Protein 1CCV (pdb70)

Nearest PDB structures (foldseek):
  1ccv-assembly1_A  TM=9.725E-01  e=2.126E-10  Apis mellifera
  7wn3-assembly1_F  TM=6.258E-01  e=8.018E-03  Homo sapiens
  7wpq-assembly1_C  TM=6.206E-01  e=8.018E-03  Homo sapiens
  9gvj-assembly1_D  TM=6.297E-01  e=4.807E-02  Homo sapiens
  9gvq-assembly1_A  TM=6.297E-01  e=4.807E-02  Homo sapiens

Secondary structure (DSSP, 8-state):
----TTEEEEEEE-TT---SS-S----SSSS-EEEEEE-TT-EEETTTEEE-GGG-

Foldseek 3Di:
DPDDPQKDFDQFAAPQQAALVRPDGDHDDPGGDTGIAGHDQWHQDPVSDTHGNVVD

Solvent-accessible surface area: 4273 Å² total; per-residue (Å²): 178,173,37,28,107,59,41,50,91,58,100,76,10,44,42,51,21,42,34,32,90,116,93,164,59,186,111,58,84,192,144,69,53,124,12,35,23,26,69,184,37,42,26,75,39,96,151,58,32,12,55,72,63,142,101,106

Structure (mmCIF, N/CA/C/O backbone):
data_1CCV
#
_entry.id   1CCV
#
_cell.length_a   1.000
_cell.length_b   1.000
_cell.length_c   1.000
_cell.angle_alpha   90.00
_cell.angle_beta   90.00
_cell.angle_gamma   90.00
#
_symmetry.space_group_name_H-M   'P 1'
#
loop_
_atom_site.group_PDB
_atom_site.id
_atom_site.type_symbol
_atom_site.label_atom_id
_atom_site.label_alt_id
_atom_site.label_comp_id
_atom_site.label_asym_id
_atom_site.label_entity_id
_atom_site.label_seq_id
_atom_site.pdbx_PDB_ins_code
_atom_site.Cartn_x
_atom_site.Cartn_y
_atom_site.Cartn_z
_atom_site.occupancy
_atom_site.B_iso_or_equiv
_atom_site.auth_seq_id
_atom_site.auth_comp_id
_atom_site.auth_asym_id
_atom_site.auth_atom_id
_atom_site.pdbx_PDB_model_num
ATOM 1 N N . GLU A 1 1 ? -14.719 4.405 3.957 1.00 0.00 1 GLU A N 1
ATOM 2 C CA . GLU A 1 1 ? -13.270 4.405 3.957 1.00 0.00 1 GLU A CA 1
ATOM 3 C C . GLU A 1 1 ? -12.750 5.121 5.196 1.00 0.00 1 GLU A C 1
ATOM 4 O O . GLU A 1 1 ? -12.677 6.347 5.223 1.00 0.00 1 GLU A O 1
ATOM 18 N N . GLU A 1 2 ? -12.400 4.325 6.197 1.00 0.00 2 GLU A N 1
ATOM 19 C CA . GLU A 1 2 ? -11.887 4.872 7.442 1.00 0.00 2 GLU A CA 1
ATOM 20 C C . GLU A 1 2 ? -10.403 4.532 7.599 1.00 0.00 2 GLU A C 1
ATOM 21 O O . GLU A 1 2 ? -9.956 4.182 8.689 1.00 0.00 2 GLU A O 1
ATOM 33 N N . CYS A 1 3 ? -9.683 4.648 6.494 1.00 0.00 3 CYS A N 1
ATOM 34 C CA . CYS A 1 3 ? -8.259 4.357 6.496 1.00 0.00 3 CYS A CA 1
ATOM 35 C C . CYS A 1 3 ? -7.569 5.344 7.439 1.00 0.00 3 CYS A C 1
ATOM 36 O O . CYS A 1 3 ? -8.224 5.997 8.249 1.00 0.00 3 CYS A O 1
ATOM 43 N N . GLY A 1 4 ? -6.253 5.422 7.302 1.00 0.00 4 GLY A N 1
ATOM 44 C CA . GLY A 1 4 ? -5.465 6.318 8.132 1.00 0.00 4 GLY A CA 1
ATOM 45 C C . GLY A 1 4 ? -4.969 7.519 7.326 1.00 0.00 4 GLY A C 1
ATOM 46 O O . GLY A 1 4 ? -5.398 7.730 6.192 1.00 0.00 4 GLY A O 1
ATOM 50 N N . PRO A 1 5 ? -4.049 8.296 7.958 1.00 0.00 5 PRO A N 1
ATOM 51 C CA . PRO A 1 5 ? -3.490 9.471 7.311 1.00 0.00 5 PRO A CA 1
ATOM 52 C C . PRO A 1 5 ? -2.471 9.074 6.240 1.00 0.00 5 PRO A C 1
ATOM 53 O O . PRO A 1 5 ? -1.547 8.309 6.512 1.00 0.00 5 PRO A O 1
ATOM 64 N N . ASN A 1 6 ? -2.675 9.613 5.048 1.00 0.00 6 ASN A N 1
ATOM 65 C CA . ASN A 1 6 ? -1.785 9.325 3.935 1.00 0.00 6 ASN A CA 1
ATOM 66 C C . ASN A 1 6 ? -2.204 8.006 3.282 1.00 0.00 6 ASN A C 1
ATOM 67 O O . ASN A 1 6 ? -1.564 7.548 2.336 1.00 0.00 6 ASN A O 1
ATOM 78 N N . GLU A 1 7 ? -3.274 7.433 3.812 1.00 0.00 7 GLU A N 1
ATOM 79 C CA . GLU A 1 7 ? -3.785 6.176 3.291 1.00 0.00 7 GLU A CA 1
ATOM 80 C C . GLU A 1 7 ? -5.024 6.423 2.431 1.00 0.00 7 GLU A C 1
ATOM 81 O O . GLU A 1 7 ? -5.701 7.438 2.586 1.00 0.00 7 GLU A O 1
ATOM 93 N N . VAL A 1 8 ? -5.285 5.476 1.540 1.00 0.00 8 VAL A N 1
ATOM 94 C CA . VAL A 1 8 ? -6.432 5.578 0.654 1.00 0.00 8 VAL A CA 1
ATOM 95 C C . VAL A 1 8 ? -7.035 4.187 0.446 1.00 0.00 8 VAL A C 1
ATOM 96 O O . VAL A 1 8 ? -6.325 3.184 0.497 1.00 0.00 8 VAL A O 1
ATOM 109 N N . PHE A 1 9 ? -8.340 4.172 0.214 1.00 0.00 9 PHE A N 1
ATOM 110 C CA . PHE A 1 9 ? -9.047 2.921 -0.002 1.00 0.00 9 PHE A CA 1
ATOM 111 C C . PHE A 1 9 ? -9.334 2.704 -1.490 1.00 0.00 9 PHE A C 1
ATOM 112 O O . PHE A 1 9 ? -9.897 3.576 -2.150 1.00 0.00 9 PHE A O 1
ATOM 129 N N . ASN A 1 10 ? -8.936 1.535 -1.972 1.00 0.00 10 ASN A N 1
ATOM 130 C CA . ASN A 1 10 ? -9.145 1.193 -3.368 1.00 0.00 10 ASN A CA 1
ATOM 131 C C . ASN A 1 10 ? -9.826 -0.173 -3.458 1.00 0.00 10 ASN A C 1
ATOM 132 O O . ASN A 1 10 ? -9.422 -1.118 -2.783 1.00 0.00 10 ASN A O 1
ATOM 143 N N . THR A 1 11 ? -10.850 -0.234 -4.297 1.00 0.00 11 THR A N 1
ATOM 144 C CA . THR A 1 11 ? -11.593 -1.469 -4.484 1.00 0.00 11 THR A CA 1
ATOM 145 C C . THR A 1 11 ? -10.888 -2.366 -5.504 1.00 0.00 11 THR A C 1
ATOM 146 O O . THR A 1 11 ? -11.399 -3.426 -5.861 1.00 0.00 11 THR A O 1
ATOM 157 N N . CYS A 1 12 ? -9.726 -1.907 -5.944 1.00 0.00 12 CYS A N 1
ATOM 158 C CA . CYS A 1 12 ? -8.946 -2.655 -6.917 1.00 0.00 12 CYS A CA 1
ATOM 159 C C . CYS A 1 12 ? -7.540 -2.055 -6.968 1.00 0.00 12 CYS A C 1
ATOM 160 O O . CYS A 1 12 ? -7.224 -1.278 -7.866 1.00 0.00 12 CYS A O 1
ATOM 167 N N . GLY A 1 13 ? -6.732 -2.440 -5.990 1.00 0.00 13 GLY A N 1
ATOM 168 C CA . GLY A 1 13 ? -5.366 -1.950 -5.911 1.00 0.00 13 GLY A CA 1
ATOM 169 C C . GLY A 1 13 ? -4.370 -3.110 -5.866 1.00 0.00 13 GLY A C 1
ATOM 170 O O . GLY A 1 13 ? -4.745 -4.246 -5.579 1.00 0.00 13 GLY A O 1
ATOM 174 N N . SER A 1 14 ? -3.118 -2.785 -6.157 1.00 0.00 14 SER A N 1
ATOM 175 C CA . SER A 1 14 ? -2.065 -3.785 -6.155 1.00 0.00 14 SER A CA 1
ATOM 176 C C . SER A 1 14 ? -2.168 -4.651 -4.897 1.00 0.00 14 SER A C 1
ATOM 177 O O . SER A 1 14 ? -1.854 -4.195 -3.799 1.00 0.00 14 SER A O 1
ATOM 185 N N . ALA A 1 15 ? -2.609 -5.883 -5.100 1.00 0.00 15 ALA A N 1
ATOM 186 C CA . ALA A 1 15 ? -2.757 -6.816 -3.995 1.00 0.00 15 ALA A CA 1
ATOM 187 C C . ALA A 1 15 ? -1.399 -7.024 -3.324 1.00 0.00 15 ALA A C 1
ATOM 188 O O . ALA A 1 15 ? -1.323 -7.197 -2.108 1.00 0.00 15 ALA A O 1
ATOM 195 N N . CYS A 1 16 ? -0.359 -7.002 -4.144 1.00 0.00 16 CYS A N 1
ATOM 196 C CA . CYS A 1 16 ? 0.994 -7.187 -3.644 1.00 0.00 16 CYS A CA 1
ATOM 197 C C . CYS A 1 16 ? 1.699 -5.828 -3.654 1.00 0.00 16 CYS A C 1
ATOM 198 O O . CYS A 1 16 ? 2.908 -5.755 -3.866 1.00 0.00 16 CYS A O 1
ATOM 205 N N . ALA A 1 17 ? 0.912 -4.787 -3.422 1.00 0.00 17 ALA A N 1
ATOM 206 C CA . ALA A 1 17 ? 1.446 -3.436 -3.401 1.00 0.00 17 ALA A CA 1
ATOM 207 C C . ALA A 1 17 ? 2.782 -3.432 -2.656 1.00 0.00 17 ALA A C 1
ATOM 208 O O . ALA A 1 17 ? 3.079 -4.357 -1.903 1.00 0.00 17 ALA A O 1
ATOM 215 N N . PRO A 1 18 ? 3.573 -2.352 -2.899 1.00 0.00 18 PRO A N 1
ATOM 216 C CA . PRO A 1 18 ? 4.869 -2.215 -2.260 1.00 0.00 18 PRO A CA 1
ATOM 217 C C . PRO A 1 18 ? 4.717 -1.816 -0.791 1.00 0.00 18 PRO A C 1
ATOM 218 O O . PRO A 1 18 ? 3.655 -1.356 -0.374 1.00 0.00 18 PRO A O 1
ATOM 229 N N . THR A 1 19 ? 5.796 -2.007 -0.044 1.00 0.00 19 THR A N 1
ATOM 230 C CA . THR A 1 19 ? 5.795 -1.675 1.370 1.00 0.00 19 THR A CA 1
ATOM 231 C C . THR A 1 19 ? 7.202 -1.287 1.827 1.00 0.00 19 THR A C 1
ATOM 232 O O . THR A 1 19 ? 8.101 -1.113 1.005 1.00 0.00 19 THR A O 1
ATOM 243 N N . CYS A 1 20 ? 7.353 -1.165 3.138 1.00 0.00 20 CYS A N 1
ATOM 244 C CA . CYS A 1 20 ? 8.636 -0.802 3.715 1.00 0.00 20 CYS A CA 1
ATOM 245 C C . CYS A 1 20 ? 9.613 -1.953 3.472 1.00 0.00 20 CYS A C 1
ATOM 246 O O . CYS A 1 20 ? 10.828 -1.756 3.492 1.00 0.00 20 CYS A O 1
ATOM 253 N N . ALA A 1 21 ? 9.048 -3.131 3.251 1.00 0.00 21 ALA A N 1
ATOM 254 C CA . ALA A 1 21 ? 9.855 -4.314 3.005 1.00 0.00 21 ALA A CA 1
ATOM 255 C C . ALA A 1 21 ? 10.169 -4.411 1.511 1.00 0.00 21 ALA A C 1
ATOM 256 O O . ALA A 1 21 ? 11.330 -4.535 1.123 1.00 0.00 21 ALA A O 1
ATOM 263 N N . GLN A 1 22 ? 9.112 -4.351 0.712 1.00 0.00 22 GLN A N 1
ATOM 264 C CA . GLN A 1 22 ? 9.260 -4.431 -0.732 1.00 0.00 22 GLN A CA 1
ATOM 265 C C . GLN A 1 22 ? 8.859 -3.105 -1.380 1.00 0.00 22 GLN A C 1
ATOM 266 O O . GLN A 1 22 ? 7.679 -2.865 -1.631 1.00 0.00 22 GLN A O 1
ATOM 280 N N . PRO A 1 23 ? 9.890 -2.256 -1.640 1.00 0.00 23 PRO A N 1
ATOM 281 C CA . PRO A 1 23 ? 9.655 -0.961 -2.254 1.00 0.00 23 PRO A CA 1
ATOM 282 C C . PRO A 1 23 ? 9.354 -1.109 -3.748 1.00 0.00 23 PRO A C 1
ATOM 283 O O . PRO A 1 23 ? 9.149 -0.116 -4.445 1.00 0.00 23 PRO A O 1
ATOM 294 N N . LYS A 1 24 ? 9.338 -2.356 -4.195 1.00 0.00 24 LYS A N 1
ATOM 295 C CA . LYS A 1 24 ? 9.067 -2.647 -5.592 1.00 0.00 24 LYS A CA 1
ATOM 296 C C . LYS A 1 24 ? 7.939 -3.678 -5.684 1.00 0.00 24 LYS A C 1
ATOM 297 O O . LYS A 1 24 ? 8.108 -4.825 -5.273 1.00 0.00 24 LYS A O 1
ATOM 316 N N . THR A 1 25 ? 6.816 -3.231 -6.225 1.00 0.00 25 THR A N 1
ATOM 317 C CA . THR A 1 25 ? 5.661 -4.100 -6.378 1.00 0.00 25 THR A CA 1
ATOM 318 C C . THR A 1 25 ? 5.599 -4.663 -7.799 1.00 0.00 25 THR A C 1
ATOM 319 O O . THR A 1 25 ? 6.396 -4.283 -8.655 1.00 0.00 25 THR A O 1
ATOM 330 N N . ARG A 1 26 ? 4.646 -5.560 -8.005 1.00 0.00 26 ARG A N 1
ATOM 331 C CA . ARG A 1 26 ? 4.470 -6.178 -9.307 1.00 0.00 26 ARG A CA 1
ATOM 332 C C . ARG A 1 26 ? 3.239 -7.086 -9.304 1.00 0.00 26 ARG A C 1
ATOM 333 O O . ARG A 1 26 ? 3.294 -8.216 -9.784 1.00 0.00 26 ARG A O 1
ATOM 354 N N . ILE A 1 27 ? 2.155 -6.557 -8.753 1.00 0.00 27 ILE A N 1
ATOM 355 C CA . ILE A 1 27 ? 0.912 -7.305 -8.679 1.00 0.00 27 ILE A CA 1
ATOM 356 C C . ILE A 1 27 ? 1.150 -8.606 -7.909 1.00 0.00 27 ILE A C 1
ATOM 357 O O . ILE A 1 27 ? 2.287 -9.056 -7.779 1.00 0.00 27 ILE A O 1
ATOM 373 N N . CYS A 1 28 ? 0.058 -9.174 -7.419 1.00 0.00 28 CYS A N 1
ATOM 374 C CA . CYS A 1 28 ? 0.133 -10.414 -6.666 1.00 0.00 28 CYS A CA 1
ATOM 375 C C . CYS A 1 28 ? -0.486 -11.528 -7.512 1.00 0.00 28 CYS A C 1
ATOM 376 O O . CYS A 1 28 ? -0.051 -12.677 -7.446 1.00 0.00 28 CYS A O 1
ATOM 383 N N . THR A 1 29 ? -1.492 -11.150 -8.288 1.00 0.00 29 THR A N 1
ATOM 384 C CA . THR A 1 29 ? -2.176 -12.102 -9.146 1.00 0.00 29 THR A CA 1
ATOM 385 C C . THR A 1 29 ? -3.281 -11.406 -9.942 1.00 0.00 29 THR A C 1
ATOM 386 O O . THR A 1 29 ? -3.555 -10.226 -9.729 1.00 0.00 29 THR A O 1
ATOM 397 N N . MET A 1 30 ? -3.886 -12.166 -10.843 1.00 0.00 30 MET A N 1
ATOM 398 C CA . MET A 1 30 ? -4.955 -11.636 -11.672 1.00 0.00 30 MET A CA 1
ATOM 399 C C . MET A 1 30 ? -6.203 -11.344 -10.837 1.00 0.00 30 MET A C 1
ATOM 400 O O . MET A 1 30 ? -7.207 -12.046 -10.946 1.00 0.00 30 MET A O 1
ATOM 414 N N . GLN A 1 31 ? -6.100 -10.304 -10.020 1.00 0.00 31 GLN A N 1
ATOM 415 C CA . GLN A 1 31 ? -7.207 -9.909 -9.166 1.00 0.00 31 GLN A CA 1
ATOM 416 C C . GLN A 1 31 ? -6.781 -8.772 -8.237 1.00 0.00 31 GLN A C 1
ATOM 417 O O . GLN A 1 31 ? -5.956 -8.969 -7.346 1.00 0.00 31 GLN A O 1
ATOM 431 N N . CYS A 1 32 ? -7.363 -7.606 -8.476 1.00 0.00 32 CYS A N 1
ATOM 432 C CA . CYS A 1 32 ? -7.054 -6.436 -7.672 1.00 0.00 32 CYS A CA 1
ATOM 433 C C . CYS A 1 32 ? -7.283 -6.790 -6.201 1.00 0.00 32 CYS A C 1
ATOM 434 O O . CYS A 1 32 ? -7.683 -7.910 -5.883 1.00 0.00 32 CYS A O 1
ATOM 441 N N . ARG A 1 33 ? -7.018 -5.817 -5.343 1.00 0.00 33 ARG A N 1
ATOM 442 C CA . ARG A 1 33 ? -7.190 -6.013 -3.913 1.00 0.00 33 ARG A CA 1
ATOM 443 C C . ARG A 1 33 ? -8.035 -4.883 -3.321 1.00 0.00 33 ARG A C 1
ATOM 444 O O . ARG A 1 33 ? -7.729 -3.707 -3.513 1.00 0.00 33 ARG A O 1
ATOM 465 N N . ILE A 1 34 ? -9.082 -5.281 -2.612 1.00 0.00 34 ILE A N 1
ATOM 466 C CA . ILE A 1 34 ? -9.974 -4.316 -1.990 1.00 0.00 34 ILE A CA 1
ATOM 467 C C . ILE A 1 34 ? -9.519 -4.061 -0.552 1.00 0.00 34 ILE A C 1
ATOM 468 O O . ILE A 1 34 ? -9.503 -4.977 0.269 1.00 0.00 34 ILE A O 1
ATOM 484 N N . GLY A 1 35 ? -9.161 -2.813 -0.291 1.00 0.00 35 GLY A N 1
ATOM 485 C CA . GLY A 1 35 ? -8.707 -2.426 1.034 1.00 0.00 35 GLY A CA 1
ATOM 486 C C . GLY A 1 35 ? -7.943 -1.102 0.987 1.00 0.00 35 GLY A C 1
ATOM 487 O O . GLY A 1 35 ? -7.780 -0.513 -0.080 1.00 0.00 35 GLY A O 1
ATOM 491 N N . CYS A 1 36 ? -7.494 -0.672 2.158 1.00 0.00 36 CYS A N 1
ATOM 492 C CA . CYS A 1 36 ? -6.751 0.572 2.263 1.00 0.00 36 CYS A CA 1
ATOM 493 C C . CYS A 1 36 ? -5.293 0.293 1.894 1.00 0.00 36 CYS A C 1
ATOM 494 O O . CYS A 1 36 ? -4.795 -0.811 2.110 1.00 0.00 36 CYS A O 1
ATOM 501 N N . GLN A 1 37 ? -4.649 1.313 1.345 1.00 0.00 37 GLN A N 1
ATOM 502 C CA . GLN A 1 37 ? -3.258 1.191 0.944 1.00 0.00 37 GLN A CA 1
ATOM 503 C C . GLN A 1 37 ? -2.500 2.482 1.261 1.00 0.00 37 GLN A C 1
ATOM 504 O O . GLN A 1 37 ? -3.088 3.449 1.742 1.00 0.00 37 GLN A O 1
ATOM 518 N N . CYS A 1 38 ? -1.206 2.455 0.975 1.00 0.00 38 CYS A N 1
ATOM 519 C CA . CYS A 1 38 ? -0.361 3.611 1.223 1.00 0.00 38 CYS A CA 1
ATOM 520 C C . CYS A 1 38 ? -0.356 4.481 -0.036 1.00 0.00 38 CYS A C 1
ATOM 521 O O . CYS A 1 38 ? -0.139 3.981 -1.139 1.00 0.00 38 CYS A O 1
ATOM 528 N N . GLN A 1 39 ? -0.598 5.767 0.171 1.00 0.00 39 GLN A N 1
ATOM 529 C CA . GLN A 1 39 ? -0.624 6.710 -0.934 1.00 0.00 39 GLN A CA 1
ATOM 530 C C . GLN A 1 39 ? 0.776 6.868 -1.531 1.00 0.00 39 GLN A C 1
ATOM 531 O O . GLN A 1 39 ? 1.756 6.391 -0.959 1.00 0.00 39 GLN A O 1
ATOM 545 N N . GLU A 1 40 ? 0.826 7.534 -2.675 1.00 0.00 40 GLU A N 1
ATOM 546 C CA . GLU A 1 40 ? 2.090 7.760 -3.356 1.00 0.00 40 GLU A CA 1
ATOM 547 C C . GLU A 1 40 ? 3.009 8.627 -2.494 1.00 0.00 40 GLU A C 1
ATOM 548 O O . GLU A 1 40 ? 2.820 9.839 -2.403 1.00 0.00 40 GLU A O 1
ATOM 560 N N . GLY A 1 41 ? 3.988 7.973 -1.886 1.00 0.00 41 GLY A N 1
ATOM 561 C CA . GLY A 1 41 ? 4.938 8.669 -1.035 1.00 0.00 41 GLY A CA 1
ATOM 562 C C . GLY A 1 41 ? 4.976 8.053 0.364 1.00 0.00 41 GLY A C 1
ATOM 563 O O . GLY A 1 41 ? 5.680 8.545 1.245 1.00 0.00 41 GLY A O 1
ATOM 567 N N . PHE A 1 42 ? 4.211 6.983 0.526 1.00 0.00 42 PHE A N 1
ATOM 568 C CA . PHE A 1 42 ? 4.148 6.293 1.804 1.00 0.00 42 PHE A CA 1
ATOM 569 C C . PHE A 1 42 ? 4.295 4.782 1.619 1.00 0.00 42 PHE A C 1
ATOM 570 O O . PHE A 1 42 ? 3.932 4.243 0.574 1.00 0.00 42 PHE A O 1
ATOM 587 N N . LEU A 1 43 ? 4.828 4.141 2.648 1.00 0.00 43 LEU A N 1
ATOM 588 C CA . LEU A 1 43 ? 5.027 2.702 2.612 1.00 0.00 43 LEU A CA 1
ATOM 589 C C . LEU A 1 43 ? 4.410 2.073 3.863 1.00 0.00 43 LEU A C 1
ATOM 590 O O . LEU A 1 43 ? 4.513 2.628 4.955 1.00 0.00 43 LEU A O 1
ATOM 606 N N . ARG A 1 44 ? 3.779 0.925 3.660 1.00 0.00 44 ARG A N 1
ATOM 607 C CA . ARG A 1 44 ? 3.144 0.216 4.757 1.00 0.00 44 ARG A CA 1
ATOM 608 C C . ARG A 1 44 ? 4.185 -0.578 5.550 1.00 0.00 44 ARG A C 1
ATOM 609 O O . ARG A 1 44 ? 4.985 -1.312 4.970 1.00 0.00 44 ARG A O 1
ATOM 630 N N . ASN A 1 45 ? 4.142 -0.405 6.862 1.00 0.00 45 ASN A N 1
ATOM 631 C CA . ASN A 1 45 ? 5.072 -1.095 7.740 1.00 0.00 45 ASN A CA 1
ATOM 632 C C . ASN A 1 45 ? 4.377 -2.312 8.356 1.00 0.00 45 ASN A C 1
ATOM 633 O O . ASN A 1 45 ? 3.163 -2.302 8.555 1.00 0.00 45 ASN A O 1
ATOM 644 N N . GLY A 1 46 ? 5.176 -3.330 8.638 1.00 0.00 46 GLY A N 1
ATOM 645 C CA . GLY A 1 46 ? 4.654 -4.551 9.227 1.00 0.00 46 GLY A CA 1
ATOM 646 C C . GLY A 1 46 ? 3.490 -4.248 10.174 1.00 0.00 46 GLY A C 1
ATOM 647 O O . GLY A 1 46 ? 2.570 -5.053 10.310 1.00 0.00 46 GLY A O 1
ATOM 651 N N . GLU A 1 47 ? 3.571 -3.085 10.805 1.00 0.00 47 GLU A N 1
ATOM 652 C CA . GLU A 1 47 ? 2.536 -2.667 11.736 1.00 0.00 47 GLU A CA 1
ATOM 653 C C . GLU A 1 47 ? 1.369 -2.027 10.981 1.00 0.00 47 GLU A C 1
ATOM 654 O O . GLU A 1 47 ? 0.755 -1.080 11.468 1.00 0.00 47 GLU A O 1
ATOM 666 N N . GLY A 1 48 ? 1.099 -2.572 9.803 1.00 0.00 48 GLY A N 1
ATOM 667 C CA . GLY A 1 48 ? 0.017 -2.066 8.976 1.00 0.00 48 GLY A CA 1
ATOM 668 C C . GLY A 1 48 ? -0.090 -0.543 9.083 1.00 0.00 48 GLY A C 1
ATOM 669 O O . GLY A 1 48 ? -1.191 0.007 9.081 1.00 0.00 48 GLY A O 1
ATOM 673 N N . ALA A 1 49 ? 1.067 0.094 9.177 1.00 0.00 49 ALA A N 1
ATOM 674 C CA . ALA A 1 49 ? 1.118 1.543 9.285 1.00 0.00 49 ALA A CA 1
ATOM 675 C C . ALA A 1 49 ? 1.784 2.120 8.035 1.00 0.00 49 ALA A C 1
ATOM 676 O O . ALA A 1 49 ? 2.911 1.756 7.704 1.00 0.00 49 ALA A O 1
ATOM 683 N N . CYS A 1 50 ? 1.059 3.012 7.376 1.00 0.00 50 CYS A N 1
ATOM 684 C CA . CYS A 1 50 ? 1.565 3.644 6.170 1.00 0.00 50 CYS A CA 1
ATOM 685 C C . CYS A 1 50 ? 2.499 4.783 6.580 1.00 0.00 50 CYS A C 1
ATOM 686 O O . CYS A 1 50 ? 2.047 5.896 6.848 1.00 0.00 50 CYS A O 1
ATOM 693 N N . VAL A 1 51 ? 3.786 4.467 6.618 1.00 0.00 51 VAL A N 1
ATOM 694 C CA . VAL A 1 51 ? 4.788 5.450 6.991 1.00 0.00 51 VAL A CA 1
ATOM 695 C C . VAL A 1 51 ? 5.677 5.750 5.783 1.00 0.00 51 VAL A C 1
ATOM 696 O O . VAL A 1 51 ? 5.972 4.859 4.988 1.00 0.00 51 VAL A O 1
ATOM 709 N N . LEU A 1 52 ? 6.079 7.009 5.683 1.00 0.00 52 LEU A N 1
ATOM 710 C CA . LEU A 1 52 ? 6.929 7.438 4.584 1.00 0.00 52 LEU A CA 1
ATOM 711 C C . LEU A 1 52 ? 8.108 6.473 4.451 1.00 0.00 52 LEU A C 1
ATOM 712 O O . LEU A 1 52 ? 8.474 5.797 5.411 1.00 0.00 52 LEU A O 1
ATOM 728 N N . PRO A 1 53 ? 8.687 6.439 3.220 1.00 0.00 53 PRO A N 1
ATOM 729 C CA . PRO A 1 53 ? 9.818 5.568 2.950 1.00 0.00 53 PRO A CA 1
ATOM 730 C C . PRO A 1 53 ? 11.099 6.123 3.574 1.00 0.00 53 PRO A C 1
ATOM 731 O O . PRO A 1 53 ? 11.990 5.363 3.953 1.00 0.00 53 PRO A O 1
ATOM 742 N N . GLU A 1 54 ? 11.152 7.444 3.663 1.00 0.00 54 GLU A N 1
ATOM 743 C CA . GLU A 1 54 ? 12.310 8.110 4.235 1.00 0.00 54 GLU A CA 1
ATOM 744 C C . GLU A 1 54 ? 12.302 7.972 5.759 1.00 0.00 54 GLU A C 1
ATOM 745 O O . GLU A 1 54 ? 13.254 8.371 6.426 1.00 0.00 54 GLU A O 1
ATOM 757 N N . ASN A 1 55 ? 11.215 7.407 6.264 1.00 0.00 55 ASN A N 1
ATOM 758 C CA . ASN A 1 55 ? 11.070 7.211 7.698 1.00 0.00 55 ASN A CA 1
ATOM 759 C C . ASN A 1 55 ? 11.130 5.716 8.013 1.00 0.00 55 ASN A C 1
ATOM 760 O O . ASN A 1 55 ? 11.019 5.317 9.170 1.00 0.00 55 ASN A O 1
ATOM 771 N N . CYS A 1 56 ? 11.311 4.896 6.975 1.00 0.00 56 CYS A N 1
ATOM 772 C CA . CYS A 1 56 ? 11.390 3.458 7.137 1.00 0.00 56 CYS A CA 1
ATOM 773 C C . CYS A 1 56 ? 12.465 3.118 8.159 1.00 0.00 56 CYS A C 1
ATOM 774 O O . CYS A 1 56 ? 13.110 4.011 8.703 1.00 0.00 56 CYS A O 1
ATOM 782 N N . GLU A 1 1 ? -13.338 8.037 2.355 1.00 0.00 1 GLU A N 2
ATOM 783 C CA . GLU A 1 1 ? -12.295 7.110 2.746 1.00 0.00 1 GLU A CA 2
ATOM 784 C C . GLU A 1 1 ? -12.273 6.959 4.260 1.00 0.00 1 GLU A C 2
ATOM 785 O O . GLU A 1 1 ? -12.319 7.950 4.986 1.00 0.00 1 GLU A O 2
ATOM 799 N N . GLU A 1 2 ? -12.203 5.709 4.697 1.00 0.00 2 GLU A N 2
ATOM 800 C CA . GLU A 1 2 ? -12.176 5.418 6.120 1.00 0.00 2 GLU A CA 2
ATOM 801 C C . GLU A 1 2 ? -10.840 4.774 6.504 1.00 0.00 2 GLU A C 2
ATOM 802 O O . GLU A 1 2 ? -10.808 3.824 7.284 1.00 0.00 2 GLU A O 2
ATOM 814 N N . CYS A 1 3 ? -9.774 5.318 5.937 1.00 0.00 3 CYS A N 2
ATOM 815 C CA . CYS A 1 3 ? -8.441 4.809 6.209 1.00 0.00 3 CYS A CA 2
ATOM 816 C C . CYS A 1 3 ? -7.758 5.757 7.198 1.00 0.00 3 CYS A C 2
ATOM 817 O O . CYS A 1 3 ? -8.411 6.604 7.803 1.00 0.00 3 CYS A O 2
ATOM 824 N N . GLY A 1 4 ? -6.451 5.582 7.329 1.00 0.00 4 GLY A N 2
ATOM 825 C CA . GLY A 1 4 ? -5.672 6.410 8.232 1.00 0.00 4 GLY A CA 2
ATOM 826 C C . GLY A 1 4 ? -5.092 7.624 7.502 1.00 0.00 4 GLY A C 2
ATOM 827 O O . GLY A 1 4 ? -5.411 7.862 6.338 1.00 0.00 4 GLY A O 2
ATOM 831 N N . PRO A 1 5 ? -4.229 8.377 8.235 1.00 0.00 5 PRO A N 2
ATOM 832 C CA . PRO A 1 5 ? -3.602 9.560 7.669 1.00 0.00 5 PRO A CA 2
ATOM 833 C C . PRO A 1 5 ? -2.491 9.176 6.689 1.00 0.00 5 PRO A C 2
ATOM 834 O O . PRO A 1 5 ? -1.598 8.402 7.030 1.00 0.00 5 PRO A O 2
ATOM 845 N N . ASN A 1 6 ? -2.582 9.735 5.492 1.00 0.00 6 ASN A N 2
ATOM 846 C CA . ASN A 1 6 ? -1.595 9.461 4.461 1.00 0.00 6 ASN A CA 2
ATOM 847 C C . ASN A 1 6 ? -1.956 8.155 3.749 1.00 0.00 6 ASN A C 2
ATOM 848 O O . ASN A 1 6 ? -1.232 7.707 2.863 1.00 0.00 6 ASN A O 2
ATOM 859 N N . GLU A 1 7 ? -3.075 7.581 4.167 1.00 0.00 7 GLU A N 2
ATOM 860 C CA . GLU A 1 7 ? -3.541 6.336 3.581 1.00 0.00 7 GLU A CA 2
ATOM 861 C C . GLU A 1 7 ? -4.744 6.595 2.673 1.00 0.00 7 GLU A C 2
ATOM 862 O O . GLU A 1 7 ? -5.362 7.656 2.739 1.00 0.00 7 GLU A O 2
ATOM 874 N N . VAL A 1 8 ? -5.042 5.605 1.844 1.00 0.00 8 VAL A N 2
ATOM 875 C CA . VAL A 1 8 ? -6.161 5.711 0.923 1.00 0.00 8 VAL A CA 2
ATOM 876 C C . VAL A 1 8 ? -6.852 4.351 0.806 1.00 0.00 8 VAL A C 2
ATOM 877 O O . VAL A 1 8 ? -6.429 3.380 1.432 1.00 0.00 8 VAL A O 2
ATOM 890 N N . PHE A 1 9 ? -7.903 4.324 0.000 1.00 0.00 9 PHE A N 2
ATOM 891 C CA . PHE A 1 9 ? -8.656 3.098 -0.206 1.00 0.00 9 PHE A CA 2
ATOM 892 C C . PHE A 1 9 ? -8.863 2.827 -1.699 1.00 0.00 9 PHE A C 2
ATOM 893 O O . PHE A 1 9 ? -9.212 3.731 -2.454 1.00 0.00 9 PHE A O 2
ATOM 910 N N . ASN A 1 10 ? -8.641 1.576 -2.075 1.00 0.00 10 ASN A N 2
ATOM 911 C CA . ASN A 1 10 ? -8.798 1.173 -3.463 1.00 0.00 10 ASN A CA 2
ATOM 912 C C . ASN A 1 10 ? -9.642 -0.100 -3.526 1.00 0.00 10 ASN A C 2
ATOM 913 O O . ASN A 1 10 ? -9.359 -1.072 -2.828 1.00 0.00 10 ASN A O 2
ATOM 924 N N . THR A 1 11 ? -10.663 -0.053 -4.370 1.00 0.00 11 THR A N 2
ATOM 925 C CA . THR A 1 11 ? -11.550 -1.192 -4.535 1.00 0.00 11 THR A CA 2
ATOM 926 C C . THR A 1 11 ? -10.938 -2.211 -5.497 1.00 0.00 11 THR A C 2
ATOM 927 O O . THR A 1 11 ? -11.443 -3.324 -5.631 1.00 0.00 11 THR A O 2
ATOM 938 N N . CYS A 1 12 ? -9.857 -1.794 -6.141 1.00 0.00 12 CYS A N 2
ATOM 939 C CA . CYS A 1 12 ? -9.171 -2.658 -7.087 1.00 0.00 12 CYS A CA 2
ATOM 940 C C . CYS A 1 12 ? -7.687 -2.289 -7.083 1.00 0.00 12 CYS A C 2
ATOM 941 O O . CYS A 1 12 ? -7.194 -1.674 -8.029 1.00 0.00 12 CYS A O 2
ATOM 948 N N . GLY A 1 13 ? -7.014 -2.679 -6.010 1.00 0.00 13 GLY A N 2
ATOM 949 C CA . GLY A 1 13 ? -5.595 -2.397 -5.872 1.00 0.00 13 GLY A CA 2
ATOM 950 C C . GLY A 1 13 ? -4.762 -3.663 -6.076 1.00 0.00 13 GLY A C 2
ATOM 951 O O . GLY A 1 13 ? -5.257 -4.659 -6.602 1.00 0.00 13 GLY A O 2
ATOM 955 N N . SER A 1 14 ? -3.509 -3.584 -5.651 1.00 0.00 14 SER A N 2
ATOM 956 C CA . SER A 1 14 ? -2.603 -4.711 -5.782 1.00 0.00 14 SER A CA 2
ATOM 957 C C . SER A 1 14 ? -2.581 -5.520 -4.482 1.00 0.00 14 SER A C 2
ATOM 958 O O . SER A 1 14 ? -2.254 -4.987 -3.422 1.00 0.00 14 SER A O 2
ATOM 966 N N . ALA A 1 15 ? -2.933 -6.790 -4.607 1.00 0.00 15 ALA A N 2
ATOM 967 C CA . ALA A 1 15 ? -2.959 -7.676 -3.456 1.00 0.00 15 ALA A CA 2
ATOM 968 C C . ALA A 1 15 ? -1.554 -7.767 -2.857 1.00 0.00 15 ALA A C 2
ATOM 969 O O . ALA A 1 15 ? -1.395 -8.114 -1.686 1.00 0.00 15 ALA A O 2
ATOM 976 N N . CYS A 1 16 ? -0.570 -7.453 -3.686 1.00 0.00 16 CYS A N 2
ATOM 977 C CA . CYS A 1 16 ? 0.817 -7.496 -3.253 1.00 0.00 16 CYS A CA 2
ATOM 978 C C . CYS A 1 16 ? 1.404 -6.089 -3.383 1.00 0.00 16 CYS A C 2
ATOM 979 O O . CYS A 1 16 ? 2.563 -5.928 -3.762 1.00 0.00 16 CYS A O 2
ATOM 986 N N . ALA A 1 17 ? 0.577 -5.105 -3.060 1.00 0.00 17 ALA A N 2
ATOM 987 C CA . ALA A 1 17 ? 0.999 -3.716 -3.137 1.00 0.00 17 ALA A CA 2
ATOM 988 C C . ALA A 1 17 ? 2.398 -3.580 -2.529 1.00 0.00 17 ALA A C 2
ATOM 989 O O . ALA A 1 17 ? 2.859 -4.473 -1.820 1.00 0.00 17 ALA A O 2
ATOM 996 N N . PRO A 1 18 ? 3.047 -2.426 -2.836 1.00 0.00 18 PRO A N 2
ATOM 997 C CA . PRO A 1 18 ? 4.383 -2.161 -2.329 1.00 0.00 18 PRO A CA 2
ATOM 998 C C . PRO A 1 18 ? 4.342 -1.783 -0.848 1.00 0.00 18 PRO A C 2
ATOM 999 O O . PRO A 1 18 ? 3.353 -1.225 -0.374 1.00 0.00 18 PRO A O 2
ATOM 1010 N N . THR A 1 19 ? 5.426 -2.101 -0.157 1.00 0.00 19 THR A N 2
ATOM 1011 C CA . THR A 1 19 ? 5.527 -1.800 1.261 1.00 0.00 19 THR A CA 2
ATOM 1012 C C . THR A 1 19 ? 6.917 -1.255 1.594 1.00 0.00 19 THR A C 2
ATOM 1013 O O . THR A 1 19 ? 7.681 -0.902 0.696 1.00 0.00 19 THR A O 2
ATOM 1024 N N . CYS A 1 20 ? 7.203 -1.204 2.887 1.00 0.00 20 CYS A N 2
ATOM 1025 C CA . CYS A 1 20 ? 8.488 -0.708 3.350 1.00 0.00 20 CYS A CA 2
ATOM 1026 C C . CYS A 1 20 ? 9.587 -1.584 2.745 1.00 0.00 20 CYS A C 2
ATOM 1027 O O . CYS A 1 20 ? 10.706 -1.120 2.528 1.00 0.00 20 CYS A O 2
ATOM 1034 N N . ALA A 1 21 ? 9.230 -2.834 2.490 1.00 0.00 21 ALA A N 2
ATOM 1035 C CA . ALA A 1 21 ? 10.172 -3.778 1.914 1.00 0.00 21 ALA A CA 2
ATOM 1036 C C . ALA A 1 21 ? 10.279 -3.533 0.408 1.00 0.00 21 ALA A C 2
ATOM 1037 O O . ALA A 1 21 ? 11.333 -3.139 -0.089 1.00 0.00 21 ALA A O 2
ATOM 1044 N N . GLN A 1 22 ? 9.171 -3.777 -0.278 1.00 0.00 22 GLN A N 2
ATOM 1045 C CA . GLN A 1 22 ? 9.126 -3.586 -1.718 1.00 0.00 22 GLN A CA 2
ATOM 1046 C C . GLN A 1 22 ? 8.242 -2.388 -2.068 1.00 0.00 22 GLN A C 2
ATOM 1047 O O . GLN A 1 22 ? 7.019 -2.506 -2.111 1.00 0.00 22 GLN A O 2
ATOM 1061 N N . PRO A 1 23 ? 8.913 -1.232 -2.318 1.00 0.00 23 PRO A N 2
ATOM 1062 C CA . PRO A 1 23 ? 8.201 -0.013 -2.663 1.00 0.00 23 PRO A CA 2
ATOM 1063 C C . PRO A 1 23 ? 7.689 -0.066 -4.103 1.00 0.00 23 PRO A C 2
ATOM 1064 O O . PRO A 1 23 ? 7.096 0.895 -4.591 1.00 0.00 23 PRO A O 2
ATOM 1075 N N . LYS A 1 24 ? 7.938 -1.199 -4.743 1.00 0.00 24 LYS A N 2
ATOM 1076 C CA . LYS A 1 24 ? 7.509 -1.390 -6.119 1.00 0.00 24 LYS A CA 2
ATOM 1077 C C . LYS A 1 24 ? 6.701 -2.685 -6.221 1.00 0.00 24 LYS A C 2
ATOM 1078 O O . LYS A 1 24 ? 7.229 -3.771 -5.992 1.00 0.00 24 LYS A O 2
ATOM 1097 N N . THR A 1 25 ? 5.431 -2.526 -6.567 1.00 0.00 25 THR A N 2
ATOM 1098 C CA . THR A 1 25 ? 4.543 -3.668 -6.703 1.00 0.00 25 THR A CA 2
ATOM 1099 C C . THR A 1 25 ? 5.268 -4.828 -7.392 1.00 0.00 25 THR A C 2
ATOM 1100 O O . THR A 1 25 ? 6.292 -4.625 -8.042 1.00 0.00 25 THR A O 2
ATOM 1111 N N . ARG A 1 26 ? 4.707 -6.015 -7.226 1.00 0.00 26 ARG A N 2
ATOM 1112 C CA . ARG A 1 26 ? 5.285 -7.207 -7.824 1.00 0.00 26 ARG A CA 2
ATOM 1113 C C . ARG A 1 26 ? 4.199 -8.252 -8.084 1.00 0.00 26 ARG A C 2
ATOM 1114 O O . ARG A 1 26 ? 4.419 -9.445 -7.881 1.00 0.00 26 ARG A O 2
ATOM 1135 N N . ILE A 1 27 ? 3.049 -7.767 -8.530 1.00 0.00 27 ILE A N 2
ATOM 1136 C CA . ILE A 1 27 ? 1.928 -8.645 -8.820 1.00 0.00 27 ILE A CA 2
ATOM 1137 C C . ILE A 1 27 ? 1.623 -9.497 -7.587 1.00 0.00 27 ILE A C 2
ATOM 1138 O O . ILE A 1 27 ? 2.415 -9.544 -6.647 1.00 0.00 27 ILE A O 2
ATOM 1154 N N . CYS A 1 28 ? 0.471 -10.150 -7.630 1.00 0.00 28 CYS A N 2
ATOM 1155 C CA . CYS A 1 28 ? 0.050 -11.000 -6.529 1.00 0.00 28 CYS A CA 2
ATOM 1156 C C . CYS A 1 28 ? -0.753 -12.169 -7.102 1.00 0.00 28 CYS A C 2
ATOM 1157 O O . CYS A 1 28 ? -0.512 -13.323 -6.753 1.00 0.00 28 CYS A O 2
ATOM 1164 N N . THR A 1 29 ? -1.692 -11.829 -7.975 1.00 0.00 29 THR A N 2
ATOM 1165 C CA . THR A 1 29 ? -2.531 -12.836 -8.601 1.00 0.00 29 THR A CA 2
ATOM 1166 C C . THR A 1 29 ? -3.430 -12.197 -9.661 1.00 0.00 29 THR A C 2
ATOM 1167 O O . THR A 1 29 ? -3.271 -11.021 -9.988 1.00 0.00 29 THR A O 2
ATOM 1178 N N . MET A 1 30 ? -4.353 -12.999 -10.170 1.00 0.00 30 MET A N 2
ATOM 1179 C CA . MET A 1 30 ? -5.277 -12.527 -11.187 1.00 0.00 30 MET A CA 2
ATOM 1180 C C . MET A 1 30 ? -6.522 -11.908 -10.551 1.00 0.00 30 MET A C 2
ATOM 1181 O O . MET A 1 30 ? -7.573 -12.543 -10.486 1.00 0.00 30 MET A O 2
ATOM 1195 N N . GLN A 1 31 ? -6.364 -10.672 -10.097 1.00 0.00 31 GLN A N 2
ATOM 1196 C CA . GLN A 1 31 ? -7.462 -9.958 -9.468 1.00 0.00 31 GLN A CA 2
ATOM 1197 C C . GLN A 1 31 ? -6.937 -8.744 -8.702 1.00 0.00 31 GLN A C 2
ATOM 1198 O O . GLN A 1 31 ? -5.748 -8.665 -8.398 1.00 0.00 31 GLN A O 2
ATOM 1212 N N . CYS A 1 32 ? -7.848 -7.827 -8.412 1.00 0.00 32 CYS A N 2
ATOM 1213 C CA . CYS A 1 32 ? -7.492 -6.619 -7.688 1.00 0.00 32 CYS A CA 2
ATOM 1214 C C . CYS A 1 32 ? -7.576 -6.916 -6.189 1.00 0.00 32 CYS A C 2
ATOM 1215 O O . CYS A 1 32 ? -7.880 -8.039 -5.791 1.00 0.00 32 CYS A O 2
ATOM 1222 N N . ARG A 1 33 ? -7.302 -5.889 -5.398 1.00 0.00 33 ARG A N 2
ATOM 1223 C CA . ARG A 1 33 ? -7.343 -6.025 -3.952 1.00 0.00 33 ARG A CA 2
ATOM 1224 C C . ARG A 1 33 ? -8.099 -4.851 -3.329 1.00 0.00 33 ARG A C 2
ATOM 1225 O O . ARG A 1 33 ? -7.703 -3.697 -3.490 1.00 0.00 33 ARG A O 2
ATOM 1246 N N . ILE A 1 34 ? -9.174 -5.184 -2.632 1.00 0.00 34 ILE A N 2
ATOM 1247 C CA . ILE A 1 34 ? -9.990 -4.170 -1.984 1.00 0.00 34 ILE A CA 2
ATOM 1248 C C . ILE A 1 34 ? -9.486 -3.951 -0.557 1.00 0.00 34 ILE A C 2
ATOM 1249 O O . ILE A 1 34 ? -9.518 -4.866 0.264 1.00 0.00 34 ILE A O 2
ATOM 1265 N N . GLY A 1 35 ? -9.030 -2.732 -0.304 1.00 0.00 35 GLY A N 2
ATOM 1266 C CA . GLY A 1 35 ? -8.520 -2.382 1.010 1.00 0.00 35 GLY A CA 2
ATOM 1267 C C . GLY A 1 35 ? -7.781 -1.042 0.971 1.00 0.00 35 GLY A C 2
ATOM 1268 O O . GLY A 1 35 ? -7.619 -0.449 -0.094 1.00 0.00 35 GLY A O 2
ATOM 1272 N N . CYS A 1 36 ? -7.351 -0.606 2.146 1.00 0.00 36 CYS A N 2
ATOM 1273 C CA . CYS A 1 36 ? -6.633 0.652 2.261 1.00 0.00 36 CYS A CA 2
ATOM 1274 C C . CYS A 1 36 ? -5.158 0.393 1.946 1.00 0.00 36 CYS A C 2
ATOM 1275 O O . CYS A 1 36 ? -4.643 -0.690 2.218 1.00 0.00 36 CYS A O 2
ATOM 1282 N N . GLN A 1 37 ? -4.519 1.406 1.381 1.00 0.00 37 GLN A N 2
ATOM 1283 C CA . GLN A 1 37 ? -3.114 1.302 1.027 1.00 0.00 37 GLN A CA 2
ATOM 1284 C C . GLN A 1 37 ? -2.366 2.570 1.447 1.00 0.00 37 GLN A C 2
ATOM 1285 O O . GLN A 1 37 ? -2.951 3.469 2.049 1.00 0.00 37 GLN A O 2
ATOM 1299 N N . CYS A 1 38 ? -1.084 2.600 1.113 1.00 0.00 38 CYS A N 2
ATOM 1300 C CA . CYS A 1 38 ? -0.250 3.743 1.446 1.00 0.00 38 CYS A CA 2
ATOM 1301 C C . CYS A 1 38 ? -0.248 4.700 0.253 1.00 0.00 38 CYS A C 2
ATOM 1302 O O . CYS A 1 38 ? -0.030 4.282 -0.883 1.00 0.00 38 CYS A O 2
ATOM 1309 N N . GLN A 1 39 ? -0.492 5.967 0.552 1.00 0.00 39 GLN A N 2
ATOM 1310 C CA . GLN A 1 39 ? -0.521 6.988 -0.480 1.00 0.00 39 GLN A CA 2
ATOM 1311 C C . GLN A 1 39 ? 0.873 7.169 -1.086 1.00 0.00 39 GLN A C 2
ATOM 1312 O O . GLN A 1 39 ? 1.857 6.659 -0.552 1.00 0.00 39 GLN A O 2
ATOM 1326 N N . GLU A 1 40 ? 0.912 7.898 -2.193 1.00 0.00 40 GLU A N 2
ATOM 1327 C CA . GLU A 1 40 ? 2.169 8.153 -2.876 1.00 0.00 40 GLU A CA 2
ATOM 1328 C C . GLU A 1 40 ? 3.115 8.942 -1.970 1.00 0.00 40 GLU A C 2
ATOM 1329 O O . GLU A 1 40 ? 2.946 10.147 -1.791 1.00 0.00 40 GLU A O 2
ATOM 1341 N N . GLY A 1 41 ? 4.090 8.231 -1.423 1.00 0.00 41 GLY A N 2
ATOM 1342 C CA . GLY A 1 41 ? 5.063 8.850 -0.539 1.00 0.00 41 GLY A CA 2
ATOM 1343 C C . GLY A 1 41 ? 5.104 8.141 0.815 1.00 0.00 41 GLY A C 2
ATOM 1344 O O . GLY A 1 41 ? 5.830 8.556 1.716 1.00 0.00 41 GLY A O 2
ATOM 1348 N N . PHE A 1 42 ? 4.316 7.081 0.916 1.00 0.00 42 PHE A N 2
ATOM 1349 C CA . PHE A 1 42 ? 4.253 6.307 2.145 1.00 0.00 42 PHE A CA 2
ATOM 1350 C C . PHE A 1 42 ? 4.350 4.808 1.856 1.00 0.00 42 PHE A C 2
ATOM 1351 O O . PHE A 1 42 ? 4.000 4.359 0.766 1.00 0.00 42 PHE A O 2
ATOM 1368 N N . LEU A 1 43 ? 4.824 4.075 2.853 1.00 0.00 43 LEU A N 2
ATOM 1369 C CA . LEU A 1 43 ? 4.971 2.636 2.720 1.00 0.00 43 LEU A CA 2
ATOM 1370 C C . LEU A 1 43 ? 4.314 1.948 3.918 1.00 0.00 43 LEU A C 2
ATOM 1371 O O . LEU A 1 43 ? 4.270 2.508 5.012 1.00 0.00 43 LEU A O 2
ATOM 1387 N N . ARG A 1 44 ? 3.821 0.744 3.671 1.00 0.00 44 ARG A N 2
ATOM 1388 C CA . ARG A 1 44 ? 3.169 -0.028 4.717 1.00 0.00 44 ARG A CA 2
ATOM 1389 C C . ARG A 1 44 ? 4.208 -0.796 5.535 1.00 0.00 44 ARG A C 2
ATOM 1390 O O . ARG A 1 44 ? 5.107 -1.422 4.975 1.00 0.00 44 ARG A O 2
ATOM 1411 N N . ASN A 1 45 ? 4.051 -0.723 6.849 1.00 0.00 45 ASN A N 2
ATOM 1412 C CA . ASN A 1 45 ? 4.965 -1.404 7.750 1.00 0.00 45 ASN A CA 2
ATOM 1413 C C . ASN A 1 45 ? 4.247 -2.594 8.393 1.00 0.00 45 ASN A C 2
ATOM 1414 O O . ASN A 1 45 ? 3.045 -2.534 8.648 1.00 0.00 45 ASN A O 2
ATOM 1425 N N . GLY A 1 46 ? 5.016 -3.645 8.637 1.00 0.00 46 GLY A N 2
ATOM 1426 C CA . GLY A 1 46 ? 4.469 -4.846 9.245 1.00 0.00 46 GLY A CA 2
ATOM 1427 C C . GLY A 1 46 ? 3.394 -4.497 10.277 1.00 0.00 46 GLY A C 2
ATOM 1428 O O . GLY A 1 46 ? 2.473 -5.280 10.507 1.00 0.00 46 GLY A O 2
ATOM 1432 N N . GLU A 1 47 ? 3.548 -3.324 10.871 1.00 0.00 47 GLU A N 2
ATOM 1433 C CA . GLU A 1 47 ? 2.603 -2.864 11.874 1.00 0.00 47 GLU A CA 2
ATOM 1434 C C . GLU A 1 47 ? 1.343 -2.317 11.202 1.00 0.00 47 GLU A C 2
ATOM 1435 O O . GLU A 1 47 ? 0.710 -1.395 11.716 1.00 0.00 47 GLU A O 2
ATOM 1447 N N . GLY A 1 48 ? 1.014 -2.909 10.063 1.00 0.00 48 GLY A N 2
ATOM 1448 C CA . GLY A 1 48 ? -0.162 -2.491 9.315 1.00 0.00 48 GLY A CA 2
ATOM 1449 C C . GLY A 1 48 ? -0.323 -0.971 9.351 1.00 0.00 48 GLY A C 2
ATOM 1450 O O . GLY A 1 48 ? -1.443 -0.463 9.368 1.00 0.00 48 GLY A O 2
ATOM 1454 N N . ALA A 1 49 ? 0.811 -0.287 9.362 1.00 0.00 49 ALA A N 2
ATOM 1455 C CA . ALA A 1 49 ? 0.809 1.166 9.396 1.00 0.00 49 ALA A CA 2
ATOM 1456 C C . ALA A 1 49 ? 1.427 1.702 8.103 1.00 0.00 49 ALA A C 2
ATOM 1457 O O . ALA A 1 49 ? 2.097 0.967 7.379 1.00 0.00 49 ALA A O 2
ATOM 1464 N N . CYS A 1 50 ? 1.179 2.980 7.851 1.00 0.00 50 CYS A N 2
ATOM 1465 C CA . CYS A 1 50 ? 1.703 3.622 6.659 1.00 0.00 50 CYS A CA 2
ATOM 1466 C C . CYS A 1 50 ? 2.759 4.642 7.087 1.00 0.00 50 CYS A C 2
ATOM 1467 O O . CYS A 1 50 ? 2.426 5.742 7.525 1.00 0.00 50 CYS A O 2
ATOM 1474 N N . VAL A 1 51 ? 4.014 4.241 6.946 1.00 0.00 51 VAL A N 2
ATOM 1475 C CA . VAL A 1 51 ? 5.122 5.107 7.313 1.00 0.00 51 VAL A CA 2
ATOM 1476 C C . VAL A 1 51 ? 5.935 5.446 6.061 1.00 0.00 51 VAL A C 2
ATOM 1477 O O . VAL A 1 51 ? 6.124 4.598 5.190 1.00 0.00 51 VAL A O 2
ATOM 1490 N N . LEU A 1 52 ? 6.393 6.689 6.012 1.00 0.00 52 LEU A N 2
ATOM 1491 C CA . LEU A 1 52 ? 7.181 7.152 4.882 1.00 0.00 52 LEU A CA 2
ATOM 1492 C C . LEU A 1 52 ? 8.327 6.173 4.629 1.00 0.00 52 LEU A C 2
ATOM 1493 O O . LEU A 1 52 ? 8.735 5.442 5.531 1.00 0.00 52 LEU A O 2
ATOM 1509 N N . PRO A 1 53 ? 8.831 6.189 3.366 1.00 0.00 53 PRO A N 2
ATOM 1510 C CA . PRO A 1 53 ? 9.924 5.310 2.984 1.00 0.00 53 PRO A CA 2
ATOM 1511 C C . PRO A 1 53 ? 11.253 5.808 3.557 1.00 0.00 53 PRO A C 2
ATOM 1512 O O . PRO A 1 53 ? 12.149 5.013 3.835 1.00 0.00 53 PRO A O 2
ATOM 1523 N N . GLU A 1 54 ? 11.338 7.121 3.716 1.00 0.00 54 GLU A N 2
ATOM 1524 C CA . GLU A 1 54 ? 12.542 7.733 4.252 1.00 0.00 54 GLU A CA 2
ATOM 1525 C C . GLU A 1 54 ? 12.628 7.504 5.762 1.00 0.00 54 GLU A C 2
ATOM 1526 O O . GLU A 1 54 ? 13.631 7.841 6.389 1.00 0.00 54 GLU A O 2
ATOM 1538 N N . ASN A 1 55 ? 11.562 6.932 6.302 1.00 0.00 55 ASN A N 2
ATOM 1539 C CA . ASN A 1 55 ? 11.504 6.654 7.728 1.00 0.00 55 ASN A CA 2
ATOM 1540 C C . ASN A 1 55 ? 11.548 5.140 7.950 1.00 0.00 55 ASN A C 2
ATOM 1541 O O . ASN A 1 55 ? 11.499 4.676 9.087 1.00 0.00 55 ASN A O 2
ATOM 1552 N N . CYS A 1 56 ? 11.643 4.378 6.858 1.00 0.00 56 CYS A N 2
ATOM 1553 C CA . CYS A 1 56 ? 11.696 2.932 6.931 1.00 0.00 56 CYS A CA 2
ATOM 1554 C C . CYS A 1 56 ? 12.796 2.510 7.895 1.00 0.00 56 CYS A C 2
ATOM 1555 O O . CYS A 1 56 ? 13.477 3.357 8.469 1.00 0.00 56 CYS A O 2
ATOM 1563 N N . GLU A 1 1 ? -13.048 5.250 2.607 1.00 0.00 1 GLU A N 3
ATOM 1564 C CA . GLU A 1 1 ? -13.611 6.399 3.289 1.00 0.00 1 GLU A CA 3
ATOM 1565 C C . GLU A 1 1 ? -13.465 6.232 4.795 1.00 0.00 1 GLU A C 3
ATOM 1566 O O . GLU A 1 1 ? -14.335 6.652 5.555 1.00 0.00 1 GLU A O 3
ATOM 1580 N N . GLU A 1 2 ? -12.357 5.618 5.183 1.00 0.00 2 GLU A N 3
ATOM 1581 C CA . GLU A 1 2 ? -12.085 5.390 6.593 1.00 0.00 2 GLU A CA 3
ATOM 1582 C C . GLU A 1 2 ? -10.720 4.721 6.767 1.00 0.00 2 GLU A C 3
ATOM 1583 O O . GLU A 1 2 ? -10.632 3.612 7.293 1.00 0.00 2 GLU A O 3
ATOM 1595 N N . CYS A 1 3 ? -9.689 5.423 6.317 1.00 0.00 3 CYS A N 3
ATOM 1596 C CA . CYS A 1 3 ? -8.334 4.910 6.418 1.00 0.00 3 CYS A CA 3
ATOM 1597 C C . CYS A 1 3 ? -7.532 5.846 7.323 1.00 0.00 3 CYS A C 3
ATOM 1598 O O . CYS A 1 3 ? -8.107 6.660 8.045 1.00 0.00 3 CYS A O 3
ATOM 1605 N N . GLY A 1 4 ? -6.217 5.700 7.255 1.00 0.00 4 GLY A N 3
ATOM 1606 C CA . GLY A 1 4 ? -5.331 6.524 8.060 1.00 0.00 4 GLY A CA 3
ATOM 1607 C C . GLY A 1 4 ? -4.744 7.670 7.232 1.00 0.00 4 GLY A C 3
ATOM 1608 O O . GLY A 1 4 ? -5.148 7.885 6.090 1.00 0.00 4 GLY A O 3
ATOM 1612 N N . PRO A 1 5 ? -3.778 8.395 7.856 1.00 0.00 5 PRO A N 3
ATOM 1613 C CA . PRO A 1 5 ? -3.133 9.513 7.190 1.00 0.00 5 PRO A CA 3
ATOM 1614 C C . PRO A 1 5 ? -2.135 9.023 6.139 1.00 0.00 5 PRO A C 3
ATOM 1615 O O . PRO A 1 5 ? -1.253 8.222 6.442 1.00 0.00 5 PRO A O 3
ATOM 1626 N N . ASN A 1 6 ? -2.308 9.527 4.926 1.00 0.00 6 ASN A N 3
ATOM 1627 C CA . ASN A 1 6 ? -1.433 9.151 3.827 1.00 0.00 6 ASN A CA 3
ATOM 1628 C C . ASN A 1 6 ? -1.925 7.836 3.219 1.00 0.00 6 ASN A C 3
ATOM 1629 O O . ASN A 1 6 ? -1.309 7.310 2.291 1.00 0.00 6 ASN A O 3
ATOM 1640 N N . GLU A 1 7 ? -3.025 7.342 3.765 1.00 0.00 7 GLU A N 3
ATOM 1641 C CA . GLU A 1 7 ? -3.605 6.100 3.285 1.00 0.00 7 GLU A CA 3
ATOM 1642 C C . GLU A 1 7 ? -4.808 6.387 2.385 1.00 0.00 7 GLU A C 3
ATOM 1643 O O . GLU A 1 7 ? -5.405 7.459 2.463 1.00 0.00 7 GLU A O 3
ATOM 1655 N N . VAL A 1 8 ? -5.127 5.409 1.547 1.00 0.00 8 VAL A N 3
ATOM 1656 C CA . VAL A 1 8 ? -6.247 5.545 0.632 1.00 0.00 8 VAL A CA 3
ATOM 1657 C C . VAL A 1 8 ? -6.921 4.183 0.453 1.00 0.00 8 VAL A C 3
ATOM 1658 O O . VAL A 1 8 ? -6.278 3.144 0.592 1.00 0.00 8 VAL A O 3
ATOM 1671 N N . PHE A 1 9 ? -8.210 4.232 0.150 1.00 0.00 9 PHE A N 3
ATOM 1672 C CA . PHE A 1 9 ? -8.979 3.015 -0.049 1.00 0.00 9 PHE A CA 3
ATOM 1673 C C . PHE A 1 9 ? -9.279 2.791 -1.533 1.00 0.00 9 PHE A C 3
ATOM 1674 O O . PHE A 1 9 ? -9.763 3.694 -2.214 1.00 0.00 9 PHE A O 3
ATOM 1691 N N . ASN A 1 10 ? -8.980 1.584 -1.988 1.00 0.00 10 ASN A N 3
ATOM 1692 C CA . ASN A 1 10 ? -9.213 1.231 -3.379 1.00 0.00 10 ASN A CA 3
ATOM 1693 C C . ASN A 1 10 ? -9.922 -0.124 -3.444 1.00 0.00 10 ASN A C 3
ATOM 1694 O O . ASN A 1 10 ? -9.505 -1.078 -2.789 1.00 0.00 10 ASN A O 3
ATOM 1705 N N . THR A 1 11 ? -10.980 -0.164 -4.240 1.00 0.00 11 THR A N 3
ATOM 1706 C CA . THR A 1 11 ? -11.749 -1.385 -4.401 1.00 0.00 11 THR A CA 3
ATOM 1707 C C . THR A 1 11 ? -11.029 -2.351 -5.343 1.00 0.00 11 THR A C 3
ATOM 1708 O O . THR A 1 11 ? -11.477 -3.479 -5.543 1.00 0.00 11 THR A O 3
ATOM 1719 N N . CYS A 1 12 ? -9.926 -1.871 -5.899 1.00 0.00 12 CYS A N 3
ATOM 1720 C CA . CYS A 1 12 ? -9.138 -2.679 -6.815 1.00 0.00 12 CYS A CA 3
ATOM 1721 C C . CYS A 1 12 ? -7.690 -2.188 -6.766 1.00 0.00 12 CYS A C 3
ATOM 1722 O O . CYS A 1 12 ? -7.236 -1.486 -7.667 1.00 0.00 12 CYS A O 3
ATOM 1729 N N . GLY A 1 13 ? -7.004 -2.578 -5.700 1.00 0.00 13 GLY A N 3
ATOM 1730 C CA . GLY A 1 13 ? -5.616 -2.189 -5.521 1.00 0.00 13 GLY A CA 3
ATOM 1731 C C . GLY A 1 13 ? -4.676 -3.368 -5.779 1.00 0.00 13 GLY A C 3
ATOM 1732 O O . GLY A 1 13 ? -5.130 -4.484 -6.028 1.00 0.00 13 GLY A O 3
ATOM 1736 N N . SER A 1 14 ? -3.385 -3.081 -5.709 1.00 0.00 14 SER A N 3
ATOM 1737 C CA . SER A 1 14 ? -2.377 -4.104 -5.931 1.00 0.00 14 SER A CA 3
ATOM 1738 C C . SER A 1 14 ? -2.325 -5.056 -4.734 1.00 0.00 14 SER A C 3
ATOM 1739 O O . SER A 1 14 ? -1.851 -4.684 -3.662 1.00 0.00 14 SER A O 3
ATOM 1747 N N . ALA A 1 15 ? -2.817 -6.265 -4.960 1.00 0.00 15 ALA A N 3
ATOM 1748 C CA . ALA A 1 15 ? -2.832 -7.273 -3.912 1.00 0.00 15 ALA A CA 3
ATOM 1749 C C . ALA A 1 15 ? -1.411 -7.471 -3.381 1.00 0.00 15 ALA A C 3
ATOM 1750 O O . ALA A 1 15 ? -1.222 -7.797 -2.210 1.00 0.00 15 ALA A O 3
ATOM 1757 N N . CYS A 1 16 ? -0.448 -7.265 -4.267 1.00 0.00 16 CYS A N 3
ATOM 1758 C CA . CYS A 1 16 ? 0.950 -7.417 -3.900 1.00 0.00 16 CYS A CA 3
ATOM 1759 C C . CYS A 1 16 ? 1.599 -6.030 -3.900 1.00 0.00 16 CYS A C 3
ATOM 1760 O O . CYS A 1 16 ? 2.764 -5.887 -4.267 1.00 0.00 16 CYS A O 3
ATOM 1767 N N . ALA A 1 17 ? 0.816 -5.046 -3.482 1.00 0.00 17 ALA A N 3
ATOM 1768 C CA . ALA A 1 17 ? 1.301 -3.678 -3.428 1.00 0.00 17 ALA A CA 3
ATOM 1769 C C . ALA A 1 17 ? 2.649 -3.646 -2.704 1.00 0.00 17 ALA A C 3
ATOM 1770 O O . ALA A 1 17 ? 3.022 -4.610 -2.038 1.00 0.00 17 ALA A O 3
ATOM 1777 N N . PRO A 1 18 ? 3.359 -2.498 -2.863 1.00 0.00 18 PRO A N 3
ATOM 1778 C CA . PRO A 1 18 ? 4.656 -2.327 -2.232 1.00 0.00 18 PRO A CA 3
ATOM 1779 C C . PRO A 1 18 ? 4.508 -2.069 -0.731 1.00 0.00 18 PRO A C 3
ATOM 1780 O O . PRO A 1 18 ? 3.425 -1.722 -0.262 1.00 0.00 18 PRO A O 3
ATOM 1791 N N . THR A 1 19 ? 5.611 -2.246 -0.019 1.00 0.00 19 THR A N 3
ATOM 1792 C CA . THR A 1 19 ? 5.616 -2.035 1.418 1.00 0.00 19 THR A CA 3
ATOM 1793 C C . THR A 1 19 ? 7.010 -1.617 1.890 1.00 0.00 19 THR A C 3
ATOM 1794 O O . THR A 1 19 ? 7.947 -1.557 1.096 1.00 0.00 19 THR A O 3
ATOM 1805 N N . CYS A 1 20 ? 7.103 -1.337 3.182 1.00 0.00 20 CYS A N 3
ATOM 1806 C CA . CYS A 1 20 ? 8.366 -0.927 3.770 1.00 0.00 20 CYS A CA 3
ATOM 1807 C C . CYS A 1 20 ? 9.414 -1.995 3.453 1.00 0.00 20 CYS A C 3
ATOM 1808 O O . CYS A 1 20 ? 10.613 -1.724 3.491 1.00 0.00 20 CYS A O 3
ATOM 1815 N N . ALA A 1 21 ? 8.923 -3.187 3.147 1.00 0.00 21 ALA A N 3
ATOM 1816 C CA . ALA A 1 21 ? 9.803 -4.298 2.822 1.00 0.00 21 ALA A CA 3
ATOM 1817 C C . ALA A 1 21 ? 10.090 -4.294 1.320 1.00 0.00 21 ALA A C 3
ATOM 1818 O O . ALA A 1 21 ? 11.249 -4.303 0.906 1.00 0.00 21 ALA A O 3
ATOM 1825 N N . GLN A 1 22 ? 9.016 -4.277 0.544 1.00 0.00 22 GLN A N 3
ATOM 1826 C CA . GLN A 1 22 ? 9.139 -4.271 -0.904 1.00 0.00 22 GLN A CA 3
ATOM 1827 C C . GLN A 1 22 ? 8.620 -2.950 -1.475 1.00 0.00 22 GLN A C 3
ATOM 1828 O O . GLN A 1 22 ? 7.418 -2.788 -1.682 1.00 0.00 22 GLN A O 3
ATOM 1842 N N . PRO A 1 23 ? 9.577 -2.014 -1.719 1.00 0.00 23 PRO A N 3
ATOM 1843 C CA . PRO A 1 23 ? 9.229 -0.712 -2.261 1.00 0.00 23 PRO A CA 3
ATOM 1844 C C . PRO A 1 23 ? 8.896 -0.812 -3.751 1.00 0.00 23 PRO A C 3
ATOM 1845 O O . PRO A 1 23 ? 8.590 0.195 -4.390 1.00 0.00 23 PRO A O 3
ATOM 1856 N N . LYS A 1 24 ? 8.967 -2.032 -4.261 1.00 0.00 24 LYS A N 3
ATOM 1857 C CA . LYS A 1 24 ? 8.677 -2.275 -5.665 1.00 0.00 24 LYS A CA 3
ATOM 1858 C C . LYS A 1 24 ? 7.615 -3.369 -5.779 1.00 0.00 24 LYS A C 3
ATOM 1859 O O . LYS A 1 24 ? 7.851 -4.511 -5.388 1.00 0.00 24 LYS A O 3
ATOM 1878 N N . THR A 1 25 ? 6.468 -2.983 -6.317 1.00 0.00 25 THR A N 3
ATOM 1879 C CA . THR A 1 25 ? 5.369 -3.917 -6.489 1.00 0.00 25 THR A CA 3
ATOM 1880 C C . THR A 1 25 ? 5.321 -4.426 -7.932 1.00 0.00 25 THR A C 3
ATOM 1881 O O . THR A 1 25 ? 6.084 -3.969 -8.780 1.00 0.00 25 THR A O 3
ATOM 1892 N N . ARG A 1 26 ? 4.416 -5.365 -8.164 1.00 0.00 26 ARG A N 3
ATOM 1893 C CA . ARG A 1 26 ? 4.258 -5.941 -9.488 1.00 0.00 26 ARG A CA 3
ATOM 1894 C C . ARG A 1 26 ? 3.076 -6.912 -9.509 1.00 0.00 26 ARG A C 3
ATOM 1895 O O . ARG A 1 26 ? 3.197 -8.034 -9.998 1.00 0.00 26 ARG A O 3
ATOM 1916 N N . ILE A 1 27 ? 1.959 -6.445 -8.970 1.00 0.00 27 ILE A N 3
ATOM 1917 C CA . ILE A 1 27 ? 0.756 -7.258 -8.920 1.00 0.00 27 ILE A CA 3
ATOM 1918 C C . ILE A 1 27 ? 1.055 -8.558 -8.171 1.00 0.00 27 ILE A C 3
ATOM 1919 O O . ILE A 1 27 ? 2.214 -8.937 -8.019 1.00 0.00 27 ILE A O 3
ATOM 1935 N N . CYS A 1 28 ? -0.012 -9.204 -7.723 1.00 0.00 28 CYS A N 3
ATOM 1936 C CA . CYS A 1 28 ? 0.122 -10.454 -6.994 1.00 0.00 28 CYS A CA 3
ATOM 1937 C C . CYS A 1 28 ? -0.423 -11.584 -7.871 1.00 0.00 28 CYS A C 3
ATOM 1938 O O . CYS A 1 28 ? 0.097 -12.698 -7.849 1.00 0.00 28 CYS A O 3
ATOM 1945 N N . THR A 1 29 ? -1.462 -11.254 -8.625 1.00 0.00 29 THR A N 3
ATOM 1946 C CA . THR A 1 29 ? -2.083 -12.227 -9.509 1.00 0.00 29 THR A CA 3
ATOM 1947 C C . THR A 1 29 ? -3.168 -11.561 -10.356 1.00 0.00 29 THR A C 3
ATOM 1948 O O . THR A 1 29 ? -3.207 -10.337 -10.471 1.00 0.00 29 THR A O 3
ATOM 1959 N N . MET A 1 30 ? -4.022 -12.396 -10.929 1.00 0.00 30 MET A N 3
ATOM 1960 C CA . MET A 1 30 ? -5.105 -11.904 -11.763 1.00 0.00 30 MET A CA 3
ATOM 1961 C C . MET A 1 30 ? -6.301 -11.474 -10.912 1.00 0.00 30 MET A C 3
ATOM 1962 O O . MET A 1 30 ? -7.297 -12.193 -10.824 1.00 0.00 30 MET A O 3
ATOM 1976 N N . GLN A 1 31 ? -6.166 -10.304 -10.305 1.00 0.00 31 GLN A N 3
ATOM 1977 C CA . GLN A 1 31 ? -7.223 -9.769 -9.463 1.00 0.00 31 GLN A CA 3
ATOM 1978 C C . GLN A 1 31 ? -6.717 -8.556 -8.680 1.00 0.00 31 GLN A C 3
ATOM 1979 O O . GLN A 1 31 ? -5.511 -8.376 -8.519 1.00 0.00 31 GLN A O 3
ATOM 1993 N N . CYS A 1 32 ? -7.663 -7.756 -8.214 1.00 0.00 32 CYS A N 3
ATOM 1994 C CA . CYS A 1 32 ? -7.328 -6.564 -7.452 1.00 0.00 32 CYS A CA 3
ATOM 1995 C C . CYS A 1 32 ? -7.481 -6.888 -5.964 1.00 0.00 32 CYS A C 3
ATOM 1996 O O . CYS A 1 32 ? -7.787 -8.023 -5.599 1.00 0.00 32 CYS A O 3
ATOM 2003 N N . ARG A 1 33 ? -7.261 -5.871 -5.144 1.00 0.00 33 ARG A N 3
ATOM 2004 C CA . ARG A 1 33 ? -7.371 -6.032 -3.705 1.00 0.00 33 ARG A CA 3
ATOM 2005 C C . ARG A 1 33 ? -8.168 -4.874 -3.100 1.00 0.00 33 ARG A C 3
ATOM 2006 O O . ARG A 1 33 ? -7.762 -3.718 -3.198 1.00 0.00 33 ARG A O 3
ATOM 2027 N N . ILE A 1 34 ? -9.289 -5.227 -2.488 1.00 0.00 34 ILE A N 3
ATOM 2028 C CA . ILE A 1 34 ? -10.146 -4.233 -1.867 1.00 0.00 34 ILE A CA 3
ATOM 2029 C C . ILE A 1 34 ? -9.660 -3.962 -0.442 1.00 0.00 34 ILE A C 3
ATOM 2030 O O . ILE A 1 34 ? -9.643 -4.864 0.394 1.00 0.00 34 ILE A O 3
ATOM 2046 N N . GLY A 1 35 ? -9.275 -2.716 -0.209 1.00 0.00 35 GLY A N 3
ATOM 2047 C CA . GLY A 1 35 ? -8.789 -2.316 1.102 1.00 0.00 35 GLY A CA 3
ATOM 2048 C C . GLY A 1 35 ? -8.002 -1.007 1.019 1.00 0.00 35 GLY A C 3
ATOM 2049 O O . GLY A 1 35 ? -7.834 -0.447 -0.065 1.00 0.00 35 GLY A O 3
ATOM 2053 N N . CYS A 1 36 ? -7.540 -0.557 2.175 1.00 0.00 36 CYS A N 3
ATOM 2054 C CA . CYS A 1 36 ? -6.774 0.677 2.246 1.00 0.00 36 CYS A CA 3
ATOM 2055 C C . CYS A 1 36 ? -5.300 0.341 2.013 1.00 0.00 36 CYS A C 3
ATOM 2056 O O . CYS A 1 36 ? -4.800 -0.662 2.521 1.00 0.00 36 CYS A O 3
ATOM 2063 N N . GLN A 1 37 ? -4.645 1.198 1.244 1.00 0.00 37 GLN A N 3
ATOM 2064 C CA . GLN A 1 37 ? -3.237 1.004 0.938 1.00 0.00 37 GLN A CA 3
ATOM 2065 C C . GLN A 1 37 ? -2.443 2.269 1.271 1.00 0.00 37 GLN A C 3
ATOM 2066 O O . GLN A 1 37 ? -2.999 3.240 1.782 1.00 0.00 37 GLN A O 3
ATOM 2080 N N . CYS A 1 38 ? -1.155 2.218 0.967 1.00 0.00 38 CYS A N 3
ATOM 2081 C CA . CYS A 1 38 ? -0.279 3.347 1.227 1.00 0.00 38 CYS A CA 3
ATOM 2082 C C . CYS A 1 38 ? -0.213 4.205 -0.038 1.00 0.00 38 CYS A C 3
ATOM 2083 O O . CYS A 1 38 ? 0.183 3.725 -1.098 1.00 0.00 38 CYS A O 3
ATOM 2090 N N . GLN A 1 39 ? -0.607 5.461 0.116 1.00 0.00 39 GLN A N 3
ATOM 2091 C CA . GLN A 1 39 ? -0.599 6.390 -0.999 1.00 0.00 39 GLN A CA 3
ATOM 2092 C C . GLN A 1 39 ? 0.788 6.434 -1.644 1.00 0.00 39 GLN A C 3
ATOM 2093 O O . GLN A 1 39 ? 1.751 5.907 -1.088 1.00 0.00 39 GLN A O 3
ATOM 2107 N N . GLU A 1 40 ? 0.846 7.067 -2.807 1.00 0.00 40 GLU A N 3
ATOM 2108 C CA . GLU A 1 40 ? 2.100 7.185 -3.532 1.00 0.00 40 GLU A CA 3
ATOM 2109 C C . GLU A 1 40 ? 3.095 8.031 -2.737 1.00 0.00 40 GLU A C 3
ATOM 2110 O O . GLU A 1 40 ? 2.980 9.254 -2.691 1.00 0.00 40 GLU A O 3
ATOM 2122 N N . GLY A 1 41 ? 4.052 7.345 -2.129 1.00 0.00 41 GLY A N 3
ATOM 2123 C CA . GLY A 1 41 ? 5.068 8.019 -1.337 1.00 0.00 41 GLY A CA 3
ATOM 2124 C C . GLY A 1 41 ? 5.123 7.450 0.082 1.00 0.00 41 GLY A C 3
ATOM 2125 O O . GLY A 1 41 ? 5.893 7.925 0.916 1.00 0.00 41 GLY A O 3
ATOM 2129 N N . PHE A 1 42 ? 4.295 6.441 0.314 1.00 0.00 42 PHE A N 3
ATOM 2130 C CA . PHE A 1 42 ? 4.240 5.803 1.619 1.00 0.00 42 PHE A CA 3
ATOM 2131 C C . PHE A 1 42 ? 4.267 4.279 1.485 1.00 0.00 42 PHE A C 3
ATOM 2132 O O . PHE A 1 42 ? 3.818 3.733 0.479 1.00 0.00 42 PHE A O 3
ATOM 2149 N N . LEU A 1 43 ? 4.799 3.637 2.515 1.00 0.00 43 LEU A N 3
ATOM 2150 C CA . LEU A 1 43 ? 4.891 2.188 2.525 1.00 0.00 43 LEU A CA 3
ATOM 2151 C C . LEU A 1 43 ? 4.316 1.654 3.839 1.00 0.00 43 LEU A C 3
ATOM 2152 O O . LEU A 1 43 ? 4.494 2.266 4.892 1.00 0.00 43 LEU A O 3
ATOM 2168 N N . ARG A 1 44 ? 3.641 0.519 3.736 1.00 0.00 44 ARG A N 3
ATOM 2169 C CA . ARG A 1 44 ? 3.040 -0.103 4.904 1.00 0.00 44 ARG A CA 3
ATOM 2170 C C . ARG A 1 44 ? 4.092 -0.895 5.683 1.00 0.00 44 ARG A C 3
ATOM 2171 O O . ARG A 1 44 ? 4.830 -1.692 5.104 1.00 0.00 44 ARG A O 3
ATOM 2192 N N . ASN A 1 45 ? 4.128 -0.647 6.984 1.00 0.00 45 ASN A N 3
ATOM 2193 C CA . ASN A 1 45 ? 5.078 -1.328 7.849 1.00 0.00 45 ASN A CA 3
ATOM 2194 C C . ASN A 1 45 ? 4.396 -2.531 8.502 1.00 0.00 45 ASN A C 3
ATOM 2195 O O . ASN A 1 45 ? 3.182 -2.527 8.705 1.00 0.00 45 ASN A O 3
ATOM 2206 N N . GLY A 1 46 ? 5.205 -3.533 8.813 1.00 0.00 46 GLY A N 3
ATOM 2207 C CA . GLY A 1 46 ? 4.694 -4.740 9.439 1.00 0.00 46 GLY A CA 3
ATOM 2208 C C . GLY A 1 46 ? 3.525 -4.423 10.372 1.00 0.00 46 GLY A C 3
ATOM 2209 O O . GLY A 1 46 ? 2.609 -5.230 10.524 1.00 0.00 46 GLY A O 3
ATOM 2213 N N . GLU A 1 47 ? 3.594 -3.245 10.976 1.00 0.00 47 GLU A N 3
ATOM 2214 C CA . GLU A 1 47 ? 2.553 -2.810 11.890 1.00 0.00 47 GLU A CA 3
ATOM 2215 C C . GLU A 1 47 ? 1.400 -2.168 11.117 1.00 0.00 47 GLU A C 3
ATOM 2216 O O . GLU A 1 47 ? 0.792 -1.208 11.585 1.00 0.00 47 GLU A O 3
ATOM 2228 N N . GLY A 1 48 ? 1.134 -2.724 9.943 1.00 0.00 48 GLY A N 3
ATOM 2229 C CA . GLY A 1 48 ? 0.066 -2.216 9.099 1.00 0.00 48 GLY A CA 3
ATOM 2230 C C . GLY A 1 48 ? -0.022 -0.691 9.183 1.00 0.00 48 GLY A C 3
ATOM 2231 O O . GLY A 1 48 ? -1.116 -0.128 9.179 1.00 0.00 48 GLY A O 3
ATOM 2235 N N . ALA A 1 49 ? 1.144 -0.066 9.256 1.00 0.00 49 ALA A N 3
ATOM 2236 C CA . ALA A 1 49 ? 1.212 1.382 9.341 1.00 0.00 49 ALA A CA 3
ATOM 2237 C C . ALA A 1 49 ? 1.851 1.935 8.064 1.00 0.00 49 ALA A C 3
ATOM 2238 O O . ALA A 1 49 ? 2.981 1.581 7.730 1.00 0.00 49 ALA A O 3
ATOM 2245 N N . CYS A 1 50 ? 1.100 2.790 7.387 1.00 0.00 50 CYS A N 3
ATOM 2246 C CA . CYS A 1 50 ? 1.579 3.393 6.156 1.00 0.00 50 CYS A CA 3
ATOM 2247 C C . CYS A 1 50 ? 2.539 4.528 6.517 1.00 0.00 50 CYS A C 3
ATOM 2248 O O . CYS A 1 50 ? 2.108 5.650 6.778 1.00 0.00 50 CYS A O 3
ATOM 2255 N N . VAL A 1 51 ? 3.822 4.197 6.523 1.00 0.00 51 VAL A N 3
ATOM 2256 C CA . VAL A 1 51 ? 4.846 5.176 6.848 1.00 0.00 51 VAL A CA 3
ATOM 2257 C C . VAL A 1 51 ? 5.730 5.410 5.622 1.00 0.00 51 VAL A C 3
ATOM 2258 O O . VAL A 1 51 ? 5.977 4.489 4.844 1.00 0.00 51 VAL A O 3
ATOM 2271 N N . LEU A 1 52 ? 6.184 6.647 5.487 1.00 0.00 52 LEU A N 3
ATOM 2272 C CA . LEU A 1 52 ? 7.036 7.015 4.369 1.00 0.00 52 LEU A CA 3
ATOM 2273 C C . LEU A 1 52 ? 8.237 6.068 4.316 1.00 0.00 52 LEU A C 3
ATOM 2274 O O . LEU A 1 52 ? 8.602 5.465 5.325 1.00 0.00 52 LEU A O 3
ATOM 2290 N N . PRO A 1 53 ? 8.834 5.964 3.099 1.00 0.00 53 PRO A N 3
ATOM 2291 C CA . PRO A 1 53 ? 9.988 5.101 2.902 1.00 0.00 53 PRO A CA 3
ATOM 2292 C C . PRO A 1 53 ? 11.248 5.725 3.505 1.00 0.00 53 PRO A C 3
ATOM 2293 O O . PRO A 1 53 ? 12.151 5.010 3.938 1.00 0.00 53 PRO A O 3
ATOM 2304 N N . GLU A 1 54 ? 11.268 7.049 3.515 1.00 0.00 54 GLU A N 3
ATOM 2305 C CA . GLU A 1 54 ? 12.402 7.777 4.059 1.00 0.00 54 GLU A CA 3
ATOM 2306 C C . GLU A 1 54 ? 12.384 7.722 5.588 1.00 0.00 54 GLU A C 3
ATOM 2307 O O . GLU A 1 54 ? 13.320 8.184 6.240 1.00 0.00 54 GLU A O 3
ATOM 2319 N N . ASN A 1 55 ? 11.309 7.156 6.116 1.00 0.00 55 ASN A N 3
ATOM 2320 C CA . ASN A 1 55 ? 11.157 7.037 7.557 1.00 0.00 55 ASN A CA 3
ATOM 2321 C C . ASN A 1 55 ? 11.231 5.560 7.952 1.00 0.00 55 ASN A C 3
ATOM 2322 O O . ASN A 1 55 ? 11.122 5.223 9.129 1.00 0.00 55 ASN A O 3
ATOM 2333 N N . CYS A 1 56 ? 11.416 4.686 6.960 1.00 0.00 56 CYS A N 3
ATOM 2334 C CA . CYS A 1 56 ? 11.504 3.260 7.199 1.00 0.00 56 CYS A CA 3
ATOM 2335 C C . CYS A 1 56 ? 12.741 2.957 8.032 1.00 0.00 56 CYS A C 3
ATOM 2336 O O . CYS A 1 56 ? 13.485 3.866 8.393 1.00 0.00 56 CYS A O 3
ATOM 2344 N N . GLU A 1 1 ? -13.845 1.741 8.002 1.00 0.00 1 GLU A N 4
ATOM 2345 C CA . GLU A 1 1 ? -14.163 2.296 6.701 1.00 0.00 1 GLU A CA 4
ATOM 2346 C C . GLU A 1 1 ? -13.691 3.741 6.624 1.00 0.00 1 GLU A C 4
ATOM 2347 O O . GLU A 1 1 ? -14.505 4.660 6.556 1.00 0.00 1 GLU A O 4
ATOM 2361 N N . GLU A 1 2 ? -12.375 3.902 6.635 1.00 0.00 2 GLU A N 4
ATOM 2362 C CA . GLU A 1 2 ? -11.783 5.226 6.565 1.00 0.00 2 GLU A CA 4
ATOM 2363 C C . GLU A 1 2 ? -10.272 5.146 6.792 1.00 0.00 2 GLU A C 4
ATOM 2364 O O . GLU A 1 2 ? -9.799 5.332 7.913 1.00 0.00 2 GLU A O 4
ATOM 2376 N N . CYS A 1 3 ? -9.557 4.868 5.712 1.00 0.00 3 CYS A N 4
ATOM 2377 C CA . CYS A 1 3 ? -8.110 4.761 5.780 1.00 0.00 3 CYS A CA 4
ATOM 2378 C C . CYS A 1 3 ? -7.588 5.864 6.701 1.00 0.00 3 CYS A C 4
ATOM 2379 O O . CYS A 1 3 ? -8.257 6.877 6.903 1.00 0.00 3 CYS A O 4
ATOM 2386 N N . GLY A 1 4 ? -6.399 5.632 7.236 1.00 0.00 4 GLY A N 4
ATOM 2387 C CA . GLY A 1 4 ? -5.780 6.595 8.132 1.00 0.00 4 GLY A CA 4
ATOM 2388 C C . GLY A 1 4 ? -5.243 7.799 7.355 1.00 0.00 4 GLY A C 4
ATOM 2389 O O . GLY A 1 4 ? -5.544 7.965 6.175 1.00 0.00 4 GLY A O 4
ATOM 2393 N N . PRO A 1 5 ? -4.436 8.630 8.069 1.00 0.00 5 PRO A N 4
ATOM 2394 C CA . PRO A 1 5 ? -3.854 9.813 7.460 1.00 0.00 5 PRO A CA 4
ATOM 2395 C C . PRO A 1 5 ? -2.701 9.439 6.526 1.00 0.00 5 PRO A C 4
ATOM 2396 O O . PRO A 1 5 ? -1.808 8.684 6.909 1.00 0.00 5 PRO A O 4
ATOM 2407 N N . ASN A 1 6 ? -2.757 9.984 5.321 1.00 0.00 6 ASN A N 4
ATOM 2408 C CA . ASN A 1 6 ? -1.729 9.716 4.330 1.00 0.00 6 ASN A CA 4
ATOM 2409 C C . ASN A 1 6 ? -2.047 8.403 3.613 1.00 0.00 6 ASN A C 4
ATOM 2410 O O . ASN A 1 6 ? -1.296 7.971 2.738 1.00 0.00 6 ASN A O 4
ATOM 2421 N N . GLU A 1 7 ? -3.160 7.804 4.007 1.00 0.00 7 GLU A N 4
ATOM 2422 C CA . GLU A 1 7 ? -3.587 6.549 3.413 1.00 0.00 7 GLU A CA 4
ATOM 2423 C C . GLU A 1 7 ? -4.770 6.782 2.473 1.00 0.00 7 GLU A C 4
ATOM 2424 O O . GLU A 1 7 ? -5.395 7.841 2.505 1.00 0.00 7 GLU A O 4
ATOM 2436 N N . VAL A 1 8 ? -5.044 5.775 1.656 1.00 0.00 8 VAL A N 4
ATOM 2437 C CA . VAL A 1 8 ? -6.141 5.857 0.707 1.00 0.00 8 VAL A CA 4
ATOM 2438 C C . VAL A 1 8 ? -6.825 4.492 0.605 1.00 0.00 8 VAL A C 4
ATOM 2439 O O . VAL A 1 8 ? -6.369 3.519 1.205 1.00 0.00 8 VAL A O 4
ATOM 2452 N N . PHE A 1 9 ? -7.907 4.463 -0.158 1.00 0.00 9 PHE A N 4
ATOM 2453 C CA . PHE A 1 9 ? -8.658 3.234 -0.346 1.00 0.00 9 PHE A CA 4
ATOM 2454 C C . PHE A 1 9 ? -8.757 2.873 -1.830 1.00 0.00 9 PHE A C 4
ATOM 2455 O O . PHE A 1 9 ? -9.090 3.721 -2.658 1.00 0.00 9 PHE A O 4
ATOM 2472 N N . ASN A 1 10 ? -8.462 1.615 -2.121 1.00 0.00 10 ASN A N 4
ATOM 2473 C CA . ASN A 1 10 ? -8.515 1.133 -3.491 1.00 0.00 10 ASN A CA 4
ATOM 2474 C C . ASN A 1 10 ? -9.386 -0.123 -3.552 1.00 0.00 10 ASN A C 4
ATOM 2475 O O . ASN A 1 10 ? -9.128 -1.098 -2.848 1.00 0.00 10 ASN A O 4
ATOM 2486 N N . THR A 1 11 ? -10.403 -0.059 -4.400 1.00 0.00 11 THR A N 4
ATOM 2487 C CA . THR A 1 11 ? -11.315 -1.178 -4.563 1.00 0.00 11 THR A CA 4
ATOM 2488 C C . THR A 1 11 ? -10.690 -2.249 -5.459 1.00 0.00 11 THR A C 4
ATOM 2489 O O . THR A 1 11 ? -11.106 -3.406 -5.431 1.00 0.00 11 THR A O 4
ATOM 2500 N N . CYS A 1 12 ? -9.701 -1.825 -6.234 1.00 0.00 12 CYS A N 4
ATOM 2501 C CA . CYS A 1 12 ? -9.016 -2.734 -7.136 1.00 0.00 12 CYS A CA 4
ATOM 2502 C C . CYS A 1 12 ? -7.539 -2.335 -7.190 1.00 0.00 12 CYS A C 4
ATOM 2503 O O . CYS A 1 12 ? -7.106 -1.670 -8.130 1.00 0.00 12 CYS A O 4
ATOM 2510 N N . GLY A 1 13 ? -6.807 -2.757 -6.168 1.00 0.00 13 GLY A N 4
ATOM 2511 C CA . GLY A 1 13 ? -5.390 -2.451 -6.086 1.00 0.00 13 GLY A CA 4
ATOM 2512 C C . GLY A 1 13 ? -4.545 -3.692 -6.376 1.00 0.00 13 GLY A C 4
ATOM 2513 O O . GLY A 1 13 ? -5.081 -4.785 -6.557 1.00 0.00 13 GLY A O 4
ATOM 2517 N N . SER A 1 14 ? -3.236 -3.484 -6.411 1.00 0.00 14 SER A N 4
ATOM 2518 C CA . SER A 1 14 ? -2.311 -4.573 -6.675 1.00 0.00 14 SER A CA 4
ATOM 2519 C C . SER A 1 14 ? -2.427 -5.636 -5.580 1.00 0.00 14 SER A C 4
ATOM 2520 O O . SER A 1 14 ? -2.264 -5.334 -4.400 1.00 0.00 14 SER A O 4
ATOM 2528 N N . ALA A 1 15 ? -2.709 -6.856 -6.013 1.00 0.00 15 ALA A N 4
ATOM 2529 C CA . ALA A 1 15 ? -2.849 -7.964 -5.084 1.00 0.00 15 ALA A CA 4
ATOM 2530 C C . ALA A 1 15 ? -1.662 -7.967 -4.118 1.00 0.00 15 ALA A C 4
ATOM 2531 O O . ALA A 1 15 ? -1.761 -8.493 -3.010 1.00 0.00 15 ALA A O 4
ATOM 2538 N N . CYS A 1 16 ? -0.568 -7.374 -4.573 1.00 0.00 16 CYS A N 4
ATOM 2539 C CA . CYS A 1 16 ? 0.635 -7.303 -3.762 1.00 0.00 16 CYS A CA 4
ATOM 2540 C C . CYS A 1 16 ? 1.218 -5.893 -3.892 1.00 0.00 16 CYS A C 4
ATOM 2541 O O . CYS A 1 16 ? 2.389 -5.731 -4.231 1.00 0.00 16 CYS A O 4
ATOM 2548 N N . ALA A 1 17 ? 0.374 -4.911 -3.614 1.00 0.00 17 ALA A N 4
ATOM 2549 C CA . ALA A 1 17 ? 0.791 -3.521 -3.696 1.00 0.00 17 ALA A CA 4
ATOM 2550 C C . ALA A 1 17 ? 2.165 -3.366 -3.042 1.00 0.00 17 ALA A C 4
ATOM 2551 O O . ALA A 1 17 ? 2.638 -4.273 -2.360 1.00 0.00 17 ALA A O 4
ATOM 2558 N N . PRO A 1 18 ? 2.784 -2.178 -3.280 1.00 0.00 18 PRO A N 4
ATOM 2559 C CA . PRO A 1 18 ? 4.095 -1.892 -2.722 1.00 0.00 18 PRO A CA 4
ATOM 2560 C C . PRO A 1 18 ? 3.999 -1.583 -1.227 1.00 0.00 18 PRO A C 4
ATOM 2561 O O . PRO A 1 18 ? 2.944 -1.181 -0.739 1.00 0.00 18 PRO A O 4
ATOM 2572 N N . THR A 1 19 ? 5.115 -1.782 -0.541 1.00 0.00 19 THR A N 4
ATOM 2573 C CA . THR A 1 19 ? 5.170 -1.528 0.889 1.00 0.00 19 THR A CA 4
ATOM 2574 C C . THR A 1 19 ? 6.614 -1.287 1.331 1.00 0.00 19 THR A C 4
ATOM 2575 O O . THR A 1 19 ? 7.511 -1.162 0.499 1.00 0.00 19 THR A O 4
ATOM 2586 N N . CYS A 1 20 ? 6.795 -1.228 2.644 1.00 0.00 20 CYS A N 4
ATOM 2587 C CA . CYS A 1 20 ? 8.115 -1.004 3.208 1.00 0.00 20 CYS A CA 4
ATOM 2588 C C . CYS A 1 20 ? 9.011 -2.178 2.812 1.00 0.00 20 CYS A C 4
ATOM 2589 O O . CYS A 1 20 ? 10.227 -2.024 2.697 1.00 0.00 20 CYS A O 4
ATOM 2596 N N . ALA A 1 21 ? 8.379 -3.326 2.617 1.00 0.00 21 ALA A N 4
ATOM 2597 C CA . ALA A 1 21 ? 9.106 -4.525 2.237 1.00 0.00 21 ALA A CA 4
ATOM 2598 C C . ALA A 1 21 ? 9.340 -4.518 0.726 1.00 0.00 21 ALA A C 4
ATOM 2599 O O . ALA A 1 21 ? 10.421 -4.877 0.260 1.00 0.00 21 ALA A O 4
ATOM 2606 N N . GLN A 1 22 ? 8.311 -4.104 0.002 1.00 0.00 22 GLN A N 4
ATOM 2607 C CA . GLN A 1 22 ? 8.391 -4.044 -1.448 1.00 0.00 22 GLN A CA 4
ATOM 2608 C C . GLN A 1 22 ? 8.052 -2.637 -1.942 1.00 0.00 22 GLN A C 4
ATOM 2609 O O . GLN A 1 22 ? 6.890 -2.331 -2.204 1.00 0.00 22 GLN A O 4
ATOM 2623 N N . PRO A 1 23 ? 9.114 -1.796 -2.055 1.00 0.00 23 PRO A N 4
ATOM 2624 C CA . PRO A 1 23 ? 8.939 -0.427 -2.512 1.00 0.00 23 PRO A CA 4
ATOM 2625 C C . PRO A 1 23 ? 8.696 -0.381 -4.022 1.00 0.00 23 PRO A C 4
ATOM 2626 O O . PRO A 1 23 ? 8.550 0.697 -4.598 1.00 0.00 23 PRO A O 4
ATOM 2637 N N . LYS A 1 24 ? 8.662 -1.562 -4.621 1.00 0.00 24 LYS A N 4
ATOM 2638 C CA . LYS A 1 24 ? 8.439 -1.669 -6.052 1.00 0.00 24 LYS A CA 4
ATOM 2639 C C . LYS A 1 24 ? 7.277 -2.630 -6.313 1.00 0.00 24 LYS A C 4
ATOM 2640 O O . LYS A 1 24 ? 7.385 -3.825 -6.045 1.00 0.00 24 LYS A O 4
ATOM 2659 N N . THR A 1 25 ? 6.195 -2.072 -6.832 1.00 0.00 25 THR A N 4
ATOM 2660 C CA . THR A 1 25 ? 5.014 -2.864 -7.133 1.00 0.00 25 THR A CA 4
ATOM 2661 C C . THR A 1 25 ? 5.417 -4.229 -7.696 1.00 0.00 25 THR A C 4
ATOM 2662 O O . THR A 1 25 ? 6.380 -4.331 -8.454 1.00 0.00 25 THR A O 4
ATOM 2673 N N . ARG A 1 26 ? 4.660 -5.242 -7.303 1.00 0.00 26 ARG A N 4
ATOM 2674 C CA . ARG A 1 26 ? 4.926 -6.595 -7.760 1.00 0.00 26 ARG A CA 4
ATOM 2675 C C . ARG A 1 26 ? 3.649 -7.437 -7.698 1.00 0.00 26 ARG A C 4
ATOM 2676 O O . ARG A 1 26 ? 3.322 -7.998 -6.654 1.00 0.00 26 ARG A O 4
ATOM 2697 N N . ILE A 1 27 ? 2.963 -7.497 -8.830 1.00 0.00 27 ILE A N 4
ATOM 2698 C CA . ILE A 1 27 ? 1.730 -8.261 -8.918 1.00 0.00 27 ILE A CA 4
ATOM 2699 C C . ILE A 1 27 ? 1.929 -9.621 -8.249 1.00 0.00 27 ILE A C 4
ATOM 2700 O O . ILE A 1 27 ? 3.060 -10.072 -8.073 1.00 0.00 27 ILE A O 4
ATOM 2716 N N . CYS A 1 28 ? 0.811 -10.239 -7.891 1.00 0.00 28 CYS A N 4
ATOM 2717 C CA . CYS A 1 28 ? 0.847 -11.537 -7.244 1.00 0.00 28 CYS A CA 4
ATOM 2718 C C . CYS A 1 28 ? 0.005 -12.510 -8.071 1.00 0.00 28 CYS A C 4
ATOM 2719 O O . CYS A 1 28 ? 0.416 -13.646 -8.308 1.00 0.00 28 CYS A O 4
ATOM 2726 N N . THR A 1 29 ? -1.156 -12.030 -8.489 1.00 0.00 29 THR A N 4
ATOM 2727 C CA . THR A 1 29 ? -2.060 -12.843 -9.285 1.00 0.00 29 THR A CA 4
ATOM 2728 C C . THR A 1 29 ? -2.981 -11.952 -10.122 1.00 0.00 29 THR A C 4
ATOM 2729 O O . THR A 1 29 ? -2.907 -10.727 -10.041 1.00 0.00 29 THR A O 4
ATOM 2740 N N . MET A 1 30 ? -3.828 -12.604 -10.907 1.00 0.00 30 MET A N 4
ATOM 2741 C CA . MET A 1 30 ? -4.762 -11.886 -11.756 1.00 0.00 30 MET A CA 4
ATOM 2742 C C . MET A 1 30 ? -6.029 -11.509 -10.983 1.00 0.00 30 MET A C 4
ATOM 2743 O O . MET A 1 30 ? -7.050 -12.185 -11.092 1.00 0.00 30 MET A O 4
ATOM 2757 N N . GLN A 1 31 ? -5.919 -10.430 -10.224 1.00 0.00 31 GLN A N 4
ATOM 2758 C CA . GLN A 1 31 ? -7.041 -9.954 -9.433 1.00 0.00 31 GLN A CA 4
ATOM 2759 C C . GLN A 1 31 ? -6.621 -8.757 -8.579 1.00 0.00 31 GLN A C 4
ATOM 2760 O O . GLN A 1 31 ? -5.463 -8.652 -8.179 1.00 0.00 31 GLN A O 4
ATOM 2774 N N . CYS A 1 32 ? -7.584 -7.884 -8.325 1.00 0.00 32 CYS A N 4
ATOM 2775 C CA . CYS A 1 32 ? -7.328 -6.698 -7.525 1.00 0.00 32 CYS A CA 4
ATOM 2776 C C . CYS A 1 32 ? -7.676 -7.015 -6.069 1.00 0.00 32 CYS A C 4
ATOM 2777 O O . CYS A 1 32 ? -8.266 -8.055 -5.780 1.00 0.00 32 CYS A O 4
ATOM 2784 N N . ARG A 1 33 ? -7.294 -6.101 -5.190 1.00 0.00 33 ARG A N 4
ATOM 2785 C CA . ARG A 1 33 ? -7.559 -6.270 -3.772 1.00 0.00 33 ARG A CA 4
ATOM 2786 C C . ARG A 1 33 ? -8.171 -4.993 -3.189 1.00 0.00 33 ARG A C 4
ATOM 2787 O O . ARG A 1 33 ? -7.632 -3.904 -3.375 1.00 0.00 33 ARG A O 4
ATOM 2808 N N . ILE A 1 34 ? -9.286 -5.172 -2.497 1.00 0.00 34 ILE A N 4
ATOM 2809 C CA . ILE A 1 34 ? -9.976 -4.048 -1.887 1.00 0.00 34 ILE A CA 4
ATOM 2810 C C . ILE A 1 34 ? -9.435 -3.832 -0.472 1.00 0.00 34 ILE A C 4
ATOM 2811 O O . ILE A 1 34 ? -9.492 -4.733 0.364 1.00 0.00 34 ILE A O 4
ATOM 2827 N N . GLY A 1 35 ? -8.923 -2.631 -0.246 1.00 0.00 35 GLY A N 4
ATOM 2828 C CA . GLY A 1 35 ? -8.373 -2.284 1.053 1.00 0.00 35 GLY A CA 4
ATOM 2829 C C . GLY A 1 35 ? -7.633 -0.946 0.995 1.00 0.00 35 GLY A C 4
ATOM 2830 O O . GLY A 1 35 ? -7.366 -0.425 -0.088 1.00 0.00 35 GLY A O 4
ATOM 2834 N N . CYS A 1 36 ? -7.326 -0.425 2.174 1.00 0.00 36 CYS A N 4
ATOM 2835 C CA . CYS A 1 36 ? -6.622 0.843 2.272 1.00 0.00 36 CYS A CA 4
ATOM 2836 C C . CYS A 1 36 ? -5.140 0.593 1.988 1.00 0.00 36 CYS A C 4
ATOM 2837 O O . CYS A 1 36 ? -4.610 -0.466 2.320 1.00 0.00 36 CYS A O 4
ATOM 2844 N N . GLN A 1 37 ? -4.512 1.589 1.380 1.00 0.00 37 GLN A N 4
ATOM 2845 C CA . GLN A 1 37 ? -3.100 1.490 1.049 1.00 0.00 37 GLN A CA 4
ATOM 2846 C C . GLN A 1 37 ? -2.371 2.776 1.444 1.00 0.00 37 GLN A C 4
ATOM 2847 O O . GLN A 1 37 ? -2.971 3.680 2.024 1.00 0.00 37 GLN A O 4
ATOM 2861 N N . CYS A 1 38 ? -1.089 2.818 1.114 1.00 0.00 38 CYS A N 4
ATOM 2862 C CA . CYS A 1 38 ? -0.273 3.978 1.427 1.00 0.00 38 CYS A CA 4
ATOM 2863 C C . CYS A 1 38 ? -0.250 4.893 0.203 1.00 0.00 38 CYS A C 4
ATOM 2864 O O . CYS A 1 38 ? 0.046 4.448 -0.905 1.00 0.00 38 CYS A O 4
ATOM 2871 N N . GLN A 1 39 ? -0.567 6.158 0.443 1.00 0.00 39 GLN A N 4
ATOM 2872 C CA . GLN A 1 39 ? -0.586 7.141 -0.627 1.00 0.00 39 GLN A CA 4
ATOM 2873 C C . GLN A 1 39 ? 0.817 7.319 -1.211 1.00 0.00 39 GLN A C 4
ATOM 2874 O O . GLN A 1 39 ? 1.780 6.745 -0.706 1.00 0.00 39 GLN A O 4
ATOM 2888 N N . GLU A 1 40 ? 0.886 8.116 -2.267 1.00 0.00 40 GLU A N 4
ATOM 2889 C CA . GLU A 1 40 ? 2.156 8.376 -2.926 1.00 0.00 40 GLU A CA 4
ATOM 2890 C C . GLU A 1 40 ? 3.084 9.161 -1.997 1.00 0.00 40 GLU A C 4
ATOM 2891 O O . GLU A 1 40 ? 2.904 10.364 -1.807 1.00 0.00 40 GLU A O 4
ATOM 2903 N N . GLY A 1 41 ? 4.055 8.451 -1.444 1.00 0.00 41 GLY A N 4
ATOM 2904 C CA . GLY A 1 41 ? 5.011 9.066 -0.540 1.00 0.00 41 GLY A CA 4
ATOM 2905 C C . GLY A 1 41 ? 5.041 8.340 0.806 1.00 0.00 41 GLY A C 4
ATOM 2906 O O . GLY A 1 41 ? 5.825 8.688 1.687 1.00 0.00 41 GLY A O 4
ATOM 2910 N N . PHE A 1 42 ? 4.177 7.342 0.923 1.00 0.00 42 PHE A N 4
ATOM 2911 C CA . PHE A 1 42 ? 4.095 6.561 2.145 1.00 0.00 42 PHE A CA 4
ATOM 2912 C C . PHE A 1 42 ? 4.146 5.062 1.845 1.00 0.00 42 PHE A C 4
ATOM 2913 O O . PHE A 1 42 ? 3.749 4.629 0.764 1.00 0.00 42 PHE A O 4
ATOM 2930 N N . LEU A 1 43 ? 4.637 4.313 2.821 1.00 0.00 43 LEU A N 4
ATOM 2931 C CA . LEU A 1 43 ? 4.744 2.871 2.674 1.00 0.00 43 LEU A CA 4
ATOM 2932 C C . LEU A 1 43 ? 4.138 2.191 3.903 1.00 0.00 43 LEU A C 4
ATOM 2933 O O . LEU A 1 43 ? 4.210 2.723 5.010 1.00 0.00 43 LEU A O 4
ATOM 2949 N N . ARG A 1 44 ? 3.553 1.026 3.667 1.00 0.00 44 ARG A N 4
ATOM 2950 C CA . ARG A 1 44 ? 2.933 0.268 4.741 1.00 0.00 44 ARG A CA 4
ATOM 2951 C C . ARG A 1 44 ? 3.992 -0.528 5.507 1.00 0.00 44 ARG A C 4
ATOM 2952 O O . ARG A 1 44 ? 4.844 -1.176 4.903 1.00 0.00 44 ARG A O 4
ATOM 2973 N N . ASN A 1 45 ? 3.902 -0.452 6.826 1.00 0.00 45 ASN A N 4
ATOM 2974 C CA . ASN A 1 45 ? 4.841 -1.158 7.682 1.00 0.00 45 ASN A CA 4
ATOM 2975 C C . ASN A 1 45 ? 4.122 -2.315 8.377 1.00 0.00 45 ASN A C 4
ATOM 2976 O O . ASN A 1 45 ? 2.938 -2.214 8.694 1.00 0.00 45 ASN A O 4
ATOM 2987 N N . GLY A 1 46 ? 4.867 -3.388 8.592 1.00 0.00 46 GLY A N 4
ATOM 2988 C CA . GLY A 1 46 ? 4.316 -4.565 9.243 1.00 0.00 46 GLY A CA 4
ATOM 2989 C C . GLY A 1 46 ? 3.304 -4.171 10.322 1.00 0.00 46 GLY A C 4
ATOM 2990 O O . GLY A 1 46 ? 2.372 -4.920 10.606 1.00 0.00 46 GLY A O 4
ATOM 2994 N N . GLU A 1 47 ? 3.523 -2.995 10.891 1.00 0.00 47 GLU A N 4
ATOM 2995 C CA . GLU A 1 47 ? 2.642 -2.493 11.932 1.00 0.00 47 GLU A CA 4
ATOM 2996 C C . GLU A 1 47 ? 1.367 -1.914 11.314 1.00 0.00 47 GLU A C 4
ATOM 2997 O O . GLU A 1 47 ? 0.791 -0.966 11.845 1.00 0.00 47 GLU A O 4
ATOM 3009 N N . GLY A 1 48 ? 0.965 -2.511 10.202 1.00 0.00 48 GLY A N 4
ATOM 3010 C CA . GLY A 1 48 ? -0.232 -2.067 9.507 1.00 0.00 48 GLY A CA 4
ATOM 3011 C C . GLY A 1 48 ? -0.350 -0.542 9.535 1.00 0.00 48 GLY A C 4
ATOM 3012 O O . GLY A 1 48 ? -1.453 -0.002 9.593 1.00 0.00 48 GLY A O 4
ATOM 3016 N N . ALA A 1 49 ? 0.804 0.108 9.494 1.00 0.00 49 ALA A N 4
ATOM 3017 C CA . ALA A 1 49 ? 0.845 1.561 9.514 1.00 0.00 49 ALA A CA 4
ATOM 3018 C C . ALA A 1 49 ? 1.426 2.068 8.192 1.00 0.00 49 ALA A C 4
ATOM 3019 O O . ALA A 1 49 ? 2.089 1.322 7.474 1.00 0.00 49 ALA A O 4
ATOM 3026 N N . CYS A 1 50 ? 1.154 3.334 7.911 1.00 0.00 50 CYS A N 4
ATOM 3027 C CA . CYS A 1 50 ? 1.640 3.951 6.689 1.00 0.00 50 CYS A CA 4
ATOM 3028 C C . CYS A 1 50 ? 2.745 4.944 7.058 1.00 0.00 50 CYS A C 4
ATOM 3029 O O . CYS A 1 50 ? 2.462 6.073 7.456 1.00 0.00 50 CYS A O 4
ATOM 3036 N N . VAL A 1 51 ? 3.980 4.486 6.913 1.00 0.00 51 VAL A N 4
ATOM 3037 C CA . VAL A 1 51 ? 5.127 5.320 7.226 1.00 0.00 51 VAL A CA 4
ATOM 3038 C C . VAL A 1 51 ? 5.920 5.591 5.946 1.00 0.00 51 VAL A C 4
ATOM 3039 O O . VAL A 1 51 ? 6.032 4.720 5.084 1.00 0.00 51 VAL A O 4
ATOM 3052 N N . LEU A 1 52 ? 6.450 6.804 5.861 1.00 0.00 52 LEU A N 4
ATOM 3053 C CA . LEU A 1 52 ? 7.228 7.200 4.701 1.00 0.00 52 LEU A CA 4
ATOM 3054 C C . LEU A 1 52 ? 8.287 6.133 4.413 1.00 0.00 52 LEU A C 4
ATOM 3055 O O . LEU A 1 52 ? 8.676 5.383 5.306 1.00 0.00 52 LEU A O 4
ATOM 3071 N N . PRO A 1 53 ? 8.736 6.101 3.130 1.00 0.00 53 PRO A N 4
ATOM 3072 C CA . PRO A 1 53 ? 9.742 5.138 2.714 1.00 0.00 53 PRO A CA 4
ATOM 3073 C C . PRO A 1 53 ? 11.128 5.540 3.224 1.00 0.00 53 PRO A C 4
ATOM 3074 O O . PRO A 1 53 ? 11.974 4.682 3.474 1.00 0.00 53 PRO A O 4
ATOM 3085 N N . GLU A 1 54 ? 11.318 6.843 3.366 1.00 0.00 54 GLU A N 4
ATOM 3086 C CA . GLU A 1 54 ? 12.587 7.369 3.842 1.00 0.00 54 GLU A CA 4
ATOM 3087 C C . GLU A 1 54 ? 12.719 7.145 5.350 1.00 0.00 54 GLU A C 4
ATOM 3088 O O . GLU A 1 54 ? 13.775 7.401 5.928 1.00 0.00 54 GLU A O 4
ATOM 3100 N N . ASN A 1 55 ? 11.634 6.672 5.944 1.00 0.00 55 ASN A N 4
ATOM 3101 C CA . ASN A 1 55 ? 11.617 6.412 7.374 1.00 0.00 55 ASN A CA 4
ATOM 3102 C C . ASN A 1 55 ? 11.558 4.902 7.612 1.00 0.00 55 ASN A C 4
ATOM 3103 O O . ASN A 1 55 ? 11.539 4.452 8.757 1.00 0.00 55 ASN A O 4
ATOM 3114 N N . CYS A 1 56 ? 11.529 4.126 6.527 1.00 0.00 56 CYS A N 4
ATOM 3115 C CA . CYS A 1 56 ? 11.473 2.681 6.616 1.00 0.00 56 CYS A CA 4
ATOM 3116 C C . CYS A 1 56 ? 12.657 2.173 7.426 1.00 0.00 56 CYS A C 4
ATOM 3117 O O . CYS A 1 56 ? 13.478 2.963 7.888 1.00 0.00 56 CYS A O 4
ATOM 3125 N N . GLU A 1 1 ? -12.833 4.040 3.114 1.00 0.00 1 GLU A N 5
ATOM 3126 C CA . GLU A 1 1 ? -12.703 5.464 3.349 1.00 0.00 1 GLU A CA 5
ATOM 3127 C C . GLU A 1 1 ? -12.165 5.713 4.751 1.00 0.00 1 GLU A C 5
ATOM 3128 O O . GLU A 1 1 ? -11.819 4.772 5.462 1.00 0.00 1 GLU A O 5
ATOM 3142 N N . GLU A 1 2 ? -12.109 6.987 5.113 1.00 0.00 2 GLU A N 5
ATOM 3143 C CA . GLU A 1 2 ? -11.614 7.371 6.422 1.00 0.00 2 GLU A CA 5
ATOM 3144 C C . GLU A 1 2 ? -10.466 6.452 6.847 1.00 0.00 2 GLU A C 5
ATOM 3145 O O . GLU A 1 2 ? -10.371 6.071 8.014 1.00 0.00 2 GLU A O 5
ATOM 3157 N N . CYS A 1 3 ? -9.624 6.122 5.879 1.00 0.00 3 CYS A N 5
ATOM 3158 C CA . CYS A 1 3 ? -8.487 5.255 6.138 1.00 0.00 3 CYS A CA 5
ATOM 3159 C C . CYS A 1 3 ? -7.440 6.056 6.913 1.00 0.00 3 CYS A C 5
ATOM 3160 O O . CYS A 1 3 ? -7.571 7.268 7.070 1.00 0.00 3 CYS A O 5
ATOM 3167 N N . GLY A 1 4 ? -6.421 5.345 7.376 1.00 0.00 4 GLY A N 5
ATOM 3168 C CA . GLY A 1 4 ? -5.351 5.974 8.129 1.00 0.00 4 GLY A CA 5
ATOM 3169 C C . GLY A 1 4 ? -4.829 7.218 7.407 1.00 0.00 4 GLY A C 5
ATOM 3170 O O . GLY A 1 4 ? -5.266 7.527 6.300 1.00 0.00 4 GLY A O 5
ATOM 3174 N N . PRO A 1 5 ? -3.877 7.917 8.081 1.00 0.00 5 PRO A N 5
ATOM 3175 C CA . PRO A 1 5 ? -3.289 9.119 7.514 1.00 0.00 5 PRO A CA 5
ATOM 3176 C C . PRO A 1 5 ? -2.300 8.775 6.401 1.00 0.00 5 PRO A C 5
ATOM 3177 O O . PRO A 1 5 ? -1.377 7.988 6.607 1.00 0.00 5 PRO A O 5
ATOM 3188 N N . ASN A 1 6 ? -2.523 9.382 5.244 1.00 0.00 6 ASN A N 5
ATOM 3189 C CA . ASN A 1 6 ? -1.663 9.150 4.098 1.00 0.00 6 ASN A CA 5
ATOM 3190 C C . ASN A 1 6 ? -2.089 7.858 3.399 1.00 0.00 6 ASN A C 5
ATOM 3191 O O . ASN A 1 6 ? -1.444 7.420 2.446 1.00 0.00 6 ASN A O 5
ATOM 3202 N N . GLU A 1 7 ? -3.173 7.283 3.898 1.00 0.00 7 GLU A N 5
ATOM 3203 C CA . GLU A 1 7 ? -3.694 6.049 3.333 1.00 0.00 7 GLU A CA 5
ATOM 3204 C C . GLU A 1 7 ? -4.922 6.338 2.467 1.00 0.00 7 GLU A C 5
ATOM 3205 O O . GLU A 1 7 ? -5.554 7.383 2.610 1.00 0.00 7 GLU A O 5
ATOM 3217 N N . VAL A 1 8 ? -5.220 5.393 1.588 1.00 0.00 8 VAL A N 5
ATOM 3218 C CA . VAL A 1 8 ? -6.362 5.533 0.698 1.00 0.00 8 VAL A CA 5
ATOM 3219 C C . VAL A 1 8 ? -7.001 4.162 0.476 1.00 0.00 8 VAL A C 5
ATOM 3220 O O . VAL A 1 8 ? -6.320 3.140 0.522 1.00 0.00 8 VAL A O 5
ATOM 3233 N N . PHE A 1 9 ? -8.306 4.184 0.242 1.00 0.00 9 PHE A N 5
ATOM 3234 C CA . PHE A 1 9 ? -9.045 2.955 0.012 1.00 0.00 9 PHE A CA 5
ATOM 3235 C C . PHE A 1 9 ? -9.279 2.725 -1.482 1.00 0.00 9 PHE A C 5
ATOM 3236 O O . PHE A 1 9 ? -9.804 3.597 -2.173 1.00 0.00 9 PHE A O 5
ATOM 3253 N N . ASN A 1 10 ? -8.877 1.547 -1.938 1.00 0.00 10 ASN A N 5
ATOM 3254 C CA . ASN A 1 10 ? -9.036 1.192 -3.337 1.00 0.00 10 ASN A CA 5
ATOM 3255 C C . ASN A 1 10 ? -9.815 -0.121 -3.440 1.00 0.00 10 ASN A C 5
ATOM 3256 O O . ASN A 1 10 ? -9.498 -1.091 -2.754 1.00 0.00 10 ASN A O 5
ATOM 3267 N N . THR A 1 11 ? -10.820 -0.107 -4.305 1.00 0.00 11 THR A N 5
ATOM 3268 C CA . THR A 1 11 ? -11.648 -1.285 -4.507 1.00 0.00 11 THR A CA 5
ATOM 3269 C C . THR A 1 11 ? -10.983 -2.239 -5.501 1.00 0.00 11 THR A C 5
ATOM 3270 O O . THR A 1 11 ? -11.576 -3.245 -5.892 1.00 0.00 11 THR A O 5
ATOM 3281 N N . CYS A 1 12 ? -9.763 -1.892 -5.881 1.00 0.00 12 CYS A N 5
ATOM 3282 C CA . CYS A 1 12 ? -9.012 -2.705 -6.821 1.00 0.00 12 CYS A CA 5
ATOM 3283 C C . CYS A 1 12 ? -7.577 -2.176 -6.876 1.00 0.00 12 CYS A C 5
ATOM 3284 O O . CYS A 1 12 ? -7.206 -1.474 -7.815 1.00 0.00 12 CYS A O 5
ATOM 3291 N N . GLY A 1 13 ? -6.810 -2.533 -5.856 1.00 0.00 13 GLY A N 5
ATOM 3292 C CA . GLY A 1 13 ? -5.424 -2.103 -5.776 1.00 0.00 13 GLY A CA 5
ATOM 3293 C C . GLY A 1 13 ? -4.474 -3.300 -5.839 1.00 0.00 13 GLY A C 5
ATOM 3294 O O . GLY A 1 13 ? -4.916 -4.446 -5.872 1.00 0.00 13 GLY A O 5
ATOM 3298 N N . SER A 1 14 ? -3.186 -2.991 -5.854 1.00 0.00 14 SER A N 5
ATOM 3299 C CA . SER A 1 14 ? -2.168 -4.027 -5.913 1.00 0.00 14 SER A CA 5
ATOM 3300 C C . SER A 1 14 ? -2.218 -4.882 -4.644 1.00 0.00 14 SER A C 5
ATOM 3301 O O . SER A 1 14 ? -1.827 -4.428 -3.571 1.00 0.00 14 SER A O 5
ATOM 3309 N N . ALA A 1 15 ? -2.701 -6.105 -4.811 1.00 0.00 15 ALA A N 5
ATOM 3310 C CA . ALA A 1 15 ? -2.807 -7.026 -3.694 1.00 0.00 15 ALA A CA 5
ATOM 3311 C C . ALA A 1 15 ? -1.443 -7.153 -3.012 1.00 0.00 15 ALA A C 5
ATOM 3312 O O . ALA A 1 15 ? -1.367 -7.351 -1.801 1.00 0.00 15 ALA A O 5
ATOM 3319 N N . CYS A 1 16 ? -0.400 -7.033 -3.819 1.00 0.00 16 CYS A N 5
ATOM 3320 C CA . CYS A 1 16 ? 0.957 -7.131 -3.309 1.00 0.00 16 CYS A CA 5
ATOM 3321 C C . CYS A 1 16 ? 1.635 -5.770 -3.481 1.00 0.00 16 CYS A C 5
ATOM 3322 O O . CYS A 1 16 ? 2.799 -5.697 -3.872 1.00 0.00 16 CYS A O 5
ATOM 3329 N N . ALA A 1 17 ? 0.877 -4.726 -3.180 1.00 0.00 17 ALA A N 5
ATOM 3330 C CA . ALA A 1 17 ? 1.390 -3.371 -3.295 1.00 0.00 17 ALA A CA 5
ATOM 3331 C C . ALA A 1 17 ? 2.770 -3.295 -2.639 1.00 0.00 17 ALA A C 5
ATOM 3332 O O . ALA A 1 17 ? 3.214 -4.251 -2.006 1.00 0.00 17 ALA A O 5
ATOM 3339 N N . PRO A 1 18 ? 3.427 -2.118 -2.819 1.00 0.00 18 PRO A N 5
ATOM 3340 C CA . PRO A 1 18 ? 4.749 -1.905 -2.252 1.00 0.00 18 PRO A CA 5
ATOM 3341 C C . PRO A 1 18 ? 4.667 -1.669 -0.743 1.00 0.00 18 PRO A C 5
ATOM 3342 O O . PRO A 1 18 ? 3.674 -1.136 -0.247 1.00 0.00 18 PRO A O 5
ATOM 3353 N N . THR A 1 19 ? 5.722 -2.077 -0.054 1.00 0.00 19 THR A N 5
ATOM 3354 C CA . THR A 1 19 ? 5.780 -1.916 1.389 1.00 0.00 19 THR A CA 5
ATOM 3355 C C . THR A 1 19 ? 7.166 -1.425 1.814 1.00 0.00 19 THR A C 5
ATOM 3356 O O . THR A 1 19 ? 8.095 -1.399 1.009 1.00 0.00 19 THR A O 5
ATOM 3367 N N . CYS A 1 20 ? 7.261 -1.046 3.081 1.00 0.00 20 CYS A N 5
ATOM 3368 C CA . CYS A 1 20 ? 8.518 -0.555 3.622 1.00 0.00 20 CYS A CA 5
ATOM 3369 C C . CYS A 1 20 ? 9.596 -1.611 3.365 1.00 0.00 20 CYS A C 5
ATOM 3370 O O . CYS A 1 20 ? 10.782 -1.291 3.315 1.00 0.00 20 CYS A O 5
ATOM 3377 N N . ALA A 1 21 ? 9.143 -2.847 3.208 1.00 0.00 21 ALA A N 5
ATOM 3378 C CA . ALA A 1 21 ? 10.055 -3.951 2.957 1.00 0.00 21 ALA A CA 5
ATOM 3379 C C . ALA A 1 21 ? 10.266 -4.097 1.450 1.00 0.00 21 ALA A C 5
ATOM 3380 O O . ALA A 1 21 ? 11.389 -4.302 0.993 1.00 0.00 21 ALA A O 5
ATOM 3387 N N . GLN A 1 22 ? 9.168 -3.988 0.717 1.00 0.00 22 GLN A N 5
ATOM 3388 C CA . GLN A 1 22 ? 9.219 -4.107 -0.731 1.00 0.00 22 GLN A CA 5
ATOM 3389 C C . GLN A 1 22 ? 8.729 -2.814 -1.388 1.00 0.00 22 GLN A C 5
ATOM 3390 O O . GLN A 1 22 ? 7.582 -2.730 -1.821 1.00 0.00 22 GLN A O 5
ATOM 3404 N N . PRO A 1 23 ? 9.648 -1.813 -1.442 1.00 0.00 23 PRO A N 5
ATOM 3405 C CA . PRO A 1 23 ? 9.324 -0.529 -2.037 1.00 0.00 23 PRO A CA 5
ATOM 3406 C C . PRO A 1 23 ? 9.288 -0.627 -3.565 1.00 0.00 23 PRO A C 5
ATOM 3407 O O . PRO A 1 23 ? 10.080 0.019 -4.249 1.00 0.00 23 PRO A O 5
ATOM 3418 N N . LYS A 1 24 ? 8.362 -1.439 -4.052 1.00 0.00 24 LYS A N 5
ATOM 3419 C CA . LYS A 1 24 ? 8.213 -1.629 -5.485 1.00 0.00 24 LYS A CA 5
ATOM 3420 C C . LYS A 1 24 ? 7.007 -2.530 -5.754 1.00 0.00 24 LYS A C 5
ATOM 3421 O O . LYS A 1 24 ? 6.773 -3.494 -5.025 1.00 0.00 24 LYS A O 5
ATOM 3440 N N . THR A 1 25 ? 6.272 -2.186 -6.801 1.00 0.00 25 THR A N 5
ATOM 3441 C CA . THR A 1 25 ? 5.095 -2.952 -7.173 1.00 0.00 25 THR A CA 5
ATOM 3442 C C . THR A 1 25 ? 5.496 -4.350 -7.646 1.00 0.00 25 THR A C 5
ATOM 3443 O O . THR A 1 25 ? 6.600 -4.544 -8.154 1.00 0.00 25 THR A O 5
ATOM 3454 N N . ARG A 1 26 ? 4.580 -5.289 -7.461 1.00 0.00 26 ARG A N 5
ATOM 3455 C CA . ARG A 1 26 ? 4.825 -6.664 -7.861 1.00 0.00 26 ARG A CA 5
ATOM 3456 C C . ARG A 1 26 ? 3.548 -7.494 -7.719 1.00 0.00 26 ARG A C 5
ATOM 3457 O O . ARG A 1 26 ? 3.319 -8.113 -6.681 1.00 0.00 26 ARG A O 5
ATOM 3478 N N . ILE A 1 27 ? 2.749 -7.479 -8.776 1.00 0.00 27 ILE A N 5
ATOM 3479 C CA . ILE A 1 27 ? 1.501 -8.222 -8.782 1.00 0.00 27 ILE A CA 5
ATOM 3480 C C . ILE A 1 27 ? 1.720 -9.583 -8.119 1.00 0.00 27 ILE A C 5
ATOM 3481 O O . ILE A 1 27 ? 2.853 -10.051 -8.012 1.00 0.00 27 ILE A O 5
ATOM 3497 N N . CYS A 1 28 ? 0.618 -10.181 -7.689 1.00 0.00 28 CYS A N 5
ATOM 3498 C CA . CYS A 1 28 ? 0.675 -11.480 -7.040 1.00 0.00 28 CYS A CA 5
ATOM 3499 C C . CYS A 1 28 ? -0.288 -12.422 -7.765 1.00 0.00 28 CYS A C 5
ATOM 3500 O O . CYS A 1 28 ? 0.058 -13.568 -8.050 1.00 0.00 28 CYS A O 5
ATOM 3507 N N . THR A 1 29 ? -1.476 -11.905 -8.042 1.00 0.00 29 THR A N 5
ATOM 3508 C CA . THR A 1 29 ? -2.490 -12.686 -8.727 1.00 0.00 29 THR A CA 5
ATOM 3509 C C . THR A 1 29 ? -3.106 -11.875 -9.869 1.00 0.00 29 THR A C 5
ATOM 3510 O O . THR A 1 29 ? -2.686 -10.751 -10.134 1.00 0.00 29 THR A O 5
ATOM 3521 N N . MET A 1 30 ? -4.094 -12.478 -10.515 1.00 0.00 30 MET A N 5
ATOM 3522 C CA . MET A 1 30 ? -4.774 -11.826 -11.622 1.00 0.00 30 MET A CA 5
ATOM 3523 C C . MET A 1 30 ? -6.038 -11.110 -11.143 1.00 0.00 30 MET A C 5
ATOM 3524 O O . MET A 1 30 ? -7.052 -11.102 -11.839 1.00 0.00 30 MET A O 5
ATOM 3538 N N . GLN A 1 31 ? -5.937 -10.526 -9.958 1.00 0.00 31 GLN A N 5
ATOM 3539 C CA . GLN A 1 31 ? -7.059 -9.808 -9.380 1.00 0.00 31 GLN A CA 5
ATOM 3540 C C . GLN A 1 31 ? -6.564 -8.593 -8.593 1.00 0.00 31 GLN A C 5
ATOM 3541 O O . GLN A 1 31 ? -5.363 -8.429 -8.389 1.00 0.00 31 GLN A O 5
ATOM 3555 N N . CYS A 1 32 ? -7.516 -7.772 -8.174 1.00 0.00 32 CYS A N 5
ATOM 3556 C CA . CYS A 1 32 ? -7.191 -6.577 -7.414 1.00 0.00 32 CYS A CA 5
ATOM 3557 C C . CYS A 1 32 ? -7.394 -6.882 -5.928 1.00 0.00 32 CYS A C 5
ATOM 3558 O O . CYS A 1 32 ? -7.765 -7.997 -5.565 1.00 0.00 32 CYS A O 5
ATOM 3565 N N . ARG A 1 33 ? -7.139 -5.872 -5.109 1.00 0.00 33 ARG A N 5
ATOM 3566 C CA . ARG A 1 33 ? -7.289 -6.018 -3.671 1.00 0.00 33 ARG A CA 5
ATOM 3567 C C . ARG A 1 33 ? -8.097 -4.852 -3.100 1.00 0.00 33 ARG A C 5
ATOM 3568 O O . ARG A 1 33 ? -7.694 -3.696 -3.218 1.00 0.00 33 ARG A O 5
ATOM 3589 N N . ILE A 1 34 ? -9.223 -5.196 -2.491 1.00 0.00 34 ILE A N 5
ATOM 3590 C CA . ILE A 1 34 ? -10.091 -4.191 -1.901 1.00 0.00 34 ILE A CA 5
ATOM 3591 C C . ILE A 1 34 ? -9.660 -3.936 -0.455 1.00 0.00 34 ILE A C 5
ATOM 3592 O O . ILE A 1 34 ? -9.664 -4.852 0.367 1.00 0.00 34 ILE A O 5
ATOM 3608 N N . GLY A 1 35 ? -9.300 -2.690 -0.190 1.00 0.00 35 GLY A N 5
ATOM 3609 C CA . GLY A 1 35 ? -8.868 -2.304 1.143 1.00 0.00 35 GLY A CA 5
ATOM 3610 C C . GLY A 1 35 ? -8.037 -1.020 1.099 1.00 0.00 35 GLY A C 5
ATOM 3611 O O . GLY A 1 35 ? -7.763 -0.489 0.023 1.00 0.00 35 GLY A O 5
ATOM 3615 N N . CYS A 1 36 ? -7.657 -0.557 2.281 1.00 0.00 36 CYS A N 5
ATOM 3616 C CA . CYS A 1 36 ? -6.863 0.654 2.392 1.00 0.00 36 CYS A CA 5
ATOM 3617 C C . CYS A 1 36 ? -5.410 0.307 2.061 1.00 0.00 36 CYS A C 5
ATOM 3618 O O . CYS A 1 36 ? -4.953 -0.799 2.342 1.00 0.00 36 CYS A O 5
ATOM 3625 N N . GLN A 1 37 ? -4.724 1.275 1.470 1.00 0.00 37 GLN A N 5
ATOM 3626 C CA . GLN A 1 37 ? -3.332 1.086 1.099 1.00 0.00 37 GLN A CA 5
ATOM 3627 C C . GLN A 1 37 ? -2.526 2.351 1.401 1.00 0.00 37 GLN A C 5
ATOM 3628 O O . GLN A 1 37 ? -3.069 3.332 1.904 1.00 0.00 37 GLN A O 5
ATOM 3642 N N . CYS A 1 38 ? -1.241 2.285 1.081 1.00 0.00 38 CYS A N 5
ATOM 3643 C CA . CYS A 1 38 ? -0.354 3.413 1.313 1.00 0.00 38 CYS A CA 5
ATOM 3644 C C . CYS A 1 38 ? -0.352 4.288 0.058 1.00 0.00 38 CYS A C 5
ATOM 3645 O O . CYS A 1 38 ? -0.096 3.800 -1.043 1.00 0.00 38 CYS A O 5
ATOM 3652 N N . GLN A 1 39 ? -0.641 5.563 0.265 1.00 0.00 39 GLN A N 5
ATOM 3653 C CA . GLN A 1 39 ? -0.675 6.511 -0.837 1.00 0.00 39 GLN A CA 5
ATOM 3654 C C . GLN A 1 39 ? 0.699 6.601 -1.503 1.00 0.00 39 GLN A C 5
ATOM 3655 O O . GLN A 1 39 ? 1.684 6.088 -0.974 1.00 0.00 39 GLN A O 5
ATOM 3669 N N . GLU A 1 40 ? 0.722 7.256 -2.654 1.00 0.00 40 GLU A N 5
ATOM 3670 C CA . GLU A 1 40 ? 1.960 7.421 -3.397 1.00 0.00 40 GLU A CA 5
ATOM 3671 C C . GLU A 1 40 ? 2.952 8.267 -2.598 1.00 0.00 40 GLU A C 5
ATOM 3672 O O . GLU A 1 40 ? 2.828 9.490 -2.543 1.00 0.00 40 GLU A O 5
ATOM 3684 N N . GLY A 1 41 ? 3.913 7.584 -1.995 1.00 0.00 41 GLY A N 5
ATOM 3685 C CA . GLY A 1 41 ? 4.925 8.258 -1.201 1.00 0.00 41 GLY A CA 5
ATOM 3686 C C . GLY A 1 41 ? 5.036 7.632 0.192 1.00 0.00 41 GLY A C 5
ATOM 3687 O O . GLY A 1 41 ? 5.849 8.064 1.008 1.00 0.00 41 GLY A O 5
ATOM 3691 N N . PHE A 1 42 ? 4.209 6.624 0.420 1.00 0.00 42 PHE A N 5
ATOM 3692 C CA . PHE A 1 42 ? 4.202 5.935 1.700 1.00 0.00 42 PHE A CA 5
ATOM 3693 C C . PHE A 1 42 ? 4.286 4.419 1.506 1.00 0.00 42 PHE A C 5
ATOM 3694 O O . PHE A 1 42 ? 3.888 3.900 0.465 1.00 0.00 42 PHE A O 5
ATOM 3711 N N . LEU A 1 43 ? 4.808 3.753 2.526 1.00 0.00 43 LEU A N 5
ATOM 3712 C CA . LEU A 1 43 ? 4.950 2.309 2.481 1.00 0.00 43 LEU A CA 5
ATOM 3713 C C . LEU A 1 43 ? 4.411 1.707 3.781 1.00 0.00 43 LEU A C 5
ATOM 3714 O O . LEU A 1 43 ? 4.623 2.259 4.859 1.00 0.00 43 LEU A O 5
ATOM 3730 N N . ARG A 1 44 ? 3.726 0.583 3.636 1.00 0.00 44 ARG A N 5
ATOM 3731 C CA . ARG A 1 44 ? 3.155 -0.100 4.785 1.00 0.00 44 ARG A CA 5
ATOM 3732 C C . ARG A 1 44 ? 4.233 -0.903 5.515 1.00 0.00 44 ARG A C 5
ATOM 3733 O O . ARG A 1 44 ? 4.976 -1.661 4.893 1.00 0.00 44 ARG A O 5
ATOM 3754 N N . ASN A 1 45 ? 4.286 -0.708 6.824 1.00 0.00 45 ASN A N 5
ATOM 3755 C CA . ASN A 1 45 ? 5.262 -1.405 7.646 1.00 0.00 45 ASN A CA 5
ATOM 3756 C C . ASN A 1 45 ? 4.621 -2.665 8.234 1.00 0.00 45 ASN A C 5
ATOM 3757 O O . ASN A 1 45 ? 3.408 -2.713 8.431 1.00 0.00 45 ASN A O 5
ATOM 3768 N N . GLY A 1 46 ? 5.465 -3.650 8.497 1.00 0.00 46 GLY A N 5
ATOM 3769 C CA . GLY A 1 46 ? 4.997 -4.906 9.059 1.00 0.00 46 GLY A CA 5
ATOM 3770 C C . GLY A 1 46 ? 3.824 -4.675 10.014 1.00 0.00 46 GLY A C 5
ATOM 3771 O O . GLY A 1 46 ? 2.939 -5.523 10.131 1.00 0.00 46 GLY A O 5
ATOM 3775 N N . GLU A 1 47 ? 3.854 -3.525 10.671 1.00 0.00 47 GLU A N 5
ATOM 3776 C CA . GLU A 1 47 ? 2.804 -3.173 11.612 1.00 0.00 47 GLU A CA 5
ATOM 3777 C C . GLU A 1 47 ? 1.624 -2.535 10.876 1.00 0.00 47 GLU A C 5
ATOM 3778 O O . GLU A 1 47 ? 0.977 -1.632 11.401 1.00 0.00 47 GLU A O 5
ATOM 3790 N N . GLY A 1 48 ? 1.382 -3.030 9.671 1.00 0.00 48 GLY A N 5
ATOM 3791 C CA . GLY A 1 48 ? 0.290 -2.520 8.858 1.00 0.00 48 GLY A CA 5
ATOM 3792 C C . GLY A 1 48 ? 0.151 -1.005 9.017 1.00 0.00 48 GLY A C 5
ATOM 3793 O O . GLY A 1 48 ? -0.961 -0.480 9.052 1.00 0.00 48 GLY A O 5
ATOM 3797 N N . ALA A 1 49 ? 1.295 -0.344 9.109 1.00 0.00 49 ALA A N 5
ATOM 3798 C CA . ALA A 1 49 ? 1.316 1.101 9.264 1.00 0.00 49 ALA A CA 5
ATOM 3799 C C . ALA A 1 49 ? 1.919 1.736 8.010 1.00 0.00 49 ALA A C 5
ATOM 3800 O O . ALA A 1 49 ? 3.064 1.459 7.659 1.00 0.00 49 ALA A O 5
ATOM 3807 N N . CYS A 1 50 ? 1.120 2.577 7.368 1.00 0.00 50 CYS A N 5
ATOM 3808 C CA . CYS A 1 50 ? 1.561 3.253 6.161 1.00 0.00 50 CYS A CA 5
ATOM 3809 C C . CYS A 1 50 ? 2.478 4.408 6.565 1.00 0.00 50 CYS A C 5
ATOM 3810 O O . CYS A 1 50 ? 2.006 5.495 6.894 1.00 0.00 50 CYS A O 5
ATOM 3817 N N . VAL A 1 51 ? 3.774 4.134 6.527 1.00 0.00 51 VAL A N 5
ATOM 3818 C CA . VAL A 1 51 ? 4.763 5.137 6.885 1.00 0.00 51 VAL A CA 5
ATOM 3819 C C . VAL A 1 51 ? 5.657 5.419 5.677 1.00 0.00 51 VAL A C 5
ATOM 3820 O O . VAL A 1 51 ? 5.929 4.523 4.879 1.00 0.00 51 VAL A O 5
ATOM 3833 N N . LEU A 1 52 ? 6.093 6.667 5.582 1.00 0.00 52 LEU A N 5
ATOM 3834 C CA . LEU A 1 52 ? 6.952 7.077 4.483 1.00 0.00 52 LEU A CA 5
ATOM 3835 C C . LEU A 1 52 ? 8.174 6.159 4.428 1.00 0.00 52 LEU A C 5
ATOM 3836 O O . LEU A 1 52 ? 8.542 5.547 5.430 1.00 0.00 52 LEU A O 5
ATOM 3852 N N . PRO A 1 53 ? 8.786 6.090 3.215 1.00 0.00 53 PRO A N 5
ATOM 3853 C CA . PRO A 1 53 ? 9.959 5.257 3.015 1.00 0.00 53 PRO A CA 5
ATOM 3854 C C . PRO A 1 53 ? 11.200 5.896 3.643 1.00 0.00 53 PRO A C 5
ATOM 3855 O O . PRO A 1 53 ? 12.117 5.194 4.070 1.00 0.00 53 PRO A O 5
ATOM 3866 N N . GLU A 1 54 ? 11.189 7.221 3.680 1.00 0.00 54 GLU A N 5
ATOM 3867 C CA . GLU A 1 54 ? 12.301 7.962 4.248 1.00 0.00 54 GLU A CA 5
ATOM 3868 C C . GLU A 1 54 ? 12.267 7.883 5.777 1.00 0.00 54 GLU A C 5
ATOM 3869 O O . GLU A 1 54 ? 13.184 8.356 6.447 1.00 0.00 54 GLU A O 5
ATOM 3881 N N . ASN A 1 55 ? 11.198 7.284 6.282 1.00 0.00 55 ASN A N 5
ATOM 3882 C CA . ASN A 1 55 ? 11.032 7.138 7.718 1.00 0.00 55 ASN A CA 5
ATOM 3883 C C . ASN A 1 55 ? 11.144 5.658 8.091 1.00 0.00 55 ASN A C 5
ATOM 3884 O O . ASN A 1 55 ? 11.030 5.299 9.263 1.00 0.00 55 ASN A O 5
ATOM 3895 N N . CYS A 1 56 ? 11.368 4.805 7.090 1.00 0.00 56 CYS A N 5
ATOM 3896 C CA . CYS A 1 56 ? 11.495 3.378 7.309 1.00 0.00 56 CYS A CA 5
ATOM 3897 C C . CYS A 1 56 ? 12.570 3.116 8.354 1.00 0.00 56 CYS A C 5
ATOM 3898 O O . CYS A 1 56 ? 13.177 4.052 8.870 1.00 0.00 56 CYS A O 5
ATOM 3906 N N . GLU A 1 1 ? -12.831 8.203 2.509 1.00 0.00 1 GLU A N 6
ATOM 3907 C CA . GLU A 1 1 ? -13.000 7.187 3.529 1.00 0.00 1 GLU A CA 6
ATOM 3908 C C . GLU A 1 1 ? -12.403 7.667 4.844 1.00 0.00 1 GLU A C 6
ATOM 3909 O O . GLU A 1 1 ? -11.973 8.813 4.953 1.00 0.00 1 GLU A O 6
ATOM 3923 N N . GLU A 1 2 ? -12.394 6.766 5.816 1.00 0.00 2 GLU A N 6
ATOM 3924 C CA . GLU A 1 2 ? -11.855 7.085 7.126 1.00 0.00 2 GLU A CA 6
ATOM 3925 C C . GLU A 1 2 ? -10.647 6.197 7.434 1.00 0.00 2 GLU A C 6
ATOM 3926 O O . GLU A 1 2 ? -10.503 5.704 8.551 1.00 0.00 2 GLU A O 6
ATOM 3938 N N . CYS A 1 3 ? -9.810 6.019 6.422 1.00 0.00 3 CYS A N 6
ATOM 3939 C CA . CYS A 1 3 ? -8.620 5.200 6.569 1.00 0.00 3 CYS A CA 6
ATOM 3940 C C . CYS A 1 3 ? -7.561 6.020 7.310 1.00 0.00 3 CYS A C 6
ATOM 3941 O O . CYS A 1 3 ? -7.732 7.221 7.514 1.00 0.00 3 CYS A O 6
ATOM 3948 N N . GLY A 1 4 ? -6.490 5.338 7.689 1.00 0.00 4 GLY A N 6
ATOM 3949 C CA . GLY A 1 4 ? -5.403 5.988 8.402 1.00 0.00 4 GLY A CA 6
ATOM 3950 C C . GLY A 1 4 ? -4.930 7.237 7.657 1.00 0.00 4 GLY A C 6
ATOM 3951 O O . GLY A 1 4 ? -5.409 7.532 6.565 1.00 0.00 4 GLY A O 6
ATOM 3955 N N . PRO A 1 5 ? -3.968 7.957 8.296 1.00 0.00 5 PRO A N 6
ATOM 3956 C CA . PRO A 1 5 ? -3.422 9.168 7.706 1.00 0.00 5 PRO A CA 6
ATOM 3957 C C . PRO A 1 5 ? -2.463 8.836 6.562 1.00 0.00 5 PRO A C 6
ATOM 3958 O O . PRO A 1 5 ? -1.517 8.070 6.742 1.00 0.00 5 PRO A O 6
ATOM 3969 N N . ASN A 1 6 ? -2.741 9.429 5.409 1.00 0.00 6 ASN A N 6
ATOM 3970 C CA . ASN A 1 6 ? -1.912 9.205 4.235 1.00 0.00 6 ASN A CA 6
ATOM 3971 C C . ASN A 1 6 ? -2.345 7.906 3.552 1.00 0.00 6 ASN A C 6
ATOM 3972 O O . ASN A 1 6 ? -1.720 7.473 2.585 1.00 0.00 6 ASN A O 6
ATOM 3983 N N . GLU A 1 7 ? -3.408 7.322 4.082 1.00 0.00 7 GLU A N 6
ATOM 3984 C CA . GLU A 1 7 ? -3.932 6.082 3.535 1.00 0.00 7 GLU A CA 6
ATOM 3985 C C . GLU A 1 7 ? -5.207 6.352 2.734 1.00 0.00 7 GLU A C 6
ATOM 3986 O O . GLU A 1 7 ? -5.872 7.365 2.940 1.00 0.00 7 GLU A O 6
ATOM 3998 N N . VAL A 1 8 ? -5.513 5.424 1.838 1.00 0.00 8 VAL A N 6
ATOM 3999 C CA . VAL A 1 8 ? -6.697 5.548 1.006 1.00 0.00 8 VAL A CA 6
ATOM 4000 C C . VAL A 1 8 ? -7.325 4.166 0.811 1.00 0.00 8 VAL A C 6
ATOM 4001 O O . VAL A 1 8 ? -6.635 3.150 0.888 1.00 0.00 8 VAL A O 6
ATOM 4014 N N . PHE A 1 9 ? -8.625 4.172 0.559 1.00 0.00 9 PHE A N 6
ATOM 4015 C CA . PHE A 1 9 ? -9.354 2.932 0.352 1.00 0.00 9 PHE A CA 6
ATOM 4016 C C . PHE A 1 9 ? -9.627 2.699 -1.136 1.00 0.00 9 PHE A C 6
ATOM 4017 O O . PHE A 1 9 ? -10.154 3.576 -1.819 1.00 0.00 9 PHE A O 6
ATOM 4034 N N . ASN A 1 10 ? -9.254 1.513 -1.593 1.00 0.00 10 ASN A N 6
ATOM 4035 C CA . ASN A 1 10 ? -9.451 1.155 -2.989 1.00 0.00 10 ASN A CA 6
ATOM 4036 C C . ASN A 1 10 ? -10.179 -0.190 -3.066 1.00 0.00 10 ASN A C 6
ATOM 4037 O O . ASN A 1 10 ? -9.875 -1.108 -2.306 1.00 0.00 10 ASN A O 6
ATOM 4048 N N . THR A 1 11 ? -11.125 -0.261 -3.990 1.00 0.00 11 THR A N 6
ATOM 4049 C CA . THR A 1 11 ? -11.899 -1.476 -4.176 1.00 0.00 11 THR A CA 6
ATOM 4050 C C . THR A 1 11 ? -11.208 -2.400 -5.183 1.00 0.00 11 THR A C 6
ATOM 4051 O O . THR A 1 11 ? -11.805 -3.363 -5.657 1.00 0.00 11 THR A O 6
ATOM 4062 N N . CYS A 1 12 ? -9.959 -2.070 -5.477 1.00 0.00 12 CYS A N 6
ATOM 4063 C CA . CYS A 1 12 ? -9.180 -2.858 -6.418 1.00 0.00 12 CYS A CA 6
ATOM 4064 C C . CYS A 1 12 ? -7.777 -2.253 -6.505 1.00 0.00 12 CYS A C 6
ATOM 4065 O O . CYS A 1 12 ? -7.460 -1.546 -7.459 1.00 0.00 12 CYS A O 6
ATOM 4072 N N . GLY A 1 13 ? -6.974 -2.555 -5.494 1.00 0.00 13 GLY A N 6
ATOM 4073 C CA . GLY A 1 13 ? -5.613 -2.050 -5.444 1.00 0.00 13 GLY A CA 6
ATOM 4074 C C . GLY A 1 13 ? -4.602 -3.176 -5.669 1.00 0.00 13 GLY A C 6
ATOM 4075 O O . GLY A 1 13 ? -4.953 -4.353 -5.597 1.00 0.00 13 GLY A O 6
ATOM 4079 N N . SER A 1 14 ? -3.368 -2.776 -5.936 1.00 0.00 14 SER A N 6
ATOM 4080 C CA . SER A 1 14 ? -2.304 -3.737 -6.171 1.00 0.00 14 SER A CA 6
ATOM 4081 C C . SER A 1 14 ? -2.348 -4.837 -5.109 1.00 0.00 14 SER A C 6
ATOM 4082 O O . SER A 1 14 ? -1.933 -4.623 -3.971 1.00 0.00 14 SER A O 6
ATOM 4090 N N . ALA A 1 15 ? -2.855 -5.991 -5.519 1.00 0.00 15 ALA A N 6
ATOM 4091 C CA . ALA A 1 15 ? -2.960 -7.125 -4.617 1.00 0.00 15 ALA A CA 6
ATOM 4092 C C . ALA A 1 15 ? -1.653 -7.269 -3.833 1.00 0.00 15 ALA A C 6
ATOM 4093 O O . ALA A 1 15 ? -1.667 -7.619 -2.653 1.00 0.00 15 ALA A O 6
ATOM 4100 N N . CYS A 1 16 ? -0.555 -6.993 -4.520 1.00 0.00 16 CYS A N 6
ATOM 4101 C CA . CYS A 1 16 ? 0.758 -7.089 -3.904 1.00 0.00 16 CYS A CA 6
ATOM 4102 C C . CYS A 1 16 ? 1.441 -5.724 -4.016 1.00 0.00 16 CYS A C 6
ATOM 4103 O O . CYS A 1 16 ? 2.578 -5.630 -4.476 1.00 0.00 16 CYS A O 6
ATOM 4110 N N . ALA A 1 17 ? 0.719 -4.699 -3.587 1.00 0.00 17 ALA A N 6
ATOM 4111 C CA . ALA A 1 17 ? 1.241 -3.343 -3.633 1.00 0.00 17 ALA A CA 6
ATOM 4112 C C . ALA A 1 17 ? 2.601 -3.302 -2.934 1.00 0.00 17 ALA A C 6
ATOM 4113 O O . ALA A 1 17 ? 2.990 -4.259 -2.266 1.00 0.00 17 ALA A O 6
ATOM 4120 N N . PRO A 1 18 ? 3.307 -2.154 -3.118 1.00 0.00 18 PRO A N 6
ATOM 4121 C CA . PRO A 1 18 ? 4.616 -1.975 -2.512 1.00 0.00 18 PRO A CA 6
ATOM 4122 C C . PRO A 1 18 ? 4.493 -1.701 -1.012 1.00 0.00 18 PRO A C 6
ATOM 4123 O O . PRO A 1 18 ? 3.447 -1.259 -0.542 1.00 0.00 18 PRO A O 6
ATOM 4134 N N . THR A 1 19 ? 5.578 -1.975 -0.303 1.00 0.00 19 THR A N 6
ATOM 4135 C CA . THR A 1 19 ? 5.605 -1.764 1.134 1.00 0.00 19 THR A CA 6
ATOM 4136 C C . THR A 1 19 ? 6.975 -1.237 1.570 1.00 0.00 19 THR A C 6
ATOM 4137 O O . THR A 1 19 ? 7.844 -0.991 0.735 1.00 0.00 19 THR A O 6
ATOM 4148 N N . CYS A 1 20 ? 7.125 -1.083 2.877 1.00 0.00 20 CYS A N 6
ATOM 4149 C CA . CYS A 1 20 ? 8.375 -0.591 3.434 1.00 0.00 20 CYS A CA 6
ATOM 4150 C C . CYS A 1 20 ? 9.468 -1.618 3.138 1.00 0.00 20 CYS A C 6
ATOM 4151 O O . CYS A 1 20 ? 10.639 -1.264 3.009 1.00 0.00 20 CYS A O 6
ATOM 4158 N N . ALA A 1 21 ? 9.050 -2.872 3.040 1.00 0.00 21 ALA A N 6
ATOM 4159 C CA . ALA A 1 21 ? 9.980 -3.952 2.762 1.00 0.00 21 ALA A CA 6
ATOM 4160 C C . ALA A 1 21 ? 10.242 -4.020 1.257 1.00 0.00 21 ALA A C 6
ATOM 4161 O O . ALA A 1 21 ? 11.389 -4.135 0.827 1.00 0.00 21 ALA A O 6
ATOM 4168 N N . GLN A 1 22 ? 9.160 -3.944 0.497 1.00 0.00 22 GLN A N 6
ATOM 4169 C CA . GLN A 1 22 ? 9.258 -3.995 -0.952 1.00 0.00 22 GLN A CA 6
ATOM 4170 C C . GLN A 1 22 ? 8.765 -2.682 -1.564 1.00 0.00 22 GLN A C 6
ATOM 4171 O O . GLN A 1 22 ? 7.627 -2.597 -2.024 1.00 0.00 22 GLN A O 6
ATOM 4185 N N . PRO A 1 23 ? 9.668 -1.666 -1.550 1.00 0.00 23 PRO A N 6
ATOM 4186 C CA . PRO A 1 23 ? 9.336 -0.363 -2.098 1.00 0.00 23 PRO A CA 6
ATOM 4187 C C . PRO A 1 23 ? 9.342 -0.392 -3.627 1.00 0.00 23 PRO A C 6
ATOM 4188 O O . PRO A 1 23 ? 10.138 0.298 -4.263 1.00 0.00 23 PRO A O 6
ATOM 4199 N N . LYS A 1 24 ? 8.446 -1.200 -4.176 1.00 0.00 24 LYS A N 6
ATOM 4200 C CA . LYS A 1 24 ? 8.337 -1.330 -5.618 1.00 0.00 24 LYS A CA 6
ATOM 4201 C C . LYS A 1 24 ? 7.209 -2.306 -5.955 1.00 0.00 24 LYS A C 6
ATOM 4202 O O . LYS A 1 24 ? 7.230 -3.457 -5.523 1.00 0.00 24 LYS A O 6
ATOM 4221 N N . THR A 1 25 ? 6.251 -1.810 -6.725 1.00 0.00 25 THR A N 6
ATOM 4222 C CA . THR A 1 25 ? 5.115 -2.626 -7.125 1.00 0.00 25 THR A CA 6
ATOM 4223 C C . THR A 1 25 ? 5.579 -4.031 -7.514 1.00 0.00 25 THR A C 6
ATOM 4224 O O . THR A 1 25 ? 6.752 -4.237 -7.826 1.00 0.00 25 THR A O 6
ATOM 4235 N N . ARG A 1 26 ? 4.636 -4.960 -7.484 1.00 0.00 26 ARG A N 6
ATOM 4236 C CA . ARG A 1 26 ? 4.933 -6.340 -7.830 1.00 0.00 26 ARG A CA 6
ATOM 4237 C C . ARG A 1 26 ? 3.651 -7.175 -7.827 1.00 0.00 26 ARG A C 6
ATOM 4238 O O . ARG A 1 26 ? 3.317 -7.804 -6.823 1.00 0.00 26 ARG A O 6
ATOM 4259 N N . ILE A 1 27 ? 2.967 -7.156 -8.962 1.00 0.00 27 ILE A N 6
ATOM 4260 C CA . ILE A 1 27 ? 1.730 -7.904 -9.103 1.00 0.00 27 ILE A CA 6
ATOM 4261 C C . ILE A 1 27 ? 1.917 -9.306 -8.519 1.00 0.00 27 ILE A C 6
ATOM 4262 O O . ILE A 1 27 ? 3.045 -9.768 -8.353 1.00 0.00 27 ILE A O 6
ATOM 4278 N N . CYS A 1 28 ? 0.793 -9.943 -8.222 1.00 0.00 28 CYS A N 6
ATOM 4279 C CA . CYS A 1 28 ? 0.819 -11.282 -7.660 1.00 0.00 28 CYS A CA 6
ATOM 4280 C C . CYS A 1 28 ? -0.052 -12.187 -8.533 1.00 0.00 28 CYS A C 6
ATOM 4281 O O . CYS A 1 28 ? 0.348 -13.299 -8.873 1.00 0.00 28 CYS A O 6
ATOM 4288 N N . THR A 1 29 ? -1.227 -11.677 -8.870 1.00 0.00 29 THR A N 6
ATOM 4289 C CA . THR A 1 29 ? -2.158 -12.425 -9.698 1.00 0.00 29 THR A CA 6
ATOM 4290 C C . THR A 1 29 ? -3.070 -11.471 -10.472 1.00 0.00 29 THR A C 6
ATOM 4291 O O . THR A 1 29 ? -2.852 -10.260 -10.469 1.00 0.00 29 THR A O 6
ATOM 4302 N N . MET A 1 30 ? -4.070 -12.052 -11.118 1.00 0.00 30 MET A N 6
ATOM 4303 C CA . MET A 1 30 ? -5.014 -11.269 -11.896 1.00 0.00 30 MET A CA 6
ATOM 4304 C C . MET A 1 30 ? -6.211 -10.846 -11.041 1.00 0.00 30 MET A C 6
ATOM 4305 O O . MET A 1 30 ? -7.359 -11.058 -11.425 1.00 0.00 30 MET A O 6
ATOM 4319 N N . GLN A 1 31 ? -5.900 -10.255 -9.896 1.00 0.00 31 GLN A N 6
ATOM 4320 C CA . GLN A 1 31 ? -6.935 -9.802 -8.983 1.00 0.00 31 GLN A CA 6
ATOM 4321 C C . GLN A 1 31 ? -6.493 -8.520 -8.273 1.00 0.00 31 GLN A C 6
ATOM 4322 O O . GLN A 1 31 ? -5.316 -8.161 -8.308 1.00 0.00 31 GLN A O 6
ATOM 4336 N N . CYS A 1 32 ? -7.459 -7.865 -7.646 1.00 0.00 32 CYS A N 6
ATOM 4337 C CA . CYS A 1 32 ? -7.183 -6.632 -6.928 1.00 0.00 32 CYS A CA 6
ATOM 4338 C C . CYS A 1 32 ? -7.390 -6.889 -5.434 1.00 0.00 32 CYS A C 6
ATOM 4339 O O . CYS A 1 32 ? -7.765 -7.990 -5.036 1.00 0.00 32 CYS A O 6
ATOM 4346 N N . ARG A 1 33 ? -7.134 -5.854 -4.648 1.00 0.00 33 ARG A N 6
ATOM 4347 C CA . ARG A 1 33 ? -7.287 -5.952 -3.206 1.00 0.00 33 ARG A CA 6
ATOM 4348 C C . ARG A 1 33 ? -8.247 -4.874 -2.699 1.00 0.00 33 ARG A C 6
ATOM 4349 O O . ARG A 1 33 ? -8.061 -3.691 -2.979 1.00 0.00 33 ARG A O 6
ATOM 4370 N N . ILE A 1 34 ? -9.253 -5.322 -1.962 1.00 0.00 34 ILE A N 6
ATOM 4371 C CA . ILE A 1 34 ? -10.242 -4.411 -1.413 1.00 0.00 34 ILE A CA 6
ATOM 4372 C C . ILE A 1 34 ? -9.865 -4.063 0.028 1.00 0.00 34 ILE A C 6
ATOM 4373 O O . ILE A 1 34 ? -9.840 -4.935 0.896 1.00 0.00 34 ILE A O 6
ATOM 4389 N N . GLY A 1 35 ? -9.580 -2.786 0.240 1.00 0.00 35 GLY A N 6
ATOM 4390 C CA . GLY A 1 35 ? -9.206 -2.312 1.561 1.00 0.00 35 GLY A CA 6
ATOM 4391 C C . GLY A 1 35 ? -8.378 -1.028 1.469 1.00 0.00 35 GLY A C 6
ATOM 4392 O O . GLY A 1 35 ? -8.157 -0.505 0.378 1.00 0.00 35 GLY A O 6
ATOM 4396 N N . CYS A 1 36 ? -7.943 -0.559 2.628 1.00 0.00 36 CYS A N 6
ATOM 4397 C CA . CYS A 1 36 ? -7.144 0.653 2.692 1.00 0.00 36 CYS A CA 6
ATOM 4398 C C . CYS A 1 36 ? -5.709 0.305 2.294 1.00 0.00 36 CYS A C 6
ATOM 4399 O O . CYS A 1 36 ? -5.269 -0.829 2.473 1.00 0.00 36 CYS A O 6
ATOM 4406 N N . GLN A 1 37 ? -5.018 1.301 1.760 1.00 0.00 37 GLN A N 6
ATOM 4407 C CA . GLN A 1 37 ? -3.640 1.114 1.335 1.00 0.00 37 GLN A CA 6
ATOM 4408 C C . GLN A 1 37 ? -2.826 2.381 1.602 1.00 0.00 37 GLN A C 6
ATOM 4409 O O . GLN A 1 37 ? -3.347 3.357 2.141 1.00 0.00 37 GLN A O 6
ATOM 4423 N N . CYS A 1 38 ? -1.560 2.326 1.213 1.00 0.00 38 CYS A N 6
ATOM 4424 C CA . CYS A 1 38 ? -0.668 3.456 1.405 1.00 0.00 38 CYS A CA 6
ATOM 4425 C C . CYS A 1 38 ? -0.720 4.328 0.148 1.00 0.00 38 CYS A C 6
ATOM 4426 O O . CYS A 1 38 ? -0.505 3.839 -0.959 1.00 0.00 38 CYS A O 6
ATOM 4433 N N . GLN A 1 39 ? -1.009 5.603 0.362 1.00 0.00 39 GLN A N 6
ATOM 4434 C CA . GLN A 1 39 ? -1.092 6.547 -0.740 1.00 0.00 39 GLN A CA 6
ATOM 4435 C C . GLN A 1 39 ? 0.259 6.653 -1.450 1.00 0.00 39 GLN A C 6
ATOM 4436 O O . GLN A 1 39 ? 1.268 6.158 -0.951 1.00 0.00 39 GLN A O 6
ATOM 4450 N N . GLU A 1 40 ? 0.236 7.304 -2.603 1.00 0.00 40 GLU A N 6
ATOM 4451 C CA . GLU A 1 40 ? 1.445 7.484 -3.387 1.00 0.00 40 GLU A CA 6
ATOM 4452 C C . GLU A 1 40 ? 2.448 8.352 -2.625 1.00 0.00 40 GLU A C 6
ATOM 4453 O O . GLU A 1 40 ? 2.300 9.572 -2.568 1.00 0.00 40 GLU A O 6
ATOM 4465 N N . GLY A 1 41 ? 3.446 7.691 -2.058 1.00 0.00 41 GLY A N 6
ATOM 4466 C CA . GLY A 1 41 ? 4.472 8.387 -1.302 1.00 0.00 41 GLY A CA 6
ATOM 4467 C C . GLY A 1 41 ? 4.632 7.781 0.093 1.00 0.00 41 GLY A C 6
ATOM 4468 O O . GLY A 1 41 ? 5.450 8.245 0.885 1.00 0.00 41 GLY A O 6
ATOM 4472 N N . PHE A 1 42 ? 3.838 6.752 0.350 1.00 0.00 42 PHE A N 6
ATOM 4473 C CA . PHE A 1 42 ? 3.882 6.076 1.636 1.00 0.00 42 PHE A CA 6
ATOM 4474 C C . PHE A 1 42 ? 4.007 4.562 1.456 1.00 0.00 42 PHE A C 6
ATOM 4475 O O . PHE A 1 42 ? 3.581 4.017 0.440 1.00 0.00 42 PHE A O 6
ATOM 4492 N N . LEU A 1 43 ? 4.596 3.925 2.459 1.00 0.00 43 LEU A N 6
ATOM 4493 C CA . LEU A 1 43 ? 4.784 2.486 2.424 1.00 0.00 43 LEU A CA 6
ATOM 4494 C C . LEU A 1 43 ? 4.287 1.879 3.737 1.00 0.00 43 LEU A C 6
ATOM 4495 O O . LEU A 1 43 ? 4.531 2.428 4.811 1.00 0.00 43 LEU A O 6
ATOM 4511 N N . ARG A 1 44 ? 3.598 0.754 3.611 1.00 0.00 44 ARG A N 6
ATOM 4512 C CA . ARG A 1 44 ? 3.066 0.067 4.774 1.00 0.00 44 ARG A CA 6
ATOM 4513 C C . ARG A 1 44 ? 4.172 -0.718 5.481 1.00 0.00 44 ARG A C 6
ATOM 4514 O O . ARG A 1 44 ? 4.913 -1.465 4.842 1.00 0.00 44 ARG A O 6
ATOM 4535 N N . ASN A 1 45 ? 4.251 -0.522 6.788 1.00 0.00 45 ASN A N 6
ATOM 4536 C CA . ASN A 1 45 ? 5.255 -1.202 7.589 1.00 0.00 45 ASN A CA 6
ATOM 4537 C C . ASN A 1 45 ? 4.631 -2.438 8.241 1.00 0.00 45 ASN A C 6
ATOM 4538 O O . ASN A 1 45 ? 3.432 -2.461 8.513 1.00 0.00 45 ASN A O 6
ATOM 4549 N N . GLY A 1 46 ? 5.473 -3.434 8.472 1.00 0.00 46 GLY A N 6
ATOM 4550 C CA . GLY A 1 46 ? 5.017 -4.670 9.087 1.00 0.00 46 GLY A CA 6
ATOM 4551 C C . GLY A 1 46 ? 3.906 -4.400 10.103 1.00 0.00 46 GLY A C 6
ATOM 4552 O O . GLY A 1 46 ? 3.017 -5.230 10.290 1.00 0.00 46 GLY A O 6
ATOM 4556 N N . GLU A 1 47 ? 3.993 -3.236 10.731 1.00 0.00 47 GLU A N 6
ATOM 4557 C CA . GLU A 1 47 ? 3.004 -2.847 11.723 1.00 0.00 47 GLU A CA 6
ATOM 4558 C C . GLU A 1 47 ? 1.779 -2.234 11.040 1.00 0.00 47 GLU A C 6
ATOM 4559 O O . GLU A 1 47 ? 1.162 -1.314 11.575 1.00 0.00 47 GLU A O 6
ATOM 4571 N N . GLY A 1 48 ? 1.466 -2.769 9.869 1.00 0.00 48 GLY A N 6
ATOM 4572 C CA . GLY A 1 48 ? 0.325 -2.285 9.108 1.00 0.00 48 GLY A CA 6
ATOM 4573 C C . GLY A 1 48 ? 0.187 -0.766 9.233 1.00 0.00 48 GLY A C 6
ATOM 4574 O O . GLY A 1 48 ? -0.923 -0.245 9.312 1.00 0.00 48 GLY A O 6
ATOM 4578 N N . ALA A 1 49 ? 1.333 -0.099 9.244 1.00 0.00 49 ALA A N 6
ATOM 4579 C CA . ALA A 1 49 ? 1.353 1.349 9.357 1.00 0.00 49 ALA A CA 6
ATOM 4580 C C . ALA A 1 49 ? 1.919 1.950 8.068 1.00 0.00 49 ALA A C 6
ATOM 4581 O O . ALA A 1 49 ? 3.039 1.632 7.671 1.00 0.00 49 ALA A O 6
ATOM 4588 N N . CYS A 1 50 ? 1.118 2.804 7.450 1.00 0.00 50 CYS A N 6
ATOM 4589 C CA . CYS A 1 50 ? 1.524 3.451 6.213 1.00 0.00 50 CYS A CA 6
ATOM 4590 C C . CYS A 1 50 ? 2.467 4.603 6.562 1.00 0.00 50 CYS A C 6
ATOM 4591 O O . CYS A 1 50 ? 2.017 5.702 6.884 1.00 0.00 50 CYS A O 6
ATOM 4598 N N . VAL A 1 51 ? 3.757 4.314 6.487 1.00 0.00 51 VAL A N 6
ATOM 4599 C CA . VAL A 1 51 ? 4.768 5.313 6.791 1.00 0.00 51 VAL A CA 6
ATOM 4600 C C . VAL A 1 51 ? 5.597 5.591 5.536 1.00 0.00 51 VAL A C 6
ATOM 4601 O O . VAL A 1 51 ? 5.844 4.688 4.738 1.00 0.00 51 VAL A O 6
ATOM 4614 N N . LEU A 1 52 ? 6.007 6.844 5.402 1.00 0.00 52 LEU A N 6
ATOM 4615 C CA . LEU A 1 52 ? 6.804 7.253 4.257 1.00 0.00 52 LEU A CA 6
ATOM 4616 C C . LEU A 1 52 ? 8.006 6.316 4.118 1.00 0.00 52 LEU A C 6
ATOM 4617 O O . LEU A 1 52 ? 8.419 5.683 5.089 1.00 0.00 52 LEU A O 6
ATOM 4633 N N . PRO A 1 53 ? 8.548 6.259 2.873 1.00 0.00 53 PRO A N 6
ATOM 4634 C CA . PRO A 1 53 ? 9.695 5.411 2.594 1.00 0.00 53 PRO A CA 6
ATOM 4635 C C . PRO A 1 53 ? 10.978 6.021 3.161 1.00 0.00 53 PRO A C 6
ATOM 4636 O O . PRO A 1 53 ? 11.907 5.300 3.519 1.00 0.00 53 PRO A O 6
ATOM 4647 N N . GLU A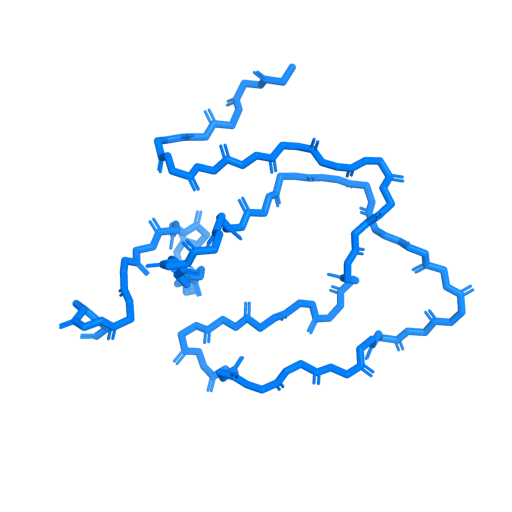 1 54 ? 10.988 7.345 3.226 1.00 0.00 54 GLU A N 6
ATOM 4648 C CA . GLU A 1 54 ? 12.141 8.060 3.744 1.00 0.00 54 GLU A CA 6
ATOM 4649 C C . GLU A 1 54 ? 12.200 7.941 5.268 1.00 0.00 54 GLU A C 6
ATOM 4650 O O . GLU A 1 54 ? 13.175 8.360 5.891 1.00 0.00 54 GLU A O 6
ATOM 4662 N N . ASN A 1 55 ? 11.143 7.367 5.826 1.00 0.00 55 ASN A N 6
ATOM 4663 C CA . ASN A 1 55 ? 11.062 7.189 7.266 1.00 0.00 55 ASN A CA 6
ATOM 4664 C C . ASN A 1 55 ? 11.160 5.698 7.596 1.00 0.00 55 ASN A C 6
ATOM 4665 O O . ASN A 1 55 ? 11.097 5.313 8.762 1.00 0.00 55 ASN A O 6
ATOM 4676 N N . CYS A 1 56 ? 11.314 4.866 6.564 1.00 0.00 56 CYS A N 6
ATOM 4677 C CA . CYS A 1 56 ? 11.421 3.432 6.741 1.00 0.00 56 CYS A CA 6
ATOM 4678 C C . CYS A 1 56 ? 12.564 3.120 7.696 1.00 0.00 56 CYS A C 6
ATOM 4679 O O . CYS A 1 56 ? 13.231 4.029 8.185 1.00 0.00 56 CYS A O 6
ATOM 4687 N N . GLU A 1 1 ? -12.090 0.605 8.381 1.00 0.00 1 GLU A N 7
ATOM 4688 C CA . GLU A 1 1 ? -12.840 1.440 7.465 1.00 0.00 1 GLU A CA 7
ATOM 4689 C C . GLU A 1 1 ? -12.356 2.880 7.559 1.00 0.00 1 GLU A C 7
ATOM 4690 O O . GLU A 1 1 ? -12.088 3.378 8.650 1.00 0.00 1 GLU A O 7
ATOM 4704 N N . GLU A 1 2 ? -12.257 3.513 6.399 1.00 0.00 2 GLU A N 7
ATOM 4705 C CA . GLU A 1 2 ? -11.808 4.893 6.336 1.00 0.00 2 GLU A CA 7
ATOM 4706 C C . GLU A 1 2 ? -10.298 4.971 6.575 1.00 0.00 2 GLU A C 7
ATOM 4707 O O . GLU A 1 2 ? -9.856 5.239 7.691 1.00 0.00 2 GLU A O 7
ATOM 4719 N N . CYS A 1 3 ? -9.549 4.732 5.508 1.00 0.00 3 CYS A N 7
ATOM 4720 C CA . CYS A 1 3 ? -8.099 4.772 5.587 1.00 0.00 3 CYS A CA 7
ATOM 4721 C C . CYS A 1 3 ? -7.698 5.968 6.453 1.00 0.00 3 CYS A C 7
ATOM 4722 O O . CYS A 1 3 ? -8.488 6.891 6.647 1.00 0.00 3 CYS A O 7
ATOM 4729 N N . GLY A 1 4 ? -6.471 5.912 6.952 1.00 0.00 4 GLY A N 7
ATOM 4730 C CA . GLY A 1 4 ? -5.956 6.979 7.793 1.00 0.00 4 GLY A CA 7
ATOM 4731 C C . GLY A 1 4 ? -5.362 8.107 6.945 1.00 0.00 4 GLY A C 7
ATOM 4732 O O . GLY A 1 4 ? -5.656 8.215 5.756 1.00 0.00 4 GLY A O 7
ATOM 4736 N N . PRO A 1 5 ? -4.516 8.939 7.609 1.00 0.00 5 PRO A N 7
ATOM 4737 C CA . PRO A 1 5 ? -3.879 10.055 6.931 1.00 0.00 5 PRO A CA 7
ATOM 4738 C C . PRO A 1 5 ? -2.746 9.571 6.024 1.00 0.00 5 PRO A C 7
ATOM 4739 O O . PRO A 1 5 ? -1.873 8.821 6.462 1.00 0.00 5 PRO A O 7
ATOM 4750 N N . ASN A 1 6 ? -2.796 10.017 4.777 1.00 0.00 6 ASN A N 7
ATOM 4751 C CA . ASN A 1 6 ? -1.785 9.637 3.806 1.00 0.00 6 ASN A CA 7
ATOM 4752 C C . ASN A 1 6 ? -2.162 8.292 3.182 1.00 0.00 6 ASN A C 7
ATOM 4753 O O . ASN A 1 6 ? -1.445 7.779 2.325 1.00 0.00 6 ASN A O 7
ATOM 4764 N N . GLU A 1 7 ? -3.286 7.759 3.639 1.00 0.00 7 GLU A N 7
ATOM 4765 C CA . GLU A 1 7 ? -3.767 6.483 3.136 1.00 0.00 7 GLU A CA 7
ATOM 4766 C C . GLU A 1 7 ? -4.993 6.690 2.246 1.00 0.00 7 GLU A C 7
ATOM 4767 O O . GLU A 1 7 ? -5.694 7.694 2.371 1.00 0.00 7 GLU A O 7
ATOM 4779 N N . VAL A 1 8 ? -5.215 5.725 1.366 1.00 0.00 8 VAL A N 7
ATOM 4780 C CA . VAL A 1 8 ? -6.345 5.789 0.454 1.00 0.00 8 VAL A CA 7
ATOM 4781 C C . VAL A 1 8 ? -6.963 4.396 0.315 1.00 0.00 8 VAL A C 7
ATOM 4782 O O . VAL A 1 8 ? -6.319 3.395 0.621 1.00 0.00 8 VAL A O 7
ATOM 4795 N N . PHE A 1 9 ? -8.205 4.380 -0.147 1.00 0.00 9 PHE A N 7
ATOM 4796 C CA . PHE A 1 9 ? -8.917 3.126 -0.330 1.00 0.00 9 PHE A CA 7
ATOM 4797 C C . PHE A 1 9 ? -9.082 2.801 -1.816 1.00 0.00 9 PHE A C 7
ATOM 4798 O O . PHE A 1 9 ? -9.525 3.643 -2.594 1.00 0.00 9 PHE A O 7
ATOM 4815 N N . ASN A 1 10 ? -8.715 1.576 -2.164 1.00 0.00 10 ASN A N 7
ATOM 4816 C CA . ASN A 1 10 ? -8.816 1.128 -3.543 1.00 0.00 10 ASN A CA 7
ATOM 4817 C C . ASN A 1 10 ? -9.590 -0.192 -3.591 1.00 0.00 10 ASN A C 7
ATOM 4818 O O . ASN A 1 10 ? -9.250 -1.140 -2.884 1.00 0.00 10 ASN A O 7
ATOM 4829 N N . THR A 1 11 ? -10.614 -0.210 -4.430 1.00 0.00 11 THR A N 7
ATOM 4830 C CA . THR A 1 11 ? -11.438 -1.398 -4.580 1.00 0.00 11 THR A CA 7
ATOM 4831 C C . THR A 1 11 ? -10.743 -2.419 -5.481 1.00 0.00 11 THR A C 7
ATOM 4832 O O . THR A 1 11 ? -11.152 -3.578 -5.545 1.00 0.00 11 THR A O 7
ATOM 4843 N N . CYS A 1 12 ? -9.703 -1.953 -6.157 1.00 0.00 12 CYS A N 7
ATOM 4844 C CA . CYS A 1 12 ? -8.947 -2.811 -7.053 1.00 0.00 12 CYS A CA 7
ATOM 4845 C C . CYS A 1 12 ? -7.504 -2.303 -7.102 1.00 0.00 12 CYS A C 7
ATOM 4846 O O . CYS A 1 12 ? -7.120 -1.602 -8.036 1.00 0.00 12 CYS A O 7
ATOM 4853 N N . GLY A 1 13 ? -6.744 -2.677 -6.083 1.00 0.00 13 GLY A N 7
ATOM 4854 C CA . GLY A 1 13 ? -5.352 -2.268 -5.997 1.00 0.00 13 GLY A CA 7
ATOM 4855 C C . GLY A 1 13 ? -4.418 -3.469 -6.151 1.00 0.00 13 GLY A C 7
ATOM 4856 O O . GLY A 1 13 ? -4.873 -4.596 -6.336 1.00 0.00 13 GLY A O 7
ATOM 4860 N N . SER A 1 14 ? -3.125 -3.187 -6.068 1.00 0.00 14 SER A N 7
ATOM 4861 C CA . SER A 1 14 ? -2.122 -4.230 -6.195 1.00 0.00 14 SER A CA 7
ATOM 4862 C C . SER A 1 14 ? -2.145 -5.132 -4.959 1.00 0.00 14 SER A C 7
ATOM 4863 O O . SER A 1 14 ? -1.770 -4.705 -3.868 1.00 0.00 14 SER A O 7
ATOM 4871 N N . ALA A 1 15 ? -2.587 -6.363 -5.172 1.00 0.00 15 ALA A N 7
ATOM 4872 C CA . ALA A 1 15 ? -2.663 -7.328 -4.089 1.00 0.00 15 ALA A CA 7
ATOM 4873 C C . ALA A 1 15 ? -1.272 -7.520 -3.483 1.00 0.00 15 ALA A C 7
ATOM 4874 O O . ALA A 1 15 ? -1.140 -8.023 -2.369 1.00 0.00 15 ALA A O 7
ATOM 4881 N N . CYS A 1 16 ? -0.268 -7.110 -4.245 1.00 0.00 16 CYS A N 7
ATOM 4882 C CA . CYS A 1 16 ? 1.109 -7.230 -3.798 1.00 0.00 16 CYS A CA 7
ATOM 4883 C C . CYS A 1 16 ? 1.752 -5.844 -3.845 1.00 0.00 16 CYS A C 7
ATOM 4884 O O . CYS A 1 16 ? 2.952 -5.719 -4.092 1.00 0.00 16 CYS A O 7
ATOM 4891 N N . ALA A 1 17 ? 0.927 -4.834 -3.604 1.00 0.00 17 ALA A N 7
ATOM 4892 C CA . ALA A 1 17 ? 1.401 -3.461 -3.615 1.00 0.00 17 ALA A CA 7
ATOM 4893 C C . ALA A 1 17 ? 2.733 -3.380 -2.866 1.00 0.00 17 ALA A C 7
ATOM 4894 O O . ALA A 1 17 ? 3.100 -4.302 -2.141 1.00 0.00 17 ALA A O 7
ATOM 4901 N N . PRO A 1 18 ? 3.439 -2.235 -3.072 1.00 0.00 18 PRO A N 7
ATOM 4902 C CA . PRO A 1 18 ? 4.721 -2.021 -2.425 1.00 0.00 18 PRO A CA 7
ATOM 4903 C C . PRO A 1 18 ? 4.539 -1.683 -0.944 1.00 0.00 18 PRO A C 7
ATOM 4904 O O . PRO A 1 18 ? 3.459 -1.263 -0.529 1.00 0.00 18 PRO A O 7
ATOM 4915 N N . THR A 1 19 ? 5.610 -1.876 -0.189 1.00 0.00 19 THR A N 7
ATOM 4916 C CA . THR A 1 19 ? 5.580 -1.596 1.237 1.00 0.00 19 THR A CA 7
ATOM 4917 C C . THR A 1 19 ? 6.980 -1.228 1.737 1.00 0.00 19 THR A C 7
ATOM 4918 O O . THR A 1 19 ? 7.907 -1.082 0.943 1.00 0.00 19 THR A O 7
ATOM 4929 N N . CYS A 1 20 ? 7.085 -1.086 3.049 1.00 0.00 20 CYS A N 7
ATOM 4930 C CA . CYS A 1 20 ? 8.355 -0.738 3.664 1.00 0.00 20 CYS A CA 7
ATOM 4931 C C . CYS A 1 20 ? 9.333 -1.892 3.435 1.00 0.00 20 CYS A C 7
ATOM 4932 O O . CYS A 1 20 ? 10.546 -1.705 3.512 1.00 0.00 20 CYS A O 7
ATOM 4939 N N . ALA A 1 21 ? 8.769 -3.057 3.159 1.00 0.00 21 ALA A N 7
ATOM 4940 C CA . ALA A 1 21 ? 9.575 -4.241 2.918 1.00 0.00 21 ALA A CA 7
ATOM 4941 C C . ALA A 1 21 ? 9.892 -4.342 1.425 1.00 0.00 21 ALA A C 7
ATOM 4942 O O . ALA A 1 21 ? 11.039 -4.574 1.044 1.00 0.00 21 ALA A O 7
ATOM 4949 N N . GLN A 1 22 ? 8.856 -4.163 0.619 1.00 0.00 22 GLN A N 7
ATOM 4950 C CA . GLN A 1 22 ? 9.010 -4.231 -0.824 1.00 0.00 22 GLN A CA 7
ATOM 4951 C C . GLN A 1 22 ? 8.624 -2.896 -1.463 1.00 0.00 22 GLN A C 7
ATOM 4952 O O . GLN A 1 22 ? 7.446 -2.637 -1.710 1.00 0.00 22 GLN A O 7
ATOM 4966 N N . PRO A 1 23 ? 9.665 -2.060 -1.719 1.00 0.00 23 PRO A N 7
ATOM 4967 C CA . PRO A 1 23 ? 9.448 -0.757 -2.324 1.00 0.00 23 PRO A CA 7
ATOM 4968 C C . PRO A 1 23 ? 9.142 -0.889 -3.817 1.00 0.00 23 PRO A C 7
ATOM 4969 O O . PRO A 1 23 ? 8.947 0.112 -4.506 1.00 0.00 23 PRO A O 7
ATOM 4980 N N . LYS A 1 24 ? 9.111 -2.132 -4.273 1.00 0.00 24 LYS A N 7
ATOM 4981 C CA . LYS A 1 24 ? 8.833 -2.410 -5.672 1.00 0.00 24 LYS A CA 7
ATOM 4982 C C . LYS A 1 24 ? 7.735 -3.472 -5.769 1.00 0.00 24 LYS A C 7
ATOM 4983 O O . LYS A 1 24 ? 7.933 -4.612 -5.353 1.00 0.00 24 LYS A O 7
ATOM 5002 N N . THR A 1 25 ? 6.605 -3.060 -6.322 1.00 0.00 25 THR A N 7
ATOM 5003 C CA . THR A 1 25 ? 5.476 -3.964 -6.480 1.00 0.00 25 THR A CA 7
ATOM 5004 C C . THR A 1 25 ? 5.467 -4.565 -7.886 1.00 0.00 25 THR A C 7
ATOM 5005 O O . THR A 1 25 ? 6.267 -4.178 -8.736 1.00 0.00 25 THR A O 7
ATOM 5016 N N . ARG A 1 26 ? 4.550 -5.500 -8.089 1.00 0.00 26 ARG A N 7
ATOM 5017 C CA . ARG A 1 26 ? 4.424 -6.157 -9.379 1.00 0.00 26 ARG A CA 7
ATOM 5018 C C . ARG A 1 26 ? 3.226 -7.108 -9.375 1.00 0.00 26 ARG A C 7
ATOM 5019 O O . ARG A 1 26 ? 3.344 -8.262 -9.790 1.00 0.00 26 ARG A O 7
ATOM 5040 N N . ILE A 1 27 ? 2.102 -6.591 -8.901 1.00 0.00 27 ILE A N 7
ATOM 5041 C CA . ILE A 1 27 ? 0.884 -7.380 -8.839 1.00 0.00 27 ILE A CA 7
ATOM 5042 C C . ILE A 1 27 ? 1.133 -8.629 -7.991 1.00 0.00 27 ILE A C 7
ATOM 5043 O O . ILE A 1 27 ? 2.279 -9.022 -7.780 1.00 0.00 27 ILE A O 7
ATOM 5059 N N . CYS A 1 28 ? 0.040 -9.217 -7.526 1.00 0.00 28 CYS A N 7
ATOM 5060 C CA . CYS A 1 28 ? 0.127 -10.414 -6.706 1.00 0.00 28 CYS A CA 7
ATOM 5061 C C . CYS A 1 28 ? -0.434 -11.589 -7.509 1.00 0.00 28 CYS A C 7
ATOM 5062 O O . CYS A 1 28 ? 0.043 -12.717 -7.381 1.00 0.00 28 CYS A O 7
ATOM 5069 N N . THR A 1 29 ? -1.437 -11.287 -8.319 1.00 0.00 29 THR A N 7
ATOM 5070 C CA . THR A 1 29 ? -2.068 -12.303 -9.143 1.00 0.00 29 THR A CA 7
ATOM 5071 C C . THR A 1 29 ? -3.062 -11.663 -10.114 1.00 0.00 29 THR A C 7
ATOM 5072 O O . THR A 1 29 ? -3.134 -10.440 -10.216 1.00 0.00 29 THR A O 7
ATOM 5083 N N . MET A 1 30 ? -3.804 -12.519 -10.800 1.00 0.00 30 MET A N 7
ATOM 5084 C CA . MET A 1 30 ? -4.793 -12.052 -11.757 1.00 0.00 30 MET A CA 7
ATOM 5085 C C . MET A 1 30 ? -6.047 -11.539 -11.046 1.00 0.00 30 MET A C 7
ATOM 5086 O O . MET A 1 30 ? -7.136 -12.080 -11.232 1.00 0.00 30 MET A O 7
ATOM 5100 N N . GLN A 1 31 ? -5.851 -10.501 -10.246 1.00 0.00 31 GLN A N 7
ATOM 5101 C CA . GLN A 1 31 ? -6.952 -9.909 -9.506 1.00 0.00 31 GLN A CA 7
ATOM 5102 C C . GLN A 1 31 ? -6.479 -8.657 -8.762 1.00 0.00 31 GLN A C 7
ATOM 5103 O O . GLN A 1 31 ? -5.281 -8.392 -8.687 1.00 0.00 31 GLN A O 7
ATOM 5117 N N . CYS A 1 32 ? -7.447 -7.923 -8.231 1.00 0.00 32 CYS A N 7
ATOM 5118 C CA . CYS A 1 32 ? -7.144 -6.707 -7.496 1.00 0.00 32 CYS A CA 7
ATOM 5119 C C . CYS A 1 32 ? -7.383 -6.974 -6.008 1.00 0.00 32 CYS A C 7
ATOM 5120 O O . CYS A 1 32 ? -7.836 -8.054 -5.632 1.00 0.00 32 CYS A O 7
ATOM 5127 N N . ARG A 1 33 ? -7.067 -5.971 -5.202 1.00 0.00 33 ARG A N 7
ATOM 5128 C CA . ARG A 1 33 ? -7.242 -6.082 -3.764 1.00 0.00 33 ARG A CA 7
ATOM 5129 C C . ARG A 1 33 ? -8.048 -4.896 -3.233 1.00 0.00 33 ARG A C 7
ATOM 5130 O O . ARG A 1 33 ? -7.718 -3.744 -3.510 1.00 0.00 33 ARG A O 7
ATOM 5151 N N . ILE A 1 34 ? -9.089 -5.218 -2.480 1.00 0.00 34 ILE A N 7
ATOM 5152 C CA . ILE A 1 34 ? -9.944 -4.193 -1.907 1.00 0.00 34 ILE A CA 7
ATOM 5153 C C . ILE A 1 34 ? -9.491 -3.896 -0.477 1.00 0.00 34 ILE A C 7
ATOM 5154 O O . ILE A 1 34 ? -9.534 -4.771 0.387 1.00 0.00 34 ILE A O 7
ATOM 5170 N N . GLY A 1 35 ? -9.065 -2.658 -0.270 1.00 0.00 35 GLY A N 7
ATOM 5171 C CA . GLY A 1 35 ? -8.603 -2.235 1.041 1.00 0.00 35 GLY A CA 7
ATOM 5172 C C . GLY A 1 35 ? -7.837 -0.915 0.952 1.00 0.00 35 GLY A C 7
ATOM 5173 O O . GLY A 1 35 ? -7.614 -0.393 -0.140 1.00 0.00 35 GLY A O 7
ATOM 5177 N N . CYS A 1 36 ? -7.454 -0.410 2.116 1.00 0.00 36 CYS A N 7
ATOM 5178 C CA . CYS A 1 36 ? -6.718 0.840 2.184 1.00 0.00 36 CYS A CA 7
ATOM 5179 C C . CYS A 1 36 ? -5.247 0.551 1.875 1.00 0.00 36 CYS A C 7
ATOM 5180 O O . CYS A 1 36 ? -4.760 -0.548 2.137 1.00 0.00 36 CYS A O 7
ATOM 5187 N N . GLN A 1 37 ? -4.582 1.554 1.322 1.00 0.00 37 GLN A N 7
ATOM 5188 C CA . GLN A 1 37 ? -3.178 1.419 0.975 1.00 0.00 37 GLN A CA 7
ATOM 5189 C C . GLN A 1 37 ? -2.428 2.718 1.276 1.00 0.00 37 GLN A C 7
ATOM 5190 O O . GLN A 1 37 ? -3.026 3.689 1.740 1.00 0.00 37 GLN A O 7
ATOM 5204 N N . CYS A 1 38 ? -1.133 2.694 1.004 1.00 0.00 38 CYS A N 7
ATOM 5205 C CA . CYS A 1 38 ? -0.296 3.858 1.240 1.00 0.00 38 CYS A CA 7
ATOM 5206 C C . CYS A 1 38 ? -0.282 4.707 -0.034 1.00 0.00 38 CYS A C 7
ATOM 5207 O O . CYS A 1 38 ? -0.103 4.183 -1.131 1.00 0.00 38 CYS A O 7
ATOM 5214 N N . GLN A 1 39 ? -0.473 6.005 0.157 1.00 0.00 39 GLN A N 7
ATOM 5215 C CA . GLN A 1 39 ? -0.485 6.931 -0.962 1.00 0.00 39 GLN A CA 7
ATOM 5216 C C . GLN A 1 39 ? 0.934 7.134 -1.499 1.00 0.00 39 GLN A C 7
ATOM 5217 O O . GLN A 1 39 ? 1.893 6.605 -0.939 1.00 0.00 39 GLN A O 7
ATOM 5231 N N . GLU A 1 40 ? 1.021 7.901 -2.575 1.00 0.00 40 GLU A N 7
ATOM 5232 C CA . GLU A 1 40 ? 2.308 8.180 -3.193 1.00 0.00 40 GLU A CA 7
ATOM 5233 C C . GLU A 1 40 ? 3.176 9.018 -2.252 1.00 0.00 40 GLU A C 7
ATOM 5234 O O . GLU A 1 40 ? 2.966 10.222 -2.114 1.00 0.00 40 GLU A O 7
ATOM 5246 N N . GLY A 1 41 ? 4.136 8.347 -1.630 1.00 0.00 41 GLY A N 7
ATOM 5247 C CA . GLY A 1 41 ? 5.037 9.015 -0.708 1.00 0.00 41 GLY A CA 7
ATOM 5248 C C . GLY A 1 41 ? 5.028 8.328 0.660 1.00 0.00 41 GLY A C 7
ATOM 5249 O O . GLY A 1 41 ? 5.739 8.748 1.573 1.00 0.00 41 GLY A O 7
ATOM 5253 N N . PHE A 1 42 ? 4.218 7.285 0.758 1.00 0.00 42 PHE A N 7
ATOM 5254 C CA . PHE A 1 42 ? 4.109 6.537 1.999 1.00 0.00 42 PHE A CA 7
ATOM 5255 C C . PHE A 1 42 ? 4.216 5.033 1.744 1.00 0.00 42 PHE A C 7
ATOM 5256 O O . PHE A 1 42 ? 3.863 4.556 0.665 1.00 0.00 42 PHE A O 7
ATOM 5273 N N . LEU A 1 43 ? 4.703 4.327 2.752 1.00 0.00 43 LEU A N 7
ATOM 5274 C CA . LEU A 1 43 ? 4.861 2.886 2.650 1.00 0.00 43 LEU A CA 7
ATOM 5275 C C . LEU A 1 43 ? 4.199 2.217 3.857 1.00 0.00 43 LEU A C 7
ATOM 5276 O O . LEU A 1 43 ? 4.138 2.802 4.938 1.00 0.00 43 LEU A O 7
ATOM 5292 N N . ARG A 1 44 ? 3.721 1.003 3.632 1.00 0.00 44 ARG A N 7
ATOM 5293 C CA . ARG A 1 44 ? 3.066 0.250 4.688 1.00 0.00 44 ARG A CA 7
ATOM 5294 C C . ARG A 1 44 ? 4.105 -0.488 5.536 1.00 0.00 44 ARG A C 7
ATOM 5295 O O . ARG A 1 44 ? 5.039 -1.082 5.003 1.00 0.00 44 ARG A O 7
ATOM 5316 N N . ASN A 1 45 ? 3.904 -0.424 6.844 1.00 0.00 45 ASN A N 7
ATOM 5317 C CA . ASN A 1 45 ? 4.813 -1.078 7.773 1.00 0.00 45 ASN A CA 7
ATOM 5318 C C . ASN A 1 45 ? 4.085 -2.233 8.463 1.00 0.00 45 ASN A C 7
ATOM 5319 O O . ASN A 1 45 ? 2.884 -2.151 8.717 1.00 0.00 45 ASN A O 7
ATOM 5330 N N . GLY A 1 46 ? 4.841 -3.282 8.748 1.00 0.00 46 GLY A N 7
ATOM 5331 C CA . GLY A 1 46 ? 4.284 -4.453 9.405 1.00 0.00 46 GLY A CA 7
ATOM 5332 C C . GLY A 1 46 ? 3.212 -4.052 10.420 1.00 0.00 46 GLY A C 7
ATOM 5333 O O . GLY A 1 46 ? 2.282 -4.814 10.678 1.00 0.00 46 GLY A O 7
ATOM 5337 N N . GLU A 1 47 ? 3.378 -2.858 10.967 1.00 0.00 47 GLU A N 7
ATOM 5338 C CA . GLU A 1 47 ? 2.435 -2.346 11.949 1.00 0.00 47 GLU A CA 7
ATOM 5339 C C . GLU A 1 47 ? 1.179 -1.817 11.254 1.00 0.00 47 GLU A C 7
ATOM 5340 O O . GLU A 1 47 ? 0.567 -0.856 11.717 1.00 0.00 47 GLU A O 7
ATOM 5352 N N . GLY A 1 48 ? 0.833 -2.467 10.152 1.00 0.00 48 GLY A N 7
ATOM 5353 C CA . GLY A 1 48 ? -0.339 -2.073 9.388 1.00 0.00 48 GLY A CA 7
ATOM 5354 C C . GLY A 1 48 ? -0.488 -0.551 9.360 1.00 0.00 48 GLY A C 7
ATOM 5355 O O . GLY A 1 48 ? -1.605 -0.034 9.343 1.00 0.00 48 GLY A O 7
ATOM 5359 N N . ALA A 1 49 ? 0.651 0.124 9.357 1.00 0.00 49 ALA A N 7
ATOM 5360 C CA . ALA A 1 49 ? 0.661 1.577 9.330 1.00 0.00 49 ALA A CA 7
ATOM 5361 C C . ALA A 1 49 ? 1.276 2.055 8.015 1.00 0.00 49 ALA A C 7
ATOM 5362 O O . ALA A 1 49 ? 1.906 1.277 7.301 1.00 0.00 49 ALA A O 7
ATOM 5369 N N . CYS A 1 50 ? 1.071 3.334 7.732 1.00 0.00 50 CYS A N 7
ATOM 5370 C CA . CYS A 1 50 ? 1.599 3.925 6.514 1.00 0.00 50 CYS A CA 7
ATOM 5371 C C . CYS A 1 50 ? 2.650 4.966 6.902 1.00 0.00 50 CYS A C 7
ATOM 5372 O O . CYS A 1 50 ? 2.310 6.093 7.262 1.00 0.00 50 CYS A O 7
ATOM 5379 N N . VAL A 1 51 ? 3.905 4.554 6.816 1.00 0.00 51 VAL A N 7
ATOM 5380 C CA . VAL A 1 51 ? 5.009 5.438 7.155 1.00 0.00 51 VAL A CA 7
ATOM 5381 C C . VAL A 1 51 ? 5.831 5.724 5.896 1.00 0.00 51 VAL A C 7
ATOM 5382 O O . VAL A 1 51 ? 6.011 4.846 5.054 1.00 0.00 51 VAL A O 7
ATOM 5395 N N . LEU A 1 52 ? 6.307 6.957 5.807 1.00 0.00 52 LEU A N 7
ATOM 5396 C CA . LEU A 1 52 ? 7.106 7.372 4.666 1.00 0.00 52 LEU A CA 7
ATOM 5397 C C . LEU A 1 52 ? 8.229 6.357 4.440 1.00 0.00 52 LEU A C 7
ATOM 5398 O O . LEU A 1 52 ? 8.618 5.640 5.361 1.00 0.00 52 LEU A O 7
ATOM 5414 N N . PRO A 1 53 ? 8.732 6.328 3.177 1.00 0.00 53 PRO A N 7
ATOM 5415 C CA . PRO A 1 53 ? 9.803 5.413 2.818 1.00 0.00 53 PRO A CA 7
ATOM 5416 C C . PRO A 1 53 ? 11.143 5.893 3.378 1.00 0.00 53 PRO A C 7
ATOM 5417 O O . PRO A 1 53 ? 12.026 5.085 3.663 1.00 0.00 53 PRO A O 7
ATOM 5428 N N . GLU A 1 54 ? 11.254 7.206 3.517 1.00 0.00 54 GLU A N 7
ATOM 5429 C CA . GLU A 1 54 ? 12.473 7.803 4.037 1.00 0.00 54 GLU A CA 7
ATOM 5430 C C . GLU A 1 54 ? 12.562 7.594 5.550 1.00 0.00 54 GLU A C 7
ATOM 5431 O O . GLU A 1 54 ? 13.586 7.891 6.162 1.00 0.00 54 GLU A O 7
ATOM 5443 N N . ASN A 1 55 ? 11.476 7.082 6.111 1.00 0.00 55 ASN A N 7
ATOM 5444 C CA . ASN A 1 55 ? 11.419 6.829 7.540 1.00 0.00 55 ASN A CA 7
ATOM 5445 C C . ASN A 1 55 ? 11.425 5.319 7.788 1.00 0.00 55 ASN A C 7
ATOM 5446 O O . ASN A 1 55 ? 11.382 4.874 8.934 1.00 0.00 55 ASN A O 7
ATOM 5457 N N . CYS A 1 56 ? 11.478 4.538 6.708 1.00 0.00 56 CYS A N 7
ATOM 5458 C CA . CYS A 1 56 ? 11.488 3.092 6.804 1.00 0.00 56 CYS A CA 7
ATOM 5459 C C . CYS A 1 56 ? 12.572 2.653 7.778 1.00 0.00 56 CYS A C 7
ATOM 5460 O O . CYS A 1 56 ? 13.275 3.488 8.343 1.00 0.00 56 CYS A O 7
ATOM 5468 N N . GLU A 1 1 ? -10.855 7.396 2.589 1.00 0.00 1 GLU A N 8
ATOM 5469 C CA . GLU A 1 1 ? -12.029 6.554 2.696 1.00 0.00 1 GLU A CA 8
ATOM 5470 C C . GLU A 1 1 ? -12.043 5.850 4.045 1.00 0.00 1 GLU A C 8
ATOM 5471 O O . GLU A 1 1 ? -11.907 4.630 4.114 1.00 0.00 1 GLU A O 8
ATOM 5485 N N . GLU A 1 2 ? -12.209 6.646 5.092 1.00 0.00 2 GLU A N 8
ATOM 5486 C CA . GLU A 1 2 ? -12.244 6.111 6.441 1.00 0.00 2 GLU A CA 8
ATOM 5487 C C . GLU A 1 2 ? -11.021 5.226 6.693 1.00 0.00 2 GLU A C 8
ATOM 5488 O O . GLU A 1 2 ? -11.136 4.157 7.290 1.00 0.00 2 GLU A O 8
ATOM 5500 N N . CYS A 1 3 ? -9.878 5.706 6.225 1.00 0.00 3 CYS A N 8
ATOM 5501 C CA . CYS A 1 3 ? -8.635 4.972 6.392 1.00 0.00 3 CYS A CA 8
ATOM 5502 C C . CYS A 1 3 ? -7.676 5.831 7.219 1.00 0.00 3 CYS A C 8
ATOM 5503 O O . CYS A 1 3 ? -7.953 7.001 7.479 1.00 0.00 3 CYS A O 8
ATOM 5510 N N . GLY A 1 4 ? -6.569 5.217 7.610 1.00 0.00 4 GLY A N 8
ATOM 5511 C CA . GLY A 1 4 ? -5.569 5.910 8.403 1.00 0.00 4 GLY A CA 8
ATOM 5512 C C . GLY A 1 4 ? -5.052 7.151 7.669 1.00 0.00 4 GLY A C 8
ATOM 5513 O O . GLY A 1 4 ? -5.466 7.429 6.545 1.00 0.00 4 GLY A O 8
ATOM 5517 N N . PRO A 1 5 ? -4.132 7.881 8.354 1.00 0.00 5 PRO A N 8
ATOM 5518 C CA . PRO A 1 5 ? -3.554 9.085 7.780 1.00 0.00 5 PRO A CA 8
ATOM 5519 C C . PRO A 1 5 ? -2.527 8.738 6.700 1.00 0.00 5 PRO A C 8
ATOM 5520 O O . PRO A 1 5 ? -1.607 7.959 6.942 1.00 0.00 5 PRO A O 8
ATOM 5531 N N . ASN A 1 6 ? -2.719 9.336 5.534 1.00 0.00 6 ASN A N 8
ATOM 5532 C CA . ASN A 1 6 ? -1.820 9.101 4.417 1.00 0.00 6 ASN A CA 8
ATOM 5533 C C . ASN A 1 6 ? -2.234 7.817 3.697 1.00 0.00 6 ASN A C 8
ATOM 5534 O O . ASN A 1 6 ? -1.573 7.389 2.752 1.00 0.00 6 ASN A O 8
ATOM 5545 N N . GLU A 1 7 ? -3.327 7.236 4.171 1.00 0.00 7 GLU A N 8
ATOM 5546 C CA . GLU A 1 7 ? -3.837 6.009 3.583 1.00 0.00 7 GLU A CA 8
ATOM 5547 C C . GLU A 1 7 ? -5.111 6.291 2.785 1.00 0.00 7 GLU A C 8
ATOM 5548 O O . GLU A 1 7 ? -5.782 7.297 3.014 1.00 0.00 7 GLU A O 8
ATOM 5560 N N . VAL A 1 8 ? -5.406 5.387 1.862 1.00 0.00 8 VAL A N 8
ATOM 5561 C CA . VAL A 1 8 ? -6.587 5.526 1.029 1.00 0.00 8 VAL A CA 8
ATOM 5562 C C . VAL A 1 8 ? -7.231 4.152 0.830 1.00 0.00 8 VAL A C 8
ATOM 5563 O O . VAL A 1 8 ? -6.586 3.126 1.031 1.00 0.00 8 VAL A O 8
ATOM 5576 N N . PHE A 1 9 ? -8.498 4.179 0.439 1.00 0.00 9 PHE A N 8
ATOM 5577 C CA . PHE A 1 9 ? -9.236 2.950 0.211 1.00 0.00 9 PHE A CA 8
ATOM 5578 C C . PHE A 1 9 ? -9.459 2.712 -1.283 1.00 0.00 9 PHE A C 8
ATOM 5579 O O . PHE A 1 9 ? -9.953 3.589 -1.988 1.00 0.00 9 PHE A O 8
ATOM 5596 N N . ASN A 1 10 ? -9.082 1.520 -1.722 1.00 0.00 10 ASN A N 8
ATOM 5597 C CA . ASN A 1 10 ? -9.234 1.155 -3.121 1.00 0.00 10 ASN A CA 8
ATOM 5598 C C . ASN A 1 10 ? -9.983 -0.175 -3.218 1.00 0.00 10 ASN A C 8
ATOM 5599 O O . ASN A 1 10 ? -9.628 -1.142 -2.546 1.00 0.00 10 ASN A O 8
ATOM 5610 N N . THR A 1 11 ? -11.005 -0.182 -4.062 1.00 0.00 11 THR A N 8
ATOM 5611 C CA . THR A 1 11 ? -11.807 -1.379 -4.256 1.00 0.00 11 THR A CA 8
ATOM 5612 C C . THR A 1 11 ? -11.081 -2.364 -5.173 1.00 0.00 11 THR A C 8
ATOM 5613 O O . THR A 1 11 ? -11.476 -3.525 -5.281 1.00 0.00 11 THR A O 8
ATOM 5624 N N . CYS A 1 12 ? -10.033 -1.865 -5.813 1.00 0.00 12 CYS A N 8
ATOM 5625 C CA . CYS A 1 12 ? -9.249 -2.688 -6.719 1.00 0.00 12 CYS A CA 8
ATOM 5626 C C . CYS A 1 12 ? -7.810 -2.166 -6.717 1.00 0.00 12 CYS A C 8
ATOM 5627 O O . CYS A 1 12 ? -7.406 -1.446 -7.629 1.00 0.00 12 CYS A O 8
ATOM 5634 N N . GLY A 1 13 ? -7.077 -2.550 -5.683 1.00 0.00 13 GLY A N 8
ATOM 5635 C CA . GLY A 1 13 ? -5.692 -2.131 -5.551 1.00 0.00 13 GLY A CA 8
ATOM 5636 C C . GLY A 1 13 ? -4.738 -3.299 -5.801 1.00 0.00 13 GLY A C 8
ATOM 5637 O O . GLY A 1 13 ? -5.176 -4.429 -6.015 1.00 0.00 13 GLY A O 8
ATOM 5641 N N . SER A 1 14 ? -3.450 -2.990 -5.765 1.00 0.00 14 SER A N 8
ATOM 5642 C CA . SER A 1 14 ? -2.430 -4.001 -5.985 1.00 0.00 14 SER A CA 8
ATOM 5643 C C . SER A 1 14 ? -2.392 -4.972 -4.803 1.00 0.00 14 SER A C 8
ATOM 5644 O O . SER A 1 14 ? -1.946 -4.614 -3.715 1.00 0.00 14 SER A O 8
ATOM 5652 N N . ALA A 1 15 ? -2.868 -6.183 -5.058 1.00 0.00 15 ALA A N 8
ATOM 5653 C CA . ALA A 1 15 ? -2.894 -7.208 -4.028 1.00 0.00 15 ALA A CA 8
ATOM 5654 C C . ALA A 1 15 ? -1.513 -7.304 -3.375 1.00 0.00 15 ALA A C 8
ATOM 5655 O O . ALA A 1 15 ? -1.406 -7.573 -2.181 1.00 0.00 15 ALA A O 8
ATOM 5662 N N . CYS A 1 16 ? -0.492 -7.079 -4.188 1.00 0.00 16 CYS A N 8
ATOM 5663 C CA . CYS A 1 16 ? 0.878 -7.137 -3.706 1.00 0.00 16 CYS A CA 8
ATOM 5664 C C . CYS A 1 16 ? 1.486 -5.739 -3.821 1.00 0.00 16 CYS A C 8
ATOM 5665 O O . CYS A 1 16 ? 2.624 -5.589 -4.262 1.00 0.00 16 CYS A O 8
ATOM 5672 N N . ALA A 1 17 ? 0.703 -4.751 -3.414 1.00 0.00 17 ALA A N 8
ATOM 5673 C CA . ALA A 1 17 ? 1.150 -3.370 -3.465 1.00 0.00 17 ALA A CA 8
ATOM 5674 C C . ALA A 1 17 ? 2.534 -3.263 -2.818 1.00 0.00 17 ALA A C 8
ATOM 5675 O O . ALA A 1 17 ? 3.023 -4.225 -2.228 1.00 0.00 17 ALA A O 8
ATOM 5682 N N . PRO A 1 18 ? 3.139 -2.053 -2.954 1.00 0.00 18 PRO A N 8
ATOM 5683 C CA . PRO A 1 18 ? 4.456 -1.808 -2.390 1.00 0.00 18 PRO A CA 8
ATOM 5684 C C . PRO A 1 18 ? 4.379 -1.638 -0.871 1.00 0.00 18 PRO A C 8
ATOM 5685 O O . PRO A 1 18 ? 3.307 -1.382 -0.325 1.00 0.00 18 PRO A O 8
ATOM 5696 N N . THR A 1 19 ? 5.529 -1.787 -0.232 1.00 0.00 19 THR A N 8
ATOM 5697 C CA . THR A 1 19 ? 5.606 -1.653 1.213 1.00 0.00 19 THR A CA 8
ATOM 5698 C C . THR A 1 19 ? 7.031 -1.301 1.641 1.00 0.00 19 THR A C 8
ATOM 5699 O O . THR A 1 19 ? 7.922 -1.178 0.803 1.00 0.00 19 THR A O 8
ATOM 5710 N N . CYS A 1 20 ? 7.202 -1.148 2.946 1.00 0.00 20 CYS A N 8
ATOM 5711 C CA . CYS A 1 20 ? 8.505 -0.813 3.496 1.00 0.00 20 CYS A CA 8
ATOM 5712 C C . CYS A 1 20 ? 9.508 -1.872 3.036 1.00 0.00 20 CYS A C 8
ATOM 5713 O O . CYS A 1 20 ? 10.703 -1.599 2.936 1.00 0.00 20 CYS A O 8
ATOM 5720 N N . ALA A 1 21 ? 8.985 -3.060 2.771 1.00 0.00 21 ALA A N 8
ATOM 5721 C CA . ALA A 1 21 ? 9.820 -4.163 2.323 1.00 0.00 21 ALA A CA 8
ATOM 5722 C C . ALA A 1 21 ? 10.017 -4.066 0.809 1.00 0.00 21 ALA A C 8
ATOM 5723 O O . ALA A 1 21 ? 11.143 -4.155 0.320 1.00 0.00 21 ALA A O 8
ATOM 5730 N N . GLN A 1 22 ? 8.907 -3.885 0.110 1.00 0.00 22 GLN A N 8
ATOM 5731 C CA . GLN A 1 22 ? 8.944 -3.777 -1.339 1.00 0.00 22 GLN A CA 8
ATOM 5732 C C . GLN A 1 22 ? 8.495 -2.380 -1.776 1.00 0.00 22 GLN A C 8
ATOM 5733 O O . GLN A 1 22 ? 7.306 -2.142 -1.979 1.00 0.00 22 GLN A O 8
ATOM 5747 N N . PRO A 1 23 ? 9.498 -1.472 -1.913 1.00 0.00 23 PRO A N 8
ATOM 5748 C CA . PRO A 1 23 ? 9.220 -0.106 -2.325 1.00 0.00 23 PRO A CA 8
ATOM 5749 C C . PRO A 1 23 ? 8.905 -0.037 -3.820 1.00 0.00 23 PRO A C 8
ATOM 5750 O O . PRO A 1 23 ? 8.665 1.043 -4.358 1.00 0.00 23 PRO A O 8
ATOM 5761 N N . LYS A 1 24 ? 8.916 -1.203 -4.450 1.00 0.00 24 LYS A N 8
ATOM 5762 C CA . LYS A 1 24 ? 8.635 -1.288 -5.872 1.00 0.00 24 LYS A CA 8
ATOM 5763 C C . LYS A 1 24 ? 7.325 -2.049 -6.084 1.00 0.00 24 LYS A C 8
ATOM 5764 O O . LYS A 1 24 ? 6.618 -2.354 -5.125 1.00 0.00 24 LYS A O 8
ATOM 5783 N N . THR A 1 25 ? 7.041 -2.335 -7.347 1.00 0.00 25 THR A N 8
ATOM 5784 C CA . THR A 1 25 ? 5.828 -3.054 -7.698 1.00 0.00 25 THR A CA 8
ATOM 5785 C C . THR A 1 25 ? 6.147 -4.517 -8.009 1.00 0.00 25 THR A C 8
ATOM 5786 O O . THR A 1 25 ? 7.162 -4.814 -8.638 1.00 0.00 25 THR A O 8
ATOM 5797 N N . ARG A 1 26 ? 5.262 -5.392 -7.558 1.00 0.00 26 ARG A N 8
ATOM 5798 C CA . ARG A 1 26 ? 5.436 -6.817 -7.780 1.00 0.00 26 ARG A CA 8
ATOM 5799 C C . ARG A 1 26 ? 4.082 -7.529 -7.750 1.00 0.00 26 ARG A C 8
ATOM 5800 O O . ARG A 1 26 ? 3.663 -8.026 -6.706 1.00 0.00 26 ARG A O 8
ATOM 5821 N N . ILE A 1 27 ? 3.437 -7.555 -8.906 1.00 0.00 27 ILE A N 8
ATOM 5822 C CA . ILE A 1 27 ? 2.138 -8.197 -9.025 1.00 0.00 27 ILE A CA 8
ATOM 5823 C C . ILE A 1 27 ? 2.168 -9.535 -8.283 1.00 0.00 27 ILE A C 8
ATOM 5824 O O . ILE A 1 27 ? 3.239 -10.091 -8.040 1.00 0.00 27 ILE A O 8
ATOM 5840 N N . CYS A 1 28 ? 0.980 -10.014 -7.945 1.00 0.00 28 CYS A N 8
ATOM 5841 C CA . CYS A 1 28 ? 0.855 -11.277 -7.236 1.00 0.00 28 CYS A CA 8
ATOM 5842 C C . CYS A 1 28 ? -0.034 -12.206 -8.064 1.00 0.00 28 CYS A C 8
ATOM 5843 O O . CYS A 1 28 ? 0.263 -13.392 -8.208 1.00 0.00 28 CYS A O 8
ATOM 5850 N N . THR A 1 29 ? -1.110 -11.634 -8.585 1.00 0.00 29 THR A N 8
ATOM 5851 C CA . THR A 1 29 ? -2.045 -12.397 -9.394 1.00 0.00 29 THR A CA 8
ATOM 5852 C C . THR A 1 29 ? -3.028 -11.459 -10.099 1.00 0.00 29 THR A C 8
ATOM 5853 O O . THR A 1 29 ? -2.980 -10.245 -9.906 1.00 0.00 29 THR A O 8
ATOM 5864 N N . MET A 1 30 ? -3.897 -12.058 -10.899 1.00 0.00 30 MET A N 8
ATOM 5865 C CA . MET A 1 30 ? -4.889 -11.292 -11.633 1.00 0.00 30 MET A CA 8
ATOM 5866 C C . MET A 1 30 ? -6.134 -11.046 -10.777 1.00 0.00 30 MET A C 8
ATOM 5867 O O . MET A 1 30 ? -7.210 -11.563 -11.075 1.00 0.00 30 MET A O 8
ATOM 5881 N N . GLN A 1 31 ? -5.946 -10.253 -9.732 1.00 0.00 31 GLN A N 8
ATOM 5882 C CA . GLN A 1 31 ? -7.039 -9.930 -8.832 1.00 0.00 31 GLN A CA 8
ATOM 5883 C C . GLN A 1 31 ? -6.667 -8.733 -7.954 1.00 0.00 31 GLN A C 8
ATOM 5884 O O . GLN A 1 31 ? -5.633 -8.746 -7.286 1.00 0.00 31 GLN A O 8
ATOM 5898 N N . CYS A 1 32 ? -7.530 -7.729 -7.982 1.00 0.00 32 CYS A N 8
ATOM 5899 C CA . CYS A 1 32 ? -7.306 -6.526 -7.196 1.00 0.00 32 CYS A CA 8
ATOM 5900 C C . CYS A 1 32 ? -7.563 -6.859 -5.725 1.00 0.00 32 CYS A C 8
ATOM 5901 O O . CYS A 1 32 ? -7.975 -7.970 -5.400 1.00 0.00 32 CYS A O 8
ATOM 5908 N N . ARG A 1 33 ? -7.308 -5.875 -4.875 1.00 0.00 33 ARG A N 8
ATOM 5909 C CA . ARG A 1 33 ? -7.506 -6.048 -3.448 1.00 0.00 33 ARG A CA 8
ATOM 5910 C C . ARG A 1 33 ? -8.327 -4.888 -2.880 1.00 0.00 33 ARG A C 8
ATOM 5911 O O . ARG A 1 33 ? -7.936 -3.728 -3.004 1.00 0.00 33 ARG A O 8
ATOM 5932 N N . ILE A 1 34 ? -9.449 -5.241 -2.271 1.00 0.00 34 ILE A N 8
ATOM 5933 C CA . ILE A 1 34 ? -10.328 -4.244 -1.684 1.00 0.00 34 ILE A CA 8
ATOM 5934 C C . ILE A 1 34 ? -9.905 -3.985 -0.237 1.00 0.00 34 ILE A C 8
ATOM 5935 O O . ILE A 1 34 ? -9.954 -4.886 0.599 1.00 0.00 34 ILE A O 8
ATOM 5951 N N . GLY A 1 35 ? -9.498 -2.749 0.015 1.00 0.00 35 GLY A N 8
ATOM 5952 C CA . GLY A 1 35 ? -9.067 -2.361 1.346 1.00 0.00 35 GLY A CA 8
ATOM 5953 C C . GLY A 1 35 ? -8.243 -1.072 1.301 1.00 0.00 35 GLY A C 8
ATOM 5954 O O . GLY A 1 35 ? -7.996 -0.526 0.228 1.00 0.00 35 GLY A O 8
ATOM 5958 N N . CYS A 1 36 ? -7.839 -0.625 2.481 1.00 0.00 36 CYS A N 8
ATOM 5959 C CA . CYS A 1 36 ? -7.047 0.589 2.591 1.00 0.00 36 CYS A CA 8
ATOM 5960 C C . CYS A 1 36 ? -5.598 0.251 2.238 1.00 0.00 36 CYS A C 8
ATOM 5961 O O . CYS A 1 36 ? -5.144 -0.869 2.467 1.00 0.00 36 CYS A O 8
ATOM 5968 N N . GLN A 1 37 ? -4.911 1.240 1.684 1.00 0.00 37 GLN A N 8
ATOM 5969 C CA . GLN A 1 37 ? -3.522 1.061 1.297 1.00 0.00 37 GLN A CA 8
ATOM 5970 C C . GLN A 1 37 ? -2.718 2.327 1.604 1.00 0.00 37 GLN A C 8
ATOM 5971 O O . GLN A 1 37 ? -3.261 3.299 2.127 1.00 0.00 37 GLN A O 8
ATOM 5985 N N . CYS A 1 38 ? -1.439 2.274 1.262 1.00 0.00 38 CYS A N 8
ATOM 5986 C CA . CYS A 1 38 ? -0.556 3.404 1.495 1.00 0.00 38 CYS A CA 8
ATOM 5987 C C . CYS A 1 38 ? -0.596 4.306 0.260 1.00 0.00 38 CYS A C 8
ATOM 5988 O O . CYS A 1 38 ? -0.460 3.831 -0.866 1.00 0.00 38 CYS A O 8
ATOM 5995 N N . GLN A 1 39 ? -0.783 5.594 0.513 1.00 0.00 39 GLN A N 8
ATOM 5996 C CA . GLN A 1 39 ? -0.843 6.568 -0.564 1.00 0.00 39 GLN A CA 8
ATOM 5997 C C . GLN A 1 39 ? 0.526 6.705 -1.231 1.00 0.00 39 GLN A C 8
ATOM 5998 O O . GLN A 1 39 ? 1.526 6.205 -0.717 1.00 0.00 39 GLN A O 8
ATOM 6012 N N . GLU A 1 40 ? 0.529 7.387 -2.367 1.00 0.00 40 GLU A N 8
ATOM 6013 C CA . GLU A 1 40 ? 1.760 7.596 -3.111 1.00 0.00 40 GLU A CA 8
ATOM 6014 C C . GLU A 1 40 ? 2.739 8.436 -2.291 1.00 0.00 40 GLU A C 8
ATOM 6015 O O . GLU A 1 40 ? 2.587 9.651 -2.188 1.00 0.00 40 GLU A O 8
ATOM 6027 N N . GLY A 1 41 ? 3.726 7.754 -1.725 1.00 0.00 41 GLY A N 8
ATOM 6028 C CA . GLY A 1 41 ? 4.730 8.421 -0.916 1.00 0.00 41 GLY A CA 8
ATOM 6029 C C . GLY A 1 41 ? 4.850 7.765 0.461 1.00 0.00 41 GLY A C 8
ATOM 6030 O O . GLY A 1 41 ? 5.647 8.198 1.292 1.00 0.00 41 GLY A O 8
ATOM 6034 N N . PHE A 1 42 ? 4.045 6.731 0.660 1.00 0.00 42 PHE A N 8
ATOM 6035 C CA . PHE A 1 42 ? 4.050 6.011 1.923 1.00 0.00 42 PHE A CA 8
ATOM 6036 C C . PHE A 1 42 ? 4.190 4.506 1.694 1.00 0.00 42 PHE A C 8
ATOM 6037 O O . PHE A 1 42 ? 3.799 3.994 0.645 1.00 0.00 42 PHE A O 8
ATOM 6054 N N . LEU A 1 43 ? 4.745 3.835 2.693 1.00 0.00 43 LEU A N 8
ATOM 6055 C CA . LEU A 1 43 ? 4.940 2.398 2.615 1.00 0.00 43 LEU A CA 8
ATOM 6056 C C . LEU A 1 43 ? 4.399 1.743 3.887 1.00 0.00 43 LEU A C 8
ATOM 6057 O O . LEU A 1 43 ? 4.606 2.253 4.987 1.00 0.00 43 LEU A O 8
ATOM 6073 N N . ARG A 1 44 ? 3.716 0.626 3.694 1.00 0.00 44 ARG A N 8
ATOM 6074 C CA . ARG A 1 44 ? 3.141 -0.104 4.812 1.00 0.00 44 ARG A CA 8
ATOM 6075 C C . ARG A 1 44 ? 4.221 -0.931 5.516 1.00 0.00 44 ARG A C 8
ATOM 6076 O O . ARG A 1 44 ? 4.956 -1.676 4.869 1.00 0.00 44 ARG A O 8
ATOM 6097 N N . ASN A 1 45 ? 4.282 -0.771 6.830 1.00 0.00 45 ASN A N 8
ATOM 6098 C CA . ASN A 1 45 ? 5.258 -1.493 7.627 1.00 0.00 45 ASN A CA 8
ATOM 6099 C C . ASN A 1 45 ? 4.618 -2.768 8.178 1.00 0.00 45 ASN A C 8
ATOM 6100 O O . ASN A 1 45 ? 3.405 -2.820 8.385 1.00 0.00 45 ASN A O 8
ATOM 6111 N N . GLY A 1 46 ? 5.459 -3.767 8.401 1.00 0.00 46 GLY A N 8
ATOM 6112 C CA . GLY A 1 46 ? 4.990 -5.039 8.923 1.00 0.00 46 GLY A CA 8
ATOM 6113 C C . GLY A 1 46 ? 3.821 -4.837 9.889 1.00 0.00 46 GLY A C 8
ATOM 6114 O O . GLY A 1 46 ? 2.931 -5.682 9.978 1.00 0.00 46 GLY A O 8
ATOM 6118 N N . GLU A 1 47 ? 3.859 -3.712 10.587 1.00 0.00 47 GLU A N 8
ATOM 6119 C CA . GLU A 1 47 ? 2.813 -3.387 11.543 1.00 0.00 47 GLU A CA 8
ATOM 6120 C C . GLU A 1 47 ? 1.633 -2.725 10.833 1.00 0.00 47 GLU A C 8
ATOM 6121 O O . GLU A 1 47 ? 0.993 -1.830 11.386 1.00 0.00 47 GLU A O 8
ATOM 6133 N N . GLY A 1 48 ? 1.378 -3.189 9.618 1.00 0.00 48 GLY A N 8
ATOM 6134 C CA . GLY A 1 48 ? 0.284 -2.651 8.826 1.00 0.00 48 GLY A CA 8
ATOM 6135 C C . GLY A 1 48 ? 0.146 -1.142 9.033 1.00 0.00 48 GLY A C 8
ATOM 6136 O O . GLY A 1 48 ? -0.965 -0.617 9.081 1.00 0.00 48 GLY A O 8
ATOM 6140 N N . ALA A 1 49 ? 1.291 -0.487 9.151 1.00 0.00 49 ALA A N 8
ATOM 6141 C CA . ALA A 1 49 ? 1.313 0.953 9.352 1.00 0.00 4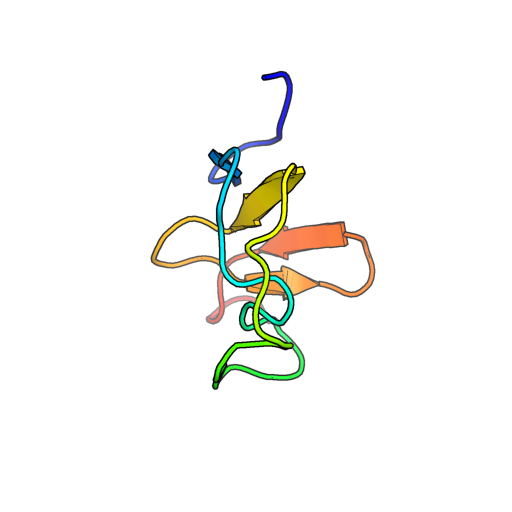9 ALA A CA 8
ATOM 6142 C C . ALA A 1 49 ? 1.904 1.627 8.111 1.00 0.00 49 ALA A C 8
ATOM 6143 O O . ALA A 1 49 ? 3.042 1.356 7.737 1.00 0.00 49 ALA A O 8
ATOM 6150 N N . CYS A 1 50 ? 1.101 2.492 7.510 1.00 0.00 50 CYS A N 8
ATOM 6151 C CA . CYS A 1 50 ? 1.530 3.209 6.320 1.00 0.00 50 CYS A CA 8
ATOM 6152 C C . CYS A 1 50 ? 2.453 4.350 6.751 1.00 0.00 50 CYS A C 8
ATOM 6153 O O . CYS A 1 50 ? 1.986 5.427 7.117 1.00 0.00 50 CYS A O 8
ATOM 6160 N N . VAL A 1 51 ? 3.748 4.074 6.697 1.00 0.00 51 VAL A N 8
ATOM 6161 C CA . VAL A 1 51 ? 4.741 5.063 7.077 1.00 0.00 51 VAL A CA 8
ATOM 6162 C C . VAL A 1 51 ? 5.618 5.392 5.867 1.00 0.00 51 VAL A C 8
ATOM 6163 O O . VAL A 1 51 ? 5.896 4.523 5.044 1.00 0.00 51 VAL A O 8
ATOM 6176 N N . LEU A 1 52 ? 6.028 6.650 5.798 1.00 0.00 52 LEU A N 8
ATOM 6177 C CA . LEU A 1 52 ? 6.868 7.104 4.703 1.00 0.00 52 LEU A CA 8
ATOM 6178 C C . LEU A 1 52 ? 8.079 6.179 4.577 1.00 0.00 52 LEU A C 8
ATOM 6179 O O . LEU A 1 52 ? 8.459 5.513 5.539 1.00 0.00 52 LEU A O 8
ATOM 6195 N N . PRO A 1 53 ? 8.667 6.166 3.352 1.00 0.00 53 PRO A N 8
ATOM 6196 C CA . PRO A 1 53 ? 9.829 5.333 3.087 1.00 0.00 53 PRO A CA 8
ATOM 6197 C C . PRO A 1 53 ? 11.087 5.928 3.723 1.00 0.00 53 PRO A C 8
ATOM 6198 O O . PRO A 1 53 ? 12.000 5.197 4.103 1.00 0.00 53 PRO A O 8
ATOM 6209 N N . GLU A 1 54 ? 11.095 7.250 3.818 1.00 0.00 54 GLU A N 8
ATOM 6210 C CA . GLU A 1 54 ? 12.225 7.951 4.402 1.00 0.00 54 GLU A CA 8
ATOM 6211 C C . GLU A 1 54 ? 12.218 7.798 5.923 1.00 0.00 54 GLU A C 8
ATOM 6212 O O . GLU A 1 54 ? 13.157 8.216 6.598 1.00 0.00 54 GLU A O 8
ATOM 6224 N N . ASN A 1 55 ? 11.145 7.198 6.421 1.00 0.00 55 ASN A N 8
ATOM 6225 C CA . ASN A 1 55 ? 11.003 6.985 7.851 1.00 0.00 55 ASN A CA 8
ATOM 6226 C C . ASN A 1 55 ? 11.104 5.487 8.152 1.00 0.00 55 ASN A C 8
ATOM 6227 O O . ASN A 1 55 ? 11.003 5.074 9.305 1.00 0.00 55 ASN A O 8
ATOM 6238 N N . CYS A 1 56 ? 11.303 4.682 7.106 1.00 0.00 56 CYS A N 8
ATOM 6239 C CA . CYS A 1 56 ? 11.414 3.244 7.253 1.00 0.00 56 CYS A CA 8
ATOM 6240 C C . CYS A 1 56 ? 12.576 2.915 8.179 1.00 0.00 56 CYS A C 8
ATOM 6241 O O . CYS A 1 56 ? 13.252 3.815 8.672 1.00 0.00 56 CYS A O 8
ATOM 6249 N N . GLU A 1 1 ? -11.193 9.216 2.728 1.00 0.00 1 GLU A N 9
ATOM 6250 C CA . GLU A 1 1 ? -11.784 7.944 3.095 1.00 0.00 1 GLU A CA 9
ATOM 6251 C C . GLU A 1 1 ? -11.748 7.771 4.606 1.00 0.00 1 GLU A C 9
ATOM 6252 O O . GLU A 1 1 ? -11.371 8.690 5.330 1.00 0.00 1 GLU A O 9
ATOM 6266 N N . GLU A 1 2 ? -12.145 6.584 5.045 1.00 0.00 2 GLU A N 9
ATOM 6267 C CA . GLU A 1 2 ? -12.159 6.278 6.465 1.00 0.00 2 GLU A CA 9
ATOM 6268 C C . GLU A 1 2 ? -10.976 5.380 6.827 1.00 0.00 2 GLU A C 9
ATOM 6269 O O . GLU A 1 2 ? -11.110 4.466 7.640 1.00 0.00 2 GLU A O 9
ATOM 6281 N N . CYS A 1 3 ? -9.841 5.671 6.207 1.00 0.00 3 CYS A N 9
ATOM 6282 C CA . CYS A 1 3 ? -8.634 4.901 6.455 1.00 0.00 3 CYS A CA 9
ATOM 6283 C C . CYS A 1 3 ? -7.660 5.775 7.246 1.00 0.00 3 CYS A C 9
ATOM 6284 O O . CYS A 1 3 ? -7.891 6.971 7.416 1.00 0.00 3 CYS A O 9
ATOM 6291 N N . GLY A 1 4 ? -6.591 5.144 7.710 1.00 0.00 4 GLY A N 9
ATOM 6292 C CA . GLY A 1 4 ? -5.580 5.850 8.480 1.00 0.00 4 GLY A CA 9
ATOM 6293 C C . GLY A 1 4 ? -5.148 7.135 7.771 1.00 0.00 4 GLY A C 9
ATOM 6294 O O . GLY A 1 4 ? -5.610 7.424 6.667 1.00 0.00 4 GLY A O 9
ATOM 6298 N N . PRO A 1 5 ? -4.247 7.892 8.452 1.00 0.00 5 PRO A N 9
ATOM 6299 C CA . PRO A 1 5 ? -3.749 9.140 7.900 1.00 0.00 5 PRO A CA 9
ATOM 6300 C C . PRO A 1 5 ? -2.737 8.878 6.780 1.00 0.00 5 PRO A C 9
ATOM 6301 O O . PRO A 1 5 ? -1.764 8.154 6.976 1.00 0.00 5 PRO A O 9
ATOM 6312 N N . ASN A 1 6 ? -3.004 9.484 5.633 1.00 0.00 6 ASN A N 9
ATOM 6313 C CA . ASN A 1 6 ? -2.129 9.326 4.482 1.00 0.00 6 ASN A CA 9
ATOM 6314 C C . ASN A 1 6 ? -2.487 8.031 3.749 1.00 0.00 6 ASN A C 9
ATOM 6315 O O . ASN A 1 6 ? -1.830 7.663 2.776 1.00 0.00 6 ASN A O 9
ATOM 6326 N N . GLU A 1 7 ? -3.527 7.376 4.244 1.00 0.00 7 GLU A N 9
ATOM 6327 C CA . GLU A 1 7 ? -3.979 6.132 3.648 1.00 0.00 7 GLU A CA 9
ATOM 6328 C C . GLU A 1 7 ? -5.246 6.368 2.822 1.00 0.00 7 GLU A C 9
ATOM 6329 O O . GLU A 1 7 ? -5.976 7.330 3.059 1.00 0.00 7 GLU A O 9
ATOM 6341 N N . VAL A 1 8 ? -5.469 5.472 1.871 1.00 0.00 8 VAL A N 9
ATOM 6342 C CA . VAL A 1 8 ? -6.635 5.571 1.010 1.00 0.00 8 VAL A CA 9
ATOM 6343 C C . VAL A 1 8 ? -7.210 4.173 0.777 1.00 0.00 8 VAL A C 9
ATOM 6344 O O . VAL A 1 8 ? -6.486 3.182 0.830 1.00 0.00 8 VAL A O 9
ATOM 6357 N N . PHE A 1 9 ? -8.511 4.140 0.524 1.00 0.00 9 PHE A N 9
ATOM 6358 C CA . PHE A 1 9 ? -9.194 2.879 0.283 1.00 0.00 9 PHE A CA 9
ATOM 6359 C C . PHE A 1 9 ? -9.468 2.680 -1.211 1.00 0.00 9 PHE A C 9
ATOM 6360 O O . PHE A 1 9 ? -10.047 3.548 -1.860 1.00 0.00 9 PHE A O 9
ATOM 6377 N N . ASN A 1 10 ? -9.036 1.532 -1.710 1.00 0.00 10 ASN A N 9
ATOM 6378 C CA . ASN A 1 10 ? -9.225 1.207 -3.114 1.00 0.00 10 ASN A CA 9
ATOM 6379 C C . ASN A 1 10 ? -9.945 -0.138 -3.229 1.00 0.00 10 ASN A C 9
ATOM 6380 O O . ASN A 1 10 ? -9.538 -1.118 -2.606 1.00 0.00 10 ASN A O 9
ATOM 6391 N N . THR A 1 11 ? -10.999 -0.142 -4.031 1.00 0.00 11 THR A N 9
ATOM 6392 C CA . THR A 1 11 ? -11.778 -1.352 -4.235 1.00 0.00 11 THR A CA 9
ATOM 6393 C C . THR A 1 11 ? -11.076 -2.278 -5.229 1.00 0.00 11 THR A C 9
ATOM 6394 O O . THR A 1 11 ? -11.513 -3.406 -5.449 1.00 0.00 11 THR A O 9
ATOM 6405 N N . CYS A 1 12 ? -9.998 -1.764 -5.805 1.00 0.00 12 CYS A N 9
ATOM 6406 C CA . CYS A 1 12 ? -9.229 -2.531 -6.772 1.00 0.00 12 CYS A CA 9
ATOM 6407 C C . CYS A 1 12 ? -7.765 -2.100 -6.671 1.00 0.00 12 CYS A C 9
ATOM 6408 O O . CYS A 1 12 ? -7.267 -1.373 -7.530 1.00 0.00 12 CYS A O 9
ATOM 6415 N N . GLY A 1 13 ? -7.116 -2.568 -5.615 1.00 0.00 13 GLY A N 9
ATOM 6416 C CA . GLY A 1 13 ? -5.717 -2.240 -5.390 1.00 0.00 13 GLY A CA 9
ATOM 6417 C C . GLY A 1 13 ? -4.810 -3.402 -5.799 1.00 0.00 13 GLY A C 9
ATOM 6418 O O . GLY A 1 13 ? -5.167 -4.198 -6.665 1.00 0.00 13 GLY A O 9
ATOM 6422 N N . SER A 1 14 ? -3.653 -3.462 -5.156 1.00 0.00 14 SER A N 9
ATOM 6423 C CA . SER A 1 14 ? -2.691 -4.513 -5.442 1.00 0.00 14 SER A CA 9
ATOM 6424 C C . SER A 1 14 ? -2.571 -5.452 -4.239 1.00 0.00 14 SER A C 9
ATOM 6425 O O . SER A 1 14 ? -2.235 -5.018 -3.139 1.00 0.00 14 SER A O 9
ATOM 6433 N N . ALA A 1 15 ? -2.853 -6.722 -4.491 1.00 0.00 15 ALA A N 9
ATOM 6434 C CA . ALA A 1 15 ? -2.780 -7.726 -3.444 1.00 0.00 15 ALA A CA 9
ATOM 6435 C C . ALA A 1 15 ? -1.351 -7.791 -2.904 1.00 0.00 15 ALA A C 9
ATOM 6436 O O . ALA A 1 15 ? -1.134 -8.168 -1.753 1.00 0.00 15 ALA A O 9
ATOM 6443 N N . CYS A 1 16 ? -0.410 -7.418 -3.759 1.00 0.00 16 CYS A N 9
ATOM 6444 C CA . CYS A 1 16 ? 0.993 -7.429 -3.381 1.00 0.00 16 CYS A CA 9
ATOM 6445 C C . CYS A 1 16 ? 1.556 -6.021 -3.583 1.00 0.00 16 CYS A C 9
ATOM 6446 O O . CYS A 1 16 ? 2.712 -5.859 -3.970 1.00 0.00 16 CYS A O 9
ATOM 6453 N N . ALA A 1 17 ? 0.712 -5.036 -3.311 1.00 0.00 17 ALA A N 9
ATOM 6454 C CA . ALA A 1 17 ? 1.110 -3.647 -3.456 1.00 0.00 17 ALA A CA 9
ATOM 6455 C C . ALA A 1 17 ? 2.498 -3.451 -2.845 1.00 0.00 17 ALA A C 9
ATOM 6456 O O . ALA A 1 17 ? 3.002 -4.330 -2.147 1.00 0.00 17 ALA A O 9
ATOM 6463 N N . PRO A 1 18 ? 3.092 -2.264 -3.134 1.00 0.00 18 PRO A N 9
ATOM 6464 C CA . PRO A 1 18 ? 4.413 -1.942 -2.620 1.00 0.00 18 PRO A CA 9
ATOM 6465 C C . PRO A 1 18 ? 4.350 -1.587 -1.132 1.00 0.00 18 PRO A C 9
ATOM 6466 O O . PRO A 1 18 ? 3.299 -1.192 -0.628 1.00 0.00 18 PRO A O 9
ATOM 6477 N N . THR A 1 19 ? 5.488 -1.740 -0.472 1.00 0.00 19 THR A N 9
ATOM 6478 C CA . THR A 1 19 ? 5.576 -1.441 0.948 1.00 0.00 19 THR A CA 9
ATOM 6479 C C . THR A 1 19 ? 7.026 -1.163 1.346 1.00 0.00 19 THR A C 9
ATOM 6480 O O . THR A 1 19 ? 7.905 -1.082 0.488 1.00 0.00 19 THR A O 9
ATOM 6491 N N . CYS A 1 20 ? 7.234 -1.024 2.647 1.00 0.00 20 CYS A N 9
ATOM 6492 C CA . CYS A 1 20 ? 8.562 -0.754 3.168 1.00 0.00 20 CYS A CA 9
ATOM 6493 C C . CYS A 1 20 ? 9.484 -1.903 2.750 1.00 0.00 20 CYS A C 9
ATOM 6494 O O . CYS A 1 20 ? 10.704 -1.754 2.742 1.00 0.00 20 CYS A O 9
ATOM 6501 N N . ALA A 1 21 ? 8.863 -3.023 2.408 1.00 0.00 21 ALA A N 9
ATOM 6502 C CA . ALA A 1 21 ? 9.612 -4.195 1.990 1.00 0.00 21 ALA A CA 9
ATOM 6503 C C . ALA A 1 21 ? 9.814 -4.151 0.474 1.00 0.00 21 ALA A C 9
ATOM 6504 O O . ALA A 1 21 ? 10.930 -4.323 -0.013 1.00 0.00 21 ALA A O 9
ATOM 6511 N N . GLN A 1 22 ? 8.716 -3.919 -0.232 1.00 0.00 22 GLN A N 9
ATOM 6512 C CA . GLN A 1 22 ? 8.758 -3.850 -1.682 1.00 0.00 22 GLN A CA 9
ATOM 6513 C C . GLN A 1 22 ? 8.310 -2.467 -2.160 1.00 0.00 22 GLN A C 9
ATOM 6514 O O . GLN A 1 22 ? 7.121 -2.235 -2.373 1.00 0.00 22 GLN A O 9
ATOM 6528 N N . PRO A 1 23 ? 9.312 -1.562 -2.321 1.00 0.00 23 PRO A N 9
ATOM 6529 C CA . PRO A 1 23 ? 9.033 -0.207 -2.771 1.00 0.00 23 PRO A CA 9
ATOM 6530 C C . PRO A 1 23 ? 8.722 -0.181 -4.268 1.00 0.00 23 PRO A C 9
ATOM 6531 O O . PRO A 1 23 ? 8.497 0.884 -4.840 1.00 0.00 23 PRO A O 9
ATOM 6542 N N . LYS A 1 24 ? 8.718 -1.366 -4.862 1.00 0.00 24 LYS A N 9
ATOM 6543 C CA . LYS A 1 24 ? 8.439 -1.492 -6.282 1.00 0.00 24 LYS A CA 9
ATOM 6544 C C . LYS A 1 24 ? 7.321 -2.516 -6.487 1.00 0.00 24 LYS A C 9
ATOM 6545 O O . LYS A 1 24 ? 7.480 -3.689 -6.156 1.00 0.00 24 LYS A O 9
ATOM 6564 N N . THR A 1 25 ? 6.215 -2.033 -7.035 1.00 0.00 25 THR A N 9
ATOM 6565 C CA . THR A 1 25 ? 5.070 -2.892 -7.289 1.00 0.00 25 THR A CA 9
ATOM 6566 C C . THR A 1 25 ? 5.533 -4.265 -7.780 1.00 0.00 25 THR A C 9
ATOM 6567 O O . THR A 1 25 ? 6.649 -4.408 -8.278 1.00 0.00 25 THR A O 9
ATOM 6578 N N . ARG A 1 26 ? 4.651 -5.242 -7.625 1.00 0.00 26 ARG A N 9
ATOM 6579 C CA . ARG A 1 26 ? 4.955 -6.599 -8.045 1.00 0.00 26 ARG A CA 9
ATOM 6580 C C . ARG A 1 26 ? 3.695 -7.466 -7.995 1.00 0.00 26 ARG A C 9
ATOM 6581 O O . ARG A 1 26 ? 3.418 -8.104 -6.980 1.00 0.00 26 ARG A O 9
ATOM 6602 N N . ILE A 1 27 ? 2.966 -7.459 -9.101 1.00 0.00 27 ILE A N 9
ATOM 6603 C CA . ILE A 1 27 ? 1.742 -8.237 -9.195 1.00 0.00 27 ILE A CA 9
ATOM 6604 C C . ILE A 1 27 ? 1.960 -9.604 -8.543 1.00 0.00 27 ILE A C 9
ATOM 6605 O O . ILE A 1 27 ? 3.098 -10.031 -8.354 1.00 0.00 27 ILE A O 9
ATOM 6621 N N . CYS A 1 28 ? 0.853 -10.254 -8.219 1.00 0.00 28 CYS A N 9
ATOM 6622 C CA . CYS A 1 28 ? 0.908 -11.566 -7.594 1.00 0.00 28 CYS A CA 9
ATOM 6623 C C . CYS A 1 28 ? -0.010 -12.509 -8.374 1.00 0.00 28 CYS A C 9
ATOM 6624 O O . CYS A 1 28 ? 0.376 -13.630 -8.698 1.00 0.00 28 CYS A O 9
ATOM 6631 N N . THR A 1 29 ? -1.209 -12.019 -8.652 1.00 0.00 29 THR A N 9
ATOM 6632 C CA . THR A 1 29 ? -2.186 -12.804 -9.387 1.00 0.00 29 THR A CA 9
ATOM 6633 C C . THR A 1 29 ? -3.124 -11.889 -10.175 1.00 0.00 29 THR A C 9
ATOM 6634 O O . THR A 1 29 ? -2.928 -10.674 -10.208 1.00 0.00 29 THR A O 9
ATOM 6645 N N . MET A 1 30 ? -4.121 -12.505 -10.792 1.00 0.00 30 MET A N 9
ATOM 6646 C CA . MET A 1 30 ? -5.089 -11.759 -11.579 1.00 0.00 30 MET A CA 9
ATOM 6647 C C . MET A 1 30 ? -6.303 -11.373 -10.730 1.00 0.00 30 MET A C 9
ATOM 6648 O O . MET A 1 30 ? -7.295 -12.098 -10.695 1.00 0.00 30 MET A O 9
ATOM 6662 N N . GLN A 1 31 ? -6.184 -10.230 -10.071 1.00 0.00 31 GLN A N 9
ATOM 6663 C CA . GLN A 1 31 ? -7.259 -9.739 -9.225 1.00 0.00 31 GLN A CA 9
ATOM 6664 C C . GLN A 1 31 ? -6.780 -8.542 -8.399 1.00 0.00 31 GLN A C 9
ATOM 6665 O O . GLN A 1 31 ? -5.668 -8.552 -7.874 1.00 0.00 31 GLN A O 9
ATOM 6679 N N . CYS A 1 32 ? -7.645 -7.543 -8.311 1.00 0.00 32 CYS A N 9
ATOM 6680 C CA . CYS A 1 32 ? -7.325 -6.341 -7.557 1.00 0.00 32 CYS A CA 9
ATOM 6681 C C . CYS A 1 32 ? -7.391 -6.677 -6.066 1.00 0.00 32 CYS A C 9
ATOM 6682 O O . CYS A 1 32 ? -7.736 -7.798 -5.695 1.00 0.00 32 CYS A O 9
ATOM 6689 N N . ARG A 1 33 ? -7.057 -5.686 -5.254 1.00 0.00 33 ARG A N 9
ATOM 6690 C CA . ARG A 1 33 ? -7.077 -5.862 -3.811 1.00 0.00 33 ARG A CA 9
ATOM 6691 C C . ARG A 1 33 ? -7.928 -4.774 -3.155 1.00 0.00 33 ARG A C 9
ATOM 6692 O O . ARG A 1 33 ? -7.597 -3.593 -3.228 1.00 0.00 33 ARG A O 9
ATOM 6713 N N . ILE A 1 34 ? -9.011 -5.213 -2.528 1.00 0.00 34 ILE A N 9
ATOM 6714 C CA . ILE A 1 34 ? -9.914 -4.291 -1.860 1.00 0.00 34 ILE A CA 9
ATOM 6715 C C . ILE A 1 34 ? -9.434 -4.066 -0.424 1.00 0.00 34 ILE A C 9
ATOM 6716 O O . ILE A 1 34 ? -9.360 -5.007 0.365 1.00 0.00 34 ILE A O 9
ATOM 6732 N N . GLY A 1 35 ? -9.119 -2.813 -0.129 1.00 0.00 35 GLY A N 9
ATOM 6733 C CA . GLY A 1 35 ? -8.649 -2.452 1.198 1.00 0.00 35 GLY A CA 9
ATOM 6734 C C . GLY A 1 35 ? -7.911 -1.112 1.172 1.00 0.00 35 GLY A C 9
ATOM 6735 O O . GLY A 1 35 ? -7.730 -0.519 0.108 1.00 0.00 35 GLY A O 9
ATOM 6739 N N . CYS A 1 36 ? -7.506 -0.672 2.354 1.00 0.00 36 CYS A N 9
ATOM 6740 C CA . CYS A 1 36 ? -6.792 0.586 2.481 1.00 0.00 36 CYS A CA 9
ATOM 6741 C C . CYS A 1 36 ? -5.339 0.360 2.061 1.00 0.00 36 CYS A C 9
ATOM 6742 O O . CYS A 1 36 ? -4.820 -0.750 2.179 1.00 0.00 36 CYS A O 9
ATOM 6749 N N . GLN A 1 37 ? -4.723 1.428 1.577 1.00 0.00 37 GLN A N 9
ATOM 6750 C CA . GLN A 1 37 ? -3.339 1.359 1.139 1.00 0.00 37 GLN A CA 9
ATOM 6751 C C . GLN A 1 37 ? -2.598 2.645 1.515 1.00 0.00 37 GLN A C 9
ATOM 6752 O O . GLN A 1 37 ? -3.179 3.547 2.117 1.00 0.00 37 GLN A O 9
ATOM 6766 N N . CYS A 1 38 ? -1.327 2.686 1.144 1.00 0.00 38 CYS A N 9
ATOM 6767 C CA . CYS A 1 38 ? -0.501 3.847 1.436 1.00 0.00 38 CYS A CA 9
ATOM 6768 C C . CYS A 1 38 ? -0.546 4.784 0.228 1.00 0.00 38 CYS A C 9
ATOM 6769 O O . CYS A 1 38 ? -0.376 4.347 -0.909 1.00 0.00 38 CYS A O 9
ATOM 6776 N N . GLN A 1 39 ? -0.778 6.057 0.515 1.00 0.00 39 GLN A N 9
ATOM 6777 C CA . GLN A 1 39 ? -0.849 7.061 -0.533 1.00 0.00 39 GLN A CA 9
ATOM 6778 C C . GLN A 1 39 ? 0.536 7.288 -1.144 1.00 0.00 39 GLN A C 9
ATOM 6779 O O . GLN A 1 39 ? 1.532 6.770 -0.642 1.00 0.00 39 GLN A O 9
ATOM 6793 N N . GLU A 1 40 ? 0.552 8.061 -2.219 1.00 0.00 40 GLU A N 9
ATOM 6794 C CA . GLU A 1 40 ? 1.799 8.364 -2.905 1.00 0.00 40 GLU A CA 9
ATOM 6795 C C . GLU A 1 40 ? 2.722 9.175 -1.993 1.00 0.00 40 GLU A C 9
ATOM 6796 O O . GLU A 1 40 ? 2.516 10.373 -1.803 1.00 0.00 40 GLU A O 9
ATOM 6808 N N . GLY A 1 41 ? 3.719 8.490 -1.453 1.00 0.00 41 GLY A N 9
ATOM 6809 C CA . GLY A 1 41 ? 4.674 9.132 -0.566 1.00 0.00 41 GLY A CA 9
ATOM 6810 C C . GLY A 1 41 ? 4.771 8.387 0.767 1.00 0.00 41 GLY A C 9
ATOM 6811 O O . GLY A 1 41 ? 5.576 8.745 1.626 1.00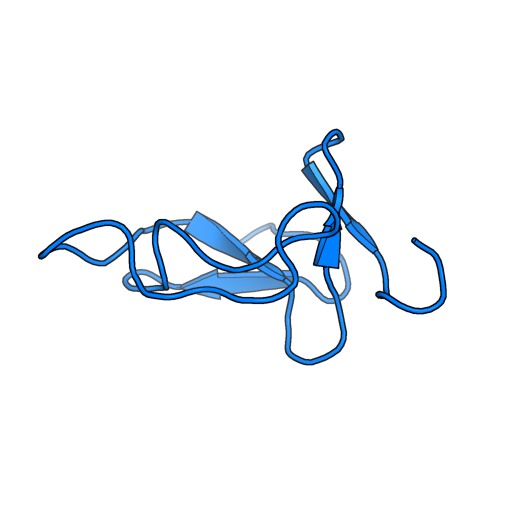 0.00 41 GLY A O 9
ATOM 6815 N N . PHE A 1 42 ? 3.939 7.365 0.899 1.00 0.00 42 PHE A N 9
ATOM 6816 C CA . PHE A 1 42 ? 3.920 6.566 2.113 1.00 0.00 42 PHE A CA 9
ATOM 6817 C C . PHE A 1 42 ? 4.063 5.078 1.792 1.00 0.00 42 PHE A C 9
ATOM 6818 O O . PHE A 1 42 ? 3.693 4.633 0.706 1.00 0.00 42 PHE A O 9
ATOM 6835 N N . LEU A 1 43 ? 4.604 4.347 2.757 1.00 0.00 43 LEU A N 9
ATOM 6836 C CA . LEU A 1 43 ? 4.800 2.916 2.592 1.00 0.00 43 LEU A CA 9
ATOM 6837 C C . LEU A 1 43 ? 4.204 2.181 3.794 1.00 0.00 43 LEU A C 9
ATOM 6838 O O . LEU A 1 43 ? 4.168 2.720 4.899 1.00 0.00 43 LEU A O 9
ATOM 6854 N N . ARG A 1 44 ? 3.752 0.962 3.537 1.00 0.00 44 ARG A N 9
ATOM 6855 C CA . ARG A 1 44 ? 3.162 0.148 4.585 1.00 0.00 44 ARG A CA 9
ATOM 6856 C C . ARG A 1 44 ? 4.251 -0.605 5.352 1.00 0.00 44 ARG A C 9
ATOM 6857 O O . ARG A 1 44 ? 5.151 -1.187 4.747 1.00 0.00 44 ARG A O 9
ATOM 6878 N N . ASN A 1 45 ? 4.134 -0.570 6.671 1.00 0.00 45 ASN A N 9
ATOM 6879 C CA . ASN A 1 45 ? 5.098 -1.242 7.526 1.00 0.00 45 ASN A CA 9
ATOM 6880 C C . ASN A 1 45 ? 4.427 -2.440 8.200 1.00 0.00 45 ASN A C 9
ATOM 6881 O O . ASN A 1 45 ? 3.238 -2.396 8.513 1.00 0.00 45 ASN A O 9
ATOM 6892 N N . GLY A 1 46 ? 5.218 -3.484 8.403 1.00 0.00 46 GLY A N 9
ATOM 6893 C CA . GLY A 1 46 ? 4.715 -4.693 9.033 1.00 0.00 46 GLY A CA 9
ATOM 6894 C C . GLY A 1 46 ? 3.682 -4.360 10.111 1.00 0.00 46 GLY A C 9
ATOM 6895 O O . GLY A 1 46 ? 2.780 -5.153 10.376 1.00 0.00 46 GLY A O 9
ATOM 6899 N N . GLU A 1 47 ? 3.848 -3.186 10.702 1.00 0.00 47 GLU A N 9
ATOM 6900 C CA . GLU A 1 47 ? 2.940 -2.739 11.745 1.00 0.00 47 GLU A CA 9
ATOM 6901 C C . GLU A 1 47 ? 1.646 -2.204 11.129 1.00 0.00 47 GLU A C 9
ATOM 6902 O O . GLU A 1 47 ? 1.036 -1.279 11.663 1.00 0.00 47 GLU A O 9
ATOM 6914 N N . GLY A 1 48 ? 1.265 -2.809 10.014 1.00 0.00 48 GLY A N 9
ATOM 6915 C CA . GLY A 1 48 ? 0.054 -2.407 9.320 1.00 0.00 48 GLY A CA 9
ATOM 6916 C C . GLY A 1 48 ? -0.125 -0.889 9.366 1.00 0.00 48 GLY A C 9
ATOM 6917 O O . GLY A 1 48 ? -1.249 -0.393 9.413 1.00 0.00 48 GLY A O 9
ATOM 6921 N N . ALA A 1 49 ? 1.002 -0.191 9.350 1.00 0.00 49 ALA A N 9
ATOM 6922 C CA . ALA A 1 49 ? 0.984 1.262 9.389 1.00 0.00 49 ALA A CA 9
ATOM 6923 C C . ALA A 1 49 ? 1.524 1.810 8.066 1.00 0.00 49 ALA A C 9
ATOM 6924 O O . ALA A 1 49 ? 2.170 1.088 7.309 1.00 0.00 49 ALA A O 9
ATOM 6931 N N . CYS A 1 50 ? 1.239 3.082 7.831 1.00 0.00 50 CYS A N 9
ATOM 6932 C CA . CYS A 1 50 ? 1.689 3.735 6.613 1.00 0.00 50 CYS A CA 9
ATOM 6933 C C . CYS A 1 50 ? 2.741 4.780 6.988 1.00 0.00 50 CYS A C 9
ATOM 6934 O O . CYS A 1 50 ? 2.401 5.888 7.400 1.00 0.00 50 CYS A O 9
ATOM 6941 N N . VAL A 1 51 ? 3.998 4.391 6.832 1.00 0.00 51 VAL A N 9
ATOM 6942 C CA . VAL A 1 51 ? 5.101 5.280 7.150 1.00 0.00 51 VAL A CA 9
ATOM 6943 C C . VAL A 1 51 ? 5.864 5.618 5.867 1.00 0.00 51 VAL A C 9
ATOM 6944 O O . VAL A 1 51 ? 6.028 4.766 4.995 1.00 0.00 51 VAL A O 9
ATOM 6957 N N . LEU A 1 52 ? 6.311 6.863 5.794 1.00 0.00 52 LEU A N 9
ATOM 6958 C CA . LEU A 1 52 ? 7.053 7.324 4.631 1.00 0.00 52 LEU A CA 9
ATOM 6959 C C . LEU A 1 52 ? 8.189 6.343 4.335 1.00 0.00 52 LEU A C 9
ATOM 6960 O O . LEU A 1 52 ? 8.634 5.616 5.223 1.00 0.00 52 LEU A O 9
ATOM 6976 N N . PRO A 1 53 ? 8.638 6.354 3.051 1.00 0.00 53 PRO A N 9
ATOM 6977 C CA . PRO A 1 53 ? 9.714 5.474 2.627 1.00 0.00 53 PRO A CA 9
ATOM 6978 C C . PRO A 1 53 ? 11.066 5.974 3.141 1.00 0.00 53 PRO A C 9
ATOM 6979 O O . PRO A 1 53 ? 11.974 5.180 3.386 1.00 0.00 53 PRO A O 9
ATOM 6990 N N . GLU A 1 54 ? 11.156 7.288 3.290 1.00 0.00 54 GLU A N 9
ATOM 6991 C CA . GLU A 1 54 ? 12.383 7.902 3.771 1.00 0.00 54 GLU A CA 9
ATOM 6992 C C . GLU A 1 54 ? 12.529 7.688 5.279 1.00 0.00 54 GLU A C 9
ATOM 6993 O O . GLU A 1 54 ? 13.558 8.028 5.861 1.00 0.00 54 GLU A O 9
ATOM 7005 N N . ASN A 1 55 ? 11.484 7.125 5.868 1.00 0.00 55 ASN A N 9
ATOM 7006 C CA . ASN A 1 55 ? 11.483 6.860 7.296 1.00 0.00 55 ASN A CA 9
ATOM 7007 C C . ASN A 1 55 ? 11.557 5.351 7.532 1.00 0.00 55 ASN A C 9
ATOM 7008 O O . ASN A 1 55 ? 11.582 4.898 8.675 1.00 0.00 55 ASN A O 9
ATOM 7019 N N . CYS A 1 56 ? 11.593 4.579 6.444 1.00 0.00 56 CYS A N 9
ATOM 7020 C CA . CYS A 1 56 ? 11.665 3.134 6.528 1.00 0.00 56 CYS A CA 9
ATOM 7021 C C . CYS A 1 56 ? 12.800 2.733 7.460 1.00 0.00 56 CYS A C 9
ATOM 7022 O O . CYS A 1 56 ? 13.488 3.593 8.006 1.00 0.00 56 CYS A O 9
ATOM 7030 N N . GLU A 1 1 ? -12.421 7.777 9.584 1.00 0.00 1 GLU A N 10
ATOM 7031 C CA . GLU A 1 1 ? -13.110 8.183 8.375 1.00 0.00 1 GLU A CA 10
ATOM 7032 C C . GLU A 1 1 ? -12.142 8.183 7.201 1.00 0.00 1 GLU A C 10
ATOM 7033 O O . GLU A 1 1 ? -11.254 9.029 7.125 1.00 0.00 1 GLU A O 10
ATOM 7047 N N . GLU A 1 2 ? -12.342 7.224 6.307 1.00 0.00 2 GLU A N 10
ATOM 7048 C CA . GLU A 1 2 ? -11.492 7.105 5.135 1.00 0.00 2 GLU A CA 10
ATOM 7049 C C . GLU A 1 2 ? -10.111 6.579 5.531 1.00 0.00 2 GLU A C 10
ATOM 7050 O O . GLU A 1 2 ? -9.155 7.344 5.626 1.00 0.00 2 GLU A O 10
ATOM 7062 N N . CYS A 1 3 ? -10.052 5.273 5.751 1.00 0.00 3 CYS A N 10
ATOM 7063 C CA . CYS A 1 3 ? -8.806 4.635 6.135 1.00 0.00 3 CYS A CA 10
ATOM 7064 C C . CYS A 1 3 ? -8.087 5.545 7.134 1.00 0.00 3 CYS A C 10
ATOM 7065 O O . CYS A 1 3 ? -8.707 6.415 7.743 1.00 0.00 3 CYS A O 10
ATOM 7072 N N . GLY A 1 4 ? -6.790 5.312 7.271 1.00 0.00 4 GLY A N 10
ATOM 7073 C CA . GLY A 1 4 ? -5.981 6.101 8.184 1.00 0.00 4 GLY A CA 10
ATOM 7074 C C . GLY A 1 4 ? -5.380 7.317 7.476 1.00 0.00 4 GLY A C 10
ATOM 7075 O O . GLY A 1 4 ? -5.706 7.591 6.323 1.00 0.00 4 GLY A O 10
ATOM 7079 N N . PRO A 1 5 ? -4.492 8.033 8.217 1.00 0.00 5 PRO A N 10
ATOM 7080 C CA . PRO A 1 5 ? -3.844 9.214 7.671 1.00 0.00 5 PRO A CA 10
ATOM 7081 C C . PRO A 1 5 ? -2.752 8.828 6.671 1.00 0.00 5 PRO A C 10
ATOM 7082 O O . PRO A 1 5 ? -1.863 8.040 6.991 1.00 0.00 5 PRO A O 10
ATOM 7093 N N . ASN A 1 6 ? -2.855 9.400 5.481 1.00 0.00 6 ASN A N 10
ATOM 7094 C CA . ASN A 1 6 ? -1.888 9.125 4.433 1.00 0.00 6 ASN A CA 10
ATOM 7095 C C . ASN A 1 6 ? -2.255 7.812 3.737 1.00 0.00 6 ASN A C 10
ATOM 7096 O O . ASN A 1 6 ? -1.534 7.351 2.853 1.00 0.00 6 ASN A O 10
ATOM 7107 N N . GLU A 1 7 ? -3.375 7.248 4.163 1.00 0.00 7 GLU A N 10
ATOM 7108 C CA . GLU A 1 7 ? -3.846 5.998 3.592 1.00 0.00 7 GLU A CA 10
ATOM 7109 C C . GLU A 1 7 ? -5.099 6.238 2.747 1.00 0.00 7 GLU A C 10
ATOM 7110 O O . GLU A 1 7 ? -5.765 7.260 2.895 1.00 0.00 7 GLU A O 10
ATOM 7122 N N . VAL A 1 8 ? -5.379 5.279 1.877 1.00 0.00 8 VAL A N 10
ATOM 7123 C CA . VAL A 1 8 ? -6.540 5.374 1.006 1.00 0.00 8 VAL A CA 10
ATOM 7124 C C . VAL A 1 8 ? -7.175 3.990 0.859 1.00 0.00 8 VAL A C 10
ATOM 7125 O O . VAL A 1 8 ? -6.668 3.009 1.400 1.00 0.00 8 VAL A O 10
ATOM 7138 N N . PHE A 1 9 ? -8.275 3.956 0.122 1.00 0.00 9 PHE A N 10
ATOM 7139 C CA . PHE A 1 9 ? -8.986 2.709 -0.104 1.00 0.00 9 PHE A CA 10
ATOM 7140 C C . PHE A 1 9 ? -9.168 2.444 -1.600 1.00 0.00 9 PHE A C 10
ATOM 7141 O O . PHE A 1 9 ? -9.583 3.331 -2.345 1.00 0.00 9 PHE A O 10
ATOM 7158 N N . ASN A 1 10 ? -8.847 1.221 -1.996 1.00 0.00 10 ASN A N 10
ATOM 7159 C CA . ASN A 1 10 ? -8.970 0.829 -3.389 1.00 0.00 10 ASN A CA 10
ATOM 7160 C C . ASN A 1 10 ? -9.689 -0.519 -3.474 1.00 0.00 10 ASN A C 10
ATOM 7161 O O . ASN A 1 10 ? -9.368 -1.446 -2.733 1.00 0.00 10 ASN A O 10
ATOM 7172 N N . THR A 1 11 ? -10.650 -0.583 -4.384 1.00 0.00 11 THR A N 10
ATOM 7173 C CA . THR A 1 11 ? -11.418 -1.802 -4.576 1.00 0.00 11 THR A CA 10
ATOM 7174 C C . THR A 1 11 ? -10.642 -2.790 -5.449 1.00 0.00 11 THR A C 10
ATOM 7175 O O . THR A 1 11 ? -10.737 -4.000 -5.257 1.00 0.00 11 THR A O 10
ATOM 7186 N N . CYS A 1 12 ? -9.891 -2.236 -6.390 1.00 0.00 12 CYS A N 10
ATOM 7187 C CA . CYS A 1 12 ? -9.099 -3.054 -7.293 1.00 0.00 12 CYS A CA 10
ATOM 7188 C C . CYS A 1 12 ? -7.680 -2.485 -7.335 1.00 0.00 12 CYS A C 10
ATOM 7189 O O . CYS A 1 12 ? -7.307 -1.808 -8.293 1.00 0.00 12 CYS A O 10
ATOM 7196 N N . GLY A 1 13 ? -6.926 -2.779 -6.287 1.00 0.00 13 GLY A N 10
ATOM 7197 C CA . GLY A 1 13 ? -5.555 -2.305 -6.192 1.00 0.00 13 GLY A CA 10
ATOM 7198 C C . GLY A 1 13 ? -4.563 -3.459 -6.347 1.00 0.00 13 GLY A C 10
ATOM 7199 O O . GLY A 1 13 ? -4.957 -4.625 -6.335 1.00 0.00 13 GLY A O 10
ATOM 7203 N N . SER A 1 14 ? -3.299 -3.095 -6.489 1.00 0.00 14 SER A N 10
ATOM 7204 C CA . SER A 1 14 ? -2.248 -4.087 -6.646 1.00 0.00 14 SER A CA 10
ATOM 7205 C C . SER A 1 14 ? -2.382 -5.167 -5.571 1.00 0.00 14 SER A C 10
ATOM 7206 O O . SER A 1 14 ? -2.031 -4.943 -4.413 1.00 0.00 14 SER A O 10
ATOM 7214 N N . ALA A 1 15 ? -2.892 -6.315 -5.991 1.00 0.00 15 ALA A N 10
ATOM 7215 C CA . ALA A 1 15 ? -3.079 -7.430 -5.079 1.00 0.00 15 ALA A CA 10
ATOM 7216 C C . ALA A 1 15 ? -1.866 -7.532 -4.150 1.00 0.00 15 ALA A C 10
ATOM 7217 O O . ALA A 1 15 ? -1.990 -7.974 -3.009 1.00 0.00 15 ALA A O 10
ATOM 7224 N N . CYS A 1 16 ? -0.723 -7.115 -4.675 1.00 0.00 16 CYS A N 10
ATOM 7225 C CA . CYS A 1 16 ? 0.510 -7.153 -3.907 1.00 0.00 16 CYS A CA 10
ATOM 7226 C C . CYS A 1 16 ? 1.201 -5.796 -4.042 1.00 0.00 16 CYS A C 10
ATOM 7227 O O . CYS A 1 16 ? 2.333 -5.715 -4.520 1.00 0.00 16 CYS A O 10
ATOM 7234 N N . ALA A 1 17 ? 0.494 -4.761 -3.611 1.00 0.00 17 ALA A N 10
ATOM 7235 C CA . ALA A 1 17 ? 1.026 -3.411 -3.677 1.00 0.00 17 ALA A CA 10
ATOM 7236 C C . ALA A 1 17 ? 2.392 -3.371 -2.989 1.00 0.00 17 ALA A C 10
ATOM 7237 O O . ALA A 1 17 ? 2.780 -4.324 -2.315 1.00 0.00 17 ALA A O 10
ATOM 7244 N N . PRO A 1 18 ? 3.103 -2.228 -3.187 1.00 0.00 18 PRO A N 10
ATOM 7245 C CA . PRO A 1 18 ? 4.417 -2.051 -2.594 1.00 0.00 18 PRO A CA 10
ATOM 7246 C C . PRO A 1 18 ? 4.308 -1.764 -1.096 1.00 0.00 18 PRO A C 10
ATOM 7247 O O . PRO A 1 18 ? 3.267 -1.311 -0.621 1.00 0.00 18 PRO A O 10
ATOM 7258 N N . THR A 1 19 ? 5.395 -2.041 -0.391 1.00 0.00 19 THR A N 10
ATOM 7259 C CA . THR A 1 19 ? 5.435 -1.817 1.044 1.00 0.00 19 THR A CA 10
ATOM 7260 C C . THR A 1 19 ? 6.831 -1.362 1.475 1.00 0.00 19 THR A C 10
ATOM 7261 O O . THR A 1 19 ? 7.694 -1.116 0.635 1.00 0.00 19 THR A O 10
ATOM 7272 N N . CYS A 1 20 ? 7.009 -1.264 2.784 1.00 0.00 20 CYS A N 10
ATOM 7273 C CA . CYS A 1 20 ? 8.284 -0.843 3.338 1.00 0.00 20 CYS A CA 10
ATOM 7274 C C . CYS A 1 20 ? 9.340 -1.882 2.953 1.00 0.00 20 CYS A C 10
ATOM 7275 O O . CYS A 1 20 ? 10.536 -1.592 2.968 1.00 0.00 20 CYS A O 10
ATOM 7282 N N . ALA A 1 21 ? 8.861 -3.071 2.617 1.00 0.00 21 ALA A N 10
ATOM 7283 C CA . ALA A 1 21 ? 9.748 -4.154 2.229 1.00 0.00 21 ALA A CA 10
ATOM 7284 C C . ALA A 1 21 ? 9.922 -4.146 0.709 1.00 0.00 21 ALA A C 10
ATOM 7285 O O . ALA A 1 21 ? 11.039 -4.256 0.208 1.00 0.00 21 ALA A O 10
ATOM 7292 N N . GLN A 1 22 ? 8.798 -4.016 0.018 1.00 0.00 22 GLN A N 10
ATOM 7293 C CA . GLN A 1 22 ? 8.814 -3.992 -1.435 1.00 0.00 22 GLN A CA 10
ATOM 7294 C C . GLN A 1 22 ? 8.272 -2.656 -1.949 1.00 0.00 22 GLN A C 10
ATOM 7295 O O . GLN A 1 22 ? 7.077 -2.527 -2.213 1.00 0.00 22 GLN A O 10
ATOM 7309 N N . PRO A 1 23 ? 9.200 -1.672 -2.078 1.00 0.00 23 PRO A N 10
ATOM 7310 C CA . PRO A 1 23 ? 8.828 -0.351 -2.557 1.00 0.00 23 PRO A CA 10
ATOM 7311 C C . PRO A 1 23 ? 8.581 -0.363 -4.067 1.00 0.00 23 PRO A C 10
ATOM 7312 O O . PRO A 1 23 ? 8.280 0.672 -4.659 1.00 0.00 23 PRO A O 10
ATOM 7323 N N . LYS A 1 24 ? 8.716 -1.547 -4.646 1.00 0.00 24 LYS A N 10
ATOM 7324 C CA . LYS A 1 24 ? 8.512 -1.709 -6.076 1.00 0.00 24 LYS A CA 10
ATOM 7325 C C . LYS A 1 24 ? 7.383 -2.714 -6.314 1.00 0.00 24 LYS A C 10
ATOM 7326 O O . LYS A 1 24 ? 7.516 -3.891 -5.981 1.00 0.00 24 LYS A O 10
ATOM 7345 N N . THR A 1 25 ? 6.300 -2.215 -6.889 1.00 0.00 25 THR A N 10
ATOM 7346 C CA . THR A 1 25 ? 5.149 -3.054 -7.175 1.00 0.00 25 THR A CA 10
ATOM 7347 C C . THR A 1 25 ? 5.603 -4.439 -7.645 1.00 0.00 25 THR A C 10
ATOM 7348 O O . THR A 1 25 ? 6.719 -4.596 -8.136 1.00 0.00 25 THR A O 10
ATOM 7359 N N . ARG A 1 26 ? 4.714 -5.406 -7.474 1.00 0.00 26 ARG A N 10
ATOM 7360 C CA . ARG A 1 26 ? 5.009 -6.771 -7.873 1.00 0.00 26 ARG A CA 10
ATOM 7361 C C . ARG A 1 26 ? 3.729 -7.608 -7.886 1.00 0.00 26 ARG A C 10
ATOM 7362 O O . ARG A 1 26 ? 3.363 -8.206 -6.876 1.00 0.00 26 ARG A O 10
ATOM 7383 N N . ILE A 1 27 ? 3.081 -7.625 -9.043 1.00 0.00 27 ILE A N 10
ATOM 7384 C CA . ILE A 1 27 ? 1.851 -8.380 -9.201 1.00 0.00 27 ILE A CA 10
ATOM 7385 C C . ILE A 1 27 ? 1.984 -9.721 -8.479 1.00 0.00 27 ILE A C 10
ATOM 7386 O O . ILE A 1 27 ? 3.093 -10.185 -8.221 1.00 0.00 27 ILE A O 10
ATOM 7402 N N . CYS A 1 28 ? 0.835 -10.310 -8.175 1.00 0.00 28 CYS A N 10
ATOM 7403 C CA . CYS A 1 28 ? 0.809 -11.589 -7.488 1.00 0.00 28 CYS A CA 10
ATOM 7404 C C . CYS A 1 28 ? -0.012 -12.569 -8.328 1.00 0.00 28 CYS A C 10
ATOM 7405 O O . CYS A 1 28 ? 0.391 -13.715 -8.526 1.00 0.00 28 CYS A O 10
ATOM 7412 N N . THR A 1 29 ? -1.150 -12.083 -8.801 1.00 0.00 29 THR A N 10
ATOM 7413 C CA . THR A 1 29 ? -2.032 -12.902 -9.616 1.00 0.00 29 THR A CA 10
ATOM 7414 C C . THR A 1 29 ? -2.885 -12.020 -10.531 1.00 0.00 29 THR A C 10
ATOM 7415 O O . THR A 1 29 ? -2.728 -10.799 -10.543 1.00 0.00 29 THR A O 10
ATOM 7426 N N . MET A 1 30 ? -3.766 -12.672 -11.274 1.00 0.00 30 MET A N 10
ATOM 7427 C CA . MET A 1 30 ? -4.643 -11.961 -12.191 1.00 0.00 30 MET A CA 10
ATOM 7428 C C . MET A 1 30 ? -5.910 -11.486 -11.478 1.00 0.00 30 MET A C 10
ATOM 7429 O O . MET A 1 30 ? -7.017 -11.876 -11.848 1.00 0.00 30 MET A O 10
ATOM 7443 N N . GLN A 1 31 ? -5.707 -10.651 -10.470 1.00 0.00 31 GLN A N 10
ATOM 7444 C CA . GLN A 1 31 ? -6.819 -10.118 -9.704 1.00 0.00 31 GLN A CA 10
ATOM 7445 C C . GLN A 1 31 ? -6.389 -8.859 -8.948 1.00 0.00 31 GLN A C 10
ATOM 7446 O O . GLN A 1 31 ? -5.196 -8.595 -8.805 1.00 0.00 31 GLN A O 10
ATOM 7460 N N . CYS A 1 32 ? -7.384 -8.118 -8.483 1.00 0.00 32 CYS A N 10
ATOM 7461 C CA . CYS A 1 32 ? -7.123 -6.894 -7.745 1.00 0.00 32 CYS A CA 10
ATOM 7462 C C . CYS A 1 32 ? -7.294 -7.186 -6.253 1.00 0.00 32 CYS A C 10
ATOM 7463 O O . CYS A 1 32 ? -7.609 -8.311 -5.869 1.00 0.00 32 CYS A O 10
ATOM 7470 N N . ARG A 1 33 ? -7.081 -6.152 -5.452 1.00 0.00 33 ARG A N 10
ATOM 7471 C CA . ARG A 1 33 ? -7.209 -6.284 -4.012 1.00 0.00 33 ARG A CA 10
ATOM 7472 C C . ARG A 1 33 ? -8.104 -5.176 -3.453 1.00 0.00 33 ARG A C 10
ATOM 7473 O O . ARG A 1 33 ? -7.964 -4.012 -3.828 1.00 0.00 33 ARG A O 10
ATOM 7494 N N . ILE A 1 34 ? -9.004 -5.575 -2.567 1.00 0.00 34 ILE A N 10
ATOM 7495 C CA . ILE A 1 34 ? -9.922 -4.630 -1.955 1.00 0.00 34 ILE A CA 10
ATOM 7496 C C . ILE A 1 34 ? -9.492 -4.370 -0.509 1.00 0.00 34 ILE A C 10
ATOM 7497 O O . ILE A 1 34 ? -9.418 -5.298 0.296 1.00 0.00 34 ILE A O 10
ATOM 7513 N N . GLY A 1 35 ? -9.219 -3.106 -0.224 1.00 0.00 35 GLY A N 10
ATOM 7514 C CA . GLY A 1 35 ? -8.798 -2.714 1.109 1.00 0.00 35 GLY A CA 10
ATOM 7515 C C . GLY A 1 35 ? -8.044 -1.382 1.077 1.00 0.00 35 GLY A C 10
ATOM 7516 O O . GLY A 1 35 ? -7.832 -0.811 0.008 1.00 0.00 35 GLY A O 10
ATOM 7520 N N . CYS A 1 36 ? -7.660 -0.927 2.260 1.00 0.00 36 CYS A N 10
ATOM 7521 C CA . CYS A 1 36 ? -6.934 0.326 2.381 1.00 0.00 36 CYS A CA 10
ATOM 7522 C C . CYS A 1 36 ? -5.463 0.062 2.058 1.00 0.00 36 CYS A C 10
ATOM 7523 O O . CYS A 1 36 ? -4.941 -1.011 2.357 1.00 0.00 36 CYS A O 10
ATOM 7530 N N . GLN A 1 37 ? -4.835 1.059 1.452 1.00 0.00 37 GLN A N 10
ATOM 7531 C CA . GLN A 1 37 ? -3.433 0.948 1.084 1.00 0.00 37 GLN A CA 10
ATOM 7532 C C . GLN A 1 37 ? -2.680 2.220 1.476 1.00 0.00 37 GLN A C 10
ATOM 7533 O O . GLN A 1 37 ? -3.265 3.141 2.043 1.00 0.00 37 GLN A O 10
ATOM 7547 N N . CYS A 1 38 ? -1.394 2.231 1.155 1.00 0.00 38 CYS A N 10
ATOM 7548 C CA . CYS A 1 38 ? -0.556 3.376 1.466 1.00 0.00 38 CYS A CA 10
ATOM 7549 C C . CYS A 1 38 ? -0.582 4.331 0.270 1.00 0.00 38 CYS A C 10
ATOM 7550 O O . CYS A 1 38 ? -0.284 3.929 -0.854 1.00 0.00 38 CYS A O 10
ATOM 7557 N N . GLN A 1 39 ? -0.942 5.573 0.553 1.00 0.00 39 GLN A N 10
ATOM 7558 C CA . GLN A 1 39 ? -1.012 6.587 -0.485 1.00 0.00 39 GLN A CA 10
ATOM 7559 C C . GLN A 1 39 ? 0.338 6.714 -1.193 1.00 0.00 39 GLN A C 10
ATOM 7560 O O . GLN A 1 39 ? 1.346 6.198 -0.715 1.00 0.00 39 GLN A O 10
ATOM 7574 N N . GLU A 1 40 ? 0.314 7.407 -2.324 1.00 0.00 40 GLU A N 10
ATOM 7575 C CA . GLU A 1 40 ? 1.523 7.608 -3.103 1.00 0.00 40 GLU A CA 10
ATOM 7576 C C . GLU A 1 40 ? 2.537 8.432 -2.307 1.00 0.00 40 GLU A C 10
ATOM 7577 O O . GLU A 1 40 ? 2.399 9.649 -2.191 1.00 0.00 40 GLU A O 10
ATOM 7589 N N . GLY A 1 41 ? 3.533 7.737 -1.779 1.00 0.00 41 GLY A N 10
ATOM 7590 C CA . GLY A 1 41 ? 4.569 8.390 -0.997 1.00 0.00 41 GLY A CA 10
ATOM 7591 C C . GLY A 1 41 ? 4.713 7.736 0.379 1.00 0.00 41 GLY A C 10
ATOM 7592 O O . GLY A 1 41 ? 5.516 8.175 1.198 1.00 0.00 41 GLY A O 10
ATOM 7596 N N . PHE A 1 42 ? 3.920 6.695 0.588 1.00 0.00 42 PHE A N 10
ATOM 7597 C CA . PHE A 1 42 ? 3.948 5.974 1.850 1.00 0.00 42 PHE A CA 10
ATOM 7598 C C . PHE A 1 42 ? 4.054 4.466 1.619 1.00 0.00 42 PHE A C 10
ATOM 7599 O O . PHE A 1 42 ? 3.635 3.964 0.577 1.00 0.00 42 PHE A O 10
ATOM 7616 N N . LEU A 1 43 ? 4.615 3.786 2.608 1.00 0.00 43 LEU A N 10
ATOM 7617 C CA . LEU A 1 43 ? 4.780 2.345 2.526 1.00 0.00 43 LEU A CA 10
ATOM 7618 C C . LEU A 1 43 ? 4.275 1.702 3.818 1.00 0.00 43 LEU A C 10
ATOM 7619 O O . LEU A 1 43 ? 4.509 2.225 4.908 1.00 0.00 43 LEU A O 10
ATOM 7635 N N . ARG A 1 44 ? 3.592 0.579 3.656 1.00 0.00 44 ARG A N 10
ATOM 7636 C CA . ARG A 1 44 ? 3.051 -0.140 4.798 1.00 0.00 44 ARG A CA 10
ATOM 7637 C C . ARG A 1 44 ? 4.154 -0.948 5.487 1.00 0.00 44 ARG A C 10
ATOM 7638 O O . ARG A 1 44 ? 4.907 -1.663 4.828 1.00 0.00 44 ARG A O 10
ATOM 7659 N N . ASN A 1 45 ? 4.211 -0.807 6.801 1.00 0.00 45 ASN A N 10
ATOM 7660 C CA . ASN A 1 45 ? 5.209 -1.515 7.587 1.00 0.00 45 ASN A CA 10
ATOM 7661 C C . ASN A 1 45 ? 4.571 -2.758 8.214 1.00 0.00 45 ASN A C 10
ATOM 7662 O O . ASN A 1 45 ? 3.373 -2.769 8.493 1.00 0.00 45 ASN A O 10
ATOM 7673 N N . GLY A 1 46 ? 5.399 -3.771 8.416 1.00 0.00 46 GLY A N 10
ATOM 7674 C CA . GLY A 1 46 ? 4.931 -5.014 9.004 1.00 0.00 46 GLY A CA 10
ATOM 7675 C C . GLY A 1 46 ? 3.826 -4.754 10.029 1.00 0.00 46 GLY A C 10
ATOM 7676 O O . GLY A 1 46 ? 2.926 -5.576 10.201 1.00 0.00 46 GLY A O 10
ATOM 7680 N N . GLU A 1 47 ? 3.929 -3.606 10.685 1.00 0.00 47 GLU A N 10
ATOM 7681 C CA . GLU A 1 47 ? 2.949 -3.228 11.688 1.00 0.00 47 GLU A CA 10
ATOM 7682 C C . GLU A 1 47 ? 1.730 -2.586 11.025 1.00 0.00 47 GLU A C 10
ATOM 7683 O O . GLU A 1 47 ? 1.133 -1.662 11.577 1.00 0.00 47 GLU A O 10
ATOM 7695 N N . GLY A 1 48 ? 1.397 -3.099 9.850 1.00 0.00 48 GLY A N 10
ATOM 7696 C CA . GLY A 1 48 ? 0.258 -2.587 9.105 1.00 0.00 48 GLY A CA 10
ATOM 7697 C C . GLY A 1 48 ? 0.137 -1.071 9.265 1.00 0.00 48 GLY A C 10
ATOM 7698 O O . GLY A 1 48 ? -0.970 -0.540 9.352 1.00 0.00 48 GLY A O 10
ATOM 7702 N N . ALA A 1 49 ? 1.288 -0.416 9.300 1.00 0.00 49 ALA A N 10
ATOM 7703 C CA . ALA A 1 49 ? 1.322 1.028 9.449 1.00 0.00 49 ALA A CA 10
ATOM 7704 C C . ALA A 1 49 ? 1.903 1.654 8.178 1.00 0.00 49 ALA A C 10
ATOM 7705 O O . ALA A 1 49 ? 3.017 1.323 7.772 1.00 0.00 49 ALA A O 10
ATOM 7712 N N . CYS A 1 50 ? 1.124 2.547 7.587 1.00 0.00 50 CYS A N 10
ATOM 7713 C CA . CYS A 1 50 ? 1.546 3.221 6.372 1.00 0.00 50 CYS A CA 10
ATOM 7714 C C . CYS A 1 50 ? 2.503 4.351 6.758 1.00 0.00 50 CYS A C 10
ATOM 7715 O O . CYS A 1 50 ? 2.067 5.440 7.128 1.00 0.00 50 CYS A O 10
ATOM 7722 N N . VAL A 1 51 ? 3.791 4.053 6.657 1.00 0.00 51 VAL A N 10
ATOM 7723 C CA . VAL A 1 51 ? 4.812 5.032 6.991 1.00 0.00 51 VAL A CA 10
ATOM 7724 C C . VAL A 1 51 ? 5.643 5.340 5.743 1.00 0.00 51 VAL A C 10
ATOM 7725 O O . VAL A 1 51 ? 5.882 4.459 4.919 1.00 0.00 51 VAL A O 10
ATOM 7738 N N . LEU A 1 52 ? 6.063 6.593 5.646 1.00 0.00 52 LEU A N 10
ATOM 7739 C CA . LEU A 1 52 ? 6.862 7.029 4.514 1.00 0.00 52 LEU A CA 10
ATOM 7740 C C . LEU A 1 52 ? 8.042 6.072 4.329 1.00 0.00 52 LEU A C 10
ATOM 7741 O O . LEU A 1 52 ? 8.450 5.395 5.273 1.00 0.00 52 LEU A O 10
ATOM 7757 N N . PRO A 1 53 ? 8.570 6.045 3.077 1.00 0.00 53 PRO A N 10
ATOM 7758 C CA . PRO A 1 53 ? 9.694 5.182 2.757 1.00 0.00 53 PRO A CA 10
ATOM 7759 C C . PRO A 1 53 ? 10.996 5.744 3.331 1.00 0.00 53 PRO A C 10
ATOM 7760 O O . PRO A 1 53 ? 11.907 4.989 3.671 1.00 0.00 53 PRO A O 10
ATOM 7771 N N . GLU A 1 54 ? 11.046 7.065 3.421 1.00 0.00 54 GLU A N 10
ATOM 7772 C CA . GLU A 1 54 ? 12.220 7.736 3.948 1.00 0.00 54 GLU A CA 10
ATOM 7773 C C . GLU A 1 54 ? 12.279 7.589 5.470 1.00 0.00 54 GLU A C 10
ATOM 7774 O O . GLU A 1 54 ? 13.258 7.986 6.098 1.00 0.00 54 GLU A O 10
ATOM 7786 N N . ASN A 1 55 ? 11.216 7.017 6.018 1.00 0.00 55 ASN A N 10
ATOM 7787 C CA . ASN A 1 55 ? 11.135 6.813 7.454 1.00 0.00 55 ASN A CA 10
ATOM 7788 C C . ASN A 1 55 ? 11.206 5.315 7.756 1.00 0.00 55 ASN A C 10
ATOM 7789 O O . ASN A 1 55 ? 11.135 4.908 8.915 1.00 0.00 55 ASN A O 10
ATOM 7800 N N . CYS A 1 56 ? 11.347 4.501 6.709 1.00 0.00 56 CYS A N 10
ATOM 7801 C CA . CYS A 1 56 ? 11.429 3.062 6.858 1.00 0.00 56 CYS A CA 10
ATOM 7802 C C . CYS A 1 56 ? 12.607 2.708 7.755 1.00 0.00 56 CYS A C 10
ATOM 7803 O O . CYS A 1 56 ? 13.316 3.594 8.227 1.00 0.00 56 CYS A O 10
ATOM 7811 N N . GLU A 1 1 ? -12.810 0.606 8.554 1.00 0.00 1 GLU A N 11
ATOM 7812 C CA . GLU A 1 1 ? -13.362 1.102 7.309 1.00 0.00 1 GLU A CA 11
ATOM 7813 C C . GLU A 1 1 ? -13.178 2.611 7.224 1.00 0.00 1 GLU A C 11
ATOM 7814 O O . GLU A 1 1 ? -14.152 3.360 7.246 1.00 0.00 1 GLU A O 11
ATOM 7828 N N . GLU A 1 2 ? -11.921 3.017 7.128 1.00 0.00 2 GLU A N 11
ATOM 7829 C CA . GLU A 1 2 ? -11.596 4.430 7.040 1.00 0.00 2 GLU A CA 11
ATOM 7830 C C . GLU A 1 2 ? -10.081 4.635 7.115 1.00 0.00 2 GLU A C 11
ATOM 7831 O O . GLU A 1 2 ? -9.540 4.906 8.185 1.00 0.00 2 GLU A O 11
ATOM 7843 N N . CYS A 1 3 ? -9.440 4.494 5.964 1.00 0.00 3 CYS A N 11
ATOM 7844 C CA . CYS A 1 3 ? -7.999 4.659 5.885 1.00 0.00 3 CYS A CA 11
ATOM 7845 C C . CYS A 1 3 ? -7.600 5.832 6.782 1.00 0.00 3 CYS A C 11
ATOM 7846 O O . CYS A 1 3 ? -8.414 6.712 7.057 1.00 0.00 3 CYS A O 11
ATOM 7853 N N . GLY A 1 4 ? -6.347 5.808 7.212 1.00 0.00 4 GLY A N 11
ATOM 7854 C CA . GLY A 1 4 ? -5.830 6.858 8.073 1.00 0.00 4 GLY A CA 11
ATOM 7855 C C . GLY A 1 4 ? -5.327 8.044 7.247 1.00 0.00 4 GLY A C 11
ATOM 7856 O O . GLY A 1 4 ? -5.643 8.160 6.065 1.00 0.00 4 GLY A O 11
ATOM 7860 N N . PRO A 1 5 ? -4.533 8.919 7.921 1.00 0.00 5 PRO A N 11
ATOM 7861 C CA . PRO A 1 5 ? -3.982 10.091 7.263 1.00 0.00 5 PRO A CA 11
ATOM 7862 C C . PRO A 1 5 ? -2.830 9.708 6.333 1.00 0.00 5 PRO A C 11
ATOM 7863 O O . PRO A 1 5 ? -1.925 8.976 6.728 1.00 0.00 5 PRO A O 11
ATOM 7874 N N . ASN A 1 6 ? -2.902 10.221 5.113 1.00 0.00 6 ASN A N 11
ATOM 7875 C CA . ASN A 1 6 ? -1.876 9.942 4.122 1.00 0.00 6 ASN A CA 11
ATOM 7876 C C . ASN A 1 6 ? -2.177 8.603 3.445 1.00 0.00 6 ASN A C 11
ATOM 7877 O O . ASN A 1 6 ? -1.423 8.157 2.582 1.00 0.00 6 ASN A O 11
ATOM 7888 N N . GLU A 1 7 ? -3.282 8.001 3.862 1.00 0.00 7 GLU A N 11
ATOM 7889 C CA . GLU A 1 7 ? -3.693 6.722 3.308 1.00 0.00 7 GLU A CA 11
ATOM 7890 C C . GLU A 1 7 ? -4.930 6.900 2.427 1.00 0.00 7 GLU A C 11
ATOM 7891 O O . GLU A 1 7 ? -5.645 7.895 2.546 1.00 0.00 7 GLU A O 11
ATOM 7903 N N . VAL A 1 8 ? -5.148 5.919 1.562 1.00 0.00 8 VAL A N 11
ATOM 7904 C CA . VAL A 1 8 ? -6.288 5.954 0.663 1.00 0.00 8 VAL A CA 11
ATOM 7905 C C . VAL A 1 8 ? -6.913 4.560 0.583 1.00 0.00 8 VAL A C 11
ATOM 7906 O O . VAL A 1 8 ? -6.423 3.619 1.208 1.00 0.00 8 VAL A O 11
ATOM 7919 N N . PHE A 1 9 ? -7.986 4.469 -0.189 1.00 0.00 9 PHE A N 11
ATOM 7920 C CA . PHE A 1 9 ? -8.683 3.206 -0.358 1.00 0.00 9 PHE A CA 11
ATOM 7921 C C . PHE A 1 9 ? -8.794 2.835 -1.838 1.00 0.00 9 PHE A C 11
ATOM 7922 O O . PHE A 1 9 ? -9.197 3.656 -2.660 1.00 0.00 9 PHE A O 11
ATOM 7939 N N . ASN A 1 10 ? -8.428 1.596 -2.133 1.00 0.00 10 ASN A N 11
ATOM 7940 C CA . ASN A 1 10 ? -8.481 1.105 -3.500 1.00 0.00 10 ASN A CA 11
ATOM 7941 C C . ASN A 1 10 ? -9.318 -0.175 -3.545 1.00 0.00 10 ASN A C 11
ATOM 7942 O O . ASN A 1 10 ? -8.992 -1.158 -2.881 1.00 0.00 10 ASN A O 11
ATOM 7953 N N . THR A 1 11 ? -10.381 -0.122 -4.336 1.00 0.00 11 THR A N 11
ATOM 7954 C CA . THR A 1 11 ? -11.266 -1.264 -4.477 1.00 0.00 11 THR A CA 11
ATOM 7955 C C . THR A 1 11 ? -10.703 -2.253 -5.500 1.00 0.00 11 THR A C 11
ATOM 7956 O O . THR A 1 11 ? -11.214 -3.364 -5.643 1.00 0.00 11 THR A O 11
ATOM 7967 N N . CYS A 1 12 ? -9.659 -1.814 -6.186 1.00 0.00 12 CYS A N 11
ATOM 7968 C CA . CYS A 1 12 ? -9.021 -2.647 -7.191 1.00 0.00 12 CYS A CA 11
ATOM 7969 C C . CYS A 1 12 ? -7.605 -2.114 -7.429 1.00 0.00 12 CYS A C 11
ATOM 7970 O O . CYS A 1 12 ? -7.340 -1.482 -8.450 1.00 0.00 12 CYS A O 11
ATOM 7977 N N . GLY A 1 13 ? -6.735 -2.389 -6.469 1.00 0.00 13 GLY A N 11
ATOM 7978 C CA . GLY A 1 13 ? -5.354 -1.945 -6.560 1.00 0.00 13 GLY A CA 11
ATOM 7979 C C . GLY A 1 13 ? -4.398 -3.138 -6.616 1.00 0.00 13 GLY A C 11
ATOM 7980 O O . GLY A 1 13 ? -4.814 -4.281 -6.434 1.00 0.00 13 GLY A O 11
ATOM 7984 N N . SER A 1 14 ? -3.134 -2.830 -6.868 1.00 0.00 14 SER A N 11
ATOM 7985 C CA . SER A 1 14 ? -2.115 -3.863 -6.950 1.00 0.00 14 SER A CA 11
ATOM 7986 C C . SER A 1 14 ? -2.368 -4.934 -5.886 1.00 0.00 14 SER A C 11
ATOM 7987 O O . SER A 1 14 ? -2.137 -4.702 -4.701 1.00 0.00 14 SER A O 11
ATOM 7995 N N . ALA A 1 15 ? -2.838 -6.082 -6.349 1.00 0.00 15 ALA A N 11
ATOM 7996 C CA . ALA A 1 15 ? -3.125 -7.189 -5.452 1.00 0.00 15 ALA A CA 11
ATOM 7997 C C . ALA A 1 15 ? -2.018 -7.287 -4.401 1.00 0.00 15 ALA A C 11
ATOM 7998 O O . ALA A 1 15 ? -2.260 -7.728 -3.278 1.00 0.00 15 ALA A O 11
ATOM 8005 N N . CYS A 1 16 ? -0.826 -6.872 -4.802 1.00 0.00 16 CYS A N 11
ATOM 8006 C CA . CYS A 1 16 ? 0.319 -6.909 -3.908 1.00 0.00 16 CYS A CA 11
ATOM 8007 C C . CYS A 1 16 ? 1.070 -5.581 -4.036 1.00 0.00 16 CYS A C 11
ATOM 8008 O O . CYS A 1 16 ? 2.253 -5.563 -4.375 1.00 0.00 16 CYS A O 11
ATOM 8015 N N . ALA A 1 17 ? 0.353 -4.503 -3.757 1.00 0.00 17 ALA A N 11
ATOM 8016 C CA . ALA A 1 17 ? 0.937 -3.175 -3.836 1.00 0.00 17 ALA A CA 11
ATOM 8017 C C . ALA A 1 17 ? 2.269 -3.162 -3.084 1.00 0.00 17 ALA A C 11
ATOM 8018 O O . ALA A 1 17 ? 2.578 -4.097 -2.346 1.00 0.00 17 ALA A O 11
ATOM 8025 N N . PRO A 1 18 ? 3.042 -2.064 -3.301 1.00 0.00 18 PRO A N 11
ATOM 8026 C CA . PRO A 1 18 ? 4.334 -1.919 -2.652 1.00 0.00 18 PRO A CA 11
ATOM 8027 C C . PRO A 1 18 ? 4.167 -1.551 -1.177 1.00 0.00 18 PRO A C 11
ATOM 8028 O O . PRO A 1 18 ? 3.097 -1.112 -0.759 1.00 0.00 18 PRO A O 11
ATOM 8039 N N . THR A 1 19 ? 5.243 -1.745 -0.427 1.00 0.00 19 THR A N 11
ATOM 8040 C CA . THR A 1 19 ? 5.229 -1.440 0.994 1.00 0.00 19 THR A CA 11
ATOM 8041 C C . THR A 1 19 ? 6.652 -1.200 1.501 1.00 0.00 19 THR A C 11
ATOM 8042 O O . THR A 1 19 ? 7.595 -1.144 0.712 1.00 0.00 19 THR A O 11
ATOM 8053 N N . CYS A 1 20 ? 6.763 -1.062 2.814 1.00 0.00 20 CYS A N 11
ATOM 8054 C CA . CYS A 1 20 ? 8.056 -0.828 3.435 1.00 0.00 20 CYS A CA 11
ATOM 8055 C C . CYS A 1 20 ? 8.975 -2.001 3.089 1.00 0.00 20 CYS A C 11
ATOM 8056 O O . CYS A 1 20 ? 10.197 -1.873 3.140 1.00 0.00 20 CYS A O 11
ATOM 8063 N N . ALA A 1 21 ? 8.352 -3.117 2.743 1.00 0.00 21 ALA A N 11
ATOM 8064 C CA . ALA A 1 21 ? 9.099 -4.312 2.387 1.00 0.00 21 ALA A CA 11
ATOM 8065 C C . ALA A 1 21 ? 9.395 -4.296 0.885 1.00 0.00 21 ALA A C 11
ATOM 8066 O O . ALA A 1 21 ? 10.542 -4.459 0.474 1.00 0.00 21 ALA A O 11
ATOM 8073 N N . GLN A 1 22 ? 8.340 -4.096 0.109 1.00 0.00 22 GLN A N 11
ATOM 8074 C CA . GLN A 1 22 ? 8.472 -4.056 -1.337 1.00 0.00 22 GLN A CA 11
ATOM 8075 C C . GLN A 1 22 ? 8.126 -2.662 -1.864 1.00 0.00 22 GLN A C 11
ATOM 8076 O O . GLN A 1 22 ? 6.961 -2.363 -2.122 1.00 0.00 22 GLN A O 11
ATOM 8090 N N . PRO A 1 23 ? 9.188 -1.824 -2.010 1.00 0.00 23 PRO A N 11
ATOM 8091 C CA . PRO A 1 23 ? 9.008 -0.468 -2.500 1.00 0.00 23 PRO A CA 11
ATOM 8092 C C . PRO A 1 23 ? 8.749 -0.460 -4.008 1.00 0.00 23 PRO A C 11
ATOM 8093 O O . PRO A 1 23 ? 8.589 0.602 -4.608 1.00 0.00 23 PRO A O 11
ATOM 8104 N N . LYS A 1 24 ? 8.716 -1.656 -4.576 1.00 0.00 24 LYS A N 11
ATOM 8105 C CA . LYS A 1 24 ? 8.480 -1.801 -6.003 1.00 0.00 24 LYS A CA 11
ATOM 8106 C C . LYS A 1 24 ? 7.317 -2.771 -6.227 1.00 0.00 24 LYS A C 11
ATOM 8107 O O . LYS A 1 24 ? 7.430 -3.959 -5.930 1.00 0.00 24 LYS A O 11
ATOM 8126 N N . THR A 1 25 ? 6.227 -2.227 -6.749 1.00 0.00 25 THR A N 11
ATOM 8127 C CA . THR A 1 25 ? 5.047 -3.029 -7.016 1.00 0.00 25 THR A CA 11
ATOM 8128 C C . THR A 1 25 ? 5.447 -4.410 -7.539 1.00 0.00 25 THR A C 11
ATOM 8129 O O . THR A 1 25 ? 6.490 -4.561 -8.172 1.00 0.00 25 THR A O 11
ATOM 8140 N N . ARG A 1 26 ? 4.595 -5.385 -7.255 1.00 0.00 26 ARG A N 11
ATOM 8141 C CA . ARG A 1 26 ? 4.846 -6.749 -7.688 1.00 0.00 26 ARG A CA 11
ATOM 8142 C C . ARG A 1 26 ? 3.547 -7.556 -7.681 1.00 0.00 26 ARG A C 11
ATOM 8143 O O . ARG A 1 26 ? 3.151 -8.093 -6.648 1.00 0.00 26 ARG A O 11
ATOM 8164 N N . ILE A 1 27 ? 2.921 -7.617 -8.847 1.00 0.00 27 ILE A N 11
ATOM 8165 C CA . ILE A 1 27 ? 1.673 -8.349 -8.989 1.00 0.00 27 ILE A CA 11
ATOM 8166 C C . ILE A 1 27 ? 1.760 -9.653 -8.192 1.00 0.00 27 ILE A C 11
ATOM 8167 O O . ILE A 1 27 ? 2.853 -10.128 -7.890 1.00 0.00 27 ILE A O 11
ATOM 8183 N N . CYS A 1 28 ? 0.592 -10.194 -7.876 1.00 0.00 28 CYS A N 11
ATOM 8184 C CA . CYS A 1 28 ? 0.523 -11.434 -7.120 1.00 0.00 28 CYS A CA 11
ATOM 8185 C C . CYS A 1 28 ? -0.258 -12.457 -7.949 1.00 0.00 28 CYS A C 11
ATOM 8186 O O . CYS A 1 28 ? 0.134 -13.619 -8.035 1.00 0.00 28 CYS A O 11
ATOM 8193 N N . THR A 1 29 ? -1.348 -11.987 -8.536 1.00 0.00 29 THR A N 11
ATOM 8194 C CA . THR A 1 29 ? -2.187 -12.846 -9.353 1.00 0.00 29 THR A CA 11
ATOM 8195 C C . THR A 1 29 ? -3.093 -12.006 -10.257 1.00 0.00 29 THR A C 11
ATOM 8196 O O . THR A 1 29 ? -2.978 -10.782 -10.290 1.00 0.00 29 THR A O 11
ATOM 8207 N N . MET A 1 30 ? -3.975 -12.697 -10.965 1.00 0.00 30 MET A N 11
ATOM 8208 C CA . MET A 1 30 ? -4.900 -12.029 -11.865 1.00 0.00 30 MET A CA 11
ATOM 8209 C C . MET A 1 30 ? -6.136 -11.534 -11.111 1.00 0.00 30 MET A C 11
ATOM 8210 O O . MET A 1 30 ? -7.173 -12.197 -11.111 1.00 0.00 30 MET A O 11
ATOM 8224 N N . GLN A 1 31 ? -5.986 -10.375 -10.489 1.00 0.00 31 GLN A N 11
ATOM 8225 C CA . GLN A 1 31 ? -7.079 -9.785 -9.734 1.00 0.00 31 GLN A CA 11
ATOM 8226 C C . GLN A 1 31 ? -6.588 -8.557 -8.963 1.00 0.00 31 GLN A C 11
ATOM 8227 O O . GLN A 1 31 ? -5.387 -8.390 -8.753 1.00 0.00 31 GLN A O 11
ATOM 8241 N N . CYS A 1 32 ? -7.542 -7.729 -8.562 1.00 0.00 32 CYS A N 11
ATOM 8242 C CA . CYS A 1 32 ? -7.221 -6.523 -7.819 1.00 0.00 32 CYS A CA 11
ATOM 8243 C C . CYS A 1 32 ? -7.353 -6.829 -6.326 1.00 0.00 32 CYS A C 11
ATOM 8244 O O . CYS A 1 32 ? -7.747 -7.930 -5.947 1.00 0.00 32 CYS A O 11
ATOM 8251 N N . ARG A 1 33 ? -7.014 -5.834 -5.519 1.00 0.00 33 ARG A N 11
ATOM 8252 C CA . ARG A 1 33 ? -7.089 -5.983 -4.074 1.00 0.00 33 ARG A CA 11
ATOM 8253 C C . ARG A 1 33 ? -7.858 -4.812 -3.459 1.00 0.00 33 ARG A C 11
ATOM 8254 O O . ARG A 1 33 ? -7.601 -3.655 -3.789 1.00 0.00 33 ARG A O 11
ATOM 8275 N N . ILE A 1 34 ? -8.786 -5.153 -2.577 1.00 0.00 34 ILE A N 11
ATOM 8276 C CA . ILE A 1 34 ? -9.592 -4.143 -1.913 1.00 0.00 34 ILE A CA 11
ATOM 8277 C C . ILE A 1 34 ? -9.035 -3.893 -0.510 1.00 0.00 34 ILE A C 11
ATOM 8278 O O . ILE A 1 34 ? -8.967 -4.809 0.308 1.00 0.00 34 ILE A O 11
ATOM 8294 N N . GLY A 1 35 ? -8.649 -2.647 -0.274 1.00 0.00 35 GLY A N 11
ATOM 8295 C CA . GLY A 1 35 ? -8.100 -2.265 1.015 1.00 0.00 35 GLY A CA 11
ATOM 8296 C C . GLY A 1 35 ? -7.423 -0.895 0.939 1.00 0.00 35 GLY A C 11
ATOM 8297 O O . GLY A 1 35 ? -7.170 -0.383 -0.151 1.00 0.00 35 GLY A O 11
ATOM 8301 N N . CYS A 1 36 ? -7.151 -0.338 2.110 1.00 0.00 36 CYS A N 11
ATOM 8302 C CA . CYS A 1 36 ? -6.509 0.963 2.190 1.00 0.00 36 CYS A CA 11
ATOM 8303 C C . CYS A 1 36 ? -5.029 0.790 1.838 1.00 0.00 36 CYS A C 11
ATOM 8304 O O . CYS A 1 36 ? -4.396 -0.175 2.260 1.00 0.00 36 CYS A O 11
ATOM 8311 N N . GLN A 1 37 ? -4.522 1.743 1.069 1.00 0.00 37 GLN A N 11
ATOM 8312 C CA . GLN A 1 37 ? -3.131 1.709 0.655 1.00 0.00 37 GLN A CA 11
ATOM 8313 C C . GLN A 1 37 ? -2.406 2.971 1.129 1.00 0.00 37 GLN A C 11
ATOM 8314 O O . GLN A 1 37 ? -3.005 3.830 1.774 1.00 0.00 37 GLN A O 11
ATOM 8328 N N . CYS A 1 38 ? -1.127 3.043 0.789 1.00 0.00 38 CYS A N 11
ATOM 8329 C CA . CYS A 1 38 ? -0.314 4.185 1.172 1.00 0.00 38 CYS A CA 11
ATOM 8330 C C . CYS A 1 38 ? -0.263 5.154 -0.011 1.00 0.00 38 CYS A C 11
ATOM 8331 O O . CYS A 1 38 ? 0.054 4.758 -1.131 1.00 0.00 38 CYS A O 11
ATOM 8338 N N . GLN A 1 39 ? -0.581 6.408 0.280 1.00 0.00 39 GLN A N 11
ATOM 8339 C CA . GLN A 1 39 ? -0.576 7.437 -0.745 1.00 0.00 39 GLN A CA 11
ATOM 8340 C C . GLN A 1 39 ? 0.826 7.587 -1.341 1.00 0.00 39 GLN A C 11
ATOM 8341 O O . GLN A 1 39 ? 1.777 6.974 -0.859 1.00 0.00 39 GLN A O 11
ATOM 8355 N N . GLU A 1 40 ? 0.909 8.405 -2.380 1.00 0.00 40 GLU A N 11
ATOM 8356 C CA . GLU A 1 40 ? 2.178 8.644 -3.044 1.00 0.00 40 GLU A CA 11
ATOM 8357 C C . GLU A 1 40 ? 3.134 9.393 -2.113 1.00 0.00 40 GLU A C 11
ATOM 8358 O O . GLU A 1 40 ? 3.007 10.603 -1.931 1.00 0.00 40 GLU A O 11
ATOM 8370 N N . GLY A 1 41 ? 4.068 8.643 -1.548 1.00 0.00 41 GLY A N 11
ATOM 8371 C CA . GLY A 1 41 ? 5.046 9.221 -0.640 1.00 0.00 41 GLY A CA 11
ATOM 8372 C C . GLY A 1 41 ? 5.052 8.483 0.699 1.00 0.00 41 GLY A C 11
ATOM 8373 O O . GLY A 1 41 ? 5.831 8.815 1.591 1.00 0.00 41 GLY A O 11
ATOM 8377 N N . PHE A 1 42 ? 4.174 7.495 0.799 1.00 0.00 42 PHE A N 11
ATOM 8378 C CA . PHE A 1 42 ? 4.069 6.708 2.015 1.00 0.00 42 PHE A CA 11
ATOM 8379 C C . PHE A 1 42 ? 4.123 5.210 1.706 1.00 0.00 42 PHE A C 11
ATOM 8380 O O . PHE A 1 42 ? 3.750 4.785 0.614 1.00 0.00 42 PHE A O 11
ATOM 8397 N N . LEU A 1 43 ? 4.588 4.451 2.688 1.00 0.00 43 LEU A N 11
ATOM 8398 C CA . LEU A 1 43 ? 4.695 3.011 2.533 1.00 0.00 43 LEU A CA 11
ATOM 8399 C C . LEU A 1 43 ? 4.036 2.324 3.730 1.00 0.00 43 LEU A C 11
ATOM 8400 O O . LEU A 1 43 ? 4.016 2.873 4.832 1.00 0.00 43 LEU A O 11
ATOM 8416 N N . ARG A 1 44 ? 3.512 1.134 3.475 1.00 0.00 44 ARG A N 11
ATOM 8417 C CA . ARG A 1 44 ? 2.854 0.366 4.519 1.00 0.00 44 ARG A CA 11
ATOM 8418 C C . ARG A 1 44 ? 3.882 -0.453 5.303 1.00 0.00 44 ARG A C 11
ATOM 8419 O O . ARG A 1 44 ? 4.733 -1.116 4.714 1.00 0.00 44 ARG A O 11
ATOM 8440 N N . ASN A 1 45 ? 3.768 -0.379 6.622 1.00 0.00 45 ASN A N 11
ATOM 8441 C CA . ASN A 1 45 ? 4.677 -1.103 7.494 1.00 0.00 45 ASN A CA 11
ATOM 8442 C C . ASN A 1 45 ? 3.923 -2.256 8.162 1.00 0.00 45 ASN A C 11
ATOM 8443 O O . ASN A 1 45 ? 2.733 -2.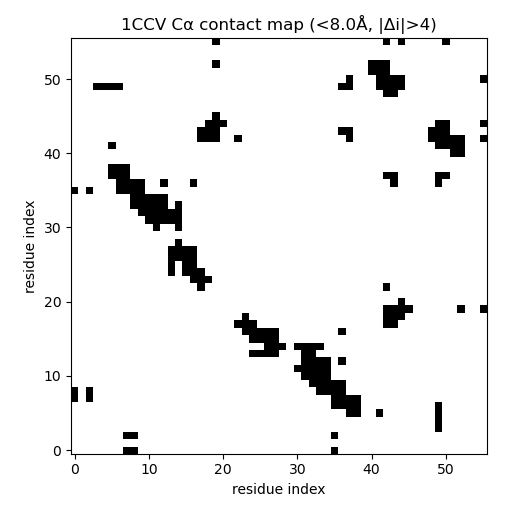140 8.449 1.00 0.00 45 ASN A O 11
ATOM 8454 N N . GLY A 1 46 ? 4.648 -3.341 8.388 1.00 0.00 46 GLY A N 11
ATOM 8455 C CA . GLY A 1 46 ? 4.063 -4.514 9.017 1.00 0.00 46 GLY A CA 11
ATOM 8456 C C . GLY A 1 46 ? 3.046 -4.112 10.088 1.00 0.00 46 GLY A C 11
ATOM 8457 O O . GLY A 1 46 ? 2.102 -4.852 10.360 1.00 0.00 46 GLY A O 11
ATOM 8461 N N . GLU A 1 47 ? 3.274 -2.942 10.665 1.00 0.00 47 GLU A N 11
ATOM 8462 C CA . GLU A 1 47 ? 2.390 -2.433 11.699 1.00 0.00 47 GLU A CA 11
ATOM 8463 C C . GLU A 1 47 ? 1.128 -1.833 11.072 1.00 0.00 47 GLU A C 11
ATOM 8464 O O . GLU A 1 47 ? 0.556 -0.885 11.606 1.00 0.00 47 GLU A O 11
ATOM 8476 N N . GLY A 1 48 ? 0.733 -2.412 9.947 1.00 0.00 48 GLY A N 11
ATOM 8477 C CA . GLY A 1 48 ? -0.449 -1.947 9.243 1.00 0.00 48 GLY A CA 11
ATOM 8478 C C . GLY A 1 48 ? -0.545 -0.421 9.280 1.00 0.00 48 GLY A C 11
ATOM 8479 O O . GLY A 1 48 ? -1.641 0.134 9.340 1.00 0.00 48 GLY A O 11
ATOM 8483 N N . ALA A 1 49 ? 0.618 0.215 9.244 1.00 0.00 49 ALA A N 11
ATOM 8484 C CA . ALA A 1 49 ? 0.678 1.666 9.272 1.00 0.00 49 ALA A CA 11
ATOM 8485 C C . ALA A 1 49 ? 1.276 2.173 7.959 1.00 0.00 49 ALA A C 11
ATOM 8486 O O . ALA A 1 49 ? 1.937 1.424 7.243 1.00 0.00 49 ALA A O 11
ATOM 8493 N N . CYS A 1 50 ? 1.024 3.445 7.682 1.00 0.00 50 CYS A N 11
ATOM 8494 C CA . CYS A 1 50 ? 1.527 4.061 6.468 1.00 0.00 50 CYS A CA 11
ATOM 8495 C C . CYS A 1 50 ? 2.616 5.064 6.855 1.00 0.00 50 CYS A C 11
ATOM 8496 O O . CYS A 1 50 ? 2.315 6.198 7.229 1.00 0.00 50 CYS A O 11
ATOM 8503 N N . VAL A 1 51 ? 3.857 4.613 6.752 1.00 0.00 51 VAL A N 11
ATOM 8504 C CA . VAL A 1 51 ? 4.992 5.458 7.087 1.00 0.00 51 VAL A CA 11
ATOM 8505 C C . VAL A 1 51 ? 5.821 5.714 5.828 1.00 0.00 51 VAL A C 11
ATOM 8506 O O . VAL A 1 51 ? 5.953 4.834 4.977 1.00 0.00 51 VAL A O 11
ATOM 8519 N N . LEU A 1 52 ? 6.357 6.923 5.747 1.00 0.00 52 LEU A N 11
ATOM 8520 C CA . LEU A 1 52 ? 7.171 7.307 4.605 1.00 0.00 52 LEU A CA 11
ATOM 8521 C C . LEU A 1 52 ? 8.225 6.227 4.350 1.00 0.00 52 LEU A C 11
ATOM 8522 O O . LEU A 1 52 ? 8.582 5.476 5.256 1.00 0.00 52 LEU A O 11
ATOM 8538 N N . PRO A 1 53 ? 8.707 6.184 3.079 1.00 0.00 53 PRO A N 11
ATOM 8539 C CA . PRO A 1 53 ? 9.714 5.209 2.694 1.00 0.00 53 PRO A CA 11
ATOM 8540 C C . PRO A 1 53 ? 11.090 5.597 3.240 1.00 0.00 53 PRO A C 11
ATOM 8541 O O . PRO A 1 53 ? 11.919 4.731 3.515 1.00 0.00 53 PRO A O 11
ATOM 8552 N N . GLU A 1 54 ? 11.290 6.900 3.378 1.00 0.00 54 GLU A N 11
ATOM 8553 C CA . GLU A 1 54 ? 12.551 7.413 3.886 1.00 0.00 54 GLU A CA 11
ATOM 8554 C C . GLU A 1 54 ? 12.641 7.199 5.398 1.00 0.00 54 GLU A C 11
ATOM 8555 O O . GLU A 1 54 ? 13.682 7.449 6.003 1.00 0.00 54 GLU A O 11
ATOM 8567 N N . ASN A 1 55 ? 11.534 6.741 5.966 1.00 0.00 55 ASN A N 11
ATOM 8568 C CA . ASN A 1 55 ? 11.475 6.492 7.396 1.00 0.00 55 ASN A CA 11
ATOM 8569 C C . ASN A 1 55 ? 11.396 4.984 7.643 1.00 0.00 55 ASN A C 11
ATOM 8570 O O . ASN A 1 55 ? 11.348 4.542 8.790 1.00 0.00 55 ASN A O 11
ATOM 8581 N N . CYS A 1 56 ? 11.381 4.201 6.562 1.00 0.00 56 CYS A N 11
ATOM 8582 C CA . CYS A 1 56 ? 11.310 2.757 6.660 1.00 0.00 56 CYS A CA 11
ATOM 8583 C C . CYS A 1 56 ? 12.410 2.253 7.582 1.00 0.00 56 CYS A C 11
ATOM 8584 O O . CYS A 1 56 ? 13.187 3.044 8.112 1.00 0.00 56 CYS A O 11
ATOM 8592 N N . GLU A 1 1 ? -13.777 4.100 7.421 1.00 0.00 1 GLU A N 12
ATOM 8593 C CA . GLU A 1 1 ? -13.595 5.410 8.013 1.00 0.00 1 GLU A CA 12
ATOM 8594 C C . GLU A 1 1 ? -12.494 6.163 7.280 1.00 0.00 1 GLU A C 12
ATOM 8595 O O . GLU A 1 1 ? -11.527 6.608 7.895 1.00 0.00 1 GLU A O 12
ATOM 8609 N N . GLU A 1 2 ? -12.674 6.285 5.972 1.00 0.00 2 GLU A N 12
ATOM 8610 C CA . GLU A 1 2 ? -11.705 6.983 5.146 1.00 0.00 2 GLU A CA 12
ATOM 8611 C C . GLU A 1 2 ? -10.284 6.554 5.517 1.00 0.00 2 GLU A C 12
ATOM 8612 O O . GLU A 1 2 ? -9.390 7.391 5.642 1.00 0.00 2 GLU A O 12
ATOM 8624 N N . CYS A 1 3 ? -10.119 5.249 5.682 1.00 0.00 3 CYS A N 12
ATOM 8625 C CA . CYS A 1 3 ? -8.821 4.698 6.036 1.00 0.00 3 CYS A CA 12
ATOM 8626 C C . CYS A 1 3 ? -8.164 5.633 7.052 1.00 0.00 3 CYS A C 12
ATOM 8627 O O . CYS A 1 3 ? -8.846 6.414 7.715 1.00 0.00 3 CYS A O 12
ATOM 8634 N N . GLY A 1 4 ? -6.847 5.521 7.146 1.00 0.00 4 GLY A N 12
ATOM 8635 C CA . GLY A 1 4 ? -6.089 6.348 8.070 1.00 0.00 4 GLY A CA 12
ATOM 8636 C C . GLY A 1 4 ? -5.511 7.574 7.363 1.00 0.00 4 GLY A C 12
ATOM 8637 O O . GLY A 1 4 ? -5.809 7.821 6.195 1.00 0.00 4 GLY A O 12
ATOM 8641 N N . PRO A 1 5 ? -4.669 8.330 8.119 1.00 0.00 5 PRO A N 12
ATOM 8642 C CA . PRO A 1 5 ? -4.044 9.525 7.577 1.00 0.00 5 PRO A CA 12
ATOM 8643 C C . PRO A 1 5 ? -2.911 9.162 6.615 1.00 0.00 5 PRO A C 12
ATOM 8644 O O . PRO A 1 5 ? -2.006 8.409 6.972 1.00 0.00 5 PRO A O 12
ATOM 8655 N N . ASN A 1 6 ? -2.997 9.716 5.414 1.00 0.00 6 ASN A N 12
ATOM 8656 C CA . ASN A 1 6 ? -1.989 9.460 4.400 1.00 0.00 6 ASN A CA 12
ATOM 8657 C C . ASN A 1 6 ? -2.307 8.141 3.691 1.00 0.00 6 ASN A C 12
ATOM 8658 O O . ASN A 1 6 ? -1.551 7.697 2.830 1.00 0.00 6 ASN A O 12
ATOM 8669 N N . GLU A 1 7 ? -3.427 7.551 4.082 1.00 0.00 7 GLU A N 12
ATOM 8670 C CA . GLU A 1 7 ? -3.855 6.292 3.497 1.00 0.00 7 GLU A CA 12
ATOM 8671 C C . GLU A 1 7 ? -5.056 6.516 2.575 1.00 0.00 7 GLU A C 12
ATOM 8672 O O . GLU A 1 7 ? -5.704 7.559 2.636 1.00 0.00 7 GLU A O 12
ATOM 8684 N N . VAL A 1 8 ? -5.314 5.518 1.742 1.00 0.00 8 VAL A N 12
ATOM 8685 C CA . VAL A 1 8 ? -6.425 5.593 0.808 1.00 0.00 8 VAL A CA 12
ATOM 8686 C C . VAL A 1 8 ? -7.071 4.212 0.678 1.00 0.00 8 VAL A C 12
ATOM 8687 O O . VAL A 1 8 ? -6.599 3.245 1.274 1.00 0.00 8 VAL A O 12
ATOM 8700 N N . PHE A 1 9 ? -8.138 4.165 -0.105 1.00 0.00 9 PHE A N 12
ATOM 8701 C CA . PHE A 1 9 ? -8.853 2.918 -0.320 1.00 0.00 9 PHE A CA 12
ATOM 8702 C C . PHE A 1 9 ? -9.055 2.653 -1.814 1.00 0.00 9 PHE A C 12
ATOM 8703 O O . PHE A 1 9 ? -9.410 3.561 -2.566 1.00 0.00 9 PHE A O 12
ATOM 8720 N N . ASN A 1 10 ? -8.822 1.408 -2.199 1.00 0.00 10 ASN A N 12
ATOM 8721 C CA . ASN A 1 10 ? -8.975 1.012 -3.590 1.00 0.00 10 ASN A CA 12
ATOM 8722 C C . ASN A 1 10 ? -9.710 -0.329 -3.656 1.00 0.00 10 ASN A C 12
ATOM 8723 O O . ASN A 1 10 ? -9.358 -1.269 -2.946 1.00 0.00 10 ASN A O 12
ATOM 8734 N N . THR A 1 11 ? -10.717 -0.372 -4.517 1.00 0.00 11 THR A N 12
ATOM 8735 C CA . THR A 1 11 ? -11.504 -1.583 -4.685 1.00 0.00 11 THR A CA 12
ATOM 8736 C C . THR A 1 11 ? -10.794 -2.552 -5.633 1.00 0.00 11 THR A C 12
ATOM 8737 O O . THR A 1 11 ? -11.157 -3.724 -5.713 1.00 0.00 11 THR A O 12
ATOM 8748 N N . CYS A 1 12 ? -9.793 -2.027 -6.325 1.00 0.00 12 CYS A N 12
ATOM 8749 C CA . CYS A 1 12 ? -9.030 -2.832 -7.264 1.00 0.00 12 CYS A CA 12
ATOM 8750 C C . CYS A 1 12 ? -7.592 -2.309 -7.287 1.00 0.00 12 CYS A C 12
ATOM 8751 O O . CYS A 1 12 ? -7.212 -1.567 -8.191 1.00 0.00 12 CYS A O 12
ATOM 8758 N N . GLY A 1 13 ? -6.832 -2.715 -6.281 1.00 0.00 13 GLY A N 12
ATOM 8759 C CA . GLY A 1 13 ? -5.445 -2.295 -6.173 1.00 0.00 13 GLY A CA 12
ATOM 8760 C C . GLY A 1 13 ? -4.498 -3.488 -6.327 1.00 0.00 13 GLY A C 12
ATOM 8761 O O . GLY A 1 13 ? -4.935 -4.638 -6.318 1.00 0.00 13 GLY A O 12
ATOM 8765 N N . SER A 1 14 ? -3.219 -3.173 -6.464 1.00 0.00 14 SER A N 12
ATOM 8766 C CA . SER A 1 14 ? -2.207 -4.204 -6.619 1.00 0.00 14 SER A CA 12
ATOM 8767 C C . SER A 1 14 ? -2.364 -5.261 -5.525 1.00 0.00 14 SER A C 12
ATOM 8768 O O . SER A 1 14 ? -2.056 -5.005 -4.361 1.00 0.00 14 SER A O 12
ATOM 8776 N N . ALA A 1 15 ? -2.844 -6.426 -5.934 1.00 0.00 15 ALA A N 12
ATOM 8777 C CA . ALA A 1 15 ? -3.046 -7.522 -5.003 1.00 0.00 15 ALA A CA 12
ATOM 8778 C C . ALA A 1 15 ? -1.861 -7.591 -4.039 1.00 0.00 15 ALA A C 12
ATOM 8779 O O . ALA A 1 15 ? -2.018 -7.988 -2.885 1.00 0.00 15 ALA A O 12
ATOM 8786 N N . CYS A 1 16 ? -0.702 -7.197 -4.546 1.00 0.00 16 CYS A N 12
ATOM 8787 C CA . CYS A 1 16 ? 0.509 -7.209 -3.743 1.00 0.00 16 CYS A CA 12
ATOM 8788 C C . CYS A 1 16 ? 1.225 -5.872 -3.936 1.00 0.00 16 CYS A C 12
ATOM 8789 O O . CYS A 1 16 ? 2.382 -5.837 -4.356 1.00 0.00 16 CYS A O 12
ATOM 8796 N N . ALA A 1 17 ? 0.511 -4.802 -3.621 1.00 0.00 17 ALA A N 12
ATOM 8797 C CA . ALA A 1 17 ? 1.064 -3.464 -3.755 1.00 0.00 17 ALA A CA 12
ATOM 8798 C C . ALA A 1 17 ? 2.417 -3.405 -3.043 1.00 0.00 17 ALA A C 12
ATOM 8799 O O . ALA A 1 17 ? 2.777 -4.321 -2.306 1.00 0.00 17 ALA A O 12
ATOM 8806 N N . PRO A 1 18 ? 3.150 -2.286 -3.294 1.00 0.00 18 PRO A N 12
ATOM 8807 C CA . PRO A 1 18 ? 4.454 -2.094 -2.685 1.00 0.00 18 PRO A CA 12
ATOM 8808 C C . PRO A 1 18 ? 4.322 -1.718 -1.208 1.00 0.00 18 PRO A C 12
ATOM 8809 O O . PRO A 1 18 ? 3.271 -1.244 -0.777 1.00 0.00 18 PRO A O 12
ATOM 8820 N N . THR A 1 19 ? 5.401 -1.940 -0.474 1.00 0.00 19 THR A N 12
ATOM 8821 C CA . THR A 1 19 ? 5.418 -1.631 0.947 1.00 0.00 19 THR A CA 12
ATOM 8822 C C . THR A 1 19 ? 6.839 -1.299 1.402 1.00 0.00 19 THR A C 12
ATOM 8823 O O . THR A 1 19 ? 7.723 -1.068 0.576 1.00 0.00 19 THR A O 12
ATOM 8834 N N . CYS A 1 20 ? 7.018 -1.285 2.714 1.00 0.00 20 CYS A N 12
ATOM 8835 C CA . CYS A 1 20 ? 8.317 -0.985 3.291 1.00 0.00 20 CYS A CA 12
ATOM 8836 C C . CYS A 1 20 ? 9.279 -2.116 2.922 1.00 0.00 20 CYS A C 12
ATOM 8837 O O . CYS A 1 20 ? 10.496 -1.939 2.959 1.00 0.00 20 CYS A O 12
ATOM 8844 N N . ALA A 1 21 ? 8.697 -3.255 2.576 1.00 0.00 21 ALA A N 12
ATOM 8845 C CA . ALA A 1 21 ? 9.488 -4.416 2.201 1.00 0.00 21 ALA A CA 12
ATOM 8846 C C . ALA A 1 21 ? 9.732 -4.395 0.691 1.00 0.00 21 ALA A C 12
ATOM 8847 O O . ALA A 1 21 ? 10.870 -4.519 0.240 1.00 0.00 21 ALA A O 12
ATOM 8854 N N . GLN A 1 22 ? 8.644 -4.237 -0.050 1.00 0.00 22 GLN A N 12
ATOM 8855 C CA . GLN A 1 22 ? 8.725 -4.198 -1.500 1.00 0.00 22 GLN A CA 12
ATOM 8856 C C . GLN A 1 22 ? 8.284 -2.829 -2.021 1.00 0.00 22 GLN A C 12
ATOM 8857 O O . GLN A 1 22 ? 7.096 -2.595 -2.234 1.00 0.00 22 GLN A O 12
ATOM 8871 N N . PRO A 1 23 ? 9.292 -1.935 -2.214 1.00 0.00 23 PRO A N 12
ATOM 8872 C CA . PRO A 1 23 ? 9.019 -0.595 -2.706 1.00 0.00 23 PRO A CA 12
ATOM 8873 C C . PRO A 1 23 ? 8.699 -0.614 -4.202 1.00 0.00 23 PRO A C 12
ATOM 8874 O O . PRO A 1 23 ? 8.470 0.434 -4.805 1.00 0.00 23 PRO A O 12
ATOM 8885 N N . LYS A 1 24 ? 8.696 -1.816 -4.758 1.00 0.00 24 LYS A N 12
ATOM 8886 C CA . LYS A 1 24 ? 8.409 -1.984 -6.173 1.00 0.00 24 LYS A CA 12
ATOM 8887 C C . LYS A 1 24 ? 7.266 -2.987 -6.341 1.00 0.00 24 LYS A C 12
ATOM 8888 O O . LYS A 1 24 ? 7.400 -4.154 -5.976 1.00 0.00 24 LYS A O 12
ATOM 8907 N N . THR A 1 25 ? 6.167 -2.496 -6.894 1.00 0.00 25 THR A N 12
ATOM 8908 C CA . THR A 1 25 ? 5.000 -3.333 -7.115 1.00 0.00 25 THR A CA 12
ATOM 8909 C C . THR A 1 25 ? 5.428 -4.746 -7.518 1.00 0.00 25 THR A C 12
ATOM 8910 O O . THR A 1 25 ? 6.507 -4.936 -8.075 1.00 0.00 25 THR A O 12
ATOM 8921 N N . ARG A 1 26 ? 4.559 -5.701 -7.217 1.00 0.00 26 ARG A N 12
ATOM 8922 C CA . ARG A 1 26 ? 4.832 -7.091 -7.541 1.00 0.00 26 ARG A CA 12
ATOM 8923 C C . ARG A 1 26 ? 3.539 -7.907 -7.517 1.00 0.00 26 ARG A C 12
ATOM 8924 O O . ARG A 1 26 ? 3.142 -8.416 -6.471 1.00 0.00 26 ARG A O 12
ATOM 8945 N N . ILE A 1 27 ? 2.915 -8.003 -8.683 1.00 0.00 27 ILE A N 12
ATOM 8946 C CA . ILE A 1 27 ? 1.674 -8.747 -8.808 1.00 0.00 27 ILE A CA 12
ATOM 8947 C C . ILE A 1 27 ? 1.775 -10.039 -7.994 1.00 0.00 27 ILE A C 12
ATOM 8948 O O . ILE A 1 27 ? 2.872 -10.482 -7.660 1.00 0.00 27 ILE A O 12
ATOM 8964 N N . CYS A 1 28 ? 0.614 -10.606 -7.701 1.00 0.00 28 CYS A N 12
ATOM 8965 C CA . CYS A 1 28 ? 0.557 -11.839 -6.932 1.00 0.00 28 CYS A CA 12
ATOM 8966 C C . CYS A 1 28 ? -0.313 -12.840 -7.694 1.00 0.00 28 CYS A C 12
ATOM 8967 O O . CYS A 1 28 ? 0.053 -14.006 -7.834 1.00 0.00 28 CYS A O 12
ATOM 8974 N N . THR A 1 29 ? -1.449 -12.348 -8.166 1.00 0.00 29 THR A N 12
ATOM 8975 C CA . THR A 1 29 ? -2.375 -13.186 -8.911 1.00 0.00 29 THR A CA 12
ATOM 8976 C C . THR A 1 29 ? -3.312 -12.322 -9.758 1.00 0.00 29 THR A C 12
ATOM 8977 O O . THR A 1 29 ? -3.434 -11.121 -9.526 1.00 0.00 29 THR A O 12
ATOM 8988 N N . MET A 1 30 ? -3.949 -12.969 -10.723 1.00 0.00 30 MET A N 12
ATOM 8989 C CA . MET A 1 30 ? -4.871 -12.276 -11.605 1.00 0.00 30 MET A CA 12
ATOM 8990 C C . MET A 1 30 ? -6.134 -11.849 -10.855 1.00 0.00 30 MET A C 12
ATOM 8991 O O . MET A 1 30 ? -7.106 -12.601 -10.791 1.00 0.00 30 MET A O 12
ATOM 9005 N N . GLN A 1 31 ? -6.080 -10.647 -10.304 1.00 0.00 31 GLN A N 12
ATOM 9006 C CA . GLN A 1 31 ? -7.206 -10.111 -9.559 1.00 0.00 31 GLN A CA 12
ATOM 9007 C C . GLN A 1 31 ? -6.754 -8.952 -8.670 1.00 0.00 31 GLN A C 12
ATOM 9008 O O . GLN A 1 31 ? -5.739 -9.054 -7.981 1.00 0.00 31 GLN A O 12
ATOM 9022 N N . CYS A 1 32 ? -7.526 -7.877 -8.713 1.00 0.00 32 CYS A N 12
ATOM 9023 C CA . CYS A 1 32 ? -7.217 -6.701 -7.918 1.00 0.00 32 CYS A CA 12
ATOM 9024 C C . CYS A 1 32 ? -7.432 -7.046 -6.442 1.00 0.00 32 CYS A C 12
ATOM 9025 O O . CYS A 1 32 ? -7.821 -8.166 -6.114 1.00 0.00 32 CYS A O 12
ATOM 9032 N N . ARG A 1 33 ? -7.167 -6.064 -5.594 1.00 0.00 33 ARG A N 12
ATOM 9033 C CA . ARG A 1 33 ? -7.327 -6.252 -4.162 1.00 0.00 33 ARG A CA 12
ATOM 9034 C C . ARG A 1 33 ? -8.109 -5.083 -3.558 1.00 0.00 33 ARG A C 12
ATOM 9035 O O . ARG A 1 33 ? -7.805 -3.922 -3.830 1.00 0.00 33 ARG A O 12
ATOM 9056 N N . ILE A 1 34 ? -9.099 -5.429 -2.749 1.00 0.00 34 ILE A N 12
ATOM 9057 C CA . ILE A 1 34 ? -9.926 -4.424 -2.105 1.00 0.00 34 ILE A CA 12
ATOM 9058 C C . ILE A 1 34 ? -9.416 -4.184 -0.682 1.00 0.00 34 ILE A C 12
ATOM 9059 O O . ILE A 1 34 ? -9.413 -5.099 0.141 1.00 0.00 34 ILE A O 12
ATOM 9075 N N . GLY A 1 35 ? -8.996 -2.952 -0.439 1.00 0.00 35 GLY A N 12
ATOM 9076 C CA . GLY A 1 35 ? -8.484 -2.583 0.871 1.00 0.00 35 GLY A CA 12
ATOM 9077 C C . GLY A 1 35 ? -7.812 -1.208 0.828 1.00 0.00 35 GLY A C 12
ATOM 9078 O O . GLY A 1 35 ? -7.692 -0.605 -0.237 1.00 0.00 35 GLY A O 12
ATOM 9082 N N . CYS A 1 36 ? -7.393 -0.753 2.000 1.00 0.00 36 CYS A N 12
ATOM 9083 C CA . CYS A 1 36 ? -6.736 0.539 2.110 1.00 0.00 36 CYS A CA 12
ATOM 9084 C C . CYS A 1 36 ? -5.247 0.347 1.817 1.00 0.00 36 CYS A C 12
ATOM 9085 O O . CYS A 1 36 ? -4.656 -0.657 2.212 1.00 0.00 36 CYS A O 12
ATOM 9092 N N . GLN A 1 37 ? -4.681 1.325 1.126 1.00 0.00 37 GLN A N 12
ATOM 9093 C CA . GLN A 1 37 ? -3.272 1.278 0.776 1.00 0.00 37 GLN A CA 12
ATOM 9094 C C . GLN A 1 37 ? -2.563 2.547 1.253 1.00 0.00 37 GLN A C 12
ATOM 9095 O O . GLN A 1 37 ? -3.165 3.383 1.924 1.00 0.00 37 GLN A O 12
ATOM 9109 N N . CYS A 1 38 ? -1.294 2.650 0.886 1.00 0.00 38 CYS A N 12
ATOM 9110 C CA . CYS A 1 38 ? -0.496 3.803 1.269 1.00 0.00 38 CYS A CA 12
ATOM 9111 C C . CYS A 1 38 ? -0.519 4.807 0.114 1.00 0.00 38 CYS A C 12
ATOM 9112 O O . CYS A 1 38 ? -0.308 4.437 -1.039 1.00 0.00 38 CYS A O 12
ATOM 9119 N N . GLN A 1 39 ? -0.776 6.058 0.466 1.00 0.00 39 GLN A N 12
ATOM 9120 C CA . GLN A 1 39 ? -0.828 7.118 -0.527 1.00 0.00 39 GLN A CA 12
ATOM 9121 C C . GLN A 1 39 ? 0.553 7.329 -1.150 1.00 0.00 39 GLN A C 12
ATOM 9122 O O . GLN A 1 39 ? 1.549 6.808 -0.654 1.00 0.00 39 GLN A O 12
ATOM 9136 N N . GLU A 1 40 ? 0.568 8.097 -2.231 1.00 0.00 40 GLU A N 12
ATOM 9137 C CA . GLU A 1 40 ? 1.810 8.383 -2.930 1.00 0.00 40 GLU A CA 12
ATOM 9138 C C . GLU A 1 40 ? 2.765 9.154 -2.016 1.00 0.00 40 GLU A C 12
ATOM 9139 O O . GLU A 1 40 ? 2.600 10.356 -1.811 1.00 0.00 40 GLU A O 12
ATOM 9151 N N . GLY A 1 41 ? 3.744 8.430 -1.492 1.00 0.00 41 GLY A N 12
ATOM 9152 C CA . GLY A 1 41 ? 4.727 9.029 -0.606 1.00 0.00 41 GLY A CA 12
ATOM 9153 C C . GLY A 1 41 ? 4.790 8.282 0.728 1.00 0.00 41 GLY A C 12
ATOM 9154 O O . GLY A 1 41 ? 5.551 8.659 1.618 1.00 0.00 41 GLY A O 12
ATOM 9158 N N . PHE A 1 42 ? 3.983 7.237 0.823 1.00 0.00 42 PHE A N 12
ATOM 9159 C CA . PHE A 1 42 ? 3.938 6.433 2.034 1.00 0.00 42 PHE A CA 12
ATOM 9160 C C . PHE A 1 42 ? 4.044 4.943 1.705 1.00 0.00 42 PHE A C 12
ATOM 9161 O O . PHE A 1 42 ? 3.676 4.516 0.612 1.00 0.00 42 PHE A O 12
ATOM 9178 N N . LEU A 1 43 ? 4.550 4.191 2.673 1.00 0.00 43 LEU A N 12
ATOM 9179 C CA . LEU A 1 43 ? 4.709 2.757 2.500 1.00 0.00 43 LEU A CA 12
ATOM 9180 C C . LEU A 1 43 ? 4.100 2.033 3.702 1.00 0.00 43 LEU A C 12
ATOM 9181 O O . LEU A 1 43 ? 4.117 2.551 4.818 1.00 0.00 43 LEU A O 12
ATOM 9197 N N . ARG A 1 44 ? 3.577 0.845 3.435 1.00 0.00 44 ARG A N 12
ATOM 9198 C CA . ARG A 1 44 ? 2.965 0.044 4.480 1.00 0.00 44 ARG A CA 12
ATOM 9199 C C . ARG A 1 44 ? 4.033 -0.739 5.244 1.00 0.00 44 ARG A C 12
ATOM 9200 O O . ARG A 1 44 ? 4.930 -1.324 4.640 1.00 0.00 44 ARG A O 12
ATOM 9221 N N . ASN A 1 45 ? 3.902 -0.724 6.562 1.00 0.00 45 ASN A N 12
ATOM 9222 C CA . ASN A 1 45 ? 4.846 -1.425 7.417 1.00 0.00 45 ASN A CA 12
ATOM 9223 C C . ASN A 1 45 ? 4.141 -2.608 8.084 1.00 0.00 45 ASN A C 12
ATOM 9224 O O . ASN A 1 45 ? 2.954 -2.533 8.396 1.00 0.00 45 ASN A O 12
ATOM 9235 N N . GLY A 1 46 ? 4.903 -3.673 8.285 1.00 0.00 46 GLY A N 12
ATOM 9236 C CA . GLY A 1 46 ? 4.368 -4.870 8.910 1.00 0.00 46 GLY A CA 12
ATOM 9237 C C . GLY A 1 46 ? 3.340 -4.514 9.987 1.00 0.00 46 GLY A C 12
ATOM 9238 O O . GLY A 1 46 ? 2.417 -5.282 10.247 1.00 0.00 46 GLY A O 12
ATOM 9242 N N . GLU A 1 47 ? 3.537 -3.347 10.583 1.00 0.00 47 GLU A N 12
ATOM 9243 C CA . GLU A 1 47 ? 2.639 -2.879 11.625 1.00 0.00 47 GLU A CA 12
ATOM 9244 C C . GLU A 1 47 ? 1.364 -2.304 11.009 1.00 0.00 47 GLU A C 12
ATOM 9245 O O . GLU A 1 47 ? 0.779 -1.362 11.544 1.00 0.00 47 GLU A O 12
ATOM 9257 N N . GLY A 1 48 ? 0.967 -2.894 9.891 1.00 0.00 48 GLY A N 12
ATOM 9258 C CA . GLY A 1 48 ? -0.229 -2.451 9.194 1.00 0.00 48 GLY A CA 12
ATOM 9259 C C . GLY A 1 48 ? -0.368 -0.929 9.254 1.00 0.00 48 GLY A C 12
ATOM 9260 O O . GLY A 1 48 ? -1.479 -0.405 9.318 1.00 0.00 48 GLY A O 12
ATOM 9264 N N . ALA A 1 49 ? 0.777 -0.262 9.231 1.00 0.00 49 ALA A N 12
ATOM 9265 C CA . ALA A 1 49 ? 0.797 1.191 9.281 1.00 0.00 49 ALA A CA 12
ATOM 9266 C C . ALA A 1 49 ? 1.374 1.734 7.971 1.00 0.00 49 ALA A C 12
ATOM 9267 O O . ALA A 1 49 ? 2.041 1.009 7.235 1.00 0.00 49 ALA A O 12
ATOM 9274 N N . CYS A 1 50 ? 1.094 3.005 7.723 1.00 0.00 50 CYS A N 12
ATOM 9275 C CA . CYS A 1 50 ? 1.576 3.654 6.515 1.00 0.00 50 CYS A CA 12
ATOM 9276 C C . CYS A 1 50 ? 2.649 4.670 6.911 1.00 0.00 50 CYS A C 12
ATOM 9277 O O . CYS A 1 50 ? 2.331 5.780 7.333 1.00 0.00 50 CYS A O 12
ATOM 9284 N N . VAL A 1 51 ? 3.898 4.252 6.760 1.00 0.00 51 VAL A N 12
ATOM 9285 C CA . VAL A 1 51 ? 5.020 5.113 7.098 1.00 0.00 51 VAL A CA 12
ATOM 9286 C C . VAL A 1 51 ? 5.795 5.455 5.824 1.00 0.00 51 VAL A C 12
ATOM 9287 O O . VAL A 1 51 ? 5.941 4.615 4.937 1.00 0.00 51 VAL A O 12
ATOM 9300 N N . LEU A 1 52 ? 6.272 6.691 5.774 1.00 0.00 52 LEU A N 12
ATOM 9301 C CA . LEU A 1 52 ? 7.028 7.153 4.623 1.00 0.00 52 LEU A CA 12
ATOM 9302 C C . LEU A 1 52 ? 8.136 6.148 4.306 1.00 0.00 52 LEU A C 12
ATOM 9303 O O . LEU A 1 52 ? 8.559 5.391 5.179 1.00 0.00 52 LEU A O 12
ATOM 9319 N N . PRO A 1 53 ? 8.586 6.172 3.023 1.00 0.00 53 PRO A N 12
ATOM 9320 C CA . PRO A 1 53 ? 9.636 5.270 2.582 1.00 0.00 53 PRO A CA 12
ATOM 9321 C C . PRO A 1 53 ? 11.001 5.722 3.105 1.00 0.00 53 PRO A C 12
ATOM 9322 O O . PRO A 1 53 ? 11.885 4.896 3.334 1.00 0.00 53 PRO A O 12
ATOM 9333 N N . GLU A 1 54 ? 11.131 7.029 3.278 1.00 0.00 54 GLU A N 12
ATOM 9334 C CA . GLU A 1 54 ? 12.374 7.598 3.770 1.00 0.00 54 GLU A CA 12
ATOM 9335 C C . GLU A 1 54 ? 12.512 7.350 5.274 1.00 0.00 54 GLU A C 12
ATOM 9336 O O . GLU A 1 54 ? 13.549 7.655 5.863 1.00 0.00 54 GLU A O 12
ATOM 9348 N N . ASN A 1 55 ? 11.454 6.800 5.851 1.00 0.00 55 ASN A N 12
ATOM 9349 C CA . ASN A 1 55 ? 11.446 6.508 7.274 1.00 0.00 55 ASN A CA 12
ATOM 9350 C C . ASN A 1 55 ? 11.464 4.992 7.479 1.00 0.00 55 ASN A C 12
ATOM 9351 O O . ASN A 1 55 ? 11.460 4.515 8.613 1.00 0.00 55 ASN A O 12
ATOM 9362 N N . CYS A 1 56 ? 11.488 4.241 6.376 1.00 0.00 56 CYS A N 12
ATOM 9363 C CA . CYS A 1 56 ? 11.510 2.794 6.431 1.00 0.00 56 CYS A CA 12
ATOM 9364 C C . CYS A 1 56 ? 12.635 2.336 7.349 1.00 0.00 56 CYS A C 12
ATOM 9365 O O . CYS A 1 56 ? 13.355 3.160 7.908 1.00 0.00 56 CYS A O 12
ATOM 9373 N N . GLU A 1 1 ? -12.656 2.733 3.940 1.00 0.00 1 GLU A N 13
ATOM 9374 C CA . GLU A 1 1 ? -12.784 4.129 3.573 1.00 0.00 1 GLU A CA 13
ATOM 9375 C C . GLU A 1 1 ? -12.140 5.007 4.638 1.00 0.00 1 GLU A C 13
ATOM 9376 O O . GLU A 1 1 ? -11.744 4.517 5.693 1.00 0.00 1 GLU A O 13
ATOM 9390 N N . GLU A 1 2 ? -12.055 6.292 4.326 1.00 0.00 2 GLU A N 13
ATOM 9391 C CA . GLU A 1 2 ? -11.466 7.248 5.249 1.00 0.00 2 GLU A CA 13
ATOM 9392 C C . GLU A 1 2 ? -10.282 6.615 5.983 1.00 0.00 2 GLU A C 13
ATOM 9393 O O . GLU A 1 2 ? -10.101 6.832 7.180 1.00 0.00 2 GLU A O 13
ATOM 9405 N N . CYS A 1 3 ? -9.505 5.845 5.234 1.00 0.00 3 CYS A N 13
ATOM 9406 C CA . CYS A 1 3 ? -8.343 5.178 5.799 1.00 0.00 3 CYS A CA 13
ATOM 9407 C C . CYS A 1 3 ? -7.567 6.196 6.639 1.00 0.00 3 CYS A C 13
ATOM 9408 O O . CYS A 1 3 ? -7.854 7.391 6.592 1.00 0.00 3 CYS A O 13
ATOM 9415 N N . GLY A 1 4 ? -6.601 5.683 7.387 1.00 0.00 4 GLY A N 13
ATOM 9416 C CA . GLY A 1 4 ? -5.782 6.533 8.235 1.00 0.00 4 GLY A CA 13
ATOM 9417 C C . GLY A 1 4 ? -5.164 7.678 7.431 1.00 0.00 4 GLY A C 13
ATOM 9418 O O . GLY A 1 4 ? -5.528 7.898 6.277 1.00 0.00 4 GLY A O 13
ATOM 9422 N N . PRO A 1 5 ? -4.215 8.397 8.090 1.00 0.00 5 PRO A N 13
ATOM 9423 C CA . PRO A 1 5 ? -3.543 9.514 7.448 1.00 0.00 5 PRO A CA 13
ATOM 9424 C C . PRO A 1 5 ? -2.514 9.024 6.429 1.00 0.00 5 PRO A C 13
ATOM 9425 O O . PRO A 1 5 ? -1.640 8.224 6.760 1.00 0.00 5 PRO A O 13
ATOM 9436 N N . ASN A 1 6 ? -2.651 9.523 5.209 1.00 0.00 6 ASN A N 13
ATOM 9437 C CA . ASN A 1 6 ? -1.744 9.146 4.139 1.00 0.00 6 ASN A CA 13
ATOM 9438 C C . ASN A 1 6 ? -2.197 7.813 3.538 1.00 0.00 6 ASN A C 13
ATOM 9439 O O . ASN A 1 6 ? -1.554 7.285 2.631 1.00 0.00 6 ASN A O 13
ATOM 9450 N N . GLU A 1 7 ? -3.303 7.307 4.066 1.00 0.00 7 GLU A N 13
ATOM 9451 C CA . GLU A 1 7 ? -3.850 6.048 3.593 1.00 0.00 7 GLU A CA 13
ATOM 9452 C C . GLU A 1 7 ? -5.057 6.300 2.687 1.00 0.00 7 GLU A C 13
ATOM 9453 O O . GLU A 1 7 ? -5.692 7.350 2.772 1.00 0.00 7 GLU A O 13
ATOM 9465 N N . VAL A 1 8 ? -5.339 5.320 1.843 1.00 0.00 8 VAL A N 13
ATOM 9466 C CA . VAL A 1 8 ? -6.459 5.422 0.923 1.00 0.00 8 VAL A CA 13
ATOM 9467 C C . VAL A 1 8 ? -7.075 4.036 0.719 1.00 0.00 8 VAL A C 13
ATOM 9468 O O . VAL A 1 8 ? -6.366 3.030 0.736 1.00 0.00 8 VAL A O 13
ATOM 9481 N N . PHE A 1 9 ? -8.386 4.028 0.533 1.00 0.00 9 PHE A N 13
ATOM 9482 C CA . PHE A 1 9 ? -9.105 2.782 0.325 1.00 0.00 9 PHE A CA 13
ATOM 9483 C C . PHE A 1 9 ? -9.227 2.461 -1.165 1.00 0.00 9 PHE A C 13
ATOM 9484 O O . PHE A 1 9 ? -9.731 3.273 -1.940 1.00 0.00 9 PHE A O 13
ATOM 9501 N N . ASN A 1 10 ? -8.759 1.274 -1.523 1.00 0.00 10 ASN A N 13
ATOM 9502 C CA . ASN A 1 10 ? -8.810 0.837 -2.907 1.00 0.00 10 ASN A CA 13
ATOM 9503 C C . ASN A 1 10 ? -9.625 -0.456 -2.999 1.00 0.00 10 ASN A C 13
ATOM 9504 O O . ASN A 1 10 ? -9.284 -1.456 -2.368 1.00 0.00 10 ASN A O 13
ATOM 9515 N N . THR A 1 11 ? -10.687 -0.393 -3.789 1.00 0.00 11 THR A N 13
ATOM 9516 C CA . THR A 1 11 ? -11.552 -1.546 -3.971 1.00 0.00 11 THR A CA 13
ATOM 9517 C C . THR A 1 11 ? -10.892 -2.567 -4.900 1.00 0.00 11 THR A C 13
ATOM 9518 O O . THR A 1 11 ? -11.262 -3.741 -4.902 1.00 0.00 11 THR A O 13
ATOM 9529 N N . CYS A 1 12 ? -9.928 -2.083 -5.670 1.00 0.00 12 CYS A N 13
ATOM 9530 C CA . CYS A 1 12 ? -9.215 -2.940 -6.602 1.00 0.00 12 CYS A CA 13
ATOM 9531 C C . CYS A 1 12 ? -7.768 -2.451 -6.691 1.00 0.00 12 CYS A C 13
ATOM 9532 O O . CYS A 1 12 ? -7.402 -1.753 -7.636 1.00 0.00 12 CYS A O 13
ATOM 9539 N N . GLY A 1 13 ? -6.984 -2.834 -5.694 1.00 0.00 13 GLY A N 13
ATOM 9540 C CA . GLY A 1 13 ? -5.585 -2.444 -5.648 1.00 0.00 13 GLY A CA 13
ATOM 9541 C C . GLY A 1 13 ? -4.673 -3.645 -5.905 1.00 0.00 13 GLY A C 13
ATOM 9542 O O . GLY A 1 13 ? -5.142 -4.778 -6.002 1.00 0.00 13 GLY A O 13
ATOM 9546 N N . SER A 1 14 ? -3.383 -3.356 -6.006 1.00 0.00 14 SER A N 13
ATOM 9547 C CA . SER A 1 14 ? -2.400 -4.397 -6.250 1.00 0.00 14 SER A CA 13
ATOM 9548 C C . SER A 1 14 ? -2.446 -5.433 -5.124 1.00 0.00 14 SER A C 13
ATOM 9549 O O . SER A 1 14 ? -1.969 -5.177 -4.020 1.00 0.00 14 SER A O 13
ATOM 9557 N N . ALA A 1 15 ? -3.023 -6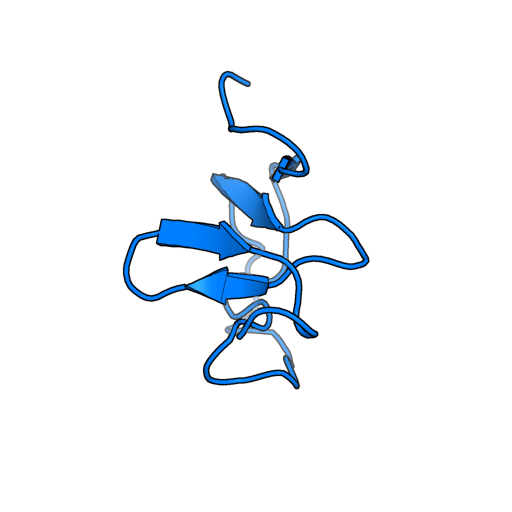.582 -5.444 1.00 0.00 15 ALA A N 13
ATOM 9558 C CA . ALA A 1 15 ? -3.138 -7.657 -4.473 1.00 0.00 15 ALA A CA 13
ATOM 9559 C C . ALA A 1 15 ? -1.838 -7.755 -3.672 1.00 0.00 15 ALA A C 13
ATOM 9560 O O . ALA A 1 15 ? -1.850 -8.160 -2.511 1.00 0.00 15 ALA A O 13
ATOM 9567 N N . CYS A 1 16 ? -0.748 -7.376 -4.324 1.00 0.00 16 CYS A N 13
ATOM 9568 C CA . CYS A 1 16 ? 0.557 -7.416 -3.685 1.00 0.00 16 CYS A CA 13
ATOM 9569 C C . CYS A 1 16 ? 1.255 -6.078 -3.936 1.00 0.00 16 CYS A C 13
ATOM 9570 O O . CYS A 1 16 ? 2.346 -6.039 -4.504 1.00 0.00 16 CYS A O 13
ATOM 9577 N N . ALA A 1 17 ? 0.599 -5.013 -3.499 1.00 0.00 17 ALA A N 13
ATOM 9578 C CA . ALA A 1 17 ? 1.142 -3.676 -3.671 1.00 0.00 17 ALA A CA 13
ATOM 9579 C C . ALA A 1 17 ? 2.471 -3.573 -2.921 1.00 0.00 17 ALA A C 13
ATOM 9580 O O . ALA A 1 17 ? 2.824 -4.462 -2.146 1.00 0.00 17 ALA A O 13
ATOM 9587 N N . PRO A 1 18 ? 3.194 -2.451 -3.184 1.00 0.00 18 PRO A N 13
ATOM 9588 C CA . PRO A 1 18 ? 4.476 -2.218 -2.543 1.00 0.00 18 PRO A CA 13
ATOM 9589 C C . PRO A 1 18 ? 4.293 -1.800 -1.083 1.00 0.00 18 PRO A C 13
ATOM 9590 O O . PRO A 1 18 ? 3.208 -1.376 -0.686 1.00 0.00 18 PRO A O 13
ATOM 9601 N N . THR A 1 19 ? 5.370 -1.936 -0.322 1.00 0.00 19 THR A N 13
ATOM 9602 C CA . THR A 1 19 ? 5.340 -1.577 1.087 1.00 0.00 19 THR A CA 13
ATOM 9603 C C . THR A 1 19 ? 6.757 -1.306 1.597 1.00 0.00 19 THR A C 13
ATOM 9604 O O . THR A 1 19 ? 7.715 -1.335 0.825 1.00 0.00 19 THR A O 13
ATOM 9615 N N . CYS A 1 20 ? 6.845 -1.048 2.893 1.00 0.00 20 CYS A N 13
ATOM 9616 C CA . CYS A 1 20 ? 8.129 -0.770 3.515 1.00 0.00 20 CYS A CA 13
ATOM 9617 C C . CYS A 1 20 ? 9.071 -1.937 3.212 1.00 0.00 20 CYS A C 13
ATOM 9618 O O . CYS A 1 20 ? 10.286 -1.757 3.148 1.00 0.00 20 CYS A O 13
ATOM 9625 N N . ALA A 1 21 ? 8.475 -3.106 3.033 1.00 0.00 21 ALA A N 13
ATOM 9626 C CA . ALA A 1 21 ? 9.246 -4.302 2.738 1.00 0.00 21 ALA A CA 13
ATOM 9627 C C . ALA A 1 21 ? 9.565 -4.341 1.241 1.00 0.00 21 ALA A C 13
ATOM 9628 O O . ALA A 1 21 ? 10.716 -4.535 0.854 1.00 0.00 21 ALA A O 13
ATOM 9635 N N . GLN A 1 22 ? 8.525 -4.155 0.443 1.00 0.00 22 GLN A N 13
ATOM 9636 C CA . GLN A 1 22 ? 8.679 -4.167 -1.002 1.00 0.00 22 GLN A CA 13
ATOM 9637 C C . GLN A 1 22 ? 8.341 -2.794 -1.583 1.00 0.00 22 GLN A C 13
ATOM 9638 O O . GLN A 1 22 ? 7.186 -2.523 -1.912 1.00 0.00 22 GLN A O 13
ATOM 9652 N N . PRO A 1 23 ? 9.394 -1.941 -1.697 1.00 0.00 23 PRO A N 13
ATOM 9653 C CA . PRO A 1 23 ? 9.217 -0.601 -2.233 1.00 0.00 23 PRO A CA 13
ATOM 9654 C C . PRO A 1 23 ? 9.041 -0.638 -3.753 1.00 0.00 23 PRO A C 13
ATOM 9655 O O . PRO A 1 23 ? 8.901 0.404 -4.390 1.00 0.00 23 PRO A O 13
ATOM 9666 N N . LYS A 1 24 ? 9.052 -1.850 -4.287 1.00 0.00 24 LYS A N 13
ATOM 9667 C CA . LYS A 1 24 ? 8.894 -2.037 -5.721 1.00 0.00 24 LYS A CA 13
ATOM 9668 C C . LYS A 1 24 ? 7.699 -2.956 -5.981 1.00 0.00 24 LYS A C 13
ATOM 9669 O O . LYS A 1 24 ? 7.729 -4.134 -5.627 1.00 0.00 24 LYS A O 13
ATOM 9688 N N . THR A 1 25 ? 6.678 -2.384 -6.601 1.00 0.00 25 THR A N 13
ATOM 9689 C CA . THR A 1 25 ? 5.475 -3.137 -6.914 1.00 0.00 25 THR A CA 13
ATOM 9690 C C . THR A 1 25 ? 5.839 -4.534 -7.420 1.00 0.00 25 THR A C 13
ATOM 9691 O O . THR A 1 25 ? 6.921 -4.738 -7.970 1.00 0.00 25 THR A O 13
ATOM 9702 N N . ARG A 1 26 ? 4.915 -5.462 -7.216 1.00 0.00 26 ARG A N 13
ATOM 9703 C CA . ARG A 1 26 ? 5.125 -6.834 -7.645 1.00 0.00 26 ARG A CA 13
ATOM 9704 C C . ARG A 1 26 ? 3.801 -7.603 -7.629 1.00 0.00 26 ARG A C 13
ATOM 9705 O O . ARG A 1 26 ? 3.471 -8.254 -6.638 1.00 0.00 26 ARG A O 13
ATOM 9726 N N . ILE A 1 27 ? 3.082 -7.504 -8.735 1.00 0.00 27 ILE A N 13
ATOM 9727 C CA . ILE A 1 27 ? 1.802 -8.181 -8.860 1.00 0.00 27 ILE A CA 13
ATOM 9728 C C . ILE A 1 27 ? 1.930 -9.606 -8.319 1.00 0.00 27 ILE A C 13
ATOM 9729 O O . ILE A 1 27 ? 3.034 -10.143 -8.227 1.00 0.00 27 ILE A O 13
ATOM 9745 N N . CYS A 1 28 ? 0.787 -10.180 -7.974 1.00 0.00 28 CYS A N 13
ATOM 9746 C CA . CYS A 1 28 ? 0.758 -11.533 -7.444 1.00 0.00 28 CYS A CA 13
ATOM 9747 C C . CYS A 1 28 ? 0.029 -12.427 -8.450 1.00 0.00 28 CYS A C 13
ATOM 9748 O O . CYS A 1 28 ? 0.399 -13.584 -8.639 1.00 0.00 28 CYS A O 13
ATOM 9755 N N . THR A 1 29 ? -0.993 -11.855 -9.070 1.00 0.00 29 THR A N 13
ATOM 9756 C CA . THR A 1 29 ? -1.776 -12.586 -10.052 1.00 0.00 29 THR A CA 13
ATOM 9757 C C . THR A 1 29 ? -2.815 -11.667 -10.698 1.00 0.00 29 THR A C 13
ATOM 9758 O O . THR A 1 29 ? -2.700 -10.445 -10.622 1.00 0.00 29 THR A O 13
ATOM 9769 N N . MET A 1 30 ? -3.806 -12.289 -11.316 1.00 0.00 30 MET A N 13
ATOM 9770 C CA . MET A 1 30 ? -4.865 -11.542 -11.975 1.00 0.00 30 MET A CA 13
ATOM 9771 C C . MET A 1 30 ? -6.039 -11.302 -11.024 1.00 0.00 30 MET A C 13
ATOM 9772 O O . MET A 1 30 ? -6.941 -12.132 -10.923 1.00 0.00 30 MET A O 13
ATOM 9786 N N . GLN A 1 31 ? -5.990 -10.162 -10.350 1.00 0.00 31 GLN A N 13
ATOM 9787 C CA . GLN A 1 31 ? -7.039 -9.803 -9.411 1.00 0.00 31 GLN A CA 13
ATOM 9788 C C . GLN A 1 31 ? -6.642 -8.549 -8.629 1.00 0.00 31 GLN A C 13
ATOM 9789 O O . GLN A 1 31 ? -5.490 -8.119 -8.679 1.00 0.00 31 GLN A O 13
ATOM 9803 N N . CYS A 1 32 ? -7.617 -7.998 -7.921 1.00 0.00 32 CYS A N 13
ATOM 9804 C CA . CYS A 1 32 ? -7.383 -6.804 -7.127 1.00 0.00 32 CYS A CA 13
ATOM 9805 C C . CYS A 1 32 ? -7.666 -7.139 -5.661 1.00 0.00 32 CYS A C 13
ATOM 9806 O O . CYS A 1 32 ? -8.154 -8.224 -5.351 1.00 0.00 32 CYS A O 13
ATOM 9813 N N . ARG A 1 33 ? -7.347 -6.186 -4.799 1.00 0.00 33 ARG A N 13
ATOM 9814 C CA . ARG A 1 33 ? -7.560 -6.365 -3.372 1.00 0.00 33 ARG A CA 13
ATOM 9815 C C . ARG A 1 33 ? -8.279 -5.149 -2.784 1.00 0.00 33 ARG A C 13
ATOM 9816 O O . ARG A 1 33 ? -7.868 -4.012 -3.011 1.00 0.00 33 ARG A O 13
ATOM 9837 N N . ILE A 1 34 ? -9.339 -5.430 -2.042 1.00 0.00 34 ILE A N 13
ATOM 9838 C CA . ILE A 1 34 ? -10.120 -4.373 -1.421 1.00 0.00 34 ILE A CA 13
ATOM 9839 C C . ILE A 1 34 ? -9.618 -4.146 0.005 1.00 0.00 34 ILE A C 13
ATOM 9840 O O . ILE A 1 34 ? -9.655 -5.055 0.833 1.00 0.00 34 ILE A O 13
ATOM 9856 N N . GLY A 1 35 ? -9.156 -2.926 0.249 1.00 0.00 35 GLY A N 13
ATOM 9857 C CA . GLY A 1 35 ? -8.647 -2.568 1.561 1.00 0.00 35 GLY A CA 13
ATOM 9858 C C . GLY A 1 35 ? -7.851 -1.263 1.503 1.00 0.00 35 GLY A C 13
ATOM 9859 O O . GLY A 1 35 ? -7.522 -0.781 0.419 1.00 0.00 35 GLY A O 13
ATOM 9863 N N . CYS A 1 36 ? -7.563 -0.730 2.680 1.00 0.00 36 CYS A N 13
ATOM 9864 C CA . CYS A 1 36 ? -6.809 0.511 2.776 1.00 0.00 36 CYS A CA 13
ATOM 9865 C C . CYS A 1 36 ? -5.360 0.224 2.382 1.00 0.00 36 CYS A C 13
ATOM 9866 O O . CYS A 1 36 ? -4.843 -0.860 2.646 1.00 0.00 36 CYS A O 13
ATOM 9873 N N . GLN A 1 37 ? -4.744 1.214 1.753 1.00 0.00 37 GLN A N 13
ATOM 9874 C CA . GLN A 1 37 ? -3.364 1.082 1.318 1.00 0.00 37 GLN A CA 13
ATOM 9875 C C . GLN A 1 37 ? -2.587 2.366 1.622 1.00 0.00 37 GLN A C 13
ATOM 9876 O O . GLN A 1 37 ? -3.130 3.299 2.212 1.00 0.00 37 GLN A O 13
ATOM 9890 N N . CYS A 1 38 ? -1.330 2.370 1.204 1.00 0.00 38 CYS A N 13
ATOM 9891 C CA . CYS A 1 38 ? -0.473 3.524 1.423 1.00 0.00 38 CYS A CA 13
ATOM 9892 C C . CYS A 1 38 ? -0.495 4.386 0.159 1.00 0.00 38 CYS A C 13
ATOM 9893 O O . CYS A 1 38 ? -0.288 3.883 -0.943 1.00 0.00 38 CYS A O 13
ATOM 9900 N N . GLN A 1 39 ? -0.748 5.671 0.364 1.00 0.00 39 GLN A N 13
ATOM 9901 C CA . GLN A 1 39 ? -0.799 6.608 -0.746 1.00 0.00 39 GLN A CA 13
ATOM 9902 C C . GLN A 1 39 ? 0.594 6.790 -1.352 1.00 0.00 39 GLN A C 13
ATOM 9903 O O . GLN A 1 39 ? 1.580 6.296 -0.809 1.00 0.00 39 GLN A O 13
ATOM 9917 N N . GLU A 1 40 ? 0.629 7.502 -2.469 1.00 0.00 40 GLU A N 13
ATOM 9918 C CA . GLU A 1 40 ? 1.885 7.756 -3.154 1.00 0.00 40 GLU A CA 13
ATOM 9919 C C . GLU A 1 40 ? 2.801 8.618 -2.283 1.00 0.00 40 GLU A C 13
ATOM 9920 O O . GLU A 1 40 ? 2.591 9.824 -2.159 1.00 0.00 40 GLU A O 13
ATOM 9932 N N . GLY A 1 41 ? 3.796 7.965 -1.702 1.00 0.00 41 GLY A N 13
ATOM 9933 C CA . GLY A 1 41 ? 4.745 8.656 -0.845 1.00 0.00 41 GLY A CA 13
ATOM 9934 C C . GLY A 1 41 ? 4.839 7.983 0.526 1.00 0.00 41 GLY A C 13
ATOM 9935 O O . GLY A 1 41 ? 5.630 8.397 1.372 1.00 0.00 41 GLY A O 13
ATOM 9939 N N . PHE A 1 42 ? 4.021 6.954 0.702 1.00 0.00 42 PHE A N 13
ATOM 9940 C CA . PHE A 1 42 ? 4.002 6.220 1.954 1.00 0.00 42 PHE A CA 13
ATOM 9941 C C . PHE A 1 42 ? 4.140 4.715 1.710 1.00 0.00 42 PHE A C 13
ATOM 9942 O O . PHE A 1 42 ? 3.776 4.221 0.644 1.00 0.00 42 PHE A O 13
ATOM 9959 N N . LEU A 1 43 ? 4.667 4.031 2.715 1.00 0.00 43 LEU A N 13
ATOM 9960 C CA . LEU A 1 43 ? 4.856 2.593 2.622 1.00 0.00 43 LEU A CA 13
ATOM 9961 C C . LEU A 1 43 ? 4.241 1.922 3.851 1.00 0.00 43 LEU A C 13
ATOM 9962 O O . LEU A 1 43 ? 4.232 2.496 4.939 1.00 0.00 43 LEU A O 13
ATOM 9978 N N . ARG A 1 44 ? 3.740 0.713 3.637 1.00 0.00 44 ARG A N 13
ATOM 9979 C CA . ARG A 1 44 ? 3.123 -0.043 4.714 1.00 0.00 44 ARG A CA 13
ATOM 9980 C C . ARG A 1 44 ? 4.187 -0.815 5.496 1.00 0.00 44 ARG A C 13
ATOM 9981 O O . ARG A 1 44 ? 5.037 -1.479 4.905 1.00 0.00 44 ARG A O 13
ATOM 10002 N N . ASN A 1 45 ? 4.106 -0.701 6.814 1.00 0.00 45 ASN A N 13
ATOM 10003 C CA . ASN A 1 45 ? 5.051 -1.379 7.684 1.00 0.00 45 ASN A CA 13
ATOM 10004 C C . ASN A 1 45 ? 4.348 -2.544 8.384 1.00 0.00 45 ASN A C 13
ATOM 10005 O O . ASN A 1 45 ? 3.159 -2.463 8.691 1.00 0.00 45 ASN A O 13
ATOM 10016 N N . GLY A 1 46 ? 5.113 -3.603 8.615 1.00 0.00 46 GLY A N 13
ATOM 10017 C CA . GLY A 1 46 ? 4.577 -4.783 9.273 1.00 0.00 46 GLY A CA 13
ATOM 10018 C C . GLY A 1 46 ? 3.549 -4.398 10.336 1.00 0.00 46 GLY A C 13
ATOM 10019 O O . GLY A 1 46 ? 2.624 -5.161 10.616 1.00 0.00 46 GLY A O 13
ATOM 10023 N N . GLU A 1 47 ? 3.741 -3.215 10.901 1.00 0.00 47 GLU A N 13
ATOM 10024 C CA . GLU A 1 47 ? 2.840 -2.721 11.928 1.00 0.00 47 GLU A CA 13
ATOM 10025 C C . GLU A 1 47 ? 1.564 -2.163 11.292 1.00 0.00 47 GLU A C 13
ATOM 10026 O O . GLU A 1 47 ? 0.971 -1.217 11.808 1.00 0.00 47 GLU A O 13
ATOM 10038 N N . GLY A 1 48 ? 1.180 -2.774 10.181 1.00 0.00 48 GLY A N 13
ATOM 10039 C CA . GLY A 1 48 ? -0.014 -2.352 9.469 1.00 0.00 48 GLY A CA 13
ATOM 10040 C C . GLY A 1 48 ? -0.155 -0.829 9.490 1.00 0.00 48 GLY A C 13
ATOM 10041 O O . GLY A 1 48 ? -1.267 -0.304 9.540 1.00 0.00 48 GLY A O 13
ATOM 10045 N N . ALA A 1 49 ? 0.989 -0.160 9.452 1.00 0.00 49 ALA A N 13
ATOM 10046 C CA . ALA A 1 49 ? 1.007 1.293 9.465 1.00 0.00 49 ALA A CA 13
ATOM 10047 C C . ALA A 1 49 ? 1.559 1.803 8.132 1.00 0.00 49 ALA A C 13
ATOM 10048 O O . ALA A 1 49 ? 2.266 1.082 7.431 1.00 0.00 49 ALA A O 13
ATOM 10055 N N . CYS A 1 50 ? 1.215 3.045 7.823 1.00 0.00 50 CYS A N 13
ATOM 10056 C CA . CYS A 1 50 ? 1.665 3.661 6.587 1.00 0.00 50 CYS A CA 13
ATOM 10057 C C . CYS A 1 50 ? 2.726 4.709 6.931 1.00 0.00 50 CYS A C 13
ATOM 10058 O O . CYS A 1 50 ? 2.392 5.833 7.307 1.00 0.00 50 CYS A O 13
ATOM 10065 N N . VAL A 1 51 ? 3.979 4.306 6.792 1.00 0.00 51 VAL A N 13
ATOM 10066 C CA . VAL A 1 51 ? 5.089 5.198 7.084 1.00 0.00 51 VAL A CA 13
ATOM 10067 C C . VAL A 1 51 ? 5.872 5.470 5.797 1.00 0.00 51 VAL A C 13
ATOM 10068 O O . VAL A 1 51 ? 6.042 4.576 4.970 1.00 0.00 51 VAL A O 13
ATOM 10081 N N . LEU A 1 52 ? 6.323 6.709 5.669 1.00 0.00 52 LEU A N 13
ATOM 10082 C CA . LEU A 1 52 ? 7.082 7.111 4.497 1.00 0.00 52 LEU A CA 13
ATOM 10083 C C . LEU A 1 52 ? 8.208 6.104 4.253 1.00 0.00 52 LEU A C 13
ATOM 10084 O O . LEU A 1 52 ? 8.631 5.406 5.174 1.00 0.00 52 LEU A O 13
ATOM 10100 N N . PRO A 1 53 ? 8.674 6.059 2.976 1.00 0.00 53 PRO A N 13
ATOM 10101 C CA . PRO A 1 53 ? 9.741 5.149 2.601 1.00 0.00 53 PRO A CA 13
ATOM 10102 C C . PRO A 1 53 ? 11.094 5.650 3.112 1.00 0.00 53 PRO A C 13
ATOM 10103 O O . PRO A 1 53 ? 11.989 4.854 3.392 1.00 0.00 53 PRO A O 13
ATOM 10114 N N . GLU A 1 54 ? 11.199 6.967 3.218 1.00 0.00 54 GLU A N 13
ATOM 10115 C CA . GLU A 1 54 ? 12.428 7.584 3.692 1.00 0.00 54 GLU A CA 13
ATOM 10116 C C . GLU A 1 54 ? 12.556 7.414 5.207 1.00 0.00 54 GLU A C 13
ATOM 10117 O O . GLU A 1 54 ? 13.588 7.753 5.787 1.00 0.00 54 GLU A O 13
ATOM 10129 N N . ASN A 1 55 ? 11.497 6.889 5.805 1.00 0.00 55 ASN A N 13
ATOM 10130 C CA . ASN A 1 55 ? 11.479 6.670 7.240 1.00 0.00 55 ASN A CA 13
ATOM 10131 C C . ASN A 1 55 ? 11.515 5.166 7.524 1.00 0.00 55 ASN A C 13
ATOM 10132 O O . ASN A 1 55 ? 11.504 4.749 8.681 1.00 0.00 55 ASN A O 13
ATOM 10143 N N . CYS A 1 56 ? 11.558 4.359 6.462 1.00 0.00 56 CYS A N 13
ATOM 10144 C CA . CYS A 1 56 ? 11.597 2.917 6.593 1.00 0.00 56 CYS A CA 13
ATOM 10145 C C . CYS A 1 56 ? 12.841 2.509 7.370 1.00 0.00 56 CYS A C 13
ATOM 10146 O O . CYS A 1 56 ? 13.626 3.362 7.778 1.00 0.00 56 CYS A O 13
ATOM 10154 N N . GLU A 1 1 ? -13.410 3.217 7.385 1.00 0.00 1 GLU A N 14
ATOM 10155 C CA . GLU A 1 1 ? -13.362 4.495 8.067 1.00 0.00 1 GLU A CA 14
ATOM 10156 C C . GLU A 1 1 ? -12.352 5.409 7.387 1.00 0.00 1 GLU A C 14
ATOM 10157 O O . GLU A 1 1 ? -11.345 5.780 7.986 1.00 0.00 1 GLU A O 14
ATOM 10171 N N . GLU A 1 2 ? -12.654 5.750 6.143 1.00 0.00 2 GLU A N 14
ATOM 10172 C CA . GLU A 1 2 ? -11.783 6.619 5.372 1.00 0.00 2 GLU A CA 14
ATOM 10173 C C . GLU A 1 2 ? -10.317 6.270 5.638 1.00 0.00 2 GLU A C 14
ATOM 10174 O O . GLU A 1 2 ? -9.476 7.159 5.764 1.00 0.00 2 GLU A O 14
ATOM 10186 N N . CYS A 1 3 ? -10.054 4.973 5.714 1.00 0.00 3 CYS A N 14
ATOM 10187 C CA . CYS A 1 3 ? -8.704 4.497 5.962 1.00 0.00 3 CYS A CA 14
ATOM 10188 C C . CYS A 1 3 ? -8.054 5.412 7.003 1.00 0.00 3 CYS A C 14
ATOM 10189 O O . CYS A 1 3 ? -8.749 6.103 7.746 1.00 0.00 3 CYS A O 14
ATOM 10196 N N . GLY A 1 4 ? -6.730 5.386 7.021 1.00 0.00 4 GLY A N 14
ATOM 10197 C CA . GLY A 1 4 ? -5.979 6.205 7.958 1.00 0.00 4 GLY A CA 14
ATOM 10198 C C . GLY A 1 4 ? -5.387 7.431 7.261 1.00 0.00 4 GLY A C 14
ATOM 10199 O O . GLY A 1 4 ? -5.699 7.704 6.102 1.00 0.00 4 GLY A O 14
ATOM 10203 N N . PRO A 1 5 ? -4.521 8.160 8.017 1.00 0.00 5 PRO A N 14
ATOM 10204 C CA . PRO A 1 5 ? -3.883 9.352 7.484 1.00 0.00 5 PRO A CA 14
ATOM 10205 C C . PRO A 1 5 ? -2.771 8.984 6.500 1.00 0.00 5 PRO A C 14
ATOM 10206 O O . PRO A 1 5 ? -1.885 8.193 6.824 1.00 0.00 5 PRO A O 14
ATOM 10217 N N . ASN A 1 6 ? -2.851 9.576 5.318 1.00 0.00 6 ASN A N 14
ATOM 10218 C CA . ASN A 1 6 ? -1.861 9.320 4.284 1.00 0.00 6 ASN A CA 14
ATOM 10219 C C . ASN A 1 6 ? -2.207 8.015 3.564 1.00 0.00 6 ASN A C 14
ATOM 10220 O O . ASN A 1 6 ? -1.476 7.581 2.675 1.00 0.00 6 ASN A O 14
ATOM 10231 N N . GLU A 1 7 ? -3.321 7.427 3.975 1.00 0.00 7 GLU A N 14
ATOM 10232 C CA . GLU A 1 7 ? -3.772 6.181 3.379 1.00 0.00 7 GLU A CA 14
ATOM 10233 C C . GLU A 1 7 ? -4.968 6.435 2.459 1.00 0.00 7 GLU A C 14
ATOM 10234 O O . GLU A 1 7 ? -5.640 7.458 2.578 1.00 0.00 7 GLU A O 14
ATOM 10246 N N . VAL A 1 8 ? -5.197 5.485 1.565 1.00 0.00 8 VAL A N 14
ATOM 10247 C CA . VAL A 1 8 ? -6.300 5.593 0.625 1.00 0.00 8 VAL A CA 14
ATOM 10248 C C . VAL A 1 8 ? -6.968 4.225 0.470 1.00 0.00 8 VAL A C 14
ATOM 10249 O O . VAL A 1 8 ? -6.518 3.240 1.055 1.00 0.00 8 VAL A O 14
ATOM 10262 N N . PHE A 1 9 ? -8.031 4.207 -0.321 1.00 0.00 9 PHE A N 14
ATOM 10263 C CA . PHE A 1 9 ? -8.765 2.976 -0.560 1.00 0.00 9 PHE A CA 14
ATOM 10264 C C . PHE A 1 9 ? -8.964 2.739 -2.058 1.00 0.00 9 PHE A C 14
ATOM 10265 O O . PHE A 1 9 ? -9.335 3.654 -2.791 1.00 0.00 9 PHE A O 14
ATOM 10282 N N . ASN A 1 10 ? -8.709 1.505 -2.467 1.00 0.00 10 ASN A N 14
ATOM 10283 C CA . ASN A 1 10 ? -8.854 1.136 -3.865 1.00 0.00 10 ASN A CA 14
ATOM 10284 C C . ASN A 1 10 ? -9.611 -0.191 -3.962 1.00 0.00 10 ASN A C 14
ATOM 10285 O O . ASN A 1 10 ? -9.309 -1.137 -3.236 1.00 0.00 10 ASN A O 14
ATOM 10296 N N . THR A 1 11 ? -10.582 -0.218 -4.863 1.00 0.00 11 THR A N 14
ATOM 10297 C CA . THR A 1 11 ? -11.385 -1.412 -5.063 1.00 0.00 11 THR A CA 14
ATOM 10298 C C . THR A 1 11 ? -10.696 -2.358 -6.048 1.00 0.00 11 THR A C 14
ATOM 10299 O O . THR A 1 11 ? -11.209 -3.438 -6.339 1.00 0.00 11 THR A O 14
ATOM 10310 N N . CYS A 1 12 ? -9.544 -1.921 -6.533 1.00 0.00 12 CYS A N 14
ATOM 10311 C CA . CYS A 1 12 ? -8.779 -2.716 -7.479 1.00 0.00 12 CYS A CA 14
ATOM 10312 C C . CYS A 1 12 ? -7.340 -2.199 -7.487 1.00 0.00 12 CYS A C 14
ATOM 10313 O O . CYS A 1 12 ? -6.944 -1.465 -8.392 1.00 0.00 12 CYS A O 14
ATOM 10320 N N . GLY A 1 13 ? -6.593 -2.601 -6.469 1.00 0.00 13 GLY A N 14
ATOM 10321 C CA . GLY A 1 13 ? -5.205 -2.188 -6.347 1.00 0.00 13 GLY A CA 14
ATOM 10322 C C . GLY A 1 13 ? -4.270 -3.398 -6.346 1.00 0.00 13 GLY A C 14
ATOM 10323 O O . GLY A 1 13 ? -4.718 -4.534 -6.186 1.00 0.00 13 GLY A O 14
ATOM 10327 N N . SER A 1 14 ? -2.989 -3.117 -6.525 1.00 0.00 14 SER A N 14
ATOM 10328 C CA . SER A 1 14 ? -1.987 -4.169 -6.547 1.00 0.00 14 SER A CA 14
ATOM 10329 C C . SER A 1 14 ? -2.109 -5.033 -5.291 1.00 0.00 14 SER A C 14
ATOM 10330 O O . SER A 1 14 ? -1.739 -4.604 -4.200 1.00 0.00 14 SER A O 14
ATOM 10338 N N . ALA A 1 15 ? -2.628 -6.237 -5.488 1.00 0.00 15 ALA A N 14
ATOM 10339 C CA . ALA A 1 15 ? -2.803 -7.165 -4.385 1.00 0.00 15 ALA A CA 14
ATOM 10340 C C . ALA A 1 15 ? -1.478 -7.317 -3.637 1.00 0.00 15 ALA A C 14
ATOM 10341 O O . ALA A 1 15 ? -1.467 -7.543 -2.427 1.00 0.00 15 ALA A O 14
ATOM 10348 N N . CYS A 1 16 ? -0.394 -7.187 -4.386 1.00 0.00 16 CYS A N 14
ATOM 10349 C CA . CYS A 1 16 ? 0.935 -7.307 -3.809 1.00 0.00 16 CYS A CA 14
ATOM 10350 C C . CYS A 1 16 ? 1.649 -5.963 -3.963 1.00 0.00 16 CYS A C 14
ATOM 10351 O O . CYS A 1 16 ? 2.834 -5.919 -4.287 1.00 0.00 16 CYS A O 14
ATOM 10358 N N . ALA A 1 17 ? 0.897 -4.899 -3.721 1.00 0.00 17 ALA A N 14
ATOM 10359 C CA . ALA A 1 17 ? 1.443 -3.556 -3.828 1.00 0.00 17 ALA A CA 14
ATOM 10360 C C . ALA A 1 17 ? 2.780 -3.495 -3.088 1.00 0.00 17 ALA A C 14
ATOM 10361 O O . ALA A 1 17 ? 3.151 -4.436 -2.387 1.00 0.00 17 ALA A O 14
ATOM 10368 N N . PRO A 1 18 ? 3.487 -2.347 -3.271 1.00 0.00 18 PRO A N 14
ATOM 10369 C CA . PRO A 1 18 ? 4.774 -2.150 -2.629 1.00 0.00 18 PRO A CA 14
ATOM 10370 C C . PRO A 1 18 ? 4.604 -1.846 -1.140 1.00 0.00 18 PRO A C 14
ATOM 10371 O O . PRO A 1 18 ? 3.506 -1.515 -0.692 1.00 0.00 18 PRO A O 14
ATOM 10382 N N . THR A 1 19 ? 5.704 -1.969 -0.413 1.00 0.00 19 THR A N 14
ATOM 10383 C CA . THR A 1 19 ? 5.690 -1.711 1.017 1.00 0.00 19 THR A CA 14
ATOM 10384 C C . THR A 1 19 ? 7.092 -1.344 1.507 1.00 0.00 19 THR A C 14
ATOM 10385 O O . THR A 1 19 ? 8.011 -1.184 0.706 1.00 0.00 19 THR A O 14
ATOM 10396 N N . CYS A 1 20 ? 7.211 -1.219 2.820 1.00 0.00 20 CYS A N 14
ATOM 10397 C CA . CYS A 1 20 ? 8.486 -0.874 3.426 1.00 0.00 20 CYS A CA 14
ATOM 10398 C C . CYS A 1 20 ? 9.451 -2.041 3.216 1.00 0.00 20 CYS A C 14
ATOM 10399 O O . CYS A 1 20 ? 10.668 -1.859 3.236 1.00 0.00 20 CYS A O 14
ATOM 10406 N N . ALA A 1 21 ? 8.873 -3.217 3.019 1.00 0.00 21 ALA A N 14
ATOM 10407 C CA . ALA A 1 21 ? 9.667 -4.416 2.805 1.00 0.00 21 ALA A CA 14
ATOM 10408 C C . ALA A 1 21 ? 10.060 -4.505 1.329 1.00 0.00 21 ALA A C 14
ATOM 10409 O O . ALA A 1 21 ? 11.183 -4.885 1.004 1.00 0.00 21 ALA A O 14
ATOM 10416 N N . GLN A 1 22 ? 9.112 -4.146 0.474 1.00 0.00 22 GLN A N 14
ATOM 10417 C CA . GLN A 1 22 ? 9.346 -4.181 -0.959 1.00 0.00 22 GLN A CA 14
ATOM 10418 C C . GLN A 1 22 ? 8.942 -2.850 -1.596 1.00 0.00 22 GLN A C 14
ATOM 10419 O O . GLN A 1 22 ? 7.785 -2.662 -1.971 1.00 0.00 22 GLN A O 14
ATOM 10433 N N . PRO A 1 23 ? 9.944 -1.936 -1.698 1.00 0.00 23 PRO A N 14
ATOM 10434 C CA . PRO A 1 23 ? 9.703 -0.626 -2.283 1.00 0.00 23 PRO A CA 14
ATOM 10435 C C . PRO A 1 23 ? 9.585 -0.719 -3.806 1.00 0.00 23 PRO A C 14
ATOM 10436 O O . PRO A 1 23 ? 10.363 -0.104 -4.532 1.00 0.00 23 PRO A O 14
ATOM 10447 N N . LYS A 1 24 ? 8.602 -1.493 -4.243 1.00 0.00 24 LYS A N 14
ATOM 10448 C CA . LYS A 1 24 ? 8.368 -1.673 -5.667 1.00 0.00 24 LYS A CA 14
ATOM 10449 C C . LYS A 1 24 ? 7.189 -2.625 -5.870 1.00 0.00 24 LYS A C 14
ATOM 10450 O O . LYS A 1 24 ? 7.021 -3.581 -5.113 1.00 0.00 24 LYS A O 14
ATOM 10469 N N . THR A 1 25 ? 6.402 -2.333 -6.894 1.00 0.00 25 THR A N 14
ATOM 10470 C CA . THR A 1 25 ? 5.244 -3.151 -7.206 1.00 0.00 25 THR A CA 14
ATOM 10471 C C . THR A 1 25 ? 5.681 -4.549 -7.651 1.00 0.00 25 THR A C 14
ATOM 10472 O O . THR A 1 25 ? 6.840 -4.756 -8.004 1.00 0.00 25 THR A O 14
ATOM 10483 N N . ARG A 1 26 ? 4.729 -5.469 -7.617 1.00 0.00 26 ARG A N 14
ATOM 10484 C CA . ARG A 1 26 ? 5.002 -6.842 -8.011 1.00 0.00 26 ARG A CA 14
ATOM 10485 C C . ARG A 1 26 ? 3.714 -7.667 -7.991 1.00 0.00 26 ARG A C 14
ATOM 10486 O O . ARG A 1 26 ? 3.452 -8.392 -7.034 1.00 0.00 26 ARG A O 14
ATOM 10507 N N . ILE A 1 27 ? 2.942 -7.526 -9.059 1.00 0.00 27 ILE A N 14
ATOM 10508 C CA . ILE A 1 27 ? 1.687 -8.249 -9.176 1.00 0.00 27 ILE A CA 14
ATOM 10509 C C . ILE A 1 27 ? 1.865 -9.664 -8.621 1.00 0.00 27 ILE A C 14
ATOM 10510 O O . ILE A 1 27 ? 2.983 -10.172 -8.555 1.00 0.00 27 ILE A O 14
ATOM 10526 N N . CYS A 1 28 ? 0.746 -10.259 -8.238 1.00 0.00 28 CYS A N 14
ATOM 10527 C CA . CYS A 1 28 ? 0.765 -11.606 -7.691 1.00 0.00 28 CYS A CA 14
ATOM 10528 C C . CYS A 1 28 ? -0.133 -12.490 -8.560 1.00 0.00 28 CYS A C 14
ATOM 10529 O O . CYS A 1 28 ? 0.231 -13.618 -8.889 1.00 0.00 28 CYS A O 14
ATOM 10536 N N . THR A 1 29 ? -1.290 -11.944 -8.907 1.00 0.00 29 THR A N 14
ATOM 10537 C CA . THR A 1 29 ? -2.242 -12.668 -9.731 1.00 0.00 29 THR A CA 14
ATOM 10538 C C . THR A 1 29 ? -3.084 -11.692 -10.556 1.00 0.00 29 THR A C 14
ATOM 10539 O O . THR A 1 29 ? -3.095 -10.492 -10.285 1.00 0.00 29 THR A O 14
ATOM 10550 N N . MET A 1 30 ? -3.769 -12.243 -11.547 1.00 0.00 30 MET A N 14
ATOM 10551 C CA . MET A 1 30 ? -4.613 -11.437 -12.412 1.00 0.00 30 MET A CA 14
ATOM 10552 C C . MET A 1 30 ? -5.909 -11.041 -11.702 1.00 0.00 30 MET A C 14
ATOM 10553 O O . MET A 1 30 ? -7.000 -11.303 -12.203 1.00 0.00 30 MET A O 14
ATOM 10567 N N . GLN A 1 31 ? -5.745 -10.416 -10.545 1.00 0.00 31 GLN A N 14
ATOM 10568 C CA . GLN A 1 31 ? -6.887 -9.980 -9.761 1.00 0.00 31 GLN A CA 14
ATOM 10569 C C . GLN A 1 31 ? -6.488 -8.831 -8.833 1.00 0.00 31 GLN A C 14
ATOM 10570 O O . GLN A 1 31 ? -5.551 -8.962 -8.046 1.00 0.00 31 GLN A O 14
ATOM 10584 N N . CYS A 1 32 ? -7.218 -7.732 -8.955 1.00 0.00 32 CYS A N 14
ATOM 10585 C CA . CYS A 1 32 ? -6.950 -6.561 -8.138 1.00 0.00 32 CYS A CA 14
ATOM 10586 C C . CYS A 1 32 ? -7.227 -6.923 -6.677 1.00 0.00 32 CYS A C 14
ATOM 10587 O O . CYS A 1 32 ? -7.627 -8.047 -6.376 1.00 0.00 32 CYS A O 14
ATOM 10594 N N . ARG A 1 33 ? -7.003 -5.950 -5.807 1.00 0.00 33 ARG A N 14
ATOM 10595 C CA . ARG A 1 33 ? -7.223 -6.151 -4.385 1.00 0.00 33 ARG A CA 14
ATOM 10596 C C . ARG A 1 33 ? -8.020 -4.983 -3.801 1.00 0.00 33 ARG A C 14
ATOM 10597 O O . ARG A 1 33 ? -7.672 -3.823 -4.011 1.00 0.00 33 ARG A O 14
ATOM 10618 N N . ILE A 1 34 ? -9.074 -5.331 -3.077 1.00 0.00 34 ILE A N 14
ATOM 10619 C CA . ILE A 1 34 ? -9.923 -4.327 -2.461 1.00 0.00 34 ILE A CA 14
ATOM 10620 C C . ILE A 1 34 ? -9.470 -4.098 -1.018 1.00 0.00 34 ILE A C 14
ATOM 10621 O O . ILE A 1 34 ? -9.503 -5.017 -0.199 1.00 0.00 34 ILE A O 14
ATOM 10637 N N . GLY A 1 35 ? -9.059 -2.867 -0.749 1.00 0.00 35 GLY A N 14
ATOM 10638 C CA . GLY A 1 35 ? -8.598 -2.507 0.582 1.00 0.00 35 GLY A CA 14
ATOM 10639 C C . GLY A 1 35 ? -7.871 -1.161 0.563 1.00 0.00 35 GLY A C 14
ATOM 10640 O O . GLY A 1 35 ? -7.702 -0.556 -0.493 1.00 0.00 35 GLY A O 14
ATOM 10644 N N . CYS A 1 36 ? -7.460 -0.732 1.748 1.00 0.00 36 CYS A N 14
ATOM 10645 C CA . CYS A 1 36 ? -6.753 0.532 1.882 1.00 0.00 36 CYS A CA 14
ATOM 10646 C C . CYS A 1 36 ? -5.274 0.289 1.581 1.00 0.00 36 CYS A C 14
ATOM 10647 O O . CYS A 1 36 ? -4.748 -0.788 1.857 1.00 0.00 36 CYS A O 14
ATOM 10654 N N . GLN A 1 37 ? -4.641 1.309 1.019 1.00 0.00 37 GLN A N 14
ATOM 10655 C CA . GLN A 1 37 ? -3.231 1.220 0.678 1.00 0.00 37 GLN A CA 14
ATOM 10656 C C . GLN A 1 37 ? -2.495 2.482 1.132 1.00 0.00 37 GLN A C 14
ATOM 10657 O O . GLN A 1 37 ? -3.092 3.368 1.742 1.00 0.00 37 GLN A O 14
ATOM 10671 N N . CYS A 1 38 ? -1.208 2.524 0.816 1.00 0.00 38 CYS A N 14
ATOM 10672 C CA . CYS A 1 38 ? -0.384 3.662 1.184 1.00 0.00 38 CYS A CA 14
ATOM 10673 C C . CYS A 1 38 ? -0.373 4.645 0.012 1.00 0.00 38 CYS A C 14
ATOM 10674 O O . CYS A 1 38 ? -0.092 4.262 -1.122 1.00 0.00 38 CYS A O 14
ATOM 10681 N N . GLN A 1 39 ? -0.683 5.895 0.327 1.00 0.00 39 GLN A N 14
ATOM 10682 C CA . GLN A 1 39 ? -0.712 6.936 -0.687 1.00 0.00 39 GLN A CA 14
ATOM 10683 C C . GLN A 1 39 ? 0.681 7.132 -1.286 1.00 0.00 39 GLN A C 14
ATOM 10684 O O . GLN A 1 39 ? 1.664 6.604 -0.767 1.00 0.00 39 GLN A O 14
ATOM 10698 N N . GLU A 1 40 ? 0.722 7.893 -2.370 1.00 0.00 40 GLU A N 14
ATOM 10699 C CA . GLU A 1 40 ? 1.980 8.166 -3.046 1.00 0.00 40 GLU A CA 14
ATOM 10700 C C . GLU A 1 40 ? 2.917 8.950 -2.126 1.00 0.00 40 GLU A C 14
ATOM 10701 O O . GLU A 1 40 ? 2.743 10.153 -1.937 1.00 0.00 40 GLU A O 14
ATOM 10713 N N . GLY A 1 41 ? 3.891 8.237 -1.579 1.00 0.00 41 GLY A N 14
ATOM 10714 C CA . GLY A 1 41 ? 4.856 8.852 -0.685 1.00 0.00 41 GLY A CA 14
ATOM 10715 C C . GLY A 1 41 ? 4.898 8.124 0.661 1.00 0.00 41 GLY A C 14
ATOM 10716 O O . GLY A 1 41 ? 5.630 8.524 1.565 1.00 0.00 41 GLY A O 14
ATOM 10720 N N . PHE A 1 42 ? 4.103 7.069 0.751 1.00 0.00 42 PHE A N 14
ATOM 10721 C CA . PHE A 1 42 ? 4.041 6.280 1.970 1.00 0.00 42 PHE A CA 14
ATOM 10722 C C . PHE A 1 42 ? 4.150 4.785 1.664 1.00 0.00 42 PHE A C 14
ATOM 10723 O O . PHE A 1 42 ? 3.817 4.349 0.562 1.00 0.00 42 PHE A O 14
ATOM 10740 N N . LEU A 1 43 ? 4.616 4.043 2.656 1.00 0.00 43 LEU A N 14
ATOM 10741 C CA . LEU A 1 43 ? 4.773 2.606 2.506 1.00 0.00 43 LEU A CA 14
ATOM 10742 C C . LEU A 1 43 ? 4.136 1.899 3.704 1.00 0.00 43 LEU A C 14
ATOM 10743 O O . LEU A 1 43 ? 4.052 2.467 4.792 1.00 0.00 43 LEU A O 14
ATOM 10759 N N . ARG A 1 44 ? 3.701 0.672 3.464 1.00 0.00 44 ARG A N 14
ATOM 10760 C CA . ARG A 1 44 ? 3.074 -0.118 4.511 1.00 0.00 44 ARG A CA 14
ATOM 10761 C C . ARG A 1 44 ? 4.136 -0.836 5.344 1.00 0.00 44 ARG A C 14
ATOM 10762 O O . ARG A 1 44 ? 5.092 -1.385 4.799 1.00 0.00 44 ARG A O 14
ATOM 10783 N N . ASN A 1 45 ? 3.934 -0.810 6.652 1.00 0.00 45 ASN A N 14
ATOM 10784 C CA . ASN A 1 45 ? 4.863 -1.450 7.568 1.00 0.00 45 ASN A CA 14
ATOM 10785 C C . ASN A 1 45 ? 4.178 -2.649 8.228 1.00 0.00 45 ASN A C 14
ATOM 10786 O O . ASN A 1 45 ? 2.974 -2.620 8.474 1.00 0.00 45 ASN A O 14
ATOM 10797 N N . GLY A 1 46 ? 4.975 -3.672 8.495 1.00 0.00 46 GLY A N 14
ATOM 10798 C CA . GLY A 1 46 ? 4.460 -4.877 9.122 1.00 0.00 46 GLY A CA 14
ATOM 10799 C C . GLY A 1 46 ? 3.372 -4.543 10.144 1.00 0.00 46 GLY A C 14
ATOM 10800 O O . GLY A 1 46 ? 2.474 -5.347 10.387 1.00 0.00 46 GLY A O 14
ATOM 10804 N N . GLU A 1 47 ? 3.488 -3.352 10.715 1.00 0.00 47 GLU A N 14
ATOM 10805 C CA . GLU A 1 47 ? 2.524 -2.901 11.705 1.00 0.00 47 GLU A CA 14
ATOM 10806 C C . GLU A 1 47 ? 1.252 -2.402 11.018 1.00 0.00 47 GLU A C 14
ATOM 10807 O O . GLU A 1 47 ? 0.598 -1.480 11.507 1.00 0.00 47 GLU A O 14
ATOM 10819 N N . GLY A 1 48 ? 0.937 -3.033 9.896 1.00 0.00 48 GLY A N 14
ATOM 10820 C CA . GLY A 1 48 ? -0.247 -2.664 9.138 1.00 0.00 48 GLY A CA 14
ATOM 10821 C C . GLY A 1 48 ? -0.457 -1.149 9.150 1.00 0.00 48 GLY A C 14
ATOM 10822 O O . GLY A 1 48 ? -1.591 -0.675 9.159 1.00 0.00 48 GLY A O 14
ATOM 10826 N N . ALA A 1 49 ? 0.656 -0.430 9.151 1.00 0.00 49 ALA A N 14
ATOM 10827 C CA . ALA A 1 49 ? 0.609 1.022 9.162 1.00 0.00 49 ALA A CA 14
ATOM 10828 C C . ALA A 1 49 ? 1.237 1.559 7.874 1.00 0.00 49 ALA A C 14
ATOM 10829 O O . ALA A 1 49 ? 1.937 0.832 7.171 1.00 0.00 49 ALA A O 14
ATOM 10836 N N . CYS A 1 50 ? 0.963 2.827 7.605 1.00 0.00 50 CYS A N 14
ATOM 10837 C CA . CYS A 1 50 ? 1.493 3.469 6.413 1.00 0.00 50 CYS A CA 14
ATOM 10838 C C . CYS A 1 50 ? 2.513 4.523 6.848 1.00 0.00 50 CYS A C 14
ATOM 10839 O O . CYS A 1 50 ? 2.139 5.617 7.269 1.00 0.00 50 CYS A O 14
ATOM 10846 N N . VAL A 1 51 ? 3.781 4.157 6.732 1.00 0.00 51 VAL A N 14
ATOM 10847 C CA . VAL A 1 51 ? 4.857 5.058 7.108 1.00 0.00 51 VAL A CA 14
ATOM 10848 C C . VAL A 1 51 ? 5.686 5.400 5.869 1.00 0.00 51 VAL A C 14
ATOM 10849 O O . VAL A 1 51 ? 5.878 4.557 4.993 1.00 0.00 51 VAL A O 14
ATOM 10862 N N . LEU A 1 52 ? 6.157 6.638 5.834 1.00 0.00 52 LEU A N 14
ATOM 10863 C CA . LEU A 1 52 ? 6.962 7.103 4.717 1.00 0.00 52 LEU A CA 14
ATOM 10864 C C . LEU A 1 52 ? 8.106 6.116 4.474 1.00 0.00 52 LEU A C 14
ATOM 10865 O O . LEU A 1 52 ? 8.505 5.387 5.381 1.00 0.00 52 LEU A O 14
ATOM 10881 N N . PRO A 1 53 ? 8.614 6.125 3.213 1.00 0.00 53 PRO A N 14
ATOM 10882 C CA . PRO A 1 53 ? 9.704 5.240 2.838 1.00 0.00 53 PRO A CA 14
ATOM 10883 C C . PRO A 1 53 ? 11.033 5.734 3.413 1.00 0.00 53 PRO A C 14
ATOM 10884 O O . PRO A 1 53 ? 11.924 4.936 3.700 1.00 0.00 53 PRO A O 14
ATOM 10895 N N . GLU A 1 54 ? 11.124 7.046 3.565 1.00 0.00 54 GLU A N 14
ATOM 10896 C CA . GLU A 1 54 ? 12.328 7.655 4.101 1.00 0.00 54 GLU A CA 14
ATOM 10897 C C . GLU A 1 54 ? 12.406 7.438 5.615 1.00 0.00 54 GLU A C 14
ATOM 10898 O O . GLU A 1 54 ? 13.409 7.773 6.243 1.00 0.00 54 GLU A O 14
ATOM 10910 N N . ASN A 1 55 ? 11.334 6.878 6.155 1.00 0.00 55 ASN A N 14
ATOM 10911 C CA . ASN A 1 55 ? 11.269 6.611 7.582 1.00 0.00 55 ASN A CA 14
ATOM 10912 C C . ASN A 1 55 ? 11.309 5.099 7.816 1.00 0.00 55 ASN A C 14
ATOM 10913 O O . ASN A 1 55 ? 11.281 4.643 8.959 1.00 0.00 55 ASN A O 14
ATOM 10924 N N . CYS A 1 56 ? 11.374 4.328 6.729 1.00 0.00 56 CYS A N 14
ATOM 10925 C CA . CYS A 1 56 ? 11.417 2.882 6.813 1.00 0.00 56 CYS A CA 14
ATOM 10926 C C . CYS A 1 56 ? 12.389 2.463 7.906 1.00 0.00 56 CYS A C 14
ATOM 10927 O O . CYS A 1 56 ? 12.993 3.311 8.559 1.00 0.00 56 CYS A O 14
ATOM 10935 N N . GLU A 1 1 ? -10.501 9.600 2.735 1.00 0.00 1 GLU A N 15
ATOM 10936 C CA . GLU A 1 1 ? -11.304 8.400 2.858 1.00 0.00 1 GLU A CA 15
ATOM 10937 C C . GLU A 1 1 ? -11.491 8.049 4.327 1.00 0.00 1 GLU A C 15
ATOM 10938 O O . GLU A 1 1 ? -11.231 8.871 5.203 1.00 0.00 1 GLU A O 15
ATOM 10952 N N . GLU A 1 2 ? -11.943 6.823 4.554 1.00 0.00 2 GLU A N 15
ATOM 10953 C CA . GLU A 1 2 ? -12.167 6.351 5.911 1.00 0.00 2 GLU A CA 15
ATOM 10954 C C . GLU A 1 2 ? -11.052 5.390 6.329 1.00 0.00 2 GLU A C 15
ATOM 10955 O O . GLU A 1 2 ? -11.310 4.387 6.992 1.00 0.00 2 GLU A O 15
ATOM 10967 N N . CYS A 1 3 ? -9.839 5.730 5.924 1.00 0.00 3 CYS A N 15
ATOM 10968 C CA . CYS A 1 3 ? -8.683 4.910 6.247 1.00 0.00 3 CYS A CA 15
ATOM 10969 C C . CYS A 1 3 ? -7.729 5.742 7.106 1.00 0.00 3 CYS A C 15
ATOM 10970 O O . CYS A 1 3 ? -7.902 6.952 7.238 1.00 0.00 3 CYS A O 15
ATOM 10977 N N . GLY A 1 4 ? -6.744 5.059 7.670 1.00 0.00 4 GLY A N 15
ATOM 10978 C CA . GLY A 1 4 ? -5.762 5.720 8.514 1.00 0.00 4 GLY A CA 15
ATOM 10979 C C . GLY A 1 4 ? -5.220 6.982 7.839 1.00 0.00 4 GLY A C 15
ATOM 10980 O O . GLY A 1 4 ? -5.598 7.299 6.712 1.00 0.00 4 GLY A O 15
ATOM 10984 N N . PRO A 1 5 ? -4.319 7.685 8.576 1.00 0.00 5 PRO A N 15
ATOM 10985 C CA . PRO A 1 5 ? -3.720 8.904 8.060 1.00 0.00 5 PRO A CA 15
ATOM 10986 C C . PRO A 1 5 ? -2.662 8.591 7.002 1.00 0.00 5 PRO A C 15
ATOM 10987 O O . PRO A 1 5 ? -1.745 7.809 7.248 1.00 0.00 5 PRO A O 15
ATOM 10998 N N . ASN A 1 6 ? -2.822 9.217 5.846 1.00 0.00 6 ASN A N 15
ATOM 10999 C CA . ASN A 1 6 ? -1.892 9.015 4.749 1.00 0.00 6 ASN A CA 15
ATOM 11000 C C . ASN A 1 6 ? -2.274 7.742 3.990 1.00 0.00 6 ASN A C 15
ATOM 11001 O O . ASN A 1 6 ? -1.583 7.343 3.054 1.00 0.00 6 ASN A O 15
ATOM 11012 N N . GLU A 1 7 ? -3.373 7.142 4.422 1.00 0.00 7 GLU A N 15
ATOM 11013 C CA . GLU A 1 7 ? -3.855 5.922 3.794 1.00 0.00 7 GLU A CA 15
ATOM 11014 C C . GLU A 1 7 ? -5.106 6.212 2.964 1.00 0.00 7 GLU A C 15
ATOM 11015 O O . GLU A 1 7 ? -5.755 7.240 3.151 1.00 0.00 7 GLU A O 15
ATOM 11027 N N . VAL A 1 8 ? -5.407 5.286 2.064 1.00 0.00 8 VAL A N 15
ATOM 11028 C CA . VAL A 1 8 ? -6.569 5.429 1.205 1.00 0.00 8 VAL A CA 15
ATOM 11029 C C . VAL A 1 8 ? -7.234 4.063 1.023 1.00 0.00 8 VAL A C 15
ATOM 11030 O O . VAL A 1 8 ? -6.739 3.055 1.525 1.00 0.00 8 VAL A O 15
ATOM 11043 N N . PHE A 1 9 ? -8.347 4.074 0.302 1.00 0.00 9 PHE A N 15
ATOM 11044 C CA . PHE A 1 9 ? -9.085 2.848 0.048 1.00 0.00 9 PHE A CA 15
ATOM 11045 C C . PHE A 1 9 ? -9.272 2.622 -1.454 1.00 0.00 9 PHE A C 15
ATOM 11046 O O . PHE A 1 9 ? -9.654 3.538 -2.180 1.00 0.00 9 PHE A O 15
ATOM 11063 N N . ASN A 1 10 ? -8.992 1.397 -1.875 1.00 0.00 10 ASN A N 15
ATOM 11064 C CA . ASN A 1 10 ? -9.124 1.039 -3.277 1.00 0.00 10 ASN A CA 15
ATOM 11065 C C . ASN A 1 10 ? -9.895 -0.277 -3.392 1.00 0.00 10 ASN A C 15
ATOM 11066 O O . ASN A 1 10 ? -9.588 -1.244 -2.695 1.00 0.00 10 ASN A O 15
ATOM 11077 N N . THR A 1 11 ? -10.881 -0.274 -4.277 1.00 0.00 11 THR A N 15
ATOM 11078 C CA . THR A 1 11 ? -11.697 -1.457 -4.491 1.00 0.00 11 THR A CA 15
ATOM 11079 C C . THR A 1 11 ? -10.988 -2.431 -5.435 1.00 0.00 11 THR A C 15
ATOM 11080 O O . THR A 1 11 ? -11.403 -3.580 -5.572 1.00 0.00 11 THR A O 15
ATOM 11091 N N . CYS A 1 12 ? -9.929 -1.934 -6.058 1.00 0.00 12 CYS A N 15
ATOM 11092 C CA . CYS A 1 12 ? -9.157 -2.747 -6.984 1.00 0.00 12 CYS A CA 15
ATOM 11093 C C . CYS A 1 12 ? -7.698 -2.289 -6.922 1.00 0.00 12 CYS A C 15
ATOM 11094 O O . CYS A 1 12 ? -7.210 -1.632 -7.841 1.00 0.00 12 CYS A O 15
ATOM 11101 N N . GLY A 1 13 ? -7.042 -2.656 -5.832 1.00 0.00 13 GLY A N 15
ATOM 11102 C CA . GLY A 1 13 ? -5.648 -2.293 -5.638 1.00 0.00 13 GLY A CA 15
ATOM 11103 C C . GLY A 1 13 ? -4.737 -3.508 -5.806 1.00 0.00 13 GLY A C 15
ATOM 11104 O O . GLY A 1 13 ? -5.208 -4.609 -6.091 1.00 0.00 13 GLY A O 15
ATOM 11108 N N . SER A 1 14 ? -3.446 -3.271 -5.621 1.00 0.00 14 SER A N 15
ATOM 11109 C CA . SER A 1 14 ? -2.462 -4.333 -5.747 1.00 0.00 14 SER A CA 15
ATOM 11110 C C . SER A 1 14 ? -2.488 -5.222 -4.501 1.00 0.00 14 SER A C 15
ATOM 11111 O O . SER A 1 14 ? -2.163 -4.770 -3.405 1.00 0.00 14 SER A O 15
ATOM 11119 N N . ALA A 1 15 ? -2.880 -6.470 -4.713 1.00 0.00 15 ALA A N 15
ATOM 11120 C CA . ALA A 1 15 ? -2.953 -7.426 -3.621 1.00 0.00 15 ALA A CA 15
ATOM 11121 C C . ALA A 1 15 ? -1.580 -7.539 -2.955 1.00 0.00 15 ALA A C 15
ATOM 11122 O O . ALA A 1 15 ? -1.484 -7.863 -1.772 1.00 0.00 15 ALA A O 15
ATOM 11129 N N . CYS A 1 16 ? -0.551 -7.264 -3.744 1.00 0.00 16 CYS A N 15
ATOM 11130 C CA . CYS A 1 16 ? 0.812 -7.331 -3.245 1.00 0.00 16 CYS A CA 15
ATOM 11131 C C . CYS A 1 16 ? 1.440 -5.942 -3.377 1.00 0.00 16 CYS A C 15
ATOM 11132 O O . CYS A 1 16 ? 2.606 -5.818 -3.754 1.00 0.00 16 CYS A O 15
ATOM 11139 N N . ALA A 1 17 ? 0.641 -4.934 -3.062 1.00 0.00 17 ALA A N 15
ATOM 11140 C CA . ALA A 1 17 ? 1.105 -3.558 -3.142 1.00 0.00 17 ALA A CA 15
ATOM 11141 C C . ALA A 1 17 ? 2.498 -3.457 -2.517 1.00 0.00 17 ALA A C 15
ATOM 11142 O O . ALA A 1 17 ? 2.958 -4.392 -1.862 1.00 0.00 17 ALA A O 15
ATOM 11149 N N . PRO A 1 18 ? 3.147 -2.284 -2.746 1.00 0.00 18 PRO A N 15
ATOM 11150 C CA . PRO A 1 18 ? 4.478 -2.049 -2.214 1.00 0.00 18 PRO A CA 15
ATOM 11151 C C . PRO A 1 18 ? 4.424 -1.765 -0.710 1.00 0.00 18 PRO A C 15
ATOM 11152 O O . PRO A 1 18 ? 3.372 -1.415 -0.179 1.00 0.00 18 PRO A O 15
ATOM 11163 N N . THR A 1 19 ? 5.572 -1.927 -0.069 1.00 0.00 19 THR A N 15
ATOM 11164 C CA . THR A 1 19 ? 5.670 -1.694 1.362 1.00 0.00 19 THR A CA 15
ATOM 11165 C C . THR A 1 19 ? 7.095 -1.287 1.740 1.00 0.00 19 THR A C 15
ATOM 11166 O O . THR A 1 19 ? 7.968 -1.194 0.877 1.00 0.00 19 THR A O 15
ATOM 11177 N N . CYS A 1 20 ? 7.288 -1.055 3.030 1.00 0.00 20 CYS A N 15
ATOM 11178 C CA . CYS A 1 20 ? 8.593 -0.661 3.532 1.00 0.00 20 CYS A CA 15
ATOM 11179 C C . CYS A 1 20 ? 9.613 -1.721 3.109 1.00 0.00 20 CYS A C 15
ATOM 11180 O O . CYS A 1 20 ? 10.812 -1.456 3.080 1.00 0.00 20 CYS A O 15
ATOM 11187 N N . ALA A 1 21 ? 9.096 -2.898 2.791 1.00 0.00 21 ALA A N 15
ATOM 11188 C CA . ALA A 1 21 ? 9.944 -4.000 2.370 1.00 0.00 21 ALA A CA 15
ATOM 11189 C C . ALA A 1 21 ? 10.071 -3.986 0.844 1.00 0.00 21 ALA A C 15
ATOM 11190 O O . ALA A 1 21 ? 11.174 -4.084 0.309 1.00 0.00 21 ALA A O 15
ATOM 11197 N N . GLN A 1 22 ? 8.927 -3.865 0.189 1.00 0.00 22 GLN A N 15
ATOM 11198 C CA . GLN A 1 22 ? 8.895 -3.837 -1.264 1.00 0.00 22 GLN A CA 15
ATOM 11199 C C . GLN A 1 22 ? 8.372 -2.487 -1.758 1.00 0.00 22 GLN A C 15
ATOM 11200 O O . GLN A 1 22 ? 7.172 -2.320 -1.966 1.00 0.00 22 GLN A O 15
ATOM 11214 N N . PRO A 1 23 ? 9.325 -1.531 -1.936 1.00 0.00 23 PRO A N 15
ATOM 11215 C CA . PRO A 1 23 ? 8.972 -0.202 -2.402 1.00 0.00 23 PRO A CA 15
ATOM 11216 C C . PRO A 1 23 ? 8.654 -0.211 -3.898 1.00 0.00 23 PRO A C 15
ATOM 11217 O O . PRO A 1 23 ? 8.353 0.830 -4.480 1.00 0.00 23 PRO A O 15
ATOM 11228 N N . LYS A 1 24 ? 8.728 -1.400 -4.478 1.00 0.00 24 LYS A N 15
ATOM 11229 C CA . LYS A 1 24 ? 8.451 -1.559 -5.897 1.00 0.00 24 LYS A CA 15
ATOM 11230 C C . LYS A 1 24 ? 7.289 -2.538 -6.078 1.00 0.00 24 LYS A C 15
ATOM 11231 O O . LYS A 1 24 ? 7.415 -3.720 -5.763 1.00 0.00 24 LYS A O 15
ATOM 11250 N N . THR A 1 25 ? 6.184 -2.009 -6.584 1.00 0.00 25 THR A N 15
ATOM 11251 C CA . THR A 1 25 ? 5.001 -2.822 -6.810 1.00 0.00 25 THR A CA 15
ATOM 11252 C C . THR A 1 25 ? 5.391 -4.176 -7.408 1.00 0.00 25 THR A C 15
ATOM 11253 O O . THR A 1 25 ? 6.495 -4.335 -7.926 1.00 0.00 25 THR A O 15
ATOM 11264 N N . ARG A 1 26 ? 4.463 -5.115 -7.315 1.00 0.00 26 ARG A N 15
ATOM 11265 C CA . ARG A 1 26 ? 4.693 -6.451 -7.839 1.00 0.00 26 ARG A CA 15
ATOM 11266 C C . ARG A 1 26 ? 3.405 -7.273 -7.788 1.00 0.00 26 ARG A C 15
ATOM 11267 O O . ARG A 1 26 ? 3.048 -7.810 -6.742 1.00 0.00 26 ARG A O 15
ATOM 11288 N N . ILE A 1 27 ? 2.740 -7.344 -8.933 1.00 0.00 27 ILE A N 15
ATOM 11289 C CA . ILE A 1 27 ? 1.499 -8.090 -9.031 1.00 0.00 27 ILE A CA 15
ATOM 11290 C C . ILE A 1 27 ? 1.678 -9.460 -8.375 1.00 0.00 27 ILE A C 15
ATOM 11291 O O . ILE A 1 27 ? 2.781 -10.005 -8.356 1.00 0.00 27 ILE A O 15
ATOM 11307 N N . CYS A 1 28 ? 0.576 -9.979 -7.852 1.00 0.00 28 CYS A N 15
ATOM 11308 C CA . CYS A 1 28 ? 0.599 -11.276 -7.196 1.00 0.00 28 CYS A CA 15
ATOM 11309 C C . CYS A 1 28 ? -0.291 -12.232 -7.993 1.00 0.00 28 CYS A C 15
ATOM 11310 O O . CYS A 1 28 ? 0.019 -13.416 -8.114 1.00 0.00 28 CYS A O 15
ATOM 11317 N N . THR A 1 29 ? -1.377 -11.682 -8.513 1.00 0.00 29 THR A N 15
ATOM 11318 C CA . THR A 1 29 ? -2.315 -12.473 -9.295 1.00 0.00 29 THR A CA 15
ATOM 11319 C C . THR A 1 29 ? -3.112 -11.573 -10.239 1.00 0.00 29 THR A C 15
ATOM 11320 O O . THR A 1 29 ? -2.913 -10.360 -10.263 1.00 0.00 29 THR A O 15
ATOM 11331 N N . MET A 1 30 ? -3.998 -12.204 -10.997 1.00 0.00 30 MET A N 15
ATOM 11332 C CA . MET A 1 30 ? -4.828 -11.475 -11.943 1.00 0.00 30 MET A CA 15
ATOM 11333 C C . MET A 1 30 ? -6.114 -10.981 -11.276 1.00 0.00 30 MET A C 15
ATOM 11334 O O . MET A 1 30 ? -7.189 -11.049 -11.871 1.00 0.00 30 MET A O 15
ATOM 11348 N N . GLN A 1 31 ? -5.961 -10.497 -10.053 1.00 0.00 31 GLN A N 15
ATOM 11349 C CA . GLN A 1 31 ? -7.096 -9.992 -9.300 1.00 0.00 31 GLN A CA 15
ATOM 11350 C C . GLN A 1 31 ? -6.674 -8.803 -8.437 1.00 0.00 31 GLN A C 15
ATOM 11351 O O . GLN A 1 31 ? -5.580 -8.795 -7.876 1.00 0.00 31 GLN A O 15
ATOM 11365 N N . CYS A 1 32 ? -7.565 -7.825 -8.356 1.00 0.00 32 CYS A N 15
ATOM 11366 C CA . CYS A 1 32 ? -7.298 -6.634 -7.569 1.00 0.00 32 CYS A CA 15
ATOM 11367 C C . CYS A 1 32 ? -7.481 -6.982 -6.091 1.00 0.00 32 CYS A C 15
ATOM 11368 O O . CYS A 1 32 ? -7.750 -8.134 -5.750 1.00 0.00 32 CYS A O 15
ATOM 11375 N N . ARG A 1 33 ? -7.328 -5.967 -5.253 1.00 0.00 33 ARG A N 15
ATOM 11376 C CA . ARG A 1 33 ? -7.473 -6.152 -3.819 1.00 0.00 33 ARG A CA 15
ATOM 11377 C C . ARG A 1 33 ? -8.305 -5.017 -3.218 1.00 0.00 33 ARG A C 15
ATOM 11378 O O . ARG A 1 33 ? -7.959 -3.846 -3.361 1.00 0.00 33 ARG A O 15
ATOM 11399 N N . ILE A 1 34 ? -9.388 -5.404 -2.560 1.00 0.00 34 ILE A N 15
ATOM 11400 C CA . ILE A 1 34 ? -10.272 -4.433 -1.938 1.00 0.00 34 ILE A CA 15
ATOM 11401 C C . ILE A 1 34 ? -9.837 -4.210 -0.488 1.00 0.00 34 ILE A C 15
ATOM 11402 O O . ILE A 1 34 ? -9.887 -5.129 0.328 1.00 0.00 34 ILE A O 15
ATOM 11418 N N . GLY A 1 35 ? -9.419 -2.983 -0.212 1.00 0.00 35 GLY A N 15
ATOM 11419 C CA . GLY A 1 35 ? -8.975 -2.626 1.124 1.00 0.00 35 GLY A CA 15
ATOM 11420 C C . GLY A 1 35 ? -8.200 -1.308 1.111 1.00 0.00 35 GLY A C 15
ATOM 11421 O O . GLY A 1 35 ? -7.995 -0.714 0.054 1.00 0.00 35 GLY A O 15
ATOM 11425 N N . CYS A 1 36 ? -7.789 -0.887 2.300 1.00 0.00 36 CYS A N 15
ATOM 11426 C CA . CYS A 1 36 ? -7.042 0.350 2.438 1.00 0.00 36 CYS A CA 15
ATOM 11427 C C . CYS A 1 36 ? -5.575 0.065 2.108 1.00 0.00 36 CYS A C 15
ATOM 11428 O O . CYS A 1 36 ? -5.093 -1.048 2.317 1.00 0.00 36 CYS A O 15
ATOM 11435 N N . GLN A 1 37 ? -4.906 1.089 1.599 1.00 0.00 37 GLN A N 15
ATOM 11436 C CA . GLN A 1 37 ? -3.504 0.962 1.239 1.00 0.00 37 GLN A CA 15
ATOM 11437 C C . GLN A 1 37 ? -2.738 2.225 1.638 1.00 0.00 37 GLN A C 15
ATOM 11438 O O . GLN A 1 37 ? -3.309 3.145 2.221 1.00 0.00 37 GLN A O 15
ATOM 11452 N N . CYS A 1 38 ? -1.455 2.229 1.307 1.00 0.00 38 CYS A N 15
ATOM 11453 C CA . CYS A 1 38 ? -0.603 3.363 1.622 1.00 0.00 38 CYS A CA 15
ATOM 11454 C C . CYS A 1 38 ? -0.638 4.334 0.439 1.00 0.00 38 CYS A C 15
ATOM 11455 O O . CYS A 1 38 ? -0.322 3.955 -0.688 1.00 0.00 38 CYS A O 15
ATOM 11462 N N . GLN A 1 39 ? -1.022 5.566 0.737 1.00 0.00 39 GLN A N 15
ATOM 11463 C CA . GLN A 1 39 ? -1.101 6.593 -0.288 1.00 0.00 39 GLN A CA 15
ATOM 11464 C C . GLN A 1 39 ? 0.195 6.635 -1.099 1.00 0.00 39 GLN A C 15
ATOM 11465 O O . GLN A 1 39 ? 1.202 6.052 -0.697 1.00 0.00 39 GLN A O 15
ATOM 11479 N N . GLU A 1 40 ? 0.130 7.330 -2.224 1.00 0.00 40 GLU A N 15
ATOM 11480 C CA . GLU A 1 40 ? 1.287 7.457 -3.095 1.00 0.00 40 GLU A CA 15
ATOM 11481 C C . GLU A 1 40 ? 2.380 8.275 -2.408 1.00 0.00 40 GLU A C 15
ATOM 11482 O O . GLU A 1 40 ? 2.303 9.502 -2.357 1.00 0.00 40 GLU A O 15
ATOM 11494 N N . GLY A 1 41 ? 3.374 7.565 -1.896 1.00 0.00 41 GLY A N 15
ATOM 11495 C CA . GLY A 1 41 ? 4.484 8.212 -1.215 1.00 0.00 41 GLY A CA 15
ATOM 11496 C C . GLY A 1 41 ? 4.696 7.613 0.177 1.00 0.00 41 GLY A C 15
ATOM 11497 O O . GLY A 1 41 ? 5.573 8.052 0.918 1.00 0.00 41 GLY A O 15
ATOM 11501 N N . PHE A 1 42 ? 3.879 6.618 0.489 1.00 0.00 42 PHE A N 15
ATOM 11502 C CA . PHE A 1 42 ? 3.966 5.954 1.778 1.00 0.00 42 PHE A CA 15
ATOM 11503 C C . PHE A 1 42 ? 4.123 4.442 1.606 1.00 0.00 42 PHE A C 15
ATOM 11504 O O . PHE A 1 42 ? 3.710 3.882 0.593 1.00 0.00 42 PHE A O 15
ATOM 11521 N N . LEU A 1 43 ? 4.723 3.823 2.613 1.00 0.00 43 LEU A N 15
ATOM 11522 C CA . LEU A 1 43 ? 4.939 2.386 2.587 1.00 0.00 43 LEU A CA 15
ATOM 11523 C C . LEU A 1 43 ? 4.439 1.776 3.896 1.00 0.00 43 LEU A C 15
ATOM 11524 O O . LEU A 1 43 ? 4.654 2.336 4.970 1.00 0.00 43 LEU A O 15
ATOM 11540 N N . ARG A 1 44 ? 3.780 0.632 3.765 1.00 0.00 44 ARG A N 15
ATOM 11541 C CA . ARG A 1 44 ? 3.248 -0.062 4.924 1.00 0.00 44 ARG A CA 15
ATOM 11542 C C . ARG A 1 44 ? 4.361 -0.822 5.646 1.00 0.00 44 ARG A C 15
ATOM 11543 O O . ARG A 1 44 ? 5.106 -1.577 5.025 1.00 0.00 44 ARG A O 15
ATOM 11564 N N . ASN A 1 45 ? 4.439 -0.597 6.950 1.00 0.00 45 ASN A N 15
ATOM 11565 C CA . ASN A 1 45 ? 5.449 -1.251 7.764 1.00 0.00 45 ASN A CA 15
ATOM 11566 C C . ASN A 1 45 ? 4.846 -2.499 8.412 1.00 0.00 45 ASN A C 15
ATOM 11567 O O . ASN A 1 45 ? 3.644 -2.552 8.667 1.00 0.00 45 ASN A O 15
ATOM 11578 N N . GLY A 1 46 ? 5.709 -3.474 8.659 1.00 0.00 46 GLY A N 15
ATOM 11579 C CA . GLY A 1 46 ? 5.276 -4.717 9.272 1.00 0.00 46 GLY A CA 15
ATOM 11580 C C . GLY A 1 46 ? 4.149 -4.471 10.276 1.00 0.00 46 GLY A C 15
ATOM 11581 O O . GLY A 1 46 ? 3.281 -5.323 10.462 1.00 0.00 46 GLY A O 15
ATOM 11585 N N . GLU A 1 47 ? 4.199 -3.302 10.898 1.00 0.00 47 GLU A N 15
ATOM 11586 C CA . GLU A 1 47 ? 3.192 -2.933 11.879 1.00 0.00 47 GLU A CA 15
ATOM 11587 C C . GLU A 1 47 ? 1.961 -2.351 11.183 1.00 0.00 47 GLU A C 15
ATOM 11588 O O . GLU A 1 47 ? 1.313 -1.449 11.711 1.00 0.00 47 GLU A O 15
ATOM 11600 N N . GLY A 1 48 ? 1.675 -2.892 10.007 1.00 0.00 48 GLY A N 15
ATOM 11601 C CA . GLY A 1 48 ? 0.532 -2.436 9.233 1.00 0.00 48 GLY A CA 15
ATOM 11602 C C . GLY A 1 48 ? 0.357 -0.922 9.352 1.00 0.00 48 GLY A C 15
ATOM 11603 O O . GLY A 1 48 ? -0.766 -0.427 9.427 1.00 0.00 48 GLY A O 15
ATOM 11607 N N . ALA A 1 49 ? 1.485 -0.227 9.364 1.00 0.00 49 ALA A N 15
ATOM 11608 C CA . ALA A 1 49 ? 1.471 1.222 9.472 1.00 0.00 49 ALA A CA 15
ATOM 11609 C C . ALA A 1 49 ? 2.034 1.830 8.186 1.00 0.00 49 ALA A C 15
ATOM 11610 O O . ALA A 1 49 ? 3.169 1.545 7.806 1.00 0.00 49 ALA A O 15
ATOM 11617 N N . CYS A 1 50 ? 1.216 2.658 7.553 1.00 0.00 50 CYS A N 15
ATOM 11618 C CA . CYS A 1 50 ? 1.619 3.308 6.318 1.00 0.00 50 CYS A CA 15
ATOM 11619 C C . CYS A 1 50 ? 2.533 4.484 6.671 1.00 0.00 50 CYS A C 15
ATOM 11620 O O . CYS A 1 50 ? 2.055 5.576 6.978 1.00 0.00 50 CYS A O 15
ATOM 11627 N N . VAL A 1 51 ? 3.830 4.222 6.615 1.00 0.00 51 VAL A N 15
ATOM 11628 C CA . VAL A 1 51 ? 4.815 5.245 6.925 1.00 0.00 51 VAL A CA 15
ATOM 11629 C C . VAL A 1 51 ? 5.663 5.523 5.683 1.00 0.00 51 VAL A C 15
ATOM 11630 O O . VAL A 1 51 ? 5.947 4.613 4.904 1.00 0.00 51 VAL A O 15
ATOM 11643 N N . LEU A 1 52 ? 6.045 6.784 5.536 1.00 0.00 52 LEU A N 15
ATOM 11644 C CA . LEU A 1 52 ? 6.855 7.193 4.401 1.00 0.00 52 LEU A CA 15
ATOM 11645 C C . LEU A 1 52 ? 8.084 6.287 4.305 1.00 0.00 52 LEU A C 15
ATOM 11646 O O . LEU A 1 52 ? 8.493 5.682 5.294 1.00 0.00 52 LEU A O 15
ATOM 11662 N N . PRO A 1 53 ? 8.653 6.220 3.070 1.00 0.00 53 PRO A N 15
ATOM 11663 C CA . PRO A 1 53 ? 9.826 5.397 2.831 1.00 0.00 53 PRO A CA 15
ATOM 11664 C C . PRO A 1 53 ? 11.082 6.051 3.412 1.00 0.00 53 PRO A C 15
ATOM 11665 O O . PRO A 1 53 ? 12.020 5.361 3.809 1.00 0.00 53 PRO A O 15
ATOM 11676 N N . GLU A 1 54 ? 11.059 7.376 3.445 1.00 0.00 54 GLU A N 15
ATOM 11677 C CA . GLU A 1 54 ? 12.184 8.131 3.971 1.00 0.00 54 GLU A CA 15
ATOM 11678 C C . GLU A 1 54 ? 12.207 8.052 5.498 1.00 0.00 54 GLU A C 15
ATOM 11679 O O . GLU A 1 54 ? 13.151 8.522 6.133 1.00 0.00 54 GLU A O 15
ATOM 11691 N N . ASN A 1 55 ? 11.159 7.454 6.045 1.00 0.00 55 ASN A N 15
ATOM 11692 C CA . ASN A 1 55 ? 11.048 7.308 7.485 1.00 0.00 55 ASN A CA 15
ATOM 11693 C C . ASN A 1 55 ? 11.181 5.830 7.856 1.00 0.00 55 ASN A C 15
ATOM 11694 O O . ASN A 1 55 ? 11.102 5.471 9.030 1.00 0.00 55 ASN A O 15
ATOM 11705 N N . CYS A 1 56 ? 11.385 4.979 6.849 1.00 0.00 56 CYS A N 15
ATOM 11706 C CA . CYS A 1 56 ? 11.530 3.553 7.064 1.00 0.00 56 CYS A CA 15
ATOM 11707 C C . CYS A 1 56 ? 12.730 3.293 7.964 1.00 0.00 56 CYS A C 15
ATOM 11708 O O . CYS A 1 56 ? 13.404 4.230 8.387 1.00 0.00 56 CYS A O 15
ATOM 11716 N N . GLU A 1 1 ? -13.485 7.807 1.826 1.00 0.00 1 GLU A N 16
ATOM 11717 C CA . GLU A 1 1 ? -12.418 7.011 2.399 1.00 0.00 1 GLU A CA 16
ATOM 11718 C C . GLU A 1 1 ? -12.617 6.880 3.902 1.00 0.00 1 GLU A C 16
ATOM 11719 O O . GLU A 1 1 ? -13.365 7.649 4.501 1.00 0.00 1 GLU A O 16
ATOM 11733 N N . GLU A 1 2 ? -11.932 5.899 4.473 1.00 0.00 2 GLU A N 16
ATOM 11734 C CA . GLU A 1 2 ? -12.026 5.657 5.903 1.00 0.00 2 GLU A CA 16
ATOM 11735 C C . GLU A 1 2 ? -10.815 4.855 6.386 1.00 0.00 2 GLU A C 16
ATOM 11736 O O . GLU A 1 2 ? -10.966 3.876 7.116 1.00 0.00 2 GLU A O 16
ATOM 11748 N N . CYS A 1 3 ? -9.643 5.300 5.959 1.00 0.00 3 CYS A N 16
ATOM 11749 C CA . CYS A 1 3 ? -8.408 4.635 6.339 1.00 0.00 3 CYS A CA 16
ATOM 11750 C C . CYS A 1 3 ? -7.632 5.563 7.278 1.00 0.00 3 CYS A C 16
ATOM 11751 O O . CYS A 1 3 ? -8.068 6.680 7.552 1.00 0.00 3 CYS A O 16
ATOM 11758 N N . GLY A 1 4 ? -6.497 5.064 7.745 1.00 0.00 4 GLY A N 16
ATOM 11759 C CA . GLY A 1 4 ? -5.658 5.834 8.649 1.00 0.00 4 GLY A CA 16
ATOM 11760 C C . GLY A 1 4 ? -5.185 7.129 7.986 1.00 0.00 4 GLY A C 16
ATOM 11761 O O . GLY A 1 4 ? -5.601 7.451 6.875 1.00 0.00 4 GLY A O 16
ATOM 11765 N N . PRO A 1 5 ? -4.297 7.857 8.715 1.00 0.00 5 PRO A N 16
ATOM 11766 C CA . PRO A 1 5 ? -3.761 9.109 8.211 1.00 0.00 5 PRO A CA 16
ATOM 11767 C C . PRO A 1 5 ? -2.715 8.861 7.122 1.00 0.00 5 PRO A C 16
ATOM 11768 O O . PRO A 1 5 ? -1.755 8.122 7.336 1.00 0.00 5 PRO A O 16
ATOM 11779 N N . ASN A 1 6 ? -2.938 9.490 5.979 1.00 0.00 6 ASN A N 16
ATOM 11780 C CA . ASN A 1 6 ? -2.027 9.345 4.855 1.00 0.00 6 ASN A CA 16
ATOM 11781 C C . ASN A 1 6 ? -2.355 8.057 4.100 1.00 0.00 6 ASN A C 16
ATOM 11782 O O . ASN A 1 6 ? -1.667 7.701 3.144 1.00 0.00 6 ASN A O 16
ATOM 11793 N N . GLU A 1 7 ? -3.407 7.392 4.557 1.00 0.00 7 GLU A N 16
ATOM 11794 C CA . GLU A 1 7 ? -3.834 6.150 3.936 1.00 0.00 7 GLU A CA 16
ATOM 11795 C C . GLU A 1 7 ? -5.079 6.387 3.079 1.00 0.00 7 GLU A C 16
ATOM 11796 O O . GLU A 1 7 ? -5.740 7.416 3.208 1.00 0.00 7 GLU A O 16
ATOM 11808 N N . VAL A 1 8 ? -5.362 5.416 2.223 1.00 0.00 8 VAL A N 16
ATOM 11809 C CA . VAL A 1 8 ? -6.517 5.505 1.344 1.00 0.00 8 VAL A CA 16
ATOM 11810 C C . VAL A 1 8 ? -7.130 4.114 1.172 1.00 0.00 8 VAL A C 16
ATOM 11811 O O . VAL A 1 8 ? -6.633 3.138 1.732 1.00 0.00 8 VAL A O 16
ATOM 11824 N N . PHE A 1 9 ? -8.202 4.067 0.395 1.00 0.00 9 PHE A N 16
ATOM 11825 C CA . PHE A 1 9 ? -8.889 2.812 0.141 1.00 0.00 9 PHE A CA 16
ATOM 11826 C C . PHE A 1 9 ? -9.112 2.602 -1.357 1.00 0.00 9 PHE A C 16
ATOM 11827 O O . PHE A 1 9 ? -9.506 3.526 -2.066 1.00 0.00 9 PHE A O 16
ATOM 11844 N N . ASN A 1 10 ? -8.848 1.379 -1.796 1.00 0.00 10 ASN A N 16
ATOM 11845 C CA . ASN A 1 10 ? -9.016 1.035 -3.197 1.00 0.00 10 ASN A CA 16
ATOM 11846 C C . ASN A 1 10 ? -9.753 -0.300 -3.307 1.00 0.00 10 ASN A C 16
ATOM 11847 O O . ASN A 1 10 ? -9.425 -1.254 -2.602 1.00 0.00 10 ASN A O 16
ATOM 11858 N N . THR A 1 11 ? -10.735 -0.327 -4.195 1.00 0.00 11 THR A N 16
ATOM 11859 C CA . THR A 1 11 ? -11.522 -1.531 -4.405 1.00 0.00 11 THR A CA 16
ATOM 11860 C C . THR A 1 11 ? -10.823 -2.458 -5.404 1.00 0.00 11 THR A C 16
ATOM 11861 O O . THR A 1 11 ? -11.258 -3.588 -5.616 1.00 0.00 11 THR A O 16
ATOM 11872 N N . CYS A 1 12 ? -9.751 -1.944 -5.988 1.00 0.00 12 CYS A N 16
ATOM 11873 C CA . CYS A 1 12 ? -8.987 -2.710 -6.959 1.00 0.00 12 CYS A CA 16
ATOM 11874 C C . CYS A 1 12 ? -7.551 -2.186 -6.961 1.00 0.00 12 CYS A C 16
ATOM 11875 O O . CYS A 1 12 ? -7.181 -1.380 -7.814 1.00 0.00 12 CYS A O 16
ATOM 11882 N N . GLY A 1 13 ? -6.778 -2.666 -5.996 1.00 0.00 13 GLY A N 16
ATOM 11883 C CA . GLY A 1 13 ? -5.389 -2.255 -5.877 1.00 0.00 13 GLY A CA 16
ATOM 11884 C C . GLY A 1 13 ? -4.445 -3.406 -6.232 1.00 0.00 13 GLY A C 16
ATOM 11885 O O . GLY A 1 13 ? -4.894 -4.492 -6.594 1.00 0.00 13 GLY A O 16
ATOM 11889 N N . SER A 1 14 ? -3.156 -3.128 -6.114 1.00 0.00 14 SER A N 16
ATOM 11890 C CA . SER A 1 14 ? -2.144 -4.127 -6.417 1.00 0.00 14 SER A CA 16
ATOM 11891 C C . SER A 1 14 ? -2.057 -5.146 -5.280 1.00 0.00 14 SER A C 16
ATOM 11892 O O . SER A 1 14 ? -1.553 -4.835 -4.202 1.00 0.00 14 SER A O 16
ATOM 11900 N N . ALA A 1 15 ? -2.555 -6.341 -5.559 1.00 0.00 15 ALA A N 16
ATOM 11901 C CA . ALA A 1 15 ? -2.540 -7.408 -4.572 1.00 0.00 15 ALA A CA 16
ATOM 11902 C C . ALA A 1 15 ? -1.125 -7.553 -4.006 1.00 0.00 15 ALA A C 16
ATOM 11903 O O . ALA A 1 15 ? -0.944 -8.062 -2.902 1.00 0.00 15 ALA A O 16
ATOM 11910 N N . CYS A 1 16 ? -0.160 -7.097 -4.791 1.00 0.00 16 CYS A N 16
ATOM 11911 C CA . CYS A 1 16 ? 1.233 -7.171 -4.383 1.00 0.00 16 CYS A CA 16
ATOM 11912 C C . CYS A 1 16 ? 1.854 -5.781 -4.543 1.00 0.00 16 CYS A C 16
ATOM 11913 O O . CYS A 1 16 ? 2.943 -5.645 -5.098 1.00 0.00 16 CYS A O 16
ATOM 11920 N N . ALA A 1 17 ? 1.135 -4.784 -4.048 1.00 0.00 17 ALA A N 16
ATOM 11921 C CA . ALA A 1 17 ? 1.602 -3.412 -4.128 1.00 0.00 17 ALA A CA 16
ATOM 11922 C C . ALA A 1 17 ? 2.885 -3.265 -3.307 1.00 0.00 17 ALA A C 16
ATOM 11923 O O . ALA A 1 17 ? 3.244 -4.159 -2.544 1.00 0.00 17 ALA A O 16
ATOM 11930 N N . PRO A 1 18 ? 3.557 -2.097 -3.497 1.00 0.00 18 PRO A N 16
ATOM 11931 C CA . PRO A 1 18 ? 4.792 -1.821 -2.784 1.00 0.00 18 PRO A CA 16
ATOM 11932 C C . PRO A 1 18 ? 4.513 -1.463 -1.323 1.00 0.00 18 PRO A C 16
ATOM 11933 O O . PRO A 1 18 ? 3.425 -0.993 -0.992 1.00 0.00 18 PRO A O 16
ATOM 11944 N N . THR A 1 19 ? 5.513 -1.700 -0.487 1.00 0.00 19 THR A N 16
ATOM 11945 C CA . THR A 1 19 ? 5.389 -1.407 0.932 1.00 0.00 19 THR A CA 16
ATOM 11946 C C . THR A 1 19 ? 6.765 -1.132 1.541 1.00 0.00 19 THR A C 16
ATOM 11947 O O . THR A 1 19 ? 7.777 -1.171 0.844 1.00 0.00 19 THR A O 16
ATOM 11958 N N . CYS A 1 20 ? 6.758 -0.860 2.839 1.00 0.00 20 CYS A N 16
ATOM 11959 C CA . CYS A 1 20 ? 7.992 -0.579 3.551 1.00 0.00 20 CYS A CA 16
ATOM 11960 C C . CYS A 1 20 ? 8.872 -1.830 3.501 1.00 0.00 20 CYS A C 16
ATOM 11961 O O . CYS A 1 20 ? 10.091 -1.742 3.636 1.00 0.00 20 CYS A O 16
ATOM 11968 N N . ALA A 1 21 ? 8.219 -2.966 3.309 1.00 0.00 21 ALA A N 16
ATOM 11969 C CA . ALA A 1 21 ? 8.925 -4.233 3.240 1.00 0.00 21 ALA A CA 16
ATOM 11970 C C . ALA A 1 21 ? 9.532 -4.400 1.845 1.00 0.00 21 ALA A C 16
ATOM 11971 O O . ALA A 1 21 ? 10.745 -4.545 1.705 1.00 0.00 21 ALA A O 16
ATOM 11978 N N . GLN A 1 22 ? 8.659 -4.371 0.848 1.00 0.00 22 GLN A N 16
ATOM 11979 C CA . GLN A 1 22 ? 9.093 -4.517 -0.531 1.00 0.00 22 GLN A CA 16
ATOM 11980 C C . GLN A 1 22 ? 8.361 -3.516 -1.427 1.00 0.00 22 GLN A C 16
ATOM 11981 O O . GLN A 1 22 ? 7.288 -3.814 -1.949 1.00 0.00 22 GLN A O 16
ATOM 11995 N N . PRO A 1 23 ? 8.987 -2.319 -1.581 1.00 0.00 23 PRO A N 16
ATOM 11996 C CA . PRO A 1 23 ? 8.406 -1.271 -2.404 1.00 0.00 23 PRO A CA 16
ATOM 11997 C C . PRO A 1 23 ? 8.572 -1.589 -3.891 1.00 0.00 23 PRO A C 16
ATOM 11998 O O . PRO A 1 23 ? 9.205 -0.831 -4.624 1.00 0.00 23 PRO A O 16
ATOM 12009 N N . LYS A 1 24 ? 7.989 -2.709 -4.293 1.00 0.00 24 LYS A N 16
ATOM 12010 C CA . LYS A 1 24 ? 8.065 -3.135 -5.681 1.00 0.00 24 LYS A CA 16
ATOM 12011 C C . LYS A 1 24 ? 6.713 -3.708 -6.108 1.00 0.00 24 LYS A C 16
ATOM 12012 O O . LYS A 1 24 ? 6.214 -4.654 -5.500 1.00 0.00 24 LYS A O 16
ATOM 12031 N N . THR A 1 25 ? 6.155 -3.109 -7.150 1.00 0.00 25 THR A N 16
ATOM 12032 C CA . THR A 1 25 ? 4.869 -3.547 -7.666 1.00 0.00 25 THR A CA 16
ATOM 12033 C C . THR A 1 25 ? 5.065 -4.486 -8.858 1.00 0.00 25 THR A C 16
ATOM 12034 O O . THR A 1 25 ? 5.955 -4.273 -9.680 1.00 0.00 25 THR A O 16
ATOM 12045 N N . ARG A 1 26 ? 4.218 -5.504 -8.913 1.00 0.00 26 ARG A N 16
ATOM 12046 C CA . ARG A 1 26 ? 4.287 -6.476 -9.990 1.00 0.00 26 ARG A CA 16
ATOM 12047 C C . ARG A 1 26 ? 3.134 -7.475 -9.877 1.00 0.00 26 ARG A C 16
ATOM 12048 O O . ARG A 1 26 ? 3.324 -8.674 -10.077 1.00 0.00 26 ARG A O 16
ATOM 12069 N N . ILE A 1 27 ? 1.962 -6.945 -9.557 1.00 0.00 27 ILE A N 16
ATOM 12070 C CA . ILE A 1 27 ? 0.779 -7.776 -9.413 1.00 0.00 27 ILE A CA 16
ATOM 12071 C C . ILE A 1 27 ? 1.067 -8.902 -8.420 1.00 0.00 27 ILE A C 16
ATOM 12072 O O . ILE A 1 27 ? 2.216 -9.113 -8.032 1.00 0.00 27 ILE A O 16
ATOM 12088 N N . CYS A 1 28 ? 0.006 -9.596 -8.033 1.00 0.00 28 CYS A N 16
ATOM 12089 C CA . CYS A 1 28 ? 0.132 -10.694 -7.092 1.00 0.00 28 CYS A CA 16
ATOM 12090 C C . CYS A 1 28 ? -0.646 -11.890 -7.642 1.00 0.00 28 CYS A C 16
ATOM 12091 O O . CYS A 1 28 ? -0.139 -13.010 -7.659 1.00 0.00 28 CYS A O 16
ATOM 12098 N N . THR A 1 29 ? -1.866 -11.612 -8.079 1.00 0.00 29 THR A N 16
ATOM 12099 C CA . THR A 1 29 ? -2.720 -12.651 -8.629 1.00 0.00 29 THR A CA 16
ATOM 12100 C C . THR A 1 29 ? -3.488 -12.124 -9.842 1.00 0.00 29 THR A C 16
ATOM 12101 O O . THR A 1 29 ? -3.177 -11.053 -10.361 1.00 0.00 29 THR A O 16
ATOM 12112 N N . MET A 1 30 ? -4.479 -12.900 -10.256 1.00 0.00 30 MET A N 16
ATOM 12113 C CA . MET A 1 30 ? -5.295 -12.523 -11.399 1.00 0.00 30 MET A CA 16
ATOM 12114 C C . MET A 1 30 ? -6.532 -11.738 -10.954 1.00 0.00 30 MET A C 16
ATOM 12115 O O . MET A 1 30 ? -7.659 -12.117 -11.271 1.00 0.00 30 MET A O 16
ATOM 12129 N N . GLN A 1 31 ? -6.278 -10.658 -10.230 1.00 0.00 31 GLN A N 16
ATOM 12130 C CA . GLN A 1 31 ? -7.356 -9.818 -9.738 1.00 0.00 31 GLN A CA 16
ATOM 12131 C C . GLN A 1 31 ? -6.795 -8.691 -8.869 1.00 0.00 31 GLN A C 16
ATOM 12132 O O . GLN A 1 31 ? -5.630 -8.723 -8.479 1.00 0.00 31 GLN A O 16
ATOM 12146 N N . CYS A 1 32 ? -7.652 -7.719 -8.589 1.00 0.00 32 CYS A N 16
ATOM 12147 C CA . CYS A 1 32 ? -7.258 -6.585 -7.772 1.00 0.00 32 CYS A CA 16
ATOM 12148 C C . CYS A 1 32 ? -7.457 -6.960 -6.302 1.00 0.00 32 CYS A C 16
ATOM 12149 O O . CYS A 1 32 ? -7.976 -8.032 -5.995 1.00 0.00 32 CYS A O 16
ATOM 12156 N N . ARG A 1 33 ? -7.032 -6.055 -5.432 1.00 0.00 33 ARG A N 16
ATOM 12157 C CA . ARG A 1 33 ? -7.156 -6.276 -4.002 1.00 0.00 33 ARG A CA 16
ATOM 12158 C C . ARG A 1 33 ? -7.921 -5.123 -3.349 1.00 0.00 33 ARG A C 16
ATOM 12159 O O . ARG A 1 33 ? -7.548 -3.961 -3.504 1.00 0.00 33 ARG A O 16
ATOM 12180 N N . ILE A 1 34 ? -8.977 -5.484 -2.635 1.00 0.00 34 ILE A N 16
ATOM 12181 C CA . ILE A 1 34 ? -9.797 -4.494 -1.959 1.00 0.00 34 ILE A CA 16
ATOM 12182 C C . ILE A 1 34 ? -9.286 -4.304 -0.530 1.00 0.00 34 ILE A C 16
ATOM 12183 O O . ILE A 1 34 ? -9.241 -5.255 0.248 1.00 0.00 34 ILE A O 16
ATOM 12199 N N . GLY A 1 35 ? -8.913 -3.067 -0.227 1.00 0.00 35 GLY A N 16
ATOM 12200 C CA . GLY A 1 35 ? -8.408 -2.741 1.094 1.00 0.00 35 GLY A CA 16
ATOM 12201 C C . GLY A 1 35 ? -7.770 -1.350 1.109 1.00 0.00 35 GLY A C 16
ATOM 12202 O O . GLY A 1 35 ? -7.683 -0.692 0.072 1.00 0.00 35 GLY A O 16
ATOM 12206 N N . CYS A 1 36 ? -7.341 -0.943 2.294 1.00 0.00 36 CYS A N 16
ATOM 12207 C CA . CYS A 1 36 ? -6.717 0.359 2.458 1.00 0.00 36 CYS A CA 16
ATOM 12208 C C . CYS A 1 36 ? -5.235 0.228 2.094 1.00 0.00 36 CYS A C 16
ATOM 12209 O O . CYS A 1 36 ? -4.606 -0.786 2.393 1.00 0.00 36 CYS A O 16
ATOM 12216 N N . GLN A 1 37 ? -4.723 1.268 1.454 1.00 0.00 37 GLN A N 16
ATOM 12217 C CA . GLN A 1 37 ? -3.328 1.283 1.046 1.00 0.00 37 GLN A CA 16
ATOM 12218 C C . GLN A 1 37 ? -2.639 2.549 1.558 1.00 0.00 37 GLN A C 16
ATOM 12219 O O . GLN A 1 37 ? -3.213 3.297 2.347 1.00 0.00 37 GLN A O 16
ATOM 12233 N N . CYS A 1 38 ? -1.415 2.749 1.090 1.00 0.00 38 CYS A N 16
ATOM 12234 C CA . CYS A 1 38 ? -0.641 3.912 1.490 1.00 0.00 38 CYS A CA 16
ATOM 12235 C C . CYS A 1 38 ? -0.681 4.931 0.350 1.00 0.00 38 CYS A C 16
ATOM 12236 O O . CYS A 1 38 ? -0.455 4.582 -0.808 1.00 0.00 38 CYS A O 16
ATOM 12243 N N . GLN A 1 39 ? -0.967 6.172 0.718 1.00 0.00 39 GLN A N 16
ATOM 12244 C CA . GLN A 1 39 ? -1.038 7.244 -0.260 1.00 0.00 39 GLN A CA 16
ATOM 12245 C C . GLN A 1 39 ? 0.334 7.472 -0.898 1.00 0.00 39 GLN A C 16
ATOM 12246 O O . GLN A 1 39 ? 1.332 6.907 -0.454 1.00 0.00 39 GLN A O 16
ATOM 12260 N N . GLU A 1 40 ? 0.341 8.304 -1.930 1.00 0.00 40 GLU A N 16
ATOM 12261 C CA . GLU A 1 40 ? 1.573 8.613 -2.633 1.00 0.00 40 GLU A CA 16
ATOM 12262 C C . GLU A 1 40 ? 2.548 9.338 -1.703 1.00 0.00 40 GLU A C 16
ATOM 12263 O O . GLU A 1 40 ? 2.312 10.484 -1.321 1.00 0.00 40 GLU A O 16
ATOM 12275 N N . GLY A 1 41 ? 3.622 8.640 -1.364 1.00 0.00 41 GLY A N 16
ATOM 12276 C CA . GLY A 1 41 ? 4.633 9.203 -0.485 1.00 0.00 41 GLY A CA 16
ATOM 12277 C C . GLY A 1 41 ? 4.715 8.421 0.827 1.00 0.00 41 GLY A C 16
ATOM 12278 O O . GLY A 1 41 ? 5.551 8.719 1.680 1.00 0.00 41 GLY A O 16
ATOM 12282 N N . PHE A 1 42 ? 3.836 7.437 0.948 1.00 0.00 42 PHE A N 16
ATOM 12283 C CA . PHE A 1 42 ? 3.800 6.610 2.143 1.00 0.00 42 PHE A CA 16
ATOM 12284 C C . PHE A 1 42 ? 3.924 5.127 1.787 1.00 0.00 42 PHE A C 16
ATOM 12285 O O . PHE A 1 42 ? 3.625 4.727 0.663 1.00 0.00 42 PHE A O 16
ATOM 12302 N N . LEU A 1 43 ? 4.367 4.352 2.766 1.00 0.00 43 LEU A N 16
ATOM 12303 C CA . LEU A 1 43 ? 4.535 2.923 2.571 1.00 0.00 43 LEU A CA 16
ATOM 12304 C C . LEU A 1 43 ? 3.870 2.171 3.727 1.00 0.00 43 LEU A C 16
ATOM 12305 O O . LEU A 1 43 ? 3.743 2.708 4.827 1.00 0.00 43 LEU A O 16
ATOM 12321 N N . ARG A 1 44 ? 3.467 0.943 3.438 1.00 0.00 44 ARG A N 16
ATOM 12322 C CA . ARG A 1 44 ? 2.819 0.115 4.441 1.00 0.00 44 ARG A CA 16
ATOM 12323 C C . ARG A 1 44 ? 3.866 -0.609 5.289 1.00 0.00 44 ARG A C 16
ATOM 12324 O O . ARG A 1 44 ? 4.614 -1.444 4.781 1.00 0.00 44 ARG A O 16
ATOM 12345 N N . ASN A 1 45 ? 3.889 -0.262 6.568 1.00 0.00 45 ASN A N 16
ATOM 12346 C CA . ASN A 1 45 ? 4.832 -0.868 7.491 1.00 0.00 45 ASN A CA 16
ATOM 12347 C C . ASN A 1 45 ? 4.180 -2.078 8.162 1.00 0.00 45 ASN A C 16
ATOM 12348 O O . ASN A 1 45 ? 3.027 -2.008 8.589 1.00 0.00 45 ASN A O 16
ATOM 12359 N N . GLY A 1 46 ? 4.942 -3.159 8.231 1.00 0.00 46 GLY A N 16
ATOM 12360 C CA . GLY A 1 46 ? 4.451 -4.383 8.842 1.00 0.00 46 GLY A CA 16
ATOM 12361 C C . GLY A 1 46 ? 3.956 -4.124 10.267 1.00 0.00 46 GLY A C 16
ATOM 12362 O O . GLY A 1 46 ? 3.378 -5.008 10.898 1.00 0.00 46 GLY A O 16
ATOM 12366 N N . GLU A 1 47 ? 4.203 -2.907 10.733 1.00 0.00 47 GLU A N 16
ATOM 12367 C CA . GLU A 1 47 ? 3.788 -2.522 12.071 1.00 0.00 47 GLU A CA 16
ATOM 12368 C C . GLU A 1 47 ? 2.275 -2.307 12.119 1.00 0.00 47 GLU A C 16
ATOM 12369 O O . GLU A 1 47 ? 1.720 -1.992 13.171 1.00 0.00 47 GLU A O 16
ATOM 12381 N N . GLY A 1 48 ? 1.647 -2.487 10.965 1.00 0.00 48 GLY A N 16
ATOM 12382 C CA . GLY A 1 48 ? 0.208 -2.318 10.861 1.00 0.00 48 GLY A CA 16
ATOM 12383 C C . GLY A 1 48 ? -0.159 -0.844 10.671 1.00 0.00 48 GLY A C 16
ATOM 12384 O O . GLY A 1 48 ? -1.175 -0.382 11.187 1.00 0.00 48 GLY A O 16
ATOM 12388 N N . ALA A 1 49 ? 0.691 -0.147 9.931 1.00 0.00 49 ALA A N 16
ATOM 12389 C CA . ALA A 1 49 ? 0.470 1.265 9.667 1.00 0.00 49 ALA A CA 16
ATOM 12390 C C . ALA A 1 49 ? 1.153 1.646 8.352 1.00 0.00 49 ALA A C 16
ATOM 12391 O O . ALA A 1 49 ? 1.722 0.793 7.672 1.00 0.00 49 ALA A O 16
ATOM 12398 N N . CYS A 1 50 ? 1.076 2.931 8.033 1.00 0.00 50 CYS A N 16
ATOM 12399 C CA . CYS A 1 50 ? 1.682 3.436 6.811 1.00 0.00 50 CYS A CA 16
ATOM 12400 C C . CYS A 1 50 ? 2.717 4.495 7.192 1.00 0.00 50 CYS A C 16
ATOM 12401 O O . CYS A 1 50 ? 2.372 5.529 7.764 1.00 0.00 50 CYS A O 16
ATOM 12408 N N . VAL A 1 51 ? 3.965 4.202 6.859 1.00 0.00 51 VAL A N 16
ATOM 12409 C CA . VAL A 1 51 ? 5.054 5.116 7.158 1.00 0.00 51 VAL A CA 16
ATOM 12410 C C . VAL A 1 51 ? 5.818 5.431 5.872 1.00 0.00 51 VAL A C 16
ATOM 12411 O O . VAL A 1 51 ? 5.987 4.562 5.017 1.00 0.00 51 VAL A O 16
ATOM 12424 N N . LEU A 1 52 ? 6.261 6.677 5.773 1.00 0.00 52 LEU A N 16
ATOM 12425 C CA . LEU A 1 52 ? 7.004 7.117 4.604 1.00 0.00 52 LEU A CA 16
ATOM 12426 C C . LEU A 1 52 ? 8.143 6.132 4.328 1.00 0.00 52 LEU A C 16
ATOM 12427 O O . LEU A 1 52 ? 8.587 5.424 5.230 1.00 0.00 52 LEU A O 16
ATOM 12443 N N . PRO A 1 53 ? 8.594 6.120 3.045 1.00 0.00 53 PRO A N 16
ATOM 12444 C CA . PRO A 1 53 ? 9.673 5.235 2.640 1.00 0.00 53 PRO A CA 16
ATOM 12445 C C . PRO A 1 53 ? 11.023 5.747 3.147 1.00 0.00 53 PRO A C 16
ATOM 12446 O O . PRO A 1 53 ? 11.935 4.961 3.397 1.00 0.00 53 PRO A O 16
ATOM 12457 N N . GLU A 1 54 ? 11.107 7.063 3.285 1.00 0.00 54 GLU A N 16
ATOM 12458 C CA . GLU A 1 54 ? 12.330 7.689 3.757 1.00 0.00 54 GLU A CA 16
ATOM 12459 C C . GLU A 1 54 ? 12.479 7.490 5.265 1.00 0.00 54 GLU A C 16
ATOM 12460 O O . GLU A 1 54 ? 13.514 7.825 5.841 1.00 0.00 54 GLU A O 16
ATOM 12472 N N . ASN A 1 55 ? 11.430 6.946 5.865 1.00 0.00 55 ASN A N 16
ATOM 12473 C CA . ASN A 1 55 ? 11.432 6.698 7.298 1.00 0.00 55 ASN A CA 16
ATOM 12474 C C . ASN A 1 55 ? 11.500 5.191 7.549 1.00 0.00 55 ASN A C 16
ATOM 12475 O O . ASN A 1 55 ? 11.529 4.750 8.698 1.00 0.00 55 ASN A O 16
ATOM 12486 N N . CYS A 1 56 ? 11.525 4.406 6.471 1.00 0.00 56 CYS A N 16
ATOM 12487 C CA . CYS A 1 56 ? 11.590 2.962 6.571 1.00 0.00 56 CYS A CA 16
ATOM 12488 C C . CYS A 1 56 ? 12.845 2.559 7.332 1.00 0.00 56 CYS A C 16
ATOM 12489 O O . CYS A 1 56 ? 13.618 3.417 7.753 1.00 0.00 56 CYS A O 16
ATOM 12497 N N . GLU A 1 1 ? -15.611 7.212 8.157 1.00 0.00 1 GLU A N 17
ATOM 12498 C CA . GLU A 1 1 ? -14.171 7.207 8.321 1.00 0.00 1 GLU A CA 17
ATOM 12499 C C . GLU A 1 1 ? -13.493 7.268 6.960 1.00 0.00 1 GLU A C 17
ATOM 12500 O O . GLU A 1 1 ? -14.138 7.555 5.954 1.00 0.00 1 GLU A O 17
ATOM 12514 N N . GLU A 1 2 ? -12.196 6.993 6.969 1.00 0.00 2 GLU A N 17
ATOM 12515 C CA . GLU A 1 2 ? -11.420 7.013 5.740 1.00 0.00 2 GLU A CA 17
ATOM 12516 C C . GLU A 1 2 ? -10.008 6.480 5.995 1.00 0.00 2 GLU A C 17
ATOM 12517 O O . GLU A 1 2 ? -9.047 7.248 6.019 1.00 0.00 2 GLU A O 17
ATOM 12529 N N . CYS A 1 3 ? -9.929 5.171 6.179 1.00 0.00 3 CYS A N 17
ATOM 12530 C CA . CYS A 1 3 ? -8.651 4.528 6.432 1.00 0.00 3 CYS A CA 17
ATOM 12531 C C . CYS A 1 3 ? -7.838 5.424 7.368 1.00 0.00 3 CYS A C 17
ATOM 12532 O O . CYS A 1 3 ? -8.397 6.277 8.057 1.00 0.00 3 CYS A O 17
ATOM 12539 N N . GLY A 1 4 ? -6.532 5.202 7.362 1.00 0.00 4 GLY A N 17
ATOM 12540 C CA . GLY A 1 4 ? -5.636 5.980 8.202 1.00 0.00 4 GLY A CA 17
ATOM 12541 C C . GLY A 1 4 ? -5.107 7.205 7.454 1.00 0.00 4 GLY A C 17
ATOM 12542 O O . GLY A 1 4 ? -5.530 7.481 6.333 1.00 0.00 4 GLY A O 17
ATOM 12546 N N . PRO A 1 5 ? -4.166 7.924 8.123 1.00 0.00 5 PRO A N 17
ATOM 12547 C CA . PRO A 1 5 ? -3.576 9.113 7.532 1.00 0.00 5 PRO A CA 17
ATOM 12548 C C . PRO A 1 5 ? -2.567 8.742 6.443 1.00 0.00 5 PRO A C 17
ATOM 12549 O O . PRO A 1 5 ? -1.641 7.969 6.687 1.00 0.00 5 PRO A O 17
ATOM 12560 N N . ASN A 1 6 ? -2.782 9.307 5.265 1.00 0.00 6 ASN A N 17
ATOM 12561 C CA . ASN A 1 6 ? -1.904 9.045 4.137 1.00 0.00 6 ASN A CA 17
ATOM 12562 C C . ASN A 1 6 ? -2.327 7.739 3.459 1.00 0.00 6 ASN A C 17
ATOM 12563 O O . ASN A 1 6 ? -1.692 7.299 2.502 1.00 0.00 6 ASN A O 17
ATOM 12574 N N . GLU A 1 7 ? -3.395 7.157 3.983 1.00 0.00 7 GLU A N 17
ATOM 12575 C CA . GLU A 1 7 ? -3.910 5.911 3.442 1.00 0.00 7 GLU A CA 17
ATOM 12576 C C . GLU A 1 7 ? -5.126 6.181 2.554 1.00 0.00 7 GLU A C 17
ATOM 12577 O O . GLU A 1 7 ? -5.746 7.240 2.648 1.00 0.00 7 GLU A O 17
ATOM 12589 N N . VAL A 1 8 ? -5.432 5.206 1.710 1.00 0.00 8 VAL A N 17
ATOM 12590 C CA . VAL A 1 8 ? -6.562 5.323 0.806 1.00 0.00 8 VAL A CA 17
ATOM 12591 C C . VAL A 1 8 ? -7.191 3.945 0.597 1.00 0.00 8 VAL A C 17
ATOM 12592 O O . VAL A 1 8 ? -6.516 2.925 0.732 1.00 0.00 8 VAL A O 17
ATOM 12605 N N . PHE A 1 9 ? -8.475 3.958 0.273 1.00 0.00 9 PHE A N 17
ATOM 12606 C CA . PHE A 1 9 ? -9.202 2.720 0.045 1.00 0.00 9 PHE A CA 17
ATOM 12607 C C . PHE A 1 9 ? -9.520 2.537 -1.440 1.00 0.00 9 PHE A C 17
ATOM 12608 O O . PHE A 1 9 ? -10.053 3.442 -2.081 1.00 0.00 9 PHE A O 17
ATOM 12625 N N . ASN A 1 10 ? -9.180 1.361 -1.945 1.00 0.00 10 ASN A N 17
ATOM 12626 C CA . ASN A 1 10 ? -9.421 1.047 -3.343 1.00 0.00 10 ASN A CA 17
ATOM 12627 C C . ASN A 1 10 ? -10.095 -0.323 -3.445 1.00 0.00 10 ASN A C 17
ATOM 12628 O O . ASN A 1 10 ? -9.680 -1.273 -2.784 1.00 0.00 10 ASN A O 17
ATOM 12639 N N . THR A 1 11 ? -11.125 -0.380 -4.277 1.00 0.00 11 THR A N 17
ATOM 12640 C CA . THR A 1 11 ? -11.860 -1.617 -4.474 1.00 0.00 11 THR A CA 17
ATOM 12641 C C . THR A 1 11 ? -11.130 -2.520 -5.469 1.00 0.00 11 THR A C 17
ATOM 12642 O O . THR A 1 11 ? -11.550 -3.650 -5.712 1.00 0.00 11 THR A O 17
ATOM 12653 N 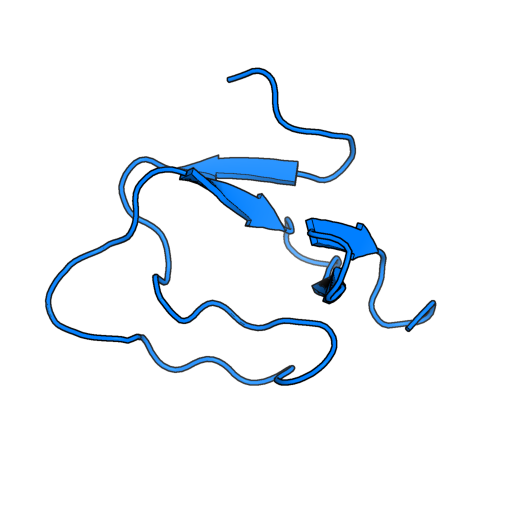N . CYS A 1 12 ? -10.048 -1.988 -6.017 1.00 0.00 12 CYS A N 17
ATOM 12654 C CA . CYS A 1 12 ? -9.254 -2.732 -6.981 1.00 0.00 12 CYS A CA 17
ATOM 12655 C C . CYS A 1 12 ? -7.843 -2.141 -6.998 1.00 0.00 12 CYS A C 17
ATOM 12656 O O . CYS A 1 12 ? -7.509 -1.348 -7.878 1.00 0.00 12 CYS A O 17
ATOM 12663 N N . GLY A 1 13 ? -7.052 -2.549 -6.016 1.00 0.00 13 GLY A N 17
ATOM 12664 C CA . GLY A 1 13 ? -5.684 -2.070 -5.909 1.00 0.00 13 GLY A CA 17
ATOM 12665 C C . GLY A 1 13 ? -4.690 -3.230 -5.995 1.00 0.00 13 GLY A C 17
ATOM 12666 O O . GLY A 1 13 ? -5.086 -4.394 -6.003 1.00 0.00 13 GLY A O 17
ATOM 12670 N N . SER A 1 14 ? -3.416 -2.871 -6.057 1.00 0.00 14 SER A N 17
ATOM 12671 C CA . SER A 1 14 ? -2.360 -3.866 -6.142 1.00 0.00 14 SER A CA 17
ATOM 12672 C C . SER A 1 14 ? -2.427 -4.803 -4.934 1.00 0.00 14 SER A C 17
ATOM 12673 O O . SER A 1 14 ? -2.092 -4.409 -3.819 1.00 0.00 14 SER A O 17
ATOM 12681 N N . ALA A 1 15 ? -2.861 -6.027 -5.199 1.00 0.00 15 ALA A N 17
ATOM 12682 C CA . ALA A 1 15 ? -2.976 -7.025 -4.148 1.00 0.00 15 ALA A CA 17
ATOM 12683 C C . ALA A 1 15 ? -1.645 -7.123 -3.398 1.00 0.00 15 ALA A C 17
ATOM 12684 O O . ALA A 1 15 ? -1.623 -7.383 -2.196 1.00 0.00 15 ALA A O 17
ATOM 12691 N N . CYS A 1 16 ? -0.568 -6.912 -4.140 1.00 0.00 16 CYS A N 17
ATOM 12692 C CA . CYS A 1 16 ? 0.763 -6.975 -3.561 1.00 0.00 16 CYS A CA 17
ATOM 12693 C C . CYS A 1 16 ? 1.412 -5.595 -3.697 1.00 0.00 16 CYS A C 17
ATOM 12694 O O . CYS A 1 16 ? 2.571 -5.487 -4.097 1.00 0.00 16 CYS A O 17
ATOM 12701 N N . ALA A 1 17 ? 0.637 -4.576 -3.357 1.00 0.00 17 ALA A N 17
ATOM 12702 C CA . ALA A 1 17 ? 1.122 -3.208 -3.436 1.00 0.00 17 ALA A CA 17
ATOM 12703 C C . ALA A 1 17 ? 2.520 -3.131 -2.818 1.00 0.00 17 ALA A C 17
ATOM 12704 O O . ALA A 1 17 ? 2.979 -4.084 -2.190 1.00 0.00 17 ALA A O 17
ATOM 12711 N N . PRO A 1 18 ? 3.174 -1.956 -3.024 1.00 0.00 18 PRO A N 17
ATOM 12712 C CA . PRO A 1 18 ? 4.510 -1.742 -2.494 1.00 0.00 18 PRO A CA 17
ATOM 12713 C C . PRO A 1 18 ? 4.469 -1.494 -0.985 1.00 0.00 18 PRO A C 17
ATOM 12714 O O . PRO A 1 18 ? 3.455 -1.043 -0.453 1.00 0.00 18 PRO A O 17
ATOM 12725 N N . THR A 1 19 ? 5.583 -1.801 -0.337 1.00 0.00 19 THR A N 17
ATOM 12726 C CA . THR A 1 19 ? 5.687 -1.617 1.102 1.00 0.00 19 THR A CA 17
ATOM 12727 C C . THR A 1 19 ? 7.103 -1.184 1.483 1.00 0.00 19 THR A C 17
ATOM 12728 O O . THR A 1 19 ? 7.979 -1.087 0.624 1.00 0.00 19 THR A O 17
ATOM 12739 N N . CYS A 1 20 ? 7.285 -0.936 2.771 1.00 0.00 20 CYS A N 17
ATOM 12740 C CA . CYS A 1 20 ? 8.580 -0.516 3.278 1.00 0.00 20 CYS A CA 17
ATOM 12741 C C . CYS A 1 20 ? 9.612 -1.581 2.900 1.00 0.00 20 CYS A C 17
ATOM 12742 O O . CYS A 1 20 ? 10.806 -1.293 2.818 1.00 0.00 20 CYS A O 17
ATOM 12749 N N . ALA A 1 21 ? 9.116 -2.790 2.680 1.00 0.00 21 ALA A N 17
ATOM 12750 C CA . ALA A 1 21 ? 9.979 -3.898 2.312 1.00 0.00 21 ALA A CA 17
ATOM 12751 C C . ALA A 1 21 ? 10.141 -3.932 0.792 1.00 0.00 21 ALA A C 17
ATOM 12752 O O . ALA A 1 21 ? 11.255 -4.067 0.286 1.00 0.00 21 ALA A O 17
ATOM 12759 N N . GLN A 1 22 ? 9.014 -3.806 0.106 1.00 0.00 22 GLN A N 17
ATOM 12760 C CA . GLN A 1 22 ? 9.017 -3.820 -1.347 1.00 0.00 22 GLN A CA 17
ATOM 12761 C C . GLN A 1 22 ? 8.492 -2.489 -1.892 1.00 0.00 22 GLN A C 17
ATOM 12762 O O . GLN A 1 22 ? 7.301 -2.356 -2.170 1.00 0.00 22 GLN A O 17
ATOM 12776 N N . PRO A 1 23 ? 9.429 -1.514 -2.030 1.00 0.00 23 PRO A N 17
ATOM 12777 C CA . PRO A 1 23 ? 9.071 -0.199 -2.536 1.00 0.00 23 PRO A CA 17
ATOM 12778 C C . PRO A 1 23 ? 8.839 -0.238 -4.048 1.00 0.00 23 PRO A C 17
ATOM 12779 O O . PRO A 1 23 ? 8.562 0.790 -4.663 1.00 0.00 23 PRO A O 17
ATOM 12790 N N . LYS A 1 24 ? 8.961 -1.435 -4.602 1.00 0.00 24 LYS A N 17
ATOM 12791 C CA . LYS A 1 24 ? 8.768 -1.623 -6.030 1.00 0.00 24 LYS A CA 17
ATOM 12792 C C . LYS A 1 24 ? 7.586 -2.567 -6.261 1.00 0.00 24 LYS A C 17
ATOM 12793 O O . LYS A 1 24 ? 7.664 -3.752 -5.943 1.00 0.00 24 LYS A O 17
ATOM 12812 N N . THR A 1 25 ? 6.521 -2.006 -6.813 1.00 0.00 25 THR A N 17
ATOM 12813 C CA . THR A 1 25 ? 5.325 -2.783 -7.090 1.00 0.00 25 THR A CA 17
ATOM 12814 C C . THR A 1 25 ?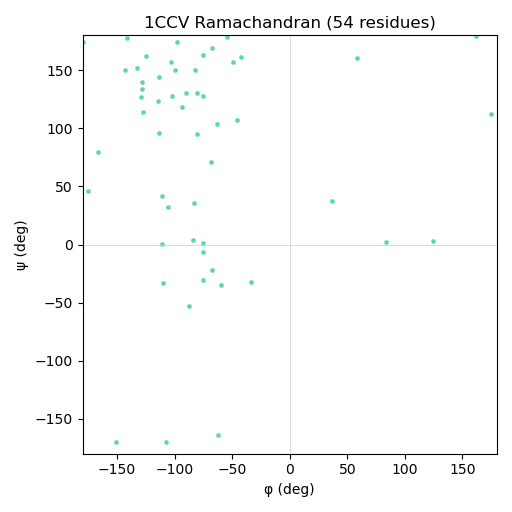 5.700 -4.176 -7.601 1.00 0.00 25 THR A C 17
ATOM 12815 O O . THR A 1 25 ? 6.783 -4.367 -8.152 1.00 0.00 25 THR A O 17
ATOM 12826 N N . ARG A 1 26 ? 4.783 -5.111 -7.400 1.00 0.00 26 ARG A N 17
ATOM 12827 C CA . ARG A 1 26 ? 5.005 -6.480 -7.834 1.00 0.00 26 ARG A CA 17
ATOM 12828 C C . ARG A 1 26 ? 3.705 -7.282 -7.745 1.00 0.00 26 ARG A C 17
ATOM 12829 O O . ARG A 1 26 ? 3.392 -7.851 -6.700 1.00 0.00 26 ARG A O 17
ATOM 12850 N N . ILE A 1 27 ? 2.981 -7.301 -8.855 1.00 0.00 27 ILE A N 17
ATOM 12851 C CA . ILE A 1 27 ? 1.723 -8.023 -8.916 1.00 0.00 27 ILE A CA 17
ATOM 12852 C C . ILE A 1 27 ? 1.890 -9.389 -8.245 1.00 0.00 27 ILE A C 17
ATOM 12853 O O . ILE A 1 27 ? 3.008 -9.888 -8.117 1.00 0.00 27 ILE A O 17
ATOM 12869 N N . CYS A 1 28 ? 0.764 -9.955 -7.837 1.00 0.00 28 CYS A N 17
ATOM 12870 C CA . CYS A 1 28 ? 0.772 -11.253 -7.185 1.00 0.00 28 CYS A CA 17
ATOM 12871 C C . CYS A 1 28 ? -0.152 -12.189 -7.966 1.00 0.00 28 CYS A C 17
ATOM 12872 O O . CYS A 1 28 ? 0.201 -13.338 -8.230 1.00 0.00 28 CYS A O 17
ATOM 12879 N N . THR A 1 29 ? -1.316 -11.663 -8.316 1.00 0.00 29 THR A N 17
ATOM 12880 C CA . THR A 1 29 ? -2.293 -12.438 -9.062 1.00 0.00 29 THR A CA 17
ATOM 12881 C C . THR A 1 29 ? -2.885 -11.599 -10.197 1.00 0.00 29 THR A C 17
ATOM 12882 O O . THR A 1 29 ? -2.441 -10.478 -10.443 1.00 0.00 29 THR A O 17
ATOM 12893 N N . MET A 1 30 ? -3.878 -12.175 -10.859 1.00 0.00 30 MET A N 17
ATOM 12894 C CA . MET A 1 30 ? -4.535 -11.494 -11.961 1.00 0.00 30 MET A CA 17
ATOM 12895 C C . MET A 1 30 ? -5.850 -10.855 -11.507 1.00 0.00 30 MET A C 17
ATOM 12896 O O . MET A 1 30 ? -6.821 -10.823 -12.259 1.00 0.00 30 MET A O 17
ATOM 12910 N N . GLN A 1 31 ? -5.836 -10.364 -10.277 1.00 0.00 31 GLN A N 17
ATOM 12911 C CA . GLN A 1 31 ? -7.014 -9.728 -9.713 1.00 0.00 31 GLN A CA 17
ATOM 12912 C C . GLN A 1 31 ? -6.607 -8.567 -8.803 1.00 0.00 31 GLN A C 17
ATOM 12913 O O . GLN A 1 31 ? -5.484 -8.529 -8.304 1.00 0.00 31 GLN A O 17
ATOM 12927 N N . CYS A 1 32 ? -7.543 -7.648 -8.614 1.00 0.00 32 CYS A N 17
ATOM 12928 C CA . CYS A 1 32 ? -7.295 -6.489 -7.773 1.00 0.00 32 CYS A CA 17
ATOM 12929 C C . CYS A 1 32 ? -7.509 -6.900 -6.315 1.00 0.00 32 CYS A C 17
ATOM 12930 O O . CYS A 1 32 ? -7.861 -8.044 -6.034 1.00 0.00 32 CYS A O 17
ATOM 12937 N N . ARG A 1 33 ? -7.287 -5.944 -5.426 1.00 0.00 33 ARG A N 17
ATOM 12938 C CA . ARG A 1 33 ? -7.450 -6.191 -4.003 1.00 0.00 33 ARG A CA 17
ATOM 12939 C C . ARG A 1 33 ? -8.261 -5.064 -3.358 1.00 0.00 33 ARG A C 17
ATOM 12940 O O . ARG A 1 33 ? -7.892 -3.894 -3.459 1.00 0.00 33 ARG A O 17
ATOM 12961 N N . ILE A 1 34 ? -9.346 -5.455 -2.710 1.00 0.00 34 ILE A N 17
ATOM 12962 C CA . ILE A 1 34 ? -10.211 -4.493 -2.048 1.00 0.00 34 ILE A CA 17
ATOM 12963 C C . ILE A 1 34 ? -9.720 -4.273 -0.617 1.00 0.00 34 ILE A C 17
ATOM 12964 O O . ILE A 1 34 ? -9.703 -5.204 0.188 1.00 0.00 34 ILE A O 17
ATOM 12980 N N . GLY A 1 35 ? -9.333 -3.035 -0.340 1.00 0.00 35 GLY A N 17
ATOM 12981 C CA . GLY A 1 35 ? -8.844 -2.681 0.981 1.00 0.00 35 GLY A CA 17
ATOM 12982 C C . GLY A 1 35 ? -8.099 -1.345 0.949 1.00 0.00 35 GLY A C 17
ATOM 12983 O O . GLY A 1 35 ? -7.972 -0.725 -0.106 1.00 0.00 35 GLY A O 17
ATOM 12987 N N . CYS A 1 36 ? -7.628 -0.939 2.120 1.00 0.00 36 CYS A N 17
ATOM 12988 C CA . CYS A 1 36 ? -6.900 0.313 2.239 1.00 0.00 36 CYS A CA 17
ATOM 12989 C C . CYS A 1 36 ? -5.428 0.044 1.925 1.00 0.00 36 CYS A C 17
ATOM 12990 O O . CYS A 1 36 ? -4.904 -1.021 2.247 1.00 0.00 36 CYS A O 17
ATOM 12997 N N . GLN A 1 37 ? -4.800 1.029 1.300 1.00 0.00 37 GLN A N 17
ATOM 12998 C CA . GLN A 1 37 ? -3.397 0.914 0.938 1.00 0.00 37 GLN A CA 17
ATOM 12999 C C . GLN A 1 37 ? -2.649 2.199 1.295 1.00 0.00 37 GLN A C 17
ATOM 13000 O O . GLN A 1 37 ? -3.223 3.111 1.888 1.00 0.00 37 GLN A O 17
ATOM 13014 N N . CYS A 1 38 ? -1.378 2.229 0.921 1.00 0.00 38 CYS A N 17
ATOM 13015 C CA . CYS A 1 38 ? -0.544 3.388 1.193 1.00 0.00 38 CYS A CA 17
ATOM 13016 C C . CYS A 1 38 ? -0.585 4.307 -0.028 1.00 0.00 38 CYS A C 17
ATOM 13017 O O . CYS A 1 38 ? -0.349 3.864 -1.150 1.00 0.00 38 CYS A O 17
ATOM 13024 N N . GLN A 1 39 ? -0.886 5.571 0.233 1.00 0.00 39 GLN A N 17
ATOM 13025 C CA . GLN A 1 39 ? -0.961 6.557 -0.833 1.00 0.00 39 GLN A CA 17
ATOM 13026 C C . GLN A 1 39 ? 0.397 6.691 -1.529 1.00 0.00 39 GLN A C 17
ATOM 13027 O O . GLN A 1 39 ? 1.402 6.180 -1.039 1.00 0.00 39 GLN A O 17
ATOM 13041 N N . GLU A 1 40 ? 0.380 7.379 -2.660 1.00 0.00 40 GLU A N 17
ATOM 13042 C CA . GLU A 1 40 ? 1.596 7.585 -3.428 1.00 0.00 40 GLU A CA 17
ATOM 13043 C C . GLU A 1 40 ? 2.586 8.441 -2.635 1.00 0.00 40 GLU A C 17
ATOM 13044 O O . GLU A 1 40 ? 2.425 9.658 -2.541 1.00 0.00 40 GLU A O 17
ATOM 13056 N N . GLY A 1 41 ? 3.588 7.772 -2.084 1.00 0.00 41 GLY A N 17
ATOM 13057 C CA . GLY A 1 41 ? 4.604 8.456 -1.301 1.00 0.00 41 GLY A CA 17
ATOM 13058 C C . GLY A 1 41 ? 4.755 7.816 0.081 1.00 0.00 41 GLY A C 17
ATOM 13059 O O . GLY A 1 41 ? 5.567 8.263 0.890 1.00 0.00 41 GLY A O 17
ATOM 13063 N N . PHE A 1 42 ? 3.960 6.781 0.308 1.00 0.00 42 PHE A N 17
ATOM 13064 C CA . PHE A 1 42 ? 3.996 6.075 1.576 1.00 0.00 42 PHE A CA 17
ATOM 13065 C C . PHE A 1 42 ? 4.168 4.569 1.362 1.00 0.00 42 PHE A C 17
ATOM 13066 O O . PHE A 1 42 ? 3.793 4.041 0.317 1.00 0.00 42 PHE A O 17
ATOM 13083 N N . LEU A 1 43 ? 4.733 3.921 2.371 1.00 0.00 43 LEU A N 17
ATOM 13084 C CA . LEU A 1 43 ? 4.959 2.487 2.305 1.00 0.00 43 LEU A CA 17
ATOM 13085 C C . LEU A 1 43 ? 4.427 1.833 3.583 1.00 0.00 43 LEU A C 17
ATOM 13086 O O . LEU A 1 43 ? 4.642 2.341 4.681 1.00 0.00 43 LEU A O 17
ATOM 13102 N N . ARG A 1 44 ? 3.741 0.715 3.395 1.00 0.00 44 ARG A N 17
ATOM 13103 C CA . ARG A 1 44 ? 3.176 -0.014 4.518 1.00 0.00 44 ARG A CA 17
ATOM 13104 C C . ARG A 1 44 ? 4.265 -0.818 5.230 1.00 0.00 44 ARG A C 17
ATOM 13105 O O . ARG A 1 44 ? 5.002 -1.570 4.595 1.00 0.00 44 ARG A O 17
ATOM 13126 N N . ASN A 1 45 ? 4.332 -0.633 6.541 1.00 0.00 45 ASN A N 17
ATOM 13127 C CA . ASN A 1 45 ? 5.318 -1.332 7.346 1.00 0.00 45 ASN A CA 17
ATOM 13128 C C . ASN A 1 45 ? 4.705 -2.623 7.889 1.00 0.00 45 ASN A C 17
ATOM 13129 O O . ASN A 1 45 ? 3.491 -2.708 8.073 1.00 0.00 45 ASN A O 17
ATOM 13140 N N . GLY A 1 46 ? 5.571 -3.596 8.129 1.00 0.00 46 GLY A N 17
ATOM 13141 C CA . GLY A 1 46 ? 5.128 -4.881 8.647 1.00 0.00 46 GLY A CA 17
ATOM 13142 C C . GLY A 1 46 ? 3.935 -4.710 9.588 1.00 0.00 46 GLY A C 17
ATOM 13143 O O . GLY A 1 46 ? 3.068 -5.582 9.662 1.00 0.00 46 GLY A O 17
ATOM 13147 N N . GLU A 1 47 ? 3.927 -3.583 10.285 1.00 0.00 47 GLU A N 17
ATOM 13148 C CA . GLU A 1 47 ? 2.853 -3.289 11.218 1.00 0.00 47 GLU A CA 17
ATOM 13149 C C . GLU A 1 47 ? 1.675 -2.644 10.485 1.00 0.00 47 GLU A C 17
ATOM 13150 O O . GLU A 1 47 ? 1.006 -1.767 11.029 1.00 0.00 47 GLU A O 17
ATOM 13162 N N . GLY A 1 48 ? 1.456 -3.105 9.263 1.00 0.00 48 GLY A N 17
ATOM 13163 C CA . GLY A 1 48 ? 0.370 -2.585 8.450 1.00 0.00 48 GLY A CA 17
ATOM 13164 C C . GLY A 1 48 ? 0.202 -1.078 8.659 1.00 0.00 48 GLY A C 17
ATOM 13165 O O . GLY A 1 48 ? -0.920 -0.573 8.691 1.00 0.00 48 GLY A O 17
ATOM 13169 N N . ALA A 1 49 ? 1.333 -0.402 8.797 1.00 0.00 49 ALA A N 17
ATOM 13170 C CA . ALA A 1 49 ? 1.324 1.037 9.002 1.00 0.00 49 ALA A CA 17
ATOM 13171 C C . ALA A 1 49 ? 1.905 1.728 7.768 1.00 0.00 49 ALA A C 17
ATOM 13172 O O . ALA A 1 49 ? 3.069 1.518 7.425 1.00 0.00 49 ALA A O 17
ATOM 13179 N N . CYS A 1 50 ? 1.071 2.537 7.133 1.00 0.00 50 CYS A N 17
ATOM 13180 C CA . CYS A 1 50 ? 1.488 3.260 5.945 1.00 0.00 50 CYS A CA 17
ATOM 13181 C C . CYS A 1 50 ? 2.380 4.425 6.378 1.00 0.00 50 CYS A C 17
ATOM 13182 O O . CYS A 1 50 ? 1.883 5.494 6.730 1.00 0.00 50 CYS A O 17
ATOM 13189 N N . VAL A 1 51 ? 3.680 4.179 6.339 1.00 0.00 51 VAL A N 17
ATOM 13190 C CA . VAL A 1 51 ? 4.646 5.195 6.724 1.00 0.00 51 VAL A CA 17
ATOM 13191 C C . VAL A 1 51 ? 5.531 5.533 5.521 1.00 0.00 51 VAL A C 17
ATOM 13192 O O . VAL A 1 51 ? 5.840 4.663 4.710 1.00 0.00 51 VAL A O 17
ATOM 13205 N N . LEU A 1 52 ? 5.913 6.799 5.446 1.00 0.00 52 LEU A N 17
ATOM 13206 C CA . LEU A 1 52 ? 6.756 7.263 4.358 1.00 0.00 52 LEU A CA 17
ATOM 13207 C C . LEU A 1 52 ? 8.000 6.376 4.266 1.00 0.00 52 LEU A C 17
ATOM 13208 O O . LEU A 1 52 ? 8.383 5.738 5.246 1.00 0.00 52 LEU A O 17
ATOM 13224 N N . PRO A 1 53 ? 8.611 6.366 3.053 1.00 0.00 53 PRO A N 17
ATOM 13225 C CA . PRO A 1 53 ? 9.803 5.569 2.824 1.00 0.00 53 PRO A CA 17
ATOM 13226 C C . PRO A 1 53 ? 11.029 6.214 3.474 1.00 0.00 53 PRO A C 17
ATOM 13227 O O . PRO A 1 53 ? 11.966 5.521 3.866 1.00 0.00 53 PRO A O 17
ATOM 13238 N N . GLU A 1 54 ? 10.982 7.535 3.567 1.00 0.00 54 GLU A N 17
ATOM 13239 C CA . GLU A 1 54 ? 12.077 8.282 4.163 1.00 0.00 54 GLU A CA 17
ATOM 13240 C C . GLU A 1 54 ? 12.054 8.134 5.686 1.00 0.00 54 GLU A C 17
ATOM 13241 O O . GLU A 1 54 ? 12.973 8.578 6.370 1.00 0.00 54 GLU A O 17
ATOM 13253 N N . ASN A 1 55 ? 10.992 7.506 6.172 1.00 0.00 55 ASN A N 17
ATOM 13254 C CA . ASN A 1 55 ? 10.838 7.294 7.600 1.00 0.00 55 ASN A CA 17
ATOM 13255 C C . ASN A 1 55 ? 10.986 5.803 7.909 1.00 0.00 55 ASN A C 17
ATOM 13256 O O . ASN A 1 55 ? 10.887 5.391 9.064 1.00 0.00 55 ASN A O 17
ATOM 13267 N N . CYS A 1 56 ? 11.223 5.000 6.870 1.00 0.00 56 CYS A N 17
ATOM 13268 C CA . CYS A 1 56 ? 11.384 3.568 7.025 1.00 0.00 56 CYS A CA 17
ATOM 13269 C C . CYS A 1 56 ? 12.496 3.286 8.024 1.00 0.00 56 CYS A C 17
ATOM 13270 O O . CYS A 1 56 ? 13.101 4.212 8.559 1.00 0.00 56 CYS A O 17
ATOM 13278 N N . GLU A 1 1 ? -9.939 8.480 2.204 1.00 0.00 1 GLU A N 18
ATOM 13279 C CA . GLU A 1 1 ? -11.053 7.675 2.663 1.00 0.00 1 GLU A CA 18
ATOM 13280 C C . GLU A 1 1 ? -11.064 7.622 4.185 1.00 0.00 1 GLU A C 18
ATOM 13281 O O . GLU A 1 1 ? -10.465 8.471 4.842 1.00 0.00 1 GLU A O 18
ATOM 13295 N N . GLU A 1 2 ? -11.750 6.615 4.704 1.00 0.00 2 GLU A N 18
ATOM 13296 C CA . GLU A 1 2 ? -11.846 6.440 6.143 1.00 0.00 2 GLU A CA 18
ATOM 13297 C C . GLU A 1 2 ? -10.714 5.541 6.645 1.00 0.00 2 GLU A C 18
ATOM 13298 O O . GLU A 1 2 ? -10.899 4.771 7.587 1.00 0.00 2 GLU A O 18
ATOM 13310 N N . CYS A 1 3 ? -9.566 5.668 5.994 1.00 0.00 3 CYS A N 18
ATOM 13311 C CA . CYS A 1 3 ? -8.406 4.877 6.363 1.00 0.00 3 CYS A CA 18
ATOM 13312 C C . CYS A 1 3 ? -7.431 5.779 7.123 1.00 0.00 3 CYS A C 18
ATOM 13313 O O . CYS A 1 3 ? -7.659 6.983 7.243 1.00 0.00 3 CYS A O 18
ATOM 13320 N N . GLY A 1 4 ? -6.367 5.165 7.617 1.00 0.00 4 GLY A N 18
ATOM 13321 C CA . GLY A 1 4 ? -5.357 5.897 8.362 1.00 0.00 4 GLY A CA 18
ATOM 13322 C C . GLY A 1 4 ? -4.922 7.154 7.606 1.00 0.00 4 GLY A C 18
ATOM 13323 O O . GLY A 1 4 ? -5.409 7.422 6.510 1.00 0.00 4 GLY A O 18
ATOM 13327 N N . PRO A 1 5 ? -3.984 7.908 8.238 1.00 0.00 5 PRO A N 18
ATOM 13328 C CA . PRO A 1 5 ? -3.477 9.130 7.637 1.00 0.00 5 PRO A CA 18
ATOM 13329 C C . PRO A 1 5 ? -2.507 8.819 6.496 1.00 0.00 5 PRO A C 18
ATOM 13330 O O . PRO A 1 5 ? -1.535 8.089 6.684 1.00 0.00 5 PRO A O 18
ATOM 13341 N N . ASN A 1 6 ? -2.805 9.387 5.337 1.00 0.00 6 ASN A N 18
ATOM 13342 C CA . ASN A 1 6 ? -1.971 9.180 4.165 1.00 0.00 6 ASN A CA 18
ATOM 13343 C C . ASN A 1 6 ? -2.359 7.860 3.496 1.00 0.00 6 ASN A C 18
ATOM 13344 O O . ASN A 1 6 ? -1.729 7.442 2.525 1.00 0.00 6 ASN A O 18
ATOM 13355 N N . GLU A 1 7 ? -3.394 7.238 4.043 1.00 0.00 7 GLU A N 18
ATOM 13356 C CA . GLU A 1 7 ? -3.873 5.974 3.510 1.00 0.00 7 GLU A CA 18
ATOM 13357 C C . GLU A 1 7 ? -5.013 6.213 2.517 1.00 0.00 7 GLU A C 18
ATOM 13358 O O . GLU A 1 7 ? -5.637 7.272 2.528 1.00 0.00 7 GLU A O 18
ATOM 13370 N N . VAL A 1 8 ? -5.248 5.212 1.683 1.00 0.00 8 VAL A N 18
ATOM 13371 C CA . VAL A 1 8 ? -6.300 5.301 0.684 1.00 0.00 8 VAL A CA 18
ATOM 13372 C C . VAL A 1 8 ? -6.907 3.913 0.463 1.00 0.00 8 VAL A C 18
ATOM 13373 O O . VAL A 1 8 ? -6.181 2.924 0.359 1.00 0.00 8 VAL A O 18
ATOM 13386 N N . PHE A 1 9 ? -8.229 3.882 0.399 1.00 0.00 9 PHE A N 18
ATOM 13387 C CA . PHE A 1 9 ? -8.941 2.633 0.193 1.00 0.00 9 PHE A CA 18
ATOM 13388 C C . PHE A 1 9 ? -9.236 2.408 -1.291 1.00 0.00 9 PHE A C 18
ATOM 13389 O O . PHE A 1 9 ? -9.729 3.307 -1.972 1.00 0.00 9 PHE A O 18
ATOM 13406 N N . ASN A 1 10 ? -8.922 1.206 -1.748 1.00 0.00 10 ASN A N 18
ATOM 13407 C CA . ASN A 1 10 ? -9.147 0.853 -3.140 1.00 0.00 10 ASN A CA 18
ATOM 13408 C C . ASN A 1 10 ? -9.879 -0.489 -3.209 1.00 0.00 10 ASN A C 18
ATOM 13409 O O . ASN A 1 10 ? -9.482 -1.451 -2.551 1.00 0.00 10 ASN A O 18
ATOM 13420 N N . THR A 1 11 ? -10.935 -0.512 -4.009 1.00 0.00 11 THR A N 18
ATOM 13421 C CA . THR A 1 11 ? -11.726 -1.721 -4.171 1.00 0.00 11 THR A CA 18
ATOM 13422 C C . THR A 1 11 ? -11.123 -2.608 -5.262 1.00 0.00 11 THR A C 18
ATOM 13423 O O . THR A 1 11 ? -11.757 -3.561 -5.712 1.00 0.00 11 THR A O 18
ATOM 13434 N N . CYS A 1 12 ? -9.906 -2.265 -5.655 1.00 0.00 12 CYS A N 18
ATOM 13435 C CA . CYS A 1 12 ? -9.211 -3.019 -6.685 1.00 0.00 12 CYS A CA 18
ATOM 13436 C C . CYS A 1 12 ? -7.825 -2.401 -6.880 1.00 0.00 12 CYS A C 18
ATOM 13437 O O . CYS A 1 12 ? -7.589 -1.692 -7.858 1.00 0.00 12 CYS A O 18
ATOM 13444 N N . GLY A 1 13 ? -6.944 -2.692 -5.935 1.00 0.00 13 GLY A N 18
ATOM 13445 C CA . GLY A 1 13 ? -5.588 -2.174 -5.990 1.00 0.00 13 GLY A CA 18
ATOM 13446 C C . GLY A 1 13 ? -4.574 -3.309 -6.149 1.00 0.00 13 GLY A C 18
ATOM 13447 O O . GLY A 1 13 ? -4.934 -4.483 -6.081 1.00 0.00 13 GLY A O 18
ATOM 13451 N N . SER A 1 14 ? -3.324 -2.918 -6.356 1.00 0.00 14 SER A N 18
ATOM 13452 C CA . SER A 1 14 ? -2.255 -3.888 -6.525 1.00 0.00 14 SER A CA 18
ATOM 13453 C C . SER A 1 14 ? -2.430 -5.037 -5.529 1.00 0.00 14 SER A C 18
ATOM 13454 O O . SER A 1 14 ? -2.184 -4.871 -4.334 1.00 0.00 14 SER A O 18
ATOM 13462 N N . ALA A 1 15 ? -2.851 -6.177 -6.057 1.00 0.00 15 ALA A N 18
ATOM 13463 C CA . ALA A 1 15 ? -3.060 -7.352 -5.230 1.00 0.00 15 ALA A CA 18
ATOM 13464 C C . ALA A 1 15 ? -1.933 -7.454 -4.201 1.00 0.00 15 ALA A C 18
ATOM 13465 O O . ALA A 1 15 ? -2.149 -7.912 -3.080 1.00 0.00 15 ALA A O 18
ATOM 13472 N N . CYS A 1 16 ? -0.752 -7.021 -4.619 1.00 0.00 16 CYS A N 18
ATOM 13473 C CA . CYS A 1 16 ? 0.410 -7.058 -3.748 1.00 0.00 16 CYS A CA 18
ATOM 13474 C C . CYS A 1 16 ? 1.109 -5.700 -3.823 1.00 0.00 16 CYS A C 18
ATOM 13475 O O . CYS A 1 16 ? 2.291 -5.623 -4.158 1.00 0.00 16 CYS A O 18
ATOM 13482 N N . ALA A 1 17 ? 0.351 -4.660 -3.507 1.00 0.00 17 ALA A N 18
ATOM 13483 C CA . ALA A 1 17 ? 0.884 -3.309 -3.534 1.00 0.00 17 ALA A CA 18
ATOM 13484 C C . ALA A 1 17 ? 2.245 -3.286 -2.836 1.00 0.00 17 ALA A C 18
ATOM 13485 O O . ALA A 1 17 ? 2.619 -4.249 -2.169 1.00 0.00 17 ALA A O 18
ATOM 13492 N N . PRO A 1 18 ? 2.967 -2.149 -3.019 1.00 0.00 18 PRO A N 18
ATOM 13493 C CA . PRO A 1 18 ? 4.279 -1.991 -2.415 1.00 0.00 18 PRO A CA 18
ATOM 13494 C C . PRO A 1 18 ? 4.162 -1.715 -0.914 1.00 0.00 18 PRO A C 18
ATOM 13495 O O . PRO A 1 18 ? 3.111 -1.285 -0.439 1.00 0.00 18 PRO A O 18
ATOM 13506 N N . THR A 1 19 ? 5.254 -1.973 -0.211 1.00 0.00 19 THR A N 18
ATOM 13507 C CA . THR A 1 19 ? 5.287 -1.759 1.227 1.00 0.00 19 THR A CA 18
ATOM 13508 C C . THR A 1 19 ? 6.710 -1.437 1.684 1.00 0.00 19 THR A C 18
ATOM 13509 O O . THR A 1 19 ? 7.584 -1.167 0.864 1.00 0.00 19 THR A O 18
ATOM 13520 N N . CYS A 1 20 ? 6.897 -1.476 2.996 1.00 0.00 20 CYS A N 18
ATOM 13521 C CA . CYS A 1 20 ? 8.199 -1.193 3.575 1.00 0.00 20 CYS A CA 18
ATOM 13522 C C . CYS A 1 20 ? 9.124 -2.376 3.279 1.00 0.00 20 CYS A C 18
ATOM 13523 O O . CYS A 1 20 ? 10.345 -2.240 3.319 1.00 0.00 20 CYS A O 18
ATOM 13530 N N . ALA A 1 21 ? 8.506 -3.511 2.990 1.00 0.00 21 ALA A N 18
ATOM 13531 C CA . ALA A 1 21 ? 9.257 -4.719 2.690 1.00 0.00 21 ALA A CA 18
ATOM 13532 C C . ALA A 1 21 ? 9.563 -4.762 1.191 1.00 0.00 21 ALA A C 18
ATOM 13533 O O . ALA A 1 21 ? 10.639 -5.201 0.785 1.00 0.00 21 ALA A O 18
ATOM 13540 N N . GLN A 1 22 ? 8.598 -4.301 0.408 1.00 0.00 22 GLN A N 18
ATOM 13541 C CA . GLN A 1 22 ? 8.752 -4.282 -1.037 1.00 0.00 22 GLN A CA 18
ATOM 13542 C C . GLN A 1 22 ? 8.382 -2.904 -1.592 1.00 0.00 22 GLN A C 18
ATOM 13543 O O . GLN A 1 22 ? 7.241 -2.678 -1.990 1.00 0.00 22 GLN A O 18
ATOM 13557 N N . PRO A 1 23 ? 9.396 -1.998 -1.599 1.00 0.00 23 PRO A N 18
ATOM 13558 C CA . PRO A 1 23 ? 9.189 -0.649 -2.098 1.00 0.00 23 PRO A CA 18
ATOM 13559 C C . PRO A 1 23 ? 9.119 -0.634 -3.626 1.00 0.00 23 PRO A C 18
ATOM 13560 O O . PRO A 1 23 ? 9.944 0.000 -4.283 1.00 0.00 23 PRO A O 18
ATOM 13571 N N . LYS A 1 24 ? 8.127 -1.342 -4.148 1.00 0.00 24 LYS A N 18
ATOM 13572 C CA . LYS A 1 24 ? 7.938 -1.418 -5.586 1.00 0.00 24 LYS A CA 18
ATOM 13573 C C . LYS A 1 24 ? 6.751 -2.331 -5.894 1.00 0.00 24 LYS A C 18
ATOM 13574 O O . LYS A 1 24 ? 6.541 -3.335 -5.213 1.00 0.00 24 LYS A O 18
ATOM 13593 N N . THR A 1 25 ? 6.000 -1.949 -6.918 1.00 0.00 25 THR A N 18
ATOM 13594 C CA . THR A 1 25 ? 4.839 -2.722 -7.323 1.00 0.00 25 THR A CA 18
ATOM 13595 C C . THR A 1 25 ? 5.261 -4.114 -7.795 1.00 0.00 25 THR A C 18
ATOM 13596 O O . THR A 1 25 ? 6.370 -4.294 -8.297 1.00 0.00 25 THR A O 18
ATOM 13607 N N . ARG A 1 26 ? 4.355 -5.065 -7.619 1.00 0.00 26 ARG A N 18
ATOM 13608 C CA . ARG A 1 26 ? 4.620 -6.436 -8.019 1.00 0.00 26 ARG A CA 18
ATOM 13609 C C . ARG A 1 26 ? 3.366 -7.294 -7.834 1.00 0.00 26 ARG A C 18
ATOM 13610 O O . ARG A 1 26 ? 3.207 -7.951 -6.807 1.00 0.00 26 ARG A O 18
ATOM 13631 N N . ILE A 1 27 ? 2.511 -7.262 -8.845 1.00 0.00 27 ILE A N 18
ATOM 13632 C CA . ILE A 1 27 ? 1.277 -8.029 -8.806 1.00 0.00 27 ILE A CA 18
ATOM 13633 C C . ILE A 1 27 ? 1.558 -9.407 -8.205 1.00 0.00 27 ILE A C 18
ATOM 13634 O O . ILE A 1 27 ? 2.701 -9.862 -8.191 1.00 0.00 27 ILE A O 18
ATOM 13650 N N . CYS A 1 28 ? 0.495 -10.035 -7.722 1.00 0.00 28 CYS A N 18
ATOM 13651 C CA . CYS A 1 28 ? 0.613 -11.353 -7.121 1.00 0.00 28 CYS A CA 18
ATOM 13652 C C . CYS A 1 28 ? -0.119 -12.356 -8.016 1.00 0.00 28 CYS A C 18
ATOM 13653 O O . CYS A 1 28 ? 0.294 -13.509 -8.129 1.00 0.00 28 CYS A O 18
ATOM 13660 N N . THR A 1 29 ? -1.195 -11.880 -8.626 1.00 0.00 29 THR A N 18
ATOM 13661 C CA . THR A 1 29 ? -1.988 -12.721 -9.505 1.00 0.00 29 THR A CA 18
ATOM 13662 C C . THR A 1 29 ? -3.079 -11.896 -10.191 1.00 0.00 29 THR A C 18
ATOM 13663 O O . THR A 1 29 ? -3.395 -10.790 -9.753 1.00 0.00 29 THR A O 18
ATOM 13674 N N . MET A 1 30 ? -3.626 -12.464 -11.256 1.00 0.00 30 MET A N 18
ATOM 13675 C CA . MET A 1 30 ? -4.675 -11.794 -12.005 1.00 0.00 30 MET A CA 18
ATOM 13676 C C . MET A 1 30 ? -5.873 -11.478 -11.109 1.00 0.00 30 MET A C 18
ATOM 13677 O O . MET A 1 30 ? -6.766 -12.306 -10.944 1.00 0.00 30 MET A O 18
ATOM 13691 N N . GLN A 1 31 ? -5.853 -10.274 -10.553 1.00 0.00 31 GLN A N 18
ATOM 13692 C CA . GLN A 1 31 ? -6.927 -9.837 -9.677 1.00 0.00 31 GLN A CA 18
ATOM 13693 C C . GLN A 1 31 ? -6.495 -8.603 -8.883 1.00 0.00 31 GLN A C 18
ATOM 13694 O O . GLN A 1 31 ? -5.308 -8.283 -8.824 1.00 0.00 31 GLN A O 18
ATOM 13708 N N . CYS A 1 32 ? -7.480 -7.944 -8.293 1.00 0.00 32 CYS A N 18
ATOM 13709 C CA . CYS A 1 32 ? -7.216 -6.752 -7.503 1.00 0.00 32 CYS A CA 18
ATOM 13710 C C . CYS A 1 32 ? -7.318 -7.123 -6.023 1.00 0.00 32 CYS A C 18
ATOM 13711 O O . CYS A 1 32 ? -7.654 -8.257 -5.685 1.00 0.00 32 CYS A O 18
ATOM 13718 N N . ARG A 1 33 ? -7.020 -6.146 -5.179 1.00 0.00 33 ARG A N 18
ATOM 13719 C CA . ARG A 1 33 ? -7.073 -6.357 -3.742 1.00 0.00 33 ARG A CA 18
ATOM 13720 C C . ARG A 1 33 ? -7.832 -5.213 -3.067 1.00 0.00 33 ARG A C 18
ATOM 13721 O O . ARG A 1 33 ? -7.402 -4.062 -3.119 1.00 0.00 33 ARG A O 18
ATOM 13742 N N . ILE A 1 34 ? -8.948 -5.571 -2.448 1.00 0.00 34 ILE A N 18
ATOM 13743 C CA . ILE A 1 34 ? -9.770 -4.588 -1.762 1.00 0.00 34 ILE A CA 18
ATOM 13744 C C . ILE A 1 34 ? -9.216 -4.359 -0.354 1.00 0.00 34 ILE A C 18
ATOM 13745 O O . ILE A 1 34 ? -9.096 -5.298 0.429 1.00 0.00 34 ILE A O 18
ATOM 13761 N N . GLY A 1 35 ? -8.894 -3.103 -0.077 1.00 0.00 35 GLY A N 18
ATOM 13762 C CA . GLY A 1 35 ? -8.355 -2.737 1.221 1.00 0.00 35 GLY A CA 18
ATOM 13763 C C . GLY A 1 35 ? -7.666 -1.373 1.165 1.00 0.00 35 GLY A C 18
ATOM 13764 O O . GLY A 1 35 ? -7.521 -0.790 0.092 1.00 0.00 35 GLY A O 18
ATOM 13768 N N . CYS A 1 36 ? -7.256 -0.904 2.335 1.00 0.00 36 CYS A N 18
ATOM 13769 C CA . CYS A 1 36 ? -6.586 0.381 2.431 1.00 0.00 36 CYS A CA 18
ATOM 13770 C C . CYS A 1 36 ? -5.098 0.168 2.151 1.00 0.00 36 CYS A C 18
ATOM 13771 O O . CYS A 1 36 ? -4.515 -0.825 2.586 1.00 0.00 36 CYS A O 18
ATOM 13778 N N . GLN A 1 37 ? -4.522 1.116 1.425 1.00 0.00 37 GLN A N 18
ATOM 13779 C CA . GLN A 1 37 ? -3.112 1.044 1.082 1.00 0.00 37 GLN A CA 18
ATOM 13780 C C . GLN A 1 37 ? -2.408 2.350 1.457 1.00 0.00 37 GLN A C 18
ATOM 13781 O O . GLN A 1 37 ? -3.006 3.225 2.082 1.00 0.00 37 GLN A O 18
ATOM 13795 N N . CYS A 1 38 ? -1.147 2.439 1.061 1.00 0.00 38 CYS A N 18
ATOM 13796 C CA . CYS A 1 38 ? -0.354 3.622 1.348 1.00 0.00 38 CYS A CA 18
ATOM 13797 C C . CYS A 1 38 ? -0.351 4.513 0.102 1.00 0.00 38 CYS A C 18
ATOM 13798 O O . CYS A 1 38 ? -0.106 4.035 -1.004 1.00 0.00 38 CYS A O 18
ATOM 13805 N N . GLN A 1 39 ? -0.627 5.788 0.327 1.00 0.00 39 GLN A N 18
ATOM 13806 C CA . GLN A 1 39 ? -0.660 6.749 -0.764 1.00 0.00 39 GLN A CA 18
ATOM 13807 C C . GLN A 1 39 ? 0.752 6.992 -1.300 1.00 0.00 39 GLN A C 18
ATOM 13808 O O . GLN A 1 39 ? 1.729 6.522 -0.720 1.00 0.00 39 GLN A O 18
ATOM 13822 N N . GLU A 1 40 ? 0.814 7.724 -2.402 1.00 0.00 40 GLU A N 18
ATOM 13823 C CA . GLU A 1 40 ? 2.090 8.034 -3.023 1.00 0.00 40 GLU A CA 18
ATOM 13824 C C . GLU A 1 40 ? 2.951 8.874 -2.078 1.00 0.00 40 GLU A C 18
ATOM 13825 O O . GLU A 1 40 ? 2.725 10.075 -1.928 1.00 0.00 40 GLU A O 18
ATOM 13837 N N . GLY A 1 41 ? 3.919 8.211 -1.463 1.00 0.00 41 GLY A N 18
ATOM 13838 C CA . GLY A 1 41 ? 4.815 8.881 -0.536 1.00 0.00 41 GLY A CA 18
ATOM 13839 C C . GLY A 1 41 ? 4.799 8.198 0.833 1.00 0.00 41 GLY A C 18
ATOM 13840 O O . GLY A 1 41 ? 5.435 8.670 1.774 1.00 0.00 41 GLY A O 18
ATOM 13844 N N . PHE A 1 42 ? 4.065 7.097 0.902 1.00 0.00 42 PHE A N 18
ATOM 13845 C CA . PHE A 1 42 ? 3.958 6.344 2.139 1.00 0.00 42 PHE A CA 18
ATOM 13846 C C . PHE A 1 42 ? 4.054 4.839 1.876 1.00 0.00 42 PHE A C 18
ATOM 13847 O O . PHE A 1 42 ? 3.672 4.367 0.805 1.00 0.00 42 PHE A O 18
ATOM 13864 N N . LEU A 1 43 ? 4.567 4.129 2.869 1.00 0.00 43 LEU A N 18
ATOM 13865 C CA . LEU A 1 43 ? 4.718 2.688 2.759 1.00 0.00 43 LEU A CA 18
ATOM 13866 C C . LEU A 1 43 ? 4.086 2.017 3.980 1.00 0.00 43 LEU A C 18
ATOM 13867 O O . LEU A 1 43 ? 4.057 2.596 5.065 1.00 0.00 43 LEU A O 18
ATOM 13883 N N . ARG A 1 44 ? 3.593 0.807 3.763 1.00 0.00 44 ARG A N 18
ATOM 13884 C CA . ARG A 1 44 ? 2.964 0.052 4.832 1.00 0.00 44 ARG A CA 18
ATOM 13885 C C . ARG A 1 44 ? 4.019 -0.708 5.638 1.00 0.00 44 ARG A C 18
ATOM 13886 O O . ARG A 1 44 ? 4.901 -1.347 5.066 1.00 0.00 44 ARG A O 18
ATOM 13907 N N . ASN A 1 45 ? 3.892 -0.615 6.953 1.00 0.00 45 ASN A N 18
ATOM 13908 C CA . ASN A 1 45 ? 4.824 -1.287 7.844 1.00 0.00 45 ASN A CA 18
ATOM 13909 C C . ASN A 1 45 ? 4.108 -2.441 8.548 1.00 0.00 45 ASN A C 18
ATOM 13910 O O . ASN A 1 45 ? 2.917 -2.351 8.841 1.00 0.00 45 ASN A O 18
ATOM 13921 N N . GLY A 1 46 ? 4.865 -3.499 8.800 1.00 0.00 46 GLY A N 18
ATOM 13922 C CA . GLY A 1 46 ? 4.317 -4.668 9.466 1.00 0.00 46 GLY A CA 18
ATOM 13923 C C . GLY A 1 46 ? 3.280 -4.267 10.516 1.00 0.00 46 GLY A C 18
ATOM 13924 O O . GLY A 1 46 ? 2.351 -5.024 10.798 1.00 0.00 46 GLY A O 18
ATOM 13928 N N . GLU A 1 47 ? 3.473 -3.079 11.069 1.00 0.00 47 GLU A N 18
ATOM 13929 C CA . GLU A 1 47 ? 2.566 -2.568 12.081 1.00 0.00 47 GLU A CA 18
ATOM 13930 C C . GLU A 1 47 ? 1.297 -2.016 11.429 1.00 0.00 47 GLU A C 18
ATOM 13931 O O . GLU A 1 47 ? 0.703 -1.062 11.928 1.00 0.00 47 GLU A O 18
ATOM 13943 N N . GLY A 1 48 ? 0.920 -2.641 10.323 1.00 0.00 48 GLY A N 18
ATOM 13944 C CA . GLY A 1 48 ? -0.269 -2.224 9.597 1.00 0.00 48 GLY A CA 18
ATOM 13945 C C . GLY A 1 48 ? -0.404 -0.700 9.595 1.00 0.00 48 GLY A C 18
ATOM 13946 O O . GLY A 1 48 ? -1.513 -0.171 9.631 1.00 0.00 48 GLY A O 18
ATOM 13950 N N . ALA A 1 49 ? 0.743 -0.036 9.550 1.00 0.00 49 ALA A N 18
ATOM 13951 C CA . ALA A 1 49 ? 0.767 1.416 9.541 1.00 0.00 49 ALA A CA 18
ATOM 13952 C C . ALA A 1 49 ? 1.360 1.905 8.218 1.00 0.00 49 ALA A C 18
ATOM 13953 O O . ALA A 1 49 ? 2.066 1.161 7.538 1.00 0.00 49 ALA A O 18
ATOM 13960 N N . CYS A 1 50 ? 1.052 3.152 7.893 1.00 0.00 50 CYS A N 18
ATOM 13961 C CA . CYS A 1 50 ? 1.546 3.748 6.665 1.00 0.00 50 CYS A CA 18
ATOM 13962 C C . CYS A 1 50 ? 2.602 4.793 7.029 1.00 0.00 50 CYS A C 18
ATOM 13963 O O . CYS A 1 50 ? 2.269 5.929 7.362 1.00 0.00 50 CYS A O 18
ATOM 13970 N N . VAL A 1 51 ? 3.857 4.372 6.951 1.00 0.00 51 VAL A N 18
ATOM 13971 C CA . VAL A 1 51 ? 4.965 5.256 7.269 1.00 0.00 51 VAL A CA 18
ATOM 13972 C C . VAL A 1 51 ? 5.741 5.572 5.989 1.00 0.00 51 VAL A C 18
ATOM 13973 O O . VAL A 1 51 ? 5.906 4.708 5.130 1.00 0.00 51 VAL A O 18
ATOM 13986 N N . LEU A 1 52 ? 6.200 6.813 5.904 1.00 0.00 52 LEU A N 18
ATOM 13987 C CA . LEU A 1 52 ? 6.956 7.252 4.744 1.00 0.00 52 LEU A CA 18
ATOM 13988 C C . LEU A 1 52 ? 8.051 6.230 4.436 1.00 0.00 52 LEU A C 18
ATOM 13989 O O . LEU A 1 52 ? 8.472 5.480 5.316 1.00 0.00 52 LEU A O 18
ATOM 14005 N N . PRO A 1 53 ? 8.491 6.229 3.149 1.00 0.00 53 PRO A N 18
ATOM 14006 C CA . PRO A 1 53 ? 9.529 5.310 2.713 1.00 0.00 53 PRO A CA 18
ATOM 14007 C C . PRO A 1 53 ? 10.902 5.752 3.220 1.00 0.00 53 PRO A C 18
ATOM 14008 O O . PRO A 1 53 ? 11.778 4.922 3.458 1.00 0.00 53 PRO A O 18
ATOM 14019 N N . GLU A 1 54 ? 11.049 7.061 3.371 1.00 0.00 54 GLU A N 18
ATOM 14020 C CA . GLU A 1 54 ? 12.302 7.624 3.846 1.00 0.00 54 GLU A CA 18
ATOM 14021 C C . GLU A 1 54 ? 12.447 7.399 5.352 1.00 0.00 54 GLU A C 18
ATOM 14022 O O . GLU A 1 54 ? 13.495 7.691 5.928 1.00 0.00 54 GLU A O 18
ATOM 14034 N N . ASN A 1 55 ? 11.382 6.883 5.948 1.00 0.00 55 ASN A N 18
ATOM 14035 C CA . ASN A 1 55 ? 11.379 6.615 7.375 1.00 0.00 55 ASN A CA 18
ATOM 14036 C C . ASN A 1 55 ? 11.382 5.102 7.606 1.00 0.00 55 ASN A C 18
ATOM 14037 O O . ASN A 1 55 ? 11.374 4.646 8.748 1.00 0.00 55 ASN A O 18
ATOM 14048 N N . CYS A 1 56 ? 11.395 4.331 6.517 1.00 0.00 56 CYS A N 18
ATOM 14049 C CA . CYS A 1 56 ? 11.402 2.885 6.598 1.00 0.00 56 CYS A CA 18
ATOM 14050 C C . CYS A 1 56 ? 12.568 2.427 7.462 1.00 0.00 56 CYS A C 18
ATOM 14051 O O . CYS A 1 56 ? 13.329 3.251 7.965 1.00 0.00 56 CYS A O 18
ATOM 14059 N N . GLU A 1 1 ? -15.841 5.851 7.175 1.00 0.00 1 GLU A N 19
ATOM 14060 C CA . GLU A 1 1 ? -14.583 6.478 7.528 1.00 0.00 1 GLU A CA 19
ATOM 14061 C C . GLU A 1 1 ? -13.740 6.691 6.278 1.00 0.00 1 GLU A C 19
ATOM 14062 O O . GLU A 1 1 ? -14.245 6.596 5.162 1.00 0.00 1 GLU A O 19
ATOM 14076 N N . GLU A 1 2 ? -12.465 6.974 6.505 1.00 0.00 2 GLU A N 19
ATOM 14077 C CA . GLU A 1 2 ? -11.544 7.202 5.405 1.00 0.00 2 GLU A CA 19
ATOM 14078 C C . GLU A 1 2 ? -10.145 6.698 5.771 1.00 0.00 2 GLU A C 19
ATOM 14079 O O . GLU A 1 2 ? -9.195 7.476 5.822 1.00 0.00 2 GLU A O 19
ATOM 14091 N N . CYS A 1 3 ? -10.065 5.399 6.016 1.00 0.00 3 CYS A N 19
ATOM 14092 C CA . CYS A 1 3 ? -8.800 4.781 6.375 1.00 0.00 3 CYS A CA 19
ATOM 14093 C C . CYS A 1 3 ? -8.053 5.729 7.317 1.00 0.00 3 CYS A C 19
ATOM 14094 O O . CYS A 1 3 ? -8.662 6.600 7.938 1.00 0.00 3 CYS A O 19
ATOM 14101 N N . GLY A 1 4 ? -6.747 5.526 7.394 1.00 0.00 4 GLY A N 19
ATOM 14102 C CA . GLY A 1 4 ? -5.911 6.352 8.249 1.00 0.00 4 GLY A CA 19
ATOM 14103 C C . GLY A 1 4 ? -5.353 7.552 7.480 1.00 0.00 4 GLY A C 19
ATOM 14104 O O . GLY A 1 4 ? -5.735 7.790 6.335 1.00 0.00 4 GLY A O 19
ATOM 14108 N N . PRO A 1 5 ? -4.436 8.291 8.157 1.00 0.00 5 PRO A N 19
ATOM 14109 C CA . PRO A 1 5 ? -3.822 9.460 7.549 1.00 0.00 5 PRO A CA 19
ATOM 14110 C C . PRO A 1 5 ? -2.776 9.052 6.508 1.00 0.00 5 PRO A C 19
ATOM 14111 O O . PRO A 1 5 ? -1.865 8.282 6.807 1.00 0.00 5 PRO A O 19
ATOM 14122 N N . ASN A 1 6 ? -2.943 9.585 5.307 1.00 0.00 6 ASN A N 19
ATOM 14123 C CA . ASN A 1 6 ? -2.026 9.286 4.221 1.00 0.00 6 ASN A CA 19
ATOM 14124 C C . ASN A 1 6 ? -2.418 7.952 3.581 1.00 0.00 6 ASN A C 19
ATOM 14125 O O . ASN A 1 6 ? -1.737 7.469 2.678 1.00 0.00 6 ASN A O 19
ATOM 14136 N N . GLU A 1 7 ? -3.513 7.396 4.075 1.00 0.00 7 GLU A N 19
ATOM 14137 C CA . GLU A 1 7 ? -4.004 6.127 3.563 1.00 0.00 7 GLU A CA 19
ATOM 14138 C C . GLU A 1 7 ? -5.255 6.347 2.711 1.00 0.00 7 GLU A C 19
ATOM 14139 O O . GLU A 1 7 ? -5.936 7.361 2.851 1.00 0.00 7 GLU A O 19
ATOM 14151 N N . VAL A 1 8 ? -5.520 5.380 1.845 1.00 0.00 8 VAL A N 19
ATOM 14152 C CA . VAL A 1 8 ? -6.677 5.455 0.970 1.00 0.00 8 VAL A CA 19
ATOM 14153 C C . VAL A 1 8 ? -7.290 4.061 0.820 1.00 0.00 8 VAL A C 19
ATOM 14154 O O . VAL A 1 8 ? -6.648 3.060 1.134 1.00 0.00 8 VAL A O 19
ATOM 14167 N N . PHE A 1 9 ? -8.524 4.039 0.339 1.00 0.00 9 PHE A N 19
ATOM 14168 C CA . PHE A 1 9 ? -9.230 2.786 0.143 1.00 0.00 9 PHE A CA 19
ATOM 14169 C C . PHE A 1 9 ? -9.494 2.531 -1.342 1.00 0.00 9 PHE A C 19
ATOM 14170 O O . PHE A 1 9 ? -10.011 3.399 -2.043 1.00 0.00 9 PHE A O 19
ATOM 14187 N N . ASN A 1 10 ? -9.126 1.335 -1.779 1.00 0.00 10 ASN A N 19
ATOM 14188 C CA . ASN A 1 10 ? -9.318 0.955 -3.169 1.00 0.00 10 ASN A CA 19
ATOM 14189 C C . ASN A 1 10 ? -10.058 -0.383 -3.231 1.00 0.00 10 ASN A C 19
ATOM 14190 O O . ASN A 1 10 ? -9.761 -1.296 -2.463 1.00 0.00 10 ASN A O 19
ATOM 14201 N N . THR A 1 11 ? -11.007 -0.456 -4.152 1.00 0.00 11 THR A N 19
ATOM 14202 C CA . THR A 1 11 ? -11.791 -1.667 -4.324 1.00 0.00 11 THR A CA 19
ATOM 14203 C C . THR A 1 11 ? -11.076 -2.637 -5.265 1.00 0.00 11 THR A C 19
ATOM 14204 O O . THR A 1 11 ? -11.446 -3.807 -5.355 1.00 0.00 11 THR A O 19
ATOM 14215 N N . CYS A 1 12 ? -10.064 -2.117 -5.944 1.00 0.00 12 CYS A N 19
ATOM 14216 C CA . CYS A 1 12 ? -9.292 -2.922 -6.874 1.00 0.00 12 CYS A CA 19
ATOM 14217 C C . CYS A 1 12 ? -7.864 -2.373 -6.917 1.00 0.00 12 CYS A C 19
ATOM 14218 O O . CYS A 1 12 ? -7.507 -1.636 -7.834 1.00 0.00 12 CYS A O 19
ATOM 14225 N N . GLY A 1 13 ? -7.089 -2.753 -5.913 1.00 0.00 13 GLY A N 19
ATOM 14226 C CA . GLY A 1 13 ? -5.708 -2.308 -5.823 1.00 0.00 13 GLY A CA 19
ATOM 14227 C C . GLY A 1 13 ? -4.742 -3.457 -6.120 1.00 0.00 13 GLY A C 19
ATOM 14228 O O . GLY A 1 13 ? -5.161 -4.603 -6.269 1.00 0.00 13 GLY A O 19
ATOM 14232 N N . SER A 1 14 ? -3.466 -3.109 -6.198 1.00 0.00 14 SER A N 19
ATOM 14233 C CA . SER A 1 14 ? -2.437 -4.096 -6.474 1.00 0.00 14 SER A CA 19
ATOM 14234 C C . SER A 1 14 ? -2.447 -5.180 -5.394 1.00 0.00 14 SER A C 19
ATOM 14235 O O . SER A 1 14 ? -1.953 -4.964 -4.289 1.00 0.00 14 SER A O 19
ATOM 14243 N N . ALA A 1 15 ? -3.017 -6.322 -5.752 1.00 0.00 15 ALA A N 19
ATOM 14244 C CA . ALA A 1 15 ? -3.098 -7.439 -4.827 1.00 0.00 15 ALA A CA 19
ATOM 14245 C C . ALA A 1 15 ? -1.759 -7.597 -4.105 1.00 0.00 15 ALA A C 19
ATOM 14246 O O . ALA A 1 15 ? -1.717 -8.039 -2.957 1.00 0.00 15 ALA A O 19
ATOM 14253 N N . CYS A 1 16 ? -0.698 -7.228 -4.807 1.00 0.00 16 CYS A N 19
ATOM 14254 C CA . CYS A 1 16 ? 0.641 -7.323 -4.247 1.00 0.00 16 CYS A CA 19
ATOM 14255 C C . CYS A 1 16 ? 1.322 -5.961 -4.398 1.00 0.00 16 CYS A C 19
ATOM 14256 O O . CYS A 1 16 ? 2.393 -5.863 -4.995 1.00 0.00 16 CYS A O 19
ATOM 14263 N N . ALA A 1 17 ? 0.674 -4.946 -3.849 1.00 0.00 17 ALA A N 19
ATOM 14264 C CA . ALA A 1 17 ? 1.204 -3.595 -3.915 1.00 0.00 17 ALA A CA 19
ATOM 14265 C C . ALA A 1 17 ? 2.540 -3.539 -3.170 1.00 0.00 17 ALA A C 19
ATOM 14266 O O . ALA A 1 17 ? 2.896 -4.475 -2.457 1.00 0.00 17 ALA A O 19
ATOM 14273 N N . PRO A 1 18 ? 3.260 -2.402 -3.365 1.00 0.00 18 PRO A N 19
ATOM 14274 C CA . PRO A 1 18 ? 4.547 -2.211 -2.720 1.00 0.00 18 PRO A CA 19
ATOM 14275 C C . PRO A 1 18 ? 4.375 -1.886 -1.235 1.00 0.00 18 PRO A C 19
ATOM 14276 O O . PRO A 1 18 ? 3.294 -1.483 -0.806 1.00 0.00 18 PRO A O 19
ATOM 14287 N N . THR A 1 19 ? 5.454 -2.076 -0.490 1.00 0.00 19 THR A N 19
ATOM 14288 C CA . THR A 1 19 ? 5.435 -1.809 0.937 1.00 0.00 19 THR A CA 19
ATOM 14289 C C . THR A 1 19 ? 6.842 -1.472 1.436 1.00 0.00 19 THR A C 19
ATOM 14290 O O . THR A 1 19 ? 7.791 -1.445 0.654 1.00 0.00 19 THR A O 19
ATOM 14301 N N . CYS A 1 20 ? 6.931 -1.224 2.734 1.00 0.00 20 CYS A N 19
ATOM 14302 C CA . CYS A 1 20 ? 8.206 -0.891 3.346 1.00 0.00 20 CYS A CA 19
ATOM 14303 C C . CYS A 1 20 ? 9.196 -2.017 3.038 1.00 0.00 20 CYS A C 19
ATOM 14304 O O . CYS A 1 20 ? 10.407 -1.800 3.034 1.00 0.00 20 CYS A O 19
ATOM 14311 N N . ALA A 1 21 ? 8.644 -3.195 2.786 1.00 0.00 21 ALA A N 19
ATOM 14312 C CA . ALA A 1 21 ? 9.462 -4.354 2.478 1.00 0.00 21 ALA A CA 19
ATOM 14313 C C . ALA A 1 21 ? 9.742 -4.390 0.973 1.00 0.00 21 ALA A C 19
ATOM 14314 O O . ALA A 1 21 ? 10.883 -4.574 0.555 1.00 0.00 21 ALA A O 19
ATOM 14321 N N . GLN A 1 22 ? 8.679 -4.210 0.203 1.00 0.00 22 GLN A N 19
ATOM 14322 C CA . GLN A 1 22 ? 8.796 -4.220 -1.246 1.00 0.00 22 GLN A CA 19
ATOM 14323 C C . GLN A 1 22 ? 8.412 -2.854 -1.818 1.00 0.00 22 GLN A C 19
ATOM 14324 O O . GLN A 1 22 ? 7.252 -2.621 -2.153 1.00 0.00 22 GLN A O 19
ATOM 14338 N N . PRO A 1 23 ? 9.435 -1.963 -1.914 1.00 0.00 23 PRO A N 19
ATOM 14339 C CA . PRO A 1 23 ? 9.215 -0.627 -2.441 1.00 0.00 23 PRO A CA 19
ATOM 14340 C C . PRO A 1 23 ? 9.053 -0.656 -3.962 1.00 0.00 23 PRO A C 19
ATOM 14341 O O . PRO A 1 23 ? 8.892 0.388 -4.592 1.00 0.00 23 PRO A O 19
ATOM 14352 N N . LYS A 1 24 ? 9.099 -1.862 -4.506 1.00 0.00 24 LYS A N 19
ATOM 14353 C CA . LYS A 1 24 ? 8.957 -2.041 -5.941 1.00 0.00 24 LYS A CA 19
ATOM 14354 C C . LYS A 1 24 ? 7.752 -2.941 -6.222 1.00 0.00 24 LYS A C 19
ATOM 14355 O O . LYS A 1 24 ? 7.764 -4.123 -5.885 1.00 0.00 24 LYS A O 19
ATOM 14374 N N . THR A 1 25 ? 6.742 -2.346 -6.839 1.00 0.00 25 THR A N 19
ATOM 14375 C CA . THR A 1 25 ? 5.531 -3.079 -7.169 1.00 0.00 25 THR A CA 19
ATOM 14376 C C . THR A 1 25 ? 5.879 -4.402 -7.855 1.00 0.00 25 THR A C 19
ATOM 14377 O O . THR A 1 25 ? 6.939 -4.528 -8.466 1.00 0.00 25 THR A O 19
ATOM 14388 N N . ARG A 1 26 ? 4.966 -5.354 -7.730 1.00 0.00 26 ARG A N 19
ATOM 14389 C CA . ARG A 1 26 ? 5.163 -6.663 -8.329 1.00 0.00 26 ARG A CA 19
ATOM 14390 C C . ARG A 1 26 ? 3.832 -7.411 -8.421 1.00 0.00 26 ARG A C 19
ATOM 14391 O O . ARG A 1 26 ? 3.436 -8.098 -7.480 1.00 0.00 26 ARG A O 19
ATOM 14412 N N . ILE A 1 27 ? 3.178 -7.253 -9.562 1.00 0.00 27 ILE A N 19
ATOM 14413 C CA . ILE A 1 27 ? 1.899 -7.904 -9.788 1.00 0.00 27 ILE A CA 19
ATOM 14414 C C . ILE A 1 27 ? 1.953 -9.329 -9.233 1.00 0.00 27 ILE A C 19
ATOM 14415 O O . ILE A 1 27 ? 3.033 -9.882 -9.034 1.00 0.00 27 ILE A O 19
ATOM 14431 N N . CYS A 1 28 ? 0.772 -9.882 -8.996 1.00 0.00 28 CYS A N 19
ATOM 14432 C CA . CYS A 1 28 ? 0.670 -11.232 -8.466 1.00 0.00 28 CYS A CA 19
ATOM 14433 C C . CYS A 1 28 ? -0.186 -12.061 -9.425 1.00 0.00 28 CYS A C 19
ATOM 14434 O O . CYS A 1 28 ? 0.153 -13.201 -9.739 1.00 0.00 28 CYS A O 19
ATOM 14441 N N . THR A 1 29 ? -1.282 -11.456 -9.864 1.00 0.00 29 THR A N 19
ATOM 14442 C CA . THR A 1 29 ? -2.188 -12.124 -10.780 1.00 0.00 29 THR A CA 19
ATOM 14443 C C . THR A 1 29 ? -3.248 -11.144 -11.290 1.00 0.00 29 THR A C 19
ATOM 14444 O O . THR A 1 29 ? -3.365 -10.030 -10.782 1.00 0.00 29 THR A O 19
ATOM 14455 N N . MET A 1 30 ? -3.992 -11.595 -12.290 1.00 0.00 30 MET A N 19
ATOM 14456 C CA . MET A 1 30 ? -5.037 -10.773 -12.874 1.00 0.00 30 MET A CA 19
ATOM 14457 C C . MET A 1 30 ? -6.194 -10.577 -11.894 1.00 0.00 30 MET A C 19
ATOM 14458 O O . MET A 1 30 ? -7.314 -11.013 -12.154 1.00 0.00 30 MET A O 19
ATOM 14472 N N . GLN A 1 31 ? -5.883 -9.920 -10.785 1.00 0.00 31 GLN A N 19
ATOM 14473 C CA . GLN A 1 31 ? -6.883 -9.660 -9.764 1.00 0.00 31 GLN A CA 19
ATOM 14474 C C . GLN A 1 31 ? -6.520 -8.404 -8.971 1.00 0.00 31 GLN A C 19
ATOM 14475 O O . GLN A 1 31 ? -5.388 -7.928 -9.041 1.00 0.00 31 GLN A O 19
ATOM 14489 N N . CYS A 1 32 ? -7.501 -7.902 -8.237 1.00 0.00 32 CYS A N 19
ATOM 14490 C CA . CYS A 1 32 ? -7.299 -6.709 -7.431 1.00 0.00 32 CYS A CA 19
ATOM 14491 C C . CYS A 1 32 ? -7.571 -7.065 -5.968 1.00 0.00 32 CYS A C 19
ATOM 14492 O O . CYS A 1 32 ? -7.997 -8.178 -5.665 1.00 0.00 32 CYS A O 19
ATOM 14499 N N . ARG A 1 33 ? -7.312 -6.098 -5.100 1.00 0.00 33 ARG A N 19
ATOM 14500 C CA . ARG A 1 33 ? -7.523 -6.294 -3.676 1.00 0.00 33 ARG A CA 19
ATOM 14501 C C . ARG A 1 33 ? -8.329 -5.131 -3.093 1.00 0.00 33 ARG A C 19
ATOM 14502 O O . ARG A 1 33 ? -8.014 -3.968 -3.342 1.00 0.00 33 ARG A O 19
ATOM 14523 N N . ILE A 1 34 ? -9.350 -5.485 -2.328 1.00 0.00 34 ILE A N 19
ATOM 14524 C CA . ILE A 1 34 ? -10.203 -4.485 -1.708 1.00 0.00 34 ILE A CA 19
ATOM 14525 C C . ILE A 1 34 ? -9.724 -4.230 -0.277 1.00 0.00 34 ILE A C 19
ATOM 14526 O O . ILE A 1 34 ? -9.697 -5.145 0.545 1.00 0.00 34 ILE A O 19
ATOM 14542 N N . GLY A 1 35 ? -9.357 -2.982 -0.023 1.00 0.00 35 GLY A N 19
ATOM 14543 C CA . GLY A 1 35 ? -8.881 -2.595 1.295 1.00 0.00 35 GLY A CA 19
ATOM 14544 C C . GLY A 1 35 ? -8.129 -1.263 1.236 1.00 0.00 35 GLY A C 19
ATOM 14545 O O . GLY A 1 35 ? -7.959 -0.690 0.162 1.00 0.00 35 GLY A O 19
ATOM 14549 N N . CYS A 1 36 ? -7.701 -0.811 2.406 1.00 0.00 36 CYS A N 19
ATOM 14550 C CA . CYS A 1 36 ? -6.972 0.442 2.501 1.00 0.00 36 CYS A CA 19
ATOM 14551 C C . CYS A 1 36 ? -5.508 0.174 2.145 1.00 0.00 36 CYS A C 19
ATOM 14552 O O . CYS A 1 36 ? -5.000 -0.922 2.371 1.00 0.00 36 CYS A O 19
ATOM 14559 N N . GLN A 1 37 ? -4.872 1.198 1.593 1.00 0.00 37 GLN A N 19
ATOM 14560 C CA . GLN A 1 37 ? -3.476 1.087 1.203 1.00 0.00 37 GLN A CA 19
ATOM 14561 C C . GLN A 1 37 ? -2.735 2.390 1.511 1.00 0.00 37 GLN A C 19
ATOM 14562 O O . GLN A 1 37 ? -3.318 3.328 2.049 1.00 0.00 37 GLN A O 19
ATOM 14576 N N . CYS A 1 38 ? -1.458 2.406 1.154 1.00 0.00 38 CYS A N 19
ATOM 14577 C CA . CYS A 1 38 ? -0.631 3.577 1.386 1.00 0.00 38 CYS A CA 19
ATOM 14578 C C . CYS A 1 38 ? -0.693 4.462 0.140 1.00 0.00 38 CYS A C 19
ATOM 14579 O O . CYS A 1 38 ? -0.566 3.973 -0.981 1.00 0.00 38 CYS A O 19
ATOM 14586 N N . GLN A 1 39 ? -0.892 5.750 0.378 1.00 0.00 39 GLN A N 19
ATOM 14587 C CA . GLN A 1 39 ? -0.973 6.710 -0.711 1.00 0.00 39 GLN A CA 19
ATOM 14588 C C . GLN A 1 39 ? 0.399 6.889 -1.362 1.00 0.00 39 GLN A C 19
ATOM 14589 O O . GLN A 1 39 ? 1.389 6.324 -0.901 1.00 0.00 39 GLN A O 19
ATOM 14603 N N . GLU A 1 40 ? 0.413 7.680 -2.427 1.00 0.00 40 GLU A N 19
ATOM 14604 C CA . GLU A 1 40 ? 1.649 7.942 -3.148 1.00 0.00 40 GLU A CA 19
ATOM 14605 C C . GLU A 1 40 ? 2.605 8.760 -2.279 1.00 0.0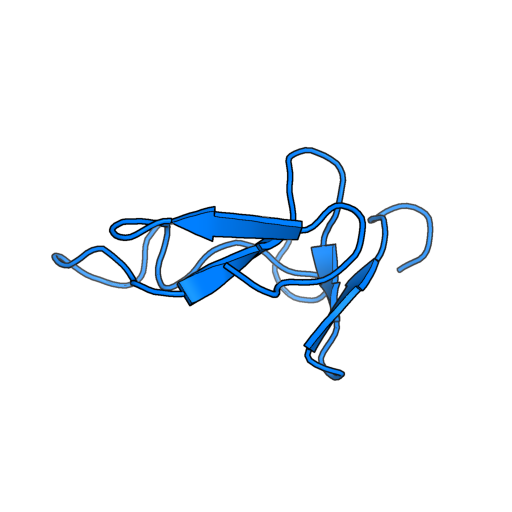0 40 GLU A C 19
ATOM 14606 O O . GLU A 1 40 ? 2.435 9.970 -2.130 1.00 0.00 40 GLU A O 19
ATOM 14618 N N . GLY A 1 41 ? 3.593 8.069 -1.729 1.00 0.00 41 GLY A N 19
ATOM 14619 C CA . GLY A 1 41 ? 4.578 8.717 -0.881 1.00 0.00 41 GLY A CA 19
ATOM 14620 C C . GLY A 1 41 ? 4.675 8.021 0.478 1.00 0.00 41 GLY A C 19
ATOM 14621 O O . GLY A 1 41 ? 5.503 8.388 1.311 1.00 0.00 41 GLY A O 19
ATOM 14625 N N . PHE A 1 42 ? 3.817 7.027 0.661 1.00 0.00 42 PHE A N 19
ATOM 14626 C CA . PHE A 1 42 ? 3.793 6.276 1.904 1.00 0.00 42 PHE A CA 19
ATOM 14627 C C . PHE A 1 42 ? 3.895 4.774 1.638 1.00 0.00 42 PHE A C 19
ATOM 14628 O O . PHE A 1 42 ? 3.470 4.295 0.587 1.00 0.00 42 PHE A O 19
ATOM 14645 N N . LEU A 1 43 ? 4.458 4.069 2.610 1.00 0.00 43 LEU A N 19
ATOM 14646 C CA . LEU A 1 43 ? 4.620 2.630 2.494 1.00 0.00 43 LEU A CA 19
ATOM 14647 C C . LEU A 1 43 ? 4.046 1.955 3.741 1.00 0.00 43 LEU A C 19
ATOM 14648 O O . LEU A 1 43 ? 4.051 2.538 4.823 1.00 0.00 43 LEU A O 19
ATOM 14664 N N . ARG A 1 44 ? 3.567 0.735 3.548 1.00 0.00 44 ARG A N 19
ATOM 14665 C CA . ARG A 1 44 ? 2.993 -0.026 4.644 1.00 0.00 44 ARG A CA 19
ATOM 14666 C C . ARG A 1 44 ? 4.093 -0.753 5.420 1.00 0.00 44 ARG A C 19
ATOM 14667 O O . ARG A 1 44 ? 4.983 -1.356 4.823 1.00 0.00 44 ARG A O 19
ATOM 14688 N N . ASN A 1 45 ? 3.995 -0.671 6.738 1.00 0.00 45 ASN A N 19
ATOM 14689 C CA . ASN A 1 45 ? 4.971 -1.313 7.603 1.00 0.00 45 ASN A CA 19
ATOM 14690 C C . ASN A 1 45 ? 4.304 -2.471 8.346 1.00 0.00 45 ASN A C 19
ATOM 14691 O O . ASN A 1 45 ? 3.123 -2.397 8.686 1.00 0.00 45 ASN A O 19
ATOM 14702 N N . GLY A 1 46 ? 5.086 -3.514 8.579 1.00 0.00 46 GLY A N 19
ATOM 14703 C CA . GLY A 1 46 ? 4.586 -4.686 9.276 1.00 0.00 46 GLY A CA 19
ATOM 14704 C C . GLY A 1 46 ? 3.588 -4.291 10.366 1.00 0.00 46 GLY A C 19
ATOM 14705 O O . GLY A 1 46 ? 2.683 -5.057 10.692 1.00 0.00 46 GLY A O 19
ATOM 14709 N N . GLU A 1 47 ? 3.786 -3.093 10.900 1.00 0.00 47 GLU A N 19
ATOM 14710 C CA . GLU A 1 47 ? 2.913 -2.587 11.945 1.00 0.00 47 GLU A CA 19
ATOM 14711 C C . GLU A 1 47 ? 1.610 -2.060 11.341 1.00 0.00 47 GLU A C 19
ATOM 14712 O O . GLU A 1 47 ? 1.030 -1.101 11.848 1.00 0.00 47 GLU A O 19
ATOM 14724 N N . GLY A 1 48 ? 1.188 -2.710 10.268 1.00 0.00 48 GLY A N 19
ATOM 14725 C CA . GLY A 1 48 ? -0.036 -2.320 9.590 1.00 0.00 48 GLY A CA 19
ATOM 14726 C C . GLY A 1 48 ? -0.194 -0.799 9.575 1.00 0.00 48 GLY A C 19
ATOM 14727 O O . GLY A 1 48 ? -1.308 -0.284 9.652 1.00 0.00 48 GLY A O 19
ATOM 14731 N N . ALA A 1 49 ? 0.940 -0.119 9.473 1.00 0.00 49 ALA A N 19
ATOM 14732 C CA . ALA A 1 49 ? 0.943 1.334 9.448 1.00 0.00 49 ALA A CA 19
ATOM 14733 C C . ALA A 1 49 ? 1.461 1.814 8.090 1.00 0.00 49 ALA A C 19
ATOM 14734 O O . ALA A 1 49 ? 2.073 1.047 7.348 1.00 0.00 49 ALA A O 19
ATOM 14741 N N . CYS A 1 50 ? 1.197 3.081 7.806 1.00 0.00 50 CYS A N 19
ATOM 14742 C CA . CYS A 1 50 ? 1.630 3.673 6.553 1.00 0.00 50 CYS A CA 19
ATOM 14743 C C . CYS A 1 50 ? 2.710 4.712 6.857 1.00 0.00 50 CYS A C 19
ATOM 14744 O O . CYS A 1 50 ? 2.400 5.847 7.218 1.00 0.00 50 CYS A O 19
ATOM 14751 N N . VAL A 1 51 ? 3.955 4.288 6.705 1.00 0.00 51 VAL A N 19
ATOM 14752 C CA . VAL A 1 51 ? 5.083 5.167 6.960 1.00 0.00 51 VAL A CA 19
ATOM 14753 C C . VAL A 1 51 ? 5.825 5.432 5.647 1.00 0.00 51 VAL A C 19
ATOM 14754 O O . VAL A 1 51 ? 5.955 4.538 4.813 1.00 0.00 51 VAL A O 19
ATOM 14767 N N . LEU A 1 52 ? 6.290 6.665 5.508 1.00 0.00 52 LEU A N 19
ATOM 14768 C CA . LEU A 1 52 ? 7.014 7.059 4.311 1.00 0.00 52 LEU A CA 19
ATOM 14769 C C . LEU A 1 52 ? 8.125 6.042 4.034 1.00 0.00 52 LEU A C 19
ATOM 14770 O O . LEU A 1 52 ? 8.572 5.344 4.942 1.00 0.00 52 LEU A O 19
ATOM 14786 N N . PRO A 1 53 ? 8.547 5.992 2.743 1.00 0.00 53 PRO A N 19
ATOM 14787 C CA . PRO A 1 53 ? 9.596 5.072 2.334 1.00 0.00 53 PRO A CA 19
ATOM 14788 C C . PRO A 1 53 ? 10.967 5.564 2.799 1.00 0.00 53 PRO A C 19
ATOM 14789 O O . PRO A 1 53 ? 11.864 4.760 3.058 1.00 0.00 53 PRO A O 19
ATOM 14800 N N . GLU A 1 54 ? 11.088 6.880 2.893 1.00 0.00 54 GLU A N 19
ATOM 14801 C CA . GLU A 1 54 ? 12.336 7.487 3.325 1.00 0.00 54 GLU A CA 19
ATOM 14802 C C . GLU A 1 54 ? 12.514 7.323 4.835 1.00 0.00 54 GLU A C 19
ATOM 14803 O O . GLU A 1 54 ? 13.567 7.652 5.380 1.00 0.00 54 GLU A O 19
ATOM 14815 N N . ASN A 1 55 ? 11.468 6.814 5.469 1.00 0.00 55 ASN A N 19
ATOM 14816 C CA . ASN A 1 55 ? 11.495 6.602 6.906 1.00 0.00 55 ASN A CA 19
ATOM 14817 C C . ASN A 1 55 ? 11.533 5.100 7.196 1.00 0.00 55 ASN A C 19
ATOM 14818 O O . ASN A 1 55 ? 11.559 4.688 8.354 1.00 0.00 55 ASN A O 19
ATOM 14829 N N . CYS A 1 56 ? 11.535 4.289 6.136 1.00 0.00 56 CYS A N 19
ATOM 14830 C CA . CYS A 1 56 ? 11.569 2.847 6.272 1.00 0.00 56 CYS A CA 19
ATOM 14831 C C . CYS A 1 56 ? 12.794 2.439 7.079 1.00 0.00 56 CYS A C 19
ATOM 14832 O O . CYS A 1 56 ? 13.571 3.292 7.502 1.00 0.00 56 CYS A O 19
ATOM 14840 N N . GLU A 1 1 ? -11.687 5.392 2.860 1.00 0.00 1 GLU A N 20
ATOM 14841 C CA . GLU A 1 1 ? -12.885 4.881 3.494 1.00 0.00 1 GLU A CA 20
ATOM 14842 C C . GLU A 1 1 ? -12.525 4.181 4.797 1.00 0.00 1 GLU A C 20
ATOM 14843 O O . GLU A 1 1 ? -12.263 2.980 4.807 1.00 0.00 1 GLU A O 20
ATOM 14857 N N . GLU A 1 2 ? -12.523 4.960 5.869 1.00 0.00 2 GLU A N 20
ATOM 14858 C CA . GLU A 1 2 ? -12.196 4.426 7.180 1.00 0.00 2 GLU A CA 20
ATOM 14859 C C . GLU A 1 2 ? -10.784 3.841 7.179 1.00 0.00 2 GLU A C 20
ATOM 14860 O O . GLU A 1 2 ? -10.590 2.674 7.513 1.00 0.00 2 GLU A O 20
ATOM 14872 N N . CYS A 1 3 ? -9.831 4.681 6.800 1.00 0.00 3 CYS A N 20
ATOM 14873 C CA . CYS A 1 3 ? -8.441 4.262 6.749 1.00 0.00 3 CYS A CA 20
ATOM 14874 C C . CYS A 1 3 ? -7.629 5.182 7.665 1.00 0.00 3 CYS A C 20
ATOM 14875 O O . CYS A 1 3 ? -8.140 6.193 8.146 1.00 0.00 3 CYS A O 20
ATOM 14882 N N . GLY A 1 4 ? -6.378 4.800 7.876 1.00 0.00 4 GLY A N 20
ATOM 14883 C CA . GLY A 1 4 ? -5.491 5.577 8.725 1.00 0.00 4 GLY A CA 20
ATOM 14884 C C . GLY A 1 4 ? -4.883 6.750 7.953 1.00 0.00 4 GLY A C 20
ATOM 14885 O O . GLY A 1 4 ? -5.297 7.041 6.832 1.00 0.00 4 GLY A O 20
ATOM 14889 N N . PRO A 1 5 ? -3.885 7.408 8.600 1.00 0.00 5 PRO A N 20
ATOM 14890 C CA . PRO A 1 5 ? -3.215 8.543 7.987 1.00 0.00 5 PRO A CA 20
ATOM 14891 C C . PRO A 1 5 ? -2.250 8.083 6.892 1.00 0.00 5 PRO A C 20
ATOM 14892 O O . PRO A 1 5 ? -1.419 7.206 7.120 1.00 0.00 5 PRO A O 20
ATOM 14903 N N . ASN A 1 6 ? -2.392 8.696 5.726 1.00 0.00 6 ASN A N 20
ATOM 14904 C CA . ASN A 1 6 ? -1.544 8.361 4.596 1.00 0.00 6 ASN A CA 20
ATOM 14905 C C . ASN A 1 6 ? -2.105 7.125 3.891 1.00 0.00 6 ASN A C 20
ATOM 14906 O O . ASN A 1 6 ? -1.534 6.652 2.910 1.00 0.00 6 ASN A O 20
ATOM 14917 N N . GLU A 1 7 ? -3.217 6.636 4.419 1.00 0.00 7 GLU A N 20
ATOM 14918 C CA . GLU A 1 7 ? -3.863 5.463 3.853 1.00 0.00 7 GLU A CA 20
ATOM 14919 C C . GLU A 1 7 ? -5.067 5.877 3.006 1.00 0.00 7 GLU A C 20
ATOM 14920 O O . GLU A 1 7 ? -5.645 6.942 3.220 1.00 0.00 7 GLU A O 20
ATOM 14932 N N . VAL A 1 8 ? -5.411 5.014 2.061 1.00 0.00 8 VAL A N 20
ATOM 14933 C CA . VAL A 1 8 ? -6.536 5.277 1.181 1.00 0.00 8 VAL A CA 20
ATOM 14934 C C . VAL A 1 8 ? -7.177 3.949 0.768 1.00 0.00 8 VAL A C 20
ATOM 14935 O O . VAL A 1 8 ? -6.474 2.971 0.512 1.00 0.00 8 VAL A O 20
ATOM 14948 N N . PHE A 1 9 ? -8.500 3.958 0.715 1.00 0.00 9 PHE A N 20
ATOM 14949 C CA . PHE A 1 9 ? -9.242 2.768 0.338 1.00 0.00 9 PHE A CA 20
ATOM 14950 C C . PHE A 1 9 ? -9.450 2.709 -1.177 1.00 0.00 9 PHE A C 20
ATOM 14951 O O . PHE A 1 9 ? -9.936 3.666 -1.778 1.00 0.00 9 PHE A O 20
ATOM 14968 N N . ASN A 1 10 ? -9.073 1.576 -1.751 1.00 0.00 10 ASN A N 20
ATOM 14969 C CA . ASN A 1 10 ? -9.213 1.378 -3.184 1.00 0.00 10 ASN A CA 20
ATOM 14970 C C . ASN A 1 10 ? -9.935 0.057 -3.445 1.00 0.00 10 ASN A C 20
ATOM 14971 O O . ASN A 1 10 ? -9.551 -0.982 -2.911 1.00 0.00 10 ASN A O 20
ATOM 14982 N N . THR A 1 11 ? -10.971 0.139 -4.267 1.00 0.00 11 THR A N 20
ATOM 14983 C CA . THR A 1 11 ? -11.754 -1.038 -4.605 1.00 0.00 11 THR A CA 20
ATOM 14984 C C . THR A 1 11 ? -11.005 -1.899 -5.625 1.00 0.00 11 THR A C 20
ATOM 14985 O O . THR A 1 11 ? -11.451 -2.994 -5.965 1.00 0.00 11 THR A O 20
ATOM 14996 N N . CYS A 1 12 ? -9.880 -1.373 -6.085 1.00 0.00 12 CYS A N 20
ATOM 14997 C CA . CYS A 1 12 ? -9.065 -2.079 -7.058 1.00 0.00 12 CYS A CA 20
ATOM 14998 C C . CYS A 1 12 ? -7.610 -1.643 -6.876 1.00 0.00 12 CYS A C 20
ATOM 14999 O O . CYS A 1 12 ? -7.077 -0.894 -7.693 1.00 0.00 12 CYS A O 20
ATOM 15006 N N . GLY A 1 13 ? -7.010 -2.129 -5.800 1.00 0.00 13 GLY A N 20
ATOM 15007 C CA . GLY A 1 13 ? -5.628 -1.798 -5.500 1.00 0.00 13 GLY A CA 20
ATOM 15008 C C . GLY A 1 13 ? -4.699 -2.963 -5.846 1.00 0.00 13 GLY A C 20
ATOM 15009 O O . GLY A 1 13 ? -5.027 -3.794 -6.693 1.00 0.00 13 GLY A O 20
ATOM 15013 N N . SER A 1 14 ? -3.555 -2.986 -5.177 1.00 0.00 14 SER A N 20
ATOM 15014 C CA . SER A 1 14 ? -2.575 -4.033 -5.404 1.00 0.00 14 SER A CA 20
ATOM 15015 C C . SER A 1 14 ? -2.519 -4.968 -4.194 1.00 0.00 14 SER A C 20
ATOM 15016 O O . SER A 1 14 ? -2.063 -4.574 -3.121 1.00 0.00 14 SER A O 20
ATOM 15024 N N . ALA A 1 15 ? -2.988 -6.189 -4.406 1.00 0.00 15 ALA A N 20
ATOM 15025 C CA . ALA A 1 15 ? -2.995 -7.183 -3.346 1.00 0.00 15 ALA A CA 20
ATOM 15026 C C . ALA A 1 15 ? -1.571 -7.373 -2.819 1.00 0.00 15 ALA A C 20
ATOM 15027 O O . ALA A 1 15 ? -1.375 -7.667 -1.642 1.00 0.00 15 ALA A O 20
ATOM 15034 N N . CYS A 1 16 ? -0.614 -7.196 -3.719 1.00 0.00 16 CYS A N 20
ATOM 15035 C CA . CYS A 1 16 ? 0.787 -7.344 -3.360 1.00 0.00 16 CYS A CA 20
ATOM 15036 C C . CYS A 1 16 ? 1.469 -5.984 -3.517 1.00 0.00 16 CYS A C 20
ATOM 15037 O O . CYS A 1 16 ? 2.614 -5.909 -3.961 1.00 0.00 16 CYS A O 20
ATOM 15044 N N . ALA A 1 17 ? 0.737 -4.944 -3.144 1.00 0.00 17 ALA A N 20
ATOM 15045 C CA . ALA A 1 17 ? 1.258 -3.591 -3.238 1.00 0.00 17 ALA A CA 20
ATOM 15046 C C . ALA A 1 17 ? 2.622 -3.525 -2.547 1.00 0.00 17 ALA A C 20
ATOM 15047 O O . ALA A 1 17 ? 3.023 -4.467 -1.867 1.00 0.00 17 ALA A O 20
ATOM 15054 N N . PRO A 1 18 ? 3.313 -2.371 -2.749 1.00 0.00 18 PRO A N 20
ATOM 15055 C CA . PRO A 1 18 ? 4.622 -2.169 -2.152 1.00 0.00 18 PRO A CA 20
ATOM 15056 C C . PRO A 1 18 ? 4.502 -1.876 -0.655 1.00 0.00 18 PRO A C 20
ATOM 15057 O O . PRO A 1 18 ? 3.409 -1.623 -0.153 1.00 0.00 18 PRO A O 20
ATOM 15068 N N . THR A 1 19 ? 5.644 -1.917 0.017 1.00 0.00 19 THR A N 20
ATOM 15069 C CA . THR A 1 19 ? 5.682 -1.660 1.446 1.00 0.00 19 THR A CA 20
ATOM 15070 C C . THR A 1 19 ? 7.084 -1.219 1.872 1.00 0.00 19 THR A C 20
ATOM 15071 O O . THR A 1 19 ? 7.998 -1.168 1.051 1.00 0.00 19 THR A O 20
ATOM 15082 N N . CYS A 1 20 ? 7.209 -0.913 3.155 1.00 0.00 20 CYS A N 20
ATOM 15083 C CA . CYS A 1 20 ? 8.484 -0.478 3.699 1.00 0.00 20 CYS A CA 20
ATOM 15084 C C . CYS A 1 20 ? 9.517 -1.576 3.438 1.00 0.00 20 CYS A C 20
ATOM 15085 O O . CYS A 1 20 ? 10.720 -1.320 3.464 1.00 0.00 20 CYS A O 20
ATOM 15092 N N . ALA A 1 21 ? 9.011 -2.775 3.190 1.00 0.00 21 ALA A N 20
ATOM 15093 C CA . ALA A 1 21 ? 9.874 -3.912 2.923 1.00 0.00 21 ALA A CA 20
ATOM 15094 C C . ALA A 1 21 ? 10.076 -4.050 1.413 1.00 0.00 21 ALA A C 20
ATOM 15095 O O . ALA A 1 21 ? 11.196 -4.264 0.949 1.00 0.00 21 ALA A O 20
ATOM 15102 N N . GLN A 1 22 ? 8.975 -3.922 0.686 1.00 0.00 22 GLN A N 20
ATOM 15103 C CA . GLN A 1 22 ? 9.019 -4.029 -0.762 1.00 0.00 22 GLN A CA 20
ATOM 15104 C C . GLN A 1 22 ? 8.634 -2.696 -1.405 1.00 0.00 22 GLN A C 20
ATOM 15105 O O . GLN A 1 22 ? 7.462 -2.457 -1.694 1.00 0.00 22 GLN A O 20
ATOM 15119 N N . PRO A 1 23 ? 9.668 -1.839 -1.615 1.00 0.00 23 PRO A N 20
ATOM 15120 C CA . PRO A 1 23 ? 9.451 -0.535 -2.219 1.00 0.00 23 PRO A CA 20
ATOM 15121 C C . PRO A 1 23 ? 9.204 -0.662 -3.724 1.00 0.00 23 PRO A C 20
ATOM 15122 O O . PRO A 1 23 ? 9.026 0.341 -4.413 1.00 0.00 23 PRO A O 20
ATOM 15133 N N . LYS A 1 24 ? 9.202 -1.902 -4.187 1.00 0.00 24 LYS A N 20
ATOM 15134 C CA . LYS A 1 24 ? 8.981 -2.173 -5.598 1.00 0.00 24 LYS A CA 20
ATOM 15135 C C . LYS A 1 24 ? 7.751 -3.069 -5.754 1.00 0.00 24 LYS A C 20
ATOM 15136 O O . LYS A 1 24 ? 7.756 -4.219 -5.313 1.00 0.00 24 LYS A O 20
ATOM 15155 N N . THR A 1 25 ? 6.728 -2.512 -6.384 1.00 0.00 25 THR A N 20
ATOM 15156 C CA . THR A 1 25 ? 5.494 -3.249 -6.603 1.00 0.00 25 THR A CA 20
ATOM 15157 C C . THR A 1 25 ? 5.798 -4.686 -7.030 1.00 0.00 25 THR A C 20
ATOM 15158 O O . THR A 1 25 ? 6.921 -4.995 -7.428 1.00 0.00 25 THR A O 20
ATOM 15169 N N . ARG A 1 26 ? 4.780 -5.526 -6.931 1.00 0.00 26 ARG A N 20
ATOM 15170 C CA . ARG A 1 26 ? 4.923 -6.924 -7.301 1.00 0.00 26 ARG A CA 20
ATOM 15171 C C . ARG A 1 26 ? 3.552 -7.598 -7.378 1.00 0.00 26 ARG A C 20
ATOM 15172 O O . ARG A 1 26 ? 3.135 -8.275 -6.440 1.00 0.00 26 ARG A O 20
ATOM 15193 N N . ILE A 1 27 ? 2.888 -7.389 -8.506 1.00 0.00 27 ILE A N 20
ATOM 15194 C CA . ILE A 1 27 ? 1.572 -7.967 -8.718 1.00 0.00 27 ILE A CA 20
ATOM 15195 C C . ILE A 1 27 ? 1.532 -9.369 -8.108 1.00 0.00 27 ILE A C 20
ATOM 15196 O O . ILE A 1 27 ? 2.566 -10.021 -7.973 1.00 0.00 27 ILE A O 20
ATOM 15212 N N . CYS A 1 28 ? 0.327 -9.791 -7.756 1.00 0.00 28 CYS A N 20
ATOM 15213 C CA . CYS A 1 28 ? 0.138 -11.106 -7.164 1.00 0.00 28 CYS A CA 20
ATOM 15214 C C . CYS A 1 28 ? -0.644 -11.971 -8.154 1.00 0.00 28 CYS A C 20
ATOM 15215 O O . CYS A 1 28 ? -0.431 -13.179 -8.232 1.00 0.00 28 CYS A O 20
ATOM 15222 N N . THR A 1 29 ? -1.537 -11.317 -8.885 1.00 0.00 29 THR A N 20
ATOM 15223 C CA . THR A 1 29 ? -2.352 -12.013 -9.867 1.00 0.00 29 THR A CA 20
ATOM 15224 C C . THR A 1 29 ? -3.039 -11.010 -10.795 1.00 0.00 29 THR A C 20
ATOM 15225 O O . THR A 1 29 ? -2.648 -9.844 -10.856 1.00 0.00 29 THR A O 20
ATOM 15236 N N . MET A 1 30 ? -4.054 -11.497 -11.494 1.00 0.00 30 MET A N 20
ATOM 15237 C CA . MET A 1 30 ? -4.800 -10.657 -12.415 1.00 0.00 30 MET A CA 20
ATOM 15238 C C . MET A 1 30 ? -6.077 -10.125 -11.761 1.00 0.00 30 MET A C 20
ATOM 15239 O O . MET A 1 30 ? -7.134 -10.099 -12.387 1.00 0.00 30 MET A O 20
ATOM 15253 N N . GLN A 1 31 ? -5.934 -9.713 -10.510 1.00 0.00 31 GLN A N 20
ATOM 15254 C CA . GLN A 1 31 ? -7.062 -9.182 -9.763 1.00 0.00 31 GLN A CA 20
ATOM 15255 C C . GLN A 1 31 ? -6.608 -8.035 -8.859 1.00 0.00 31 GLN A C 20
ATOM 15256 O O . GLN A 1 31 ? -5.533 -8.097 -8.265 1.00 0.00 31 GLN A O 20
ATOM 15270 N N . CYS A 1 32 ? -7.449 -7.015 -8.784 1.00 0.00 32 CYS A N 20
ATOM 15271 C CA . CYS A 1 32 ? -7.148 -5.855 -7.962 1.00 0.00 32 CYS A CA 20
ATOM 15272 C C . CYS A 1 32 ? -7.277 -6.261 -6.492 1.00 0.00 32 CYS A C 20
ATOM 15273 O O . CYS A 1 32 ? -7.581 -7.414 -6.187 1.00 0.00 32 CYS A O 20
ATOM 15280 N N . ARG A 1 33 ? -7.041 -5.293 -5.620 1.00 0.00 33 ARG A N 20
ATOM 15281 C CA . ARG A 1 33 ? -7.128 -5.535 -4.190 1.00 0.00 33 ARG A CA 20
ATOM 15282 C C . ARG A 1 33 ? -8.031 -4.490 -3.529 1.00 0.00 33 ARG A C 20
ATOM 15283 O O . ARG A 1 33 ? -7.740 -3.296 -3.573 1.00 0.00 33 ARG A O 20
ATOM 15304 N N . ILE A 1 34 ? -9.108 -4.980 -2.932 1.00 0.00 34 ILE A N 20
ATOM 15305 C CA . ILE A 1 34 ? -10.055 -4.104 -2.263 1.00 0.00 34 ILE A CA 20
ATOM 15306 C C . ILE A 1 34 ? -9.649 -3.948 -0.795 1.00 0.00 34 ILE A C 20
ATOM 15307 O O . ILE A 1 34 ? -9.618 -4.924 -0.050 1.00 0.00 34 ILE A O 20
ATOM 15323 N N . GLY A 1 35 ? -9.349 -2.711 -0.426 1.00 0.00 35 GLY A N 20
ATOM 15324 C CA . GLY A 1 35 ? -8.947 -2.414 0.937 1.00 0.00 35 GLY A CA 20
ATOM 15325 C C . GLY A 1 35 ? -8.106 -1.138 0.996 1.00 0.00 35 GLY A C 20
ATOM 15326 O O . GLY A 1 35 ? -7.773 -0.561 -0.038 1.00 0.00 35 GLY A O 20
ATOM 15330 N N . CYS A 1 36 ? -7.784 -0.734 2.216 1.00 0.00 36 CYS A N 20
ATOM 15331 C CA . CYS A 1 36 ? -6.988 0.463 2.423 1.00 0.00 36 CYS A CA 20
ATOM 15332 C C . CYS A 1 36 ? -5.529 0.132 2.104 1.00 0.00 36 CYS A C 20
ATOM 15333 O O . CYS A 1 36 ? -5.049 -0.952 2.435 1.00 0.00 36 CYS A O 20
ATOM 15340 N N . GLN A 1 37 ? -4.864 1.083 1.465 1.00 0.00 37 GLN A N 20
ATOM 15341 C CA . GLN A 1 37 ? -3.470 0.905 1.098 1.00 0.00 37 GLN A CA 20
ATOM 15342 C C . GLN A 1 37 ? -2.666 2.158 1.448 1.00 0.00 37 GLN A C 20
ATOM 15343 O O . GLN A 1 37 ? -3.164 3.050 2.132 1.00 0.00 37 GLN A O 20
ATOM 15357 N N . CYS A 1 38 ? -1.434 2.185 0.962 1.00 0.00 38 CYS A N 20
ATOM 15358 C CA . CYS A 1 38 ? -0.553 3.314 1.214 1.00 0.00 38 CYS A CA 20
ATOM 15359 C C . CYS A 1 38 ? -0.575 4.224 -0.016 1.00 0.00 38 CYS A C 20
ATOM 15360 O O . CYS A 1 38 ? -0.255 3.788 -1.121 1.00 0.00 38 CYS A O 20
ATOM 15367 N N . GLN A 1 39 ? -0.955 5.472 0.217 1.00 0.00 39 GLN A N 20
ATOM 15368 C CA . GLN A 1 39 ? -1.022 6.446 -0.858 1.00 0.00 39 GLN A CA 20
ATOM 15369 C C . GLN A 1 39 ? 0.289 6.457 -1.648 1.00 0.00 39 GLN A C 20
ATOM 15370 O O . GLN A 1 39 ? 1.294 5.912 -1.195 1.00 0.00 39 GLN A O 20
ATOM 15384 N N . GLU A 1 40 ? 0.235 7.083 -2.814 1.00 0.00 40 GLU A N 20
ATOM 15385 C CA . GLU A 1 40 ? 1.405 7.171 -3.671 1.00 0.00 40 GLU A CA 20
ATOM 15386 C C . GLU A 1 40 ? 2.481 8.038 -3.013 1.00 0.00 40 GLU A C 20
ATOM 15387 O O . GLU A 1 40 ? 2.396 9.265 -3.038 1.00 0.00 40 GLU A O 20
ATOM 15399 N N . GLY A 1 41 ? 3.467 7.365 -2.438 1.00 0.00 41 GLY A N 20
ATOM 15400 C CA . GLY A 1 41 ? 4.558 8.058 -1.775 1.00 0.00 41 GLY A CA 20
ATOM 15401 C C . GLY A 1 41 ? 4.728 7.564 -0.336 1.00 0.00 41 GLY A C 20
ATOM 15402 O O . GLY A 1 41 ? 5.581 8.059 0.398 1.00 0.00 41 GLY A O 20
ATOM 15406 N N . PHE A 1 42 ? 3.902 6.590 0.022 1.00 0.00 42 PHE A N 20
ATOM 15407 C CA . PHE A 1 42 ? 3.950 6.023 1.358 1.00 0.00 42 PHE A CA 20
ATOM 15408 C C . PHE A 1 42 ? 4.114 4.501 1.303 1.00 0.00 42 PHE A C 20
ATOM 15409 O O . PHE A 1 42 ? 3.736 3.869 0.318 1.00 0.00 42 PHE A O 20
ATOM 15426 N N . LEU A 1 43 ? 4.679 3.960 2.371 1.00 0.00 43 LEU A N 20
ATOM 15427 C CA . LEU A 1 43 ? 4.898 2.526 2.455 1.00 0.00 43 LEU A CA 20
ATOM 15428 C C . LEU A 1 43 ? 4.355 2.010 3.789 1.00 0.00 43 LEU A C 20
ATOM 15429 O O . LEU A 1 43 ? 4.500 2.666 4.819 1.00 0.00 43 LEU A O 20
ATOM 15445 N N . ARG A 1 44 ? 3.739 0.838 3.727 1.00 0.00 44 ARG A N 20
ATOM 15446 C CA . ARG A 1 44 ? 3.172 0.227 4.916 1.00 0.00 44 ARG A CA 20
ATOM 15447 C C . ARG A 1 44 ? 4.280 -0.380 5.781 1.00 0.00 44 ARG A C 20
ATOM 15448 O O . ARG A 1 44 ? 5.170 -1.057 5.270 1.00 0.00 44 ARG A O 20
ATOM 15469 N N . ASN A 1 45 ? 4.190 -0.113 7.075 1.00 0.00 45 ASN A N 20
ATOM 15470 C CA . ASN A 1 45 ? 5.173 -0.623 8.015 1.00 0.00 45 ASN A CA 20
ATOM 15471 C C . ASN A 1 45 ? 4.545 -1.743 8.847 1.00 0.00 45 ASN A C 20
ATOM 15472 O O . ASN A 1 45 ? 3.350 -1.709 9.137 1.00 0.00 45 ASN A O 20
ATOM 15483 N N . GLY A 1 46 ? 5.377 -2.709 9.207 1.00 0.00 46 GLY A N 20
ATOM 15484 C CA . GLY A 1 46 ? 4.918 -3.836 10.000 1.00 0.00 46 GLY A CA 20
ATOM 15485 C C . GLY A 1 46 ? 3.831 -3.406 10.987 1.00 0.00 46 GLY A C 20
ATOM 15486 O O . GLY A 1 46 ? 2.947 -4.192 11.323 1.00 0.00 46 GLY A O 20
ATOM 15490 N N . GLU A 1 47 ? 3.933 -2.160 11.424 1.00 0.00 47 GLU A N 20
ATOM 15491 C CA . GLU A 1 47 ? 2.971 -1.615 12.366 1.00 0.00 47 GLU A CA 20
ATOM 15492 C C . GLU A 1 47 ? 1.702 -1.176 11.634 1.00 0.00 47 GLU A C 20
ATOM 15493 O O . GLU A 1 47 ? 1.066 -0.195 12.018 1.00 0.00 47 GLU A O 20
ATOM 15505 N N . GLY A 1 48 ? 1.369 -1.922 10.590 1.00 0.00 48 GLY A N 20
ATOM 15506 C CA . GLY A 1 48 ? 0.189 -1.621 9.799 1.00 0.00 48 GLY A CA 20
ATOM 15507 C C . GLY A 1 48 ? -0.014 -0.110 9.670 1.00 0.00 48 GLY A C 20
ATOM 15508 O O . GLY A 1 48 ? -1.146 0.370 9.674 1.00 0.00 48 GLY A O 20
ATOM 15512 N N . ALA A 1 49 ? 1.100 0.597 9.559 1.00 0.00 49 ALA A N 20
ATOM 15513 C CA . ALA A 1 49 ? 1.059 2.043 9.428 1.00 0.00 49 ALA A CA 20
ATOM 15514 C C . ALA A 1 49 ? 1.724 2.452 8.112 1.00 0.00 49 ALA A C 20
ATOM 15515 O O . ALA A 1 49 ? 2.834 2.013 7.812 1.00 0.00 49 ALA A O 20
ATOM 15522 N N . CYS A 1 50 ? 1.018 3.286 7.363 1.00 0.00 50 CYS A N 20
ATOM 15523 C CA . CYS A 1 50 ? 1.527 3.757 6.086 1.00 0.00 50 CYS A CA 20
ATOM 15524 C C . CYS A 1 50 ? 2.430 4.965 6.346 1.00 0.00 50 CYS A C 20
ATOM 15525 O O . CYS A 1 50 ? 1.943 6.073 6.559 1.00 0.00 50 CYS A O 20
ATOM 15532 N N . VAL A 1 51 ? 3.729 4.709 6.318 1.00 0.00 51 VAL A N 20
ATOM 15533 C CA . VAL A 1 51 ? 4.705 5.760 6.548 1.00 0.00 51 VAL A CA 20
ATOM 15534 C C . VAL A 1 51 ? 5.577 5.922 5.302 1.00 0.00 51 VAL A C 20
ATOM 15535 O O . VAL A 1 51 ? 5.864 4.947 4.610 1.00 0.00 51 VAL A O 20
ATOM 15548 N N . LEU A 1 52 ? 5.975 7.161 5.053 1.00 0.00 52 LEU A N 20
ATOM 15549 C CA . LEU A 1 52 ? 6.810 7.462 3.902 1.00 0.00 52 LEU A CA 20
ATOM 15550 C C . LEU A 1 52 ? 8.032 6.544 3.910 1.00 0.00 52 LEU A C 20
ATOM 15551 O O . LEU A 1 52 ? 8.423 6.030 4.959 1.00 0.00 52 LEU A O 20
ATOM 15567 N N . PRO A 1 53 ? 8.620 6.359 2.697 1.00 0.00 53 PRO A N 20
ATOM 15568 C CA . PRO A 1 53 ? 9.792 5.511 2.555 1.00 0.00 53 PRO A CA 20
ATOM 15569 C C . PRO A 1 53 ? 11.042 6.208 3.094 1.00 0.00 53 PRO A C 20
ATOM 15570 O O . PRO A 1 53 ? 11.968 5.551 3.566 1.00 0.00 53 PRO A O 20
ATOM 15581 N N . GLU A 1 54 ? 11.030 7.530 3.002 1.00 0.00 54 GLU A N 20
ATOM 15582 C CA . GLU A 1 54 ? 12.152 8.323 3.473 1.00 0.00 54 GLU A CA 20
ATOM 15583 C C . GLU A 1 54 ? 12.153 8.384 5.002 1.00 0.00 54 GLU A C 20
ATOM 15584 O O . GLU A 1 54 ? 13.092 8.901 5.606 1.00 0.00 54 GLU A O 20
ATOM 15596 N N . ASN A 1 55 ? 11.091 7.848 5.585 1.00 0.00 55 ASN A N 20
ATOM 15597 C CA . ASN A 1 55 ? 10.957 7.835 7.032 1.00 0.00 55 ASN A CA 20
ATOM 15598 C C . ASN A 1 55 ? 11.073 6.395 7.538 1.00 0.00 55 ASN A C 20
ATOM 15599 O O . ASN A 1 55 ? 10.986 6.146 8.739 1.00 0.00 55 ASN A O 20
ATOM 15610 N N . CYS A 1 56 ? 11.269 5.453 6.613 1.00 0.00 56 CYS A N 20
ATOM 15611 C CA . CYS A 1 56 ? 11.398 4.051 6.959 1.00 0.00 56 CYS A CA 20
ATOM 15612 C C . CYS A 1 56 ? 12.606 3.858 7.864 1.00 0.00 56 CYS A C 20
ATOM 15613 O O . CYS A 1 56 ? 13.299 4.820 8.189 1.00 0.00 56 CYS A O 20
#

CATH classification: 2.10.25.10

Sequence (56 aa):
EECGPNEVFNTCGSACAPTCAQPKTRICTMQCRIGCQCQEGFLRNGEGACVLPENCEECGPNEVFNTCGSACAPTCAQPKTRICTMQCRIGCQCQEGFLRNGEGACVLPENCEECGPNEVFNTCGSACAPTCAQPKTRICTMQCRIGCQCQEGFLRNGEGACVLPENCEECGPNEVFNTCGSACAPTCAQPKTRICTMQCRIGCQCQEGFLRNGEGACVLPENCEECGPNEVFNTCGSACAPTCAQPKTRICTMQCRIGCQCQEGFLRNGEGACVLPENCEECGPNEVFNTCGSACAPTCAQPKTRICTMQCRIGCQCQEGFLRNGEGACVLPENCEECGPNEVFNTCGSACAPTCAQPKTRICTMQCRIGCQCQEGFLRNGEGACVLPENCEECGPNEVFNTCGSACAPTCAQPKTRICTMQCRIGCQCQEGFLRNGEGACVLPENCEECGPNEVFNTCGSACAPTCAQPKTRICTMQCRIGCQCQEGFLRNGEGACVLPENCEECGPNEVFNTCGSACAPTCAQPKTRICTMQCRIGCQCQEGFLRNGEGACVLPENCEECGPNEVFNTCGSACAPTCAQPKTRICTMQCRIGCQCQEGFLRNGEGACVLPENCEECGPNEVFNTCGSACAPTCAQPKTRICTMQCRIGCQCQEGFLRNGEGACVLPENCEECGPNEVFNTCGSACAPTCAQPKTRICTMQCRIGCQCQEGFLRNGEGACVLPENCEECGPNEVFNTCGSACAPTCAQPKTRICTMQCRIGCQCQEGFLRNGEGACVLPENCEECGPNEVFNTCGSACAPTCAQPKTRICTMQCRIGCQCQEGFLRNGEGACVLPENCEECGPNEVFNTCGSACAPTCAQPKTRICTMQCRIGCQCQEGFLRNGEGACVLPENCEECGPNEVFNTCGSACAPTCAQPKTRICTMQCRIGCQCQEGFLRNGEGACVLPENCEECGPNEVFNTCGSACAPTCAQPKTRICTMQCRIGCQCQEGFLRNGEGACVLPENCEECGPNEVFNTCGSACAPTCAQPKTRICTMQCRIGCQCQEGFLRNGEGACVLPENCEECGPNEVFNTCGSACAPTCAQPKTRICTMQCRIGCQCQEGFLRNGEGACVLPENC

InterPro domains:
  IPR002919 Trypsin Inhibitor-like, cysteine rich domain [PF01826] (3-56)
  IPR036084 Serine protease inhibitor-like superfamily [SSF57567] (2-56)
  IPR051368 Serine Protease Inhibitor-like TIL Domain [PTHR23259] (2-56)

Radius of gyration: 10.57 Å; Cα contacts (8 Å, |Δi|>4): 109; chains: 1; bounding box: 26×22×23 Å

GO terms:
  GO:0005576 extracellular region (C, EXP)

Organism: Apis mellifera (NCBI:txid7460)